Protein 1EFP (pdb70)

Radius of gyration: 38.6 Å; Cα contacts (8 Å, |Δi|>4): 2853; chains: 4; bounding box: 81×52×124 Å

Nearest PDB structures (foldseek):
  1efp-assembly2_C  TM=1.003E+00  e=4.799E-64  Paracoccus denitrificans
  1efv-assembly1_A  TM=9.709E-01  e=2.328E-38  Homo sapiens
  2a1t-assembly1_R  TM=6.314E-01  e=3.737E-34  Homo sapiens
  4l2i-assembly1_A  TM=8.549E-01  e=6.964E-28  Acidaminococcus fermentans DSM 20731
  5ow0-assembly1_A  TM=8.314E-01  e=3.936E-24  Geobacter metallireducens GS-15

Structure (mmCIF, N/CA/C/O backbone):
data_1EFP
#
_entry.id   1EFP
#
_cell.length_a   70.430
_cell.length_b   80.530
_cell.length_c   183.970
_cell.angle_alpha   90.00
_cell.angle_beta   90.00
_cell.angle_gamma   90.00
#
_symmetry.space_group_name_H-M   'P 21 21 21'
#
loop_
_entity.id
_entity.type
_entity.pdbx_description
1 polymer 'PROTEIN (ELECTRON TRANSFER FLAVOPROTEIN)'
2 polymer 'PROTEIN (ELECTRON TRANSFER FLAVOPROTEIN)'
3 non-polymer 'FLAVIN-ADENINE DINUCLEOTIDE'
4 non-polymer 'ADENOSINE MONOPHOSPHATE'
5 water water
#
loop_
_atom_site.group_PDB
_atom_site.id
_atom_site.type_symbol
_atom_site.label_atom_id
_atom_site.label_alt_id
_atom_site.label_comp_id
_atom_site.label_asym_id
_atom_site.label_entity_id
_atom_site.label_seq_id
_atom_site.pdbx_PDB_ins_code
_atom_site.Cartn_x
_atom_site.Cartn_y
_atom_site.Cartn_z
_atom_site.occupancy
_atom_site.B_iso_or_equiv
_atom_site.auth_seq_id
_atom_site.auth_comp_id
_atom_site.auth_asym_id
_atom_site.auth_atom_id
_atom_site.pdbx_PDB_model_num
ATOM 1 N N . ALA A 1 1 ? -1.161 2.824 57.254 1.00 28.77 2 ALA A N 1
ATOM 2 C CA . ALA A 1 1 ? -0.263 1.695 57.618 1.00 24.58 2 ALA A CA 1
ATOM 3 C C . ALA A 1 1 ? 0.819 1.651 56.567 1.00 24.21 2 ALA A C 1
ATOM 4 O O . ALA A 1 1 ? 0.812 2.465 55.648 1.00 33.33 2 ALA A O 1
ATOM 6 N N . VAL A 1 2 ? 1.738 0.707 56.686 1.00 22.15 3 VAL A N 1
ATOM 7 C CA . VAL A 1 2 ? 2.815 0.592 55.719 1.00 21.71 3 VAL A CA 1
ATOM 8 C C . VAL A 1 2 ? 3.275 -0.845 55.554 1.00 24.32 3 VAL A C 1
ATOM 9 O O . VAL A 1 2 ? 3.671 -1.499 56.524 1.00 26.18 3 VAL A O 1
ATOM 13 N N . LEU A 1 3 ? 3.124 -1.358 54.336 1.00 24.12 4 LEU A N 1
ATOM 14 C CA . LEU A 1 3 ? 3.550 -2.709 54.021 1.00 22.06 4 LEU A CA 1
ATOM 15 C C . LEU A 1 3 ? 4.987 -2.572 53.578 1.00 20.43 4 LEU A C 1
ATOM 16 O O . LEU A 1 3 ? 5.310 -1.703 52.766 1.00 27.51 4 LEU A O 1
ATOM 21 N N . LEU A 1 4 ? 5.859 -3.399 54.126 1.00 18.89 5 LEU A N 1
ATOM 22 C CA . LEU A 1 4 ? 7.260 -3.328 53.764 1.00 16.39 5 LEU A CA 1
ATOM 23 C C . LEU A 1 4 ? 7.731 -4.702 53.336 1.00 19.18 5 LEU A C 1
ATOM 24 O O . LEU A 1 4 ? 7.462 -5.697 54.002 1.00 23.19 5 LEU A O 1
ATOM 29 N N . LEU A 1 5 ? 8.412 -4.752 52.200 1.00 21.16 6 LEU A N 1
ATOM 30 C CA . LEU A 1 5 ? 8.904 -6.000 51.648 1.00 23.68 6 LEU A CA 1
ATOM 31 C C . LEU A 1 5 ? 10.231 -6.376 52.314 1.00 25.12 6 LEU A C 1
ATOM 32 O O . LEU A 1 5 ? 11.245 -5.687 52.159 1.00 26.36 6 LEU A O 1
ATOM 37 N N . GLY A 1 6 ? 10.203 -7.454 53.091 1.00 26.00 7 GLY A N 1
ATOM 38 C CA . GLY A 1 6 ? 11.393 -7.901 53.784 1.00 26.19 7 GLY A CA 1
ATOM 39 C C . GLY A 1 6 ? 12.426 -8.414 52.812 1.00 28.47 7 GLY A C 1
ATOM 40 O O . GLY A 1 6 ? 12.100 -9.174 51.896 1.00 29.73 7 GLY A O 1
ATOM 41 N N . GLU A 1 7 ? 13.671 -7.985 52.982 1.00 27.77 8 GLU A N 1
ATOM 42 C CA . GLU A 1 7 ? 14.732 -8.425 52.094 1.00 25.42 8 GLU A CA 1
ATOM 43 C C . GLU A 1 7 ? 15.295 -9.766 52.498 1.00 22.77 8 GLU A C 1
ATOM 44 O O . GLU A 1 7 ? 16.292 -9.832 53.202 1.00 26.75 8 GLU A O 1
ATOM 50 N N . VAL A 1 8 ? 14.683 -10.832 52.005 1.00 22.53 9 VAL A N 1
ATOM 51 C CA . VAL A 1 8 ? 15.133 -12.185 52.301 1.00 24.10 9 VAL A CA 1
ATOM 52 C C . VAL A 1 8 ? 15.840 -12.783 51.092 1.00 28.27 9 VAL A C 1
ATOM 53 O O . VAL A 1 8 ? 15.517 -12.455 49.952 1.00 32.44 9 VAL A O 1
ATOM 57 N N . THR A 1 9 ? 16.858 -13.598 51.347 1.00 34.99 10 THR A N 1
ATOM 58 C CA . THR A 1 9 ? 17.603 -14.242 50.280 1.00 37.87 10 THR A CA 1
ATOM 59 C C . THR A 1 9 ? 17.393 -15.761 50.340 1.00 40.61 10 THR A C 1
ATOM 60 O O . THR A 1 9 ? 16.265 -16.222 50.163 1.00 48.19 10 THR A O 1
ATOM 64 N N . ASN A 1 10 ? 18.435 -16.545 50.600 1.00 39.53 11 ASN A N 1
ATOM 65 C CA . ASN A 1 10 ? 18.272 -18.002 50.651 1.00 43.06 11 ASN A CA 1
ATOM 66 C C . ASN A 1 10 ? 17.605 -18.407 51.956 1.00 43.02 11 ASN A C 1
ATOM 67 O O . ASN A 1 10 ? 18.216 -19.055 52.806 1.00 44.54 11 ASN A O 1
ATOM 72 N N . GLY A 1 11 ? 16.342 -18.019 52.107 1.00 42.91 12 GLY A N 1
ATOM 73 C CA . GLY A 1 11 ? 15.604 -18.315 53.322 1.00 40.32 12 GLY A CA 1
ATOM 74 C C . GLY A 1 11 ? 16.143 -17.547 54.521 1.00 40.92 12 GLY A C 1
ATOM 75 O O . GLY A 1 11 ? 15.635 -17.675 55.638 1.00 44.06 12 GLY A O 1
ATOM 76 N N . ALA A 1 12 ? 17.156 -16.719 54.273 1.00 38.74 13 ALA A N 1
ATOM 77 C CA . ALA A 1 12 ? 17.806 -15.923 55.303 1.00 31.25 13 ALA A CA 1
ATOM 78 C C . ALA A 1 12 ? 17.489 -14.465 55.073 1.00 27.16 13 ALA A C 1
ATOM 79 O O . ALA A 1 12 ? 17.750 -13.928 54.003 1.00 28.69 13 ALA A O 1
ATOM 81 N N . LEU A 1 13 ? 16.932 -13.826 56.084 1.00 26.07 14 LEU A N 1
ATOM 82 C CA . LEU A 1 13 ? 16.573 -12.430 55.982 1.00 22.15 14 LEU A CA 1
ATOM 83 C C . LEU A 1 13 ? 17.801 -11.558 56.121 1.00 23.56 14 LEU A C 1
ATOM 84 O O . LEU A 1 13 ? 18.647 -11.802 56.978 1.00 27.26 14 LEU A O 1
ATOM 89 N N . ASN A 1 14 ? 17.928 -10.582 55.233 1.00 22.22 15 ASN A N 1
ATOM 90 C CA . ASN A 1 14 ? 19.033 -9.648 55.300 1.00 26.02 15 ASN A CA 1
ATOM 91 C C . ASN A 1 14 ? 18.558 -8.610 56.308 1.00 29.39 15 ASN A C 1
ATOM 92 O O . ASN A 1 14 ? 17.889 -7.633 55.954 1.00 27.95 15 ASN A O 1
ATOM 97 N N . ARG A 1 15 ? 18.882 -8.847 57.573 1.00 33.20 16 ARG A N 1
ATOM 98 C CA . ARG A 1 15 ? 18.466 -7.956 58.647 1.00 32.92 16 ARG A CA 1
ATOM 99 C C . ARG A 1 15 ? 18.901 -6.499 58.519 1.00 31.05 16 ARG A C 1
ATOM 100 O O . ARG A 1 15 ? 18.144 -5.591 58.878 1.00 29.27 16 ARG A O 1
ATOM 108 N N . ASP A 1 16 ? 20.108 -6.257 58.021 1.00 27.58 17 ASP A N 1
ATOM 109 C CA . ASP A 1 16 ? 20.571 -4.882 57.903 1.00 28.17 17 ASP A CA 1
ATOM 110 C C . ASP A 1 16 ? 19.682 -4.022 57.021 1.00 24.95 17 ASP A C 1
ATOM 111 O O . ASP A 1 16 ? 19.285 -2.919 57.412 1.00 23.17 17 ASP A O 1
ATOM 116 N N . ALA A 1 17 ? 19.378 -4.530 55.830 1.00 22.76 18 ALA A N 1
ATOM 117 C CA . ALA A 1 17 ? 18.549 -3.805 54.878 1.00 21.35 18 ALA A CA 1
ATOM 118 C C . ALA A 1 17 ? 17.147 -3.600 55.421 1.00 20.44 18 ALA A C 1
ATOM 119 O O . ALA A 1 17 ? 16.656 -2.465 55.483 1.00 20.23 18 ALA A O 1
ATOM 121 N N . THR A 1 18 ? 16.522 -4.695 55.845 1.00 16.78 19 THR A N 1
ATOM 122 C CA . THR A 1 18 ? 15.168 -4.649 56.383 1.00 16.05 19 THR A CA 1
ATOM 123 C C . THR A 1 18 ? 15.092 -3.686 57.577 1.00 21.92 19 THR A C 1
ATOM 124 O O . THR A 1 18 ? 14.137 -2.912 57.694 1.00 21.10 19 THR A O 1
ATOM 128 N N . ALA A 1 19 ? 16.121 -3.705 58.427 1.00 22.97 20 ALA A N 1
ATOM 129 C CA . ALA A 1 19 ? 16.187 -2.830 59.599 1.00 22.52 20 ALA A CA 1
ATOM 130 C C . ALA A 1 19 ? 16.208 -1.358 59.178 1.00 23.02 20 ALA A C 1
ATOM 131 O O . ALA A 1 19 ? 15.402 -0.552 59.654 1.00 23.81 20 ALA A O 1
ATOM 133 N N . LYS A 1 20 ? 17.130 -1.023 58.275 1.00 19.48 21 LYS A N 1
ATOM 134 C CA . LYS A 1 20 ? 17.274 0.338 57.766 1.00 16.29 21 LYS A CA 1
ATOM 135 C C . LYS A 1 20 ? 15.968 0.821 57.123 1.00 15.50 21 LYS A C 1
ATOM 136 O O . LYS A 1 20 ? 15.601 1.991 57.236 1.00 13.61 21 LYS A O 1
ATOM 142 N N . ALA A 1 21 ? 15.275 -0.086 56.442 1.00 14.00 22 ALA A N 1
ATOM 143 C CA . ALA A 1 21 ? 14.012 0.250 55.802 1.00 14.51 22 ALA A CA 1
ATOM 144 C C . ALA A 1 21 ? 12.951 0.561 56.850 1.00 14.97 22 ALA A C 1
ATOM 145 O O . ALA A 1 21 ? 12.288 1.589 56.777 1.00 17.48 22 ALA A O 1
ATOM 147 N N . VAL A 1 22 ? 12.782 -0.338 57.815 1.00 19.64 23 VAL A N 1
ATOM 148 C CA . VAL A 1 22 ? 11.805 -0.146 58.894 1.00 20.11 23 VAL A CA 1
ATOM 149 C C . VAL A 1 22 ? 12.124 1.166 59.605 1.00 16.77 23 VAL A C 1
ATOM 150 O O . VAL A 1 22 ? 11.232 1.965 59.875 1.00 15.63 23 VAL A O 1
ATOM 154 N N . ALA A 1 23 ? 13.405 1.385 59.871 1.00 14.35 24 ALA A N 1
ATOM 155 C CA . ALA A 1 23 ? 13.878 2.593 60.530 1.00 18.50 24 ALA A CA 1
ATOM 156 C C . ALA A 1 23 ? 13.485 3.848 59.748 1.00 21.40 24 ALA A C 1
ATOM 157 O O . ALA A 1 23 ? 13.085 4.859 60.327 1.00 25.90 24 ALA A O 1
ATOM 159 N N . ALA A 1 24 ? 13.586 3.766 58.428 1.00 23.04 25 ALA A N 1
ATOM 160 C CA . ALA A 1 24 ? 13.263 4.884 57.556 1.00 23.14 25 ALA A CA 1
ATOM 161 C C . ALA A 1 24 ? 11.778 5.197 57.470 1.00 25.85 25 ALA A C 1
ATOM 162 O O . ALA A 1 24 ? 11.375 6.360 57.427 1.00 24.64 25 ALA A O 1
ATOM 164 N N . VAL A 1 25 ? 10.972 4.146 57.471 1.00 30.98 26 VAL A N 1
ATOM 165 C CA . VAL A 1 25 ? 9.530 4.271 57.323 1.00 35.27 26 VAL A CA 1
ATOM 166 C C . VAL A 1 25 ? 8.645 4.278 58.584 1.00 39.96 26 VAL A C 1
ATOM 167 O O . VAL A 1 25 ? 7.492 4.717 58.520 1.00 40.04 26 VAL A O 1
ATOM 171 N N . LYS A 1 26 ? 9.171 3.826 59.723 1.00 44.15 27 LYS A N 1
ATOM 172 C CA . LYS A 1 26 ? 8.387 3.775 60.970 1.00 44.14 27 LYS A CA 1
ATOM 173 C C . LYS A 1 26 ? 7.600 5.051 61.273 1.00 43.17 27 LYS A C 1
ATOM 174 O O . LYS A 1 26 ? 6.482 4.993 61.792 1.00 42.25 27 LYS A O 1
ATOM 180 N N . ALA A 1 27 ? 8.151 6.192 60.870 1.00 41.89 28 ALA A N 1
ATOM 181 C CA . ALA A 1 27 ? 7.517 7.486 61.096 1.00 39.21 28 ALA A CA 1
ATOM 182 C C . ALA A 1 27 ? 6.283 7.734 60.223 1.00 40.01 28 ALA A C 1
ATOM 183 O O . ALA A 1 27 ? 5.803 8.867 60.136 1.00 42.26 28 ALA A O 1
ATOM 185 N N . LEU A 1 28 ? 5.770 6.689 59.578 1.00 36.59 29 LEU A N 1
ATOM 186 C CA . LEU A 1 28 ? 4.601 6.830 58.714 1.00 34.71 29 LEU A CA 1
ATOM 187 C C . LEU A 1 28 ? 3.408 6.010 59.195 1.00 34.35 29 LEU A C 1
ATOM 188 O O . LEU A 1 28 ? 2.313 6.111 58.630 1.00 34.52 29 LEU A O 1
ATOM 193 N N . GLY A 1 29 ? 3.622 5.195 60.225 1.00 33.30 30 GLY A N 1
ATOM 194 C CA . GLY A 1 29 ? 2.547 4.373 60.752 1.00 34.19 30 GLY A CA 1
ATOM 195 C C . GLY A 1 29 ? 3.041 3.020 61.216 1.00 35.36 30 GLY A C 1
ATOM 196 O O . GLY A 1 29 ? 4.235 2.837 61.454 1.00 36.52 30 GLY A O 1
ATOM 197 N N . ASP A 1 30 ? 2.129 2.060 61.315 1.00 36.31 31 ASP A N 1
ATOM 198 C CA . ASP A 1 30 ? 2.479 0.717 61.760 1.00 40.15 31 ASP A CA 1
ATOM 199 C C . ASP A 1 30 ? 3.165 -0.105 60.667 1.00 35.80 31 ASP A C 1
ATOM 200 O O . ASP A 1 30 ? 2.529 -0.508 59.692 1.00 37.71 31 ASP A O 1
ATOM 205 N N . VAL A 1 31 ? 4.464 -0.333 60.829 1.00 31.00 32 VAL A N 1
ATOM 206 C CA . VAL A 1 31 ? 5.241 -1.104 59.866 1.00 27.82 32 VAL A CA 1
ATOM 207 C C . VAL A 1 31 ? 4.903 -2.584 59.958 1.00 28.67 32 VAL A C 1
ATOM 208 O O . VAL A 1 31 ? 4.975 -3.174 61.031 1.00 30.51 32 VAL A O 1
ATOM 212 N N . THR A 1 32 ? 4.532 -3.181 58.834 1.00 28.99 33 THR A N 1
ATOM 213 C CA . THR A 1 32 ? 4.209 -4.601 58.785 1.00 27.07 33 THR A CA 1
ATOM 214 C C . THR A 1 32 ? 5.076 -5.197 57.678 1.00 28.39 33 THR A C 1
ATOM 215 O O . THR A 1 32 ? 4.940 -4.838 56.502 1.00 31.78 33 THR A O 1
ATOM 219 N N . VAL A 1 33 ? 6.021 -6.044 58.079 1.00 25.49 34 VAL A N 1
ATOM 220 C CA . VAL A 1 33 ? 6.960 -6.672 57.156 1.00 20.29 34 VAL A CA 1
ATOM 221 C C . VAL A 1 33 ? 6.420 -7.942 56.519 1.00 22.34 34 VAL A C 1
ATOM 222 O O . VAL A 1 33 ? 5.821 -8.779 57.188 1.00 24.90 34 VAL A O 1
ATOM 226 N N . LEU A 1 34 ? 6.617 -8.071 55.212 1.00 25.72 35 LEU A N 1
ATOM 227 C CA . LEU A 1 34 ? 6.173 -9.247 54.476 1.00 20.77 35 LEU A CA 1
ATOM 228 C C . LEU A 1 34 ? 7.370 -10.071 54.058 1.00 20.29 35 LEU A C 1
ATOM 229 O O . LEU A 1 34 ? 8.278 -9.574 53.395 1.00 18.48 35 LEU A O 1
ATOM 234 N N . CYS A 1 35 ? 7.373 -11.327 54.476 1.00 19.25 36 CYS A N 1
ATOM 235 C CA . CYS A 1 35 ? 8.446 -12.241 54.145 1.00 19.30 36 CYS A CA 1
ATOM 236 C C . CYS A 1 35 ? 7.884 -13.310 53.226 1.00 20.01 36 CYS A C 1
ATOM 237 O O . CYS A 1 35 ? 7.098 -14.151 53.657 1.00 22.14 36 CYS A O 1
ATOM 240 N N . ALA A 1 36 ? 8.251 -13.238 51.950 1.00 22.16 37 ALA A N 1
ATOM 241 C CA . ALA A 1 36 ? 7.797 -14.187 50.943 1.00 18.54 37 ALA A CA 1
ATOM 242 C C . ALA A 1 36 ? 8.999 -14.914 50.373 1.00 20.26 37 ALA A C 1
ATOM 243 O O . ALA A 1 36 ? 10.030 -14.298 50.107 1.00 20.67 37 ALA A O 1
ATOM 245 N N . GLY A 1 37 ? 8.868 -16.221 50.193 1.00 20.85 38 GLY A N 1
ATOM 246 C CA . GLY A 1 37 ? 9.962 -17.006 49.660 1.00 19.67 38 GLY A CA 1
ATOM 247 C C . GLY A 1 37 ? 9.652 -18.479 49.830 1.00 23.96 38 GLY A C 1
ATOM 248 O O . GLY A 1 37 ? 8.569 -18.846 50.293 1.00 21.38 38 GLY A O 1
ATOM 249 N N . ALA A 1 38 ? 10.588 -19.328 49.426 1.00 26.87 39 ALA A N 1
ATOM 250 C CA . ALA A 1 38 ? 10.407 -20.764 49.560 1.00 29.06 39 ALA A CA 1
ATOM 251 C C . ALA A 1 38 ? 10.685 -21.181 51.002 1.00 33.14 39 ALA A C 1
ATOM 252 O O . ALA A 1 38 ? 10.205 -22.218 51.454 1.00 37.29 39 ALA A O 1
ATOM 254 N N . SER A 1 39 ? 11.464 -20.365 51.712 1.00 35.84 40 SER A N 1
ATOM 255 C CA . SER A 1 39 ? 11.820 -20.601 53.115 1.00 37.87 40 SER A CA 1
ATOM 256 C C . SER A 1 39 ? 11.795 -19.243 53.833 1.00 40.33 40 SER A C 1
ATOM 257 O O . SER A 1 39 ? 12.836 -18.710 54.218 1.00 41.26 40 SER A O 1
ATOM 260 N N . ALA A 1 40 ? 10.601 -18.674 53.978 1.00 40.30 41 ALA A N 1
ATOM 261 C CA . ALA A 1 40 ? 10.435 -17.368 54.612 1.00 39.74 41 ALA A CA 1
ATOM 262 C C . ALA A 1 40 ? 10.188 -17.397 56.119 1.00 42.89 41 ALA A C 1
ATOM 263 O O . ALA A 1 40 ? 10.142 -16.343 56.759 1.00 46.42 41 ALA A O 1
ATOM 265 N N . LYS A 1 41 ? 10.044 -18.593 56.685 1.00 43.73 42 LYS A N 1
ATOM 266 C CA . LYS A 1 41 ? 9.776 -18.747 58.118 1.00 41.71 42 LYS A CA 1
ATOM 267 C C . LYS A 1 41 ? 10.811 -18.142 59.066 1.00 37.31 42 LYS A C 1
ATOM 268 O O . LYS A 1 41 ? 10.489 -17.222 59.818 1.00 34.28 42 LYS A O 1
ATOM 274 N N . ALA A 1 42 ? 12.051 -18.624 59.001 1.00 34.92 43 ALA A N 1
ATOM 275 C CA . ALA A 1 42 ? 13.118 -18.133 59.872 1.00 37.55 43 ALA A CA 1
ATOM 276 C C . ALA A 1 42 ? 13.287 -16.627 59.726 1.00 39.45 43 ALA A C 1
ATOM 277 O O . ALA A 1 42 ? 13.496 -15.909 60.711 1.00 38.16 43 ALA A O 1
ATOM 279 N N . ALA A 1 43 ? 13.201 -16.162 58.484 1.00 41.07 44 ALA A N 1
ATOM 280 C CA . ALA A 1 43 ? 13.317 -14.748 58.178 1.00 40.51 44 ALA A CA 1
ATOM 281 C C . ALA A 1 43 ? 12.227 -14.007 58.935 1.00 40.51 44 ALA A C 1
ATOM 282 O O . ALA A 1 43 ? 12.499 -13.018 59.609 1.00 42.01 44 ALA A O 1
ATOM 284 N N . ALA A 1 44 ? 11.001 -14.515 58.841 1.00 39.33 45 ALA A N 1
ATOM 285 C CA . ALA A 1 44 ? 9.850 -13.918 59.517 1.00 41.24 45 ALA A CA 1
ATOM 286 C C . ALA A 1 44 ? 10.140 -13.698 60.993 1.00 43.69 45 ALA A C 1
ATOM 287 O O . ALA A 1 44 ? 9.751 -12.675 61.565 1.00 43.71 45 ALA A O 1
ATOM 289 N N . GLU A 1 45 ? 10.797 -14.683 61.604 1.00 44.96 46 GLU A N 1
ATOM 290 C CA . GLU A 1 45 ? 11.176 -14.618 63.008 1.00 45.15 46 GLU A CA 1
ATOM 291 C C . GLU A 1 45 ? 12.075 -13.410 63.220 1.00 44.46 46 GLU A C 1
ATOM 292 O O . GLU A 1 45 ? 11.706 -12.475 63.925 1.00 48.05 46 GLU A O 1
ATOM 298 N N . GLU A 1 46 ? 13.237 -13.417 62.576 1.00 42.33 47 GLU A N 1
ATOM 299 C CA . GLU A 1 46 ? 14.181 -12.312 62.692 1.00 43.04 47 GLU A CA 1
ATOM 300 C C . GLU A 1 46 ? 13.528 -10.960 62.386 1.00 42.41 47 GLU A C 1
ATOM 301 O O . GLU A 1 46 ? 13.874 -9.948 62.996 1.00 43.99 47 GLU A O 1
ATOM 307 N N . ALA A 1 47 ? 12.568 -10.960 61.464 1.00 40.19 48 ALA A N 1
ATOM 308 C CA . ALA A 1 47 ? 11.854 -9.750 61.065 1.00 36.28 48 ALA A CA 1
ATOM 309 C C . ALA A 1 47 ? 11.087 -9.176 62.242 1.00 32.71 48 ALA A C 1
ATOM 310 O O . ALA A 1 47 ? 11.148 -7.973 62.513 1.00 28.86 48 ALA A O 1
ATOM 312 N N . ALA A 1 48 ? 10.385 -10.057 62.947 1.00 33.16 49 ALA A N 1
ATOM 313 C CA . ALA A 1 48 ? 9.579 -9.683 64.107 1.00 32.87 49 ALA A CA 1
ATOM 314 C C . ALA A 1 48 ? 10.389 -9.051 65.239 1.00 30.16 49 ALA A C 1
ATOM 315 O O . ALA A 1 48 ? 9.903 -8.162 65.937 1.00 32.21 49 ALA A O 1
ATOM 317 N N . LYS A 1 49 ? 11.633 -9.486 65.400 1.00 28.94 50 LYS A N 1
ATOM 318 C CA . LYS A 1 49 ? 12.504 -8.972 66.455 1.00 28.80 50 LYS A CA 1
ATOM 319 C C . LYS A 1 49 ? 13.055 -7.561 66.233 1.00 25.86 50 LYS A C 1
ATOM 320 O O . LYS A 1 49 ? 13.783 -7.043 67.076 1.00 29.05 50 LYS A O 1
ATOM 326 N N . ILE A 1 50 ? 12.698 -6.925 65.127 1.00 25.24 51 ILE A N 1
ATOM 327 C CA . ILE A 1 50 ? 13.203 -5.588 64.847 1.00 24.14 51 ILE A CA 1
ATOM 328 C C . ILE A 1 50 ? 12.337 -4.524 65.526 1.00 25.21 51 ILE A C 1
ATOM 329 O O . ILE A 1 50 ? 11.107 -4.599 65.532 1.00 25.36 51 ILE A O 1
ATOM 334 N N . ALA A 1 51 ? 12.993 -3.555 66.149 1.00 26.30 52 ALA A N 1
ATOM 335 C CA . ALA A 1 51 ? 12.296 -2.493 66.855 1.00 27.46 52 ALA A CA 1
ATOM 336 C C . ALA A 1 51 ? 11.527 -1.564 65.925 1.00 30.44 52 ALA A C 1
ATOM 337 O O . ALA A 1 51 ? 12.115 -0.710 65.261 1.00 32.26 52 ALA A O 1
ATOM 339 N N . GLY A 1 52 ? 10.207 -1.719 65.899 1.00 31.12 53 GLY A N 1
ATOM 340 C CA . GLY A 1 52 ? 9.388 -0.866 65.055 1.00 28.91 53 GLY A CA 1
ATOM 341 C C . GLY A 1 52 ? 8.412 -1.624 64.180 1.00 28.21 53 GLY A C 1
ATOM 342 O O . GLY A 1 52 ? 7.443 -1.051 63.678 1.00 30.23 53 GLY A O 1
ATOM 343 N N . VAL A 1 53 ? 8.660 -2.914 63.992 1.00 26.25 54 VAL A N 1
ATOM 344 C CA . VAL A 1 53 ? 7.785 -3.728 63.165 1.00 25.76 54 VAL A CA 1
ATOM 345 C C . VAL A 1 53 ? 6.521 -4.163 63.918 1.00 26.12 54 VAL A C 1
ATOM 346 O O . VAL A 1 53 ? 6.563 -5.051 64.768 1.00 31.21 54 VAL A O 1
ATOM 350 N N . ALA A 1 54 ? 5.405 -3.514 63.603 1.00 21.55 55 ALA A N 1
ATOM 351 C CA . ALA A 1 54 ? 4.117 -3.805 64.223 1.00 19.25 55 ALA A CA 1
ATOM 352 C C . ALA A 1 54 ? 3.672 -5.262 64.088 1.00 21.78 55 ALA A C 1
ATOM 353 O O . ALA A 1 54 ? 3.063 -5.814 65.004 1.00 25.69 55 ALA A O 1
ATOM 355 N N . LYS A 1 55 ? 3.927 -5.866 62.931 1.00 26.22 56 LYS A N 1
ATOM 356 C CA . LYS A 1 55 ? 3.552 -7.255 62.677 1.00 24.68 56 LYS A CA 1
ATOM 357 C C . LYS A 1 55 ? 4.301 -7.829 61.483 1.00 24.12 56 LYS A C 1
ATOM 358 O O . LYS A 1 55 ? 4.902 -7.077 60.715 1.00 24.38 56 LYS A O 1
ATOM 364 N N . VAL A 1 56 ? 4.279 -9.156 61.349 1.00 25.96 57 VAL A N 1
ATOM 365 C CA . VAL A 1 56 ? 4.967 -9.868 60.261 1.00 22.84 57 VAL A CA 1
ATOM 366 C C . VAL A 1 56 ? 4.042 -10.835 59.508 1.00 26.42 57 VAL A C 1
ATOM 367 O O . VAL A 1 56 ? 3.271 -11.572 60.128 1.00 28.87 57 VAL A O 1
ATOM 371 N N . LEU A 1 57 ? 4.118 -10.810 58.175 1.00 27.94 58 LEU A N 1
ATOM 372 C CA . LEU A 1 57 ? 3.333 -11.685 57.302 1.00 25.19 58 LEU A CA 1
ATOM 373 C C . LEU A 1 57 ? 4.325 -12.613 56.616 1.00 25.43 58 LEU A C 1
ATOM 374 O O . LEU A 1 57 ? 5.432 -12.196 56.270 1.00 29.01 58 LEU A O 1
ATOM 379 N N . VAL A 1 58 ? 3.944 -13.874 56.448 1.00 24.19 59 VAL A N 1
ATOM 380 C CA . VAL A 1 58 ? 4.817 -14.859 55.823 1.00 26.06 59 VAL A CA 1
ATOM 381 C C . VAL A 1 58 ? 4.132 -15.525 54.640 1.00 30.17 59 VAL A C 1
ATOM 382 O O . VAL A 1 58 ? 2.960 -15.906 54.724 1.00 35.54 59 VAL A O 1
ATOM 386 N N . ALA A 1 59 ? 4.881 -15.706 53.559 1.00 32.18 60 ALA A N 1
ATOM 387 C CA . ALA A 1 59 ? 4.378 -16.349 52.354 1.00 34.28 60 ALA A CA 1
ATOM 388 C C . ALA A 1 59 ? 5.453 -17.329 51.919 1.00 36.20 60 ALA A C 1
ATOM 389 O O . ALA A 1 59 ? 6.293 -17.037 51.061 1.00 34.54 60 ALA A O 1
ATOM 391 N N . GLU A 1 60 ? 5.481 -18.459 52.606 1.00 38.82 61 GLU A N 1
ATOM 392 C CA . GLU A 1 60 ? 6.440 -19.499 52.315 1.00 41.29 61 GLU A CA 1
ATOM 393 C C . GLU A 1 60 ? 5.757 -20.414 51.336 1.00 42.85 61 GLU A C 1
ATOM 394 O O . GLU A 1 60 ? 4.779 -21.077 51.676 1.00 47.73 61 GLU A O 1
ATOM 400 N N . ASP A 1 61 ? 6.216 -20.382 50.096 1.00 44.18 62 ASP A N 1
ATOM 401 C CA . ASP A 1 61 ? 5.646 -21.217 49.059 1.00 42.88 62 ASP A CA 1
ATOM 402 C C . ASP A 1 61 ? 6.655 -21.284 47.929 1.00 41.16 62 ASP A C 1
ATOM 403 O O . ASP A 1 61 ? 7.308 -20.290 47.613 1.00 43.04 62 ASP A O 1
ATOM 408 N N . ALA A 1 62 ? 6.796 -22.464 47.336 1.00 38.68 63 ALA A N 1
ATOM 409 C CA . ALA A 1 62 ? 7.731 -22.669 46.230 1.00 38.21 63 ALA A CA 1
ATOM 410 C C . ALA A 1 62 ? 7.552 -21.639 45.113 1.00 37.31 63 ALA A C 1
ATOM 411 O O . ALA A 1 62 ? 8.487 -21.358 44.371 1.00 41.81 63 ALA A O 1
ATOM 413 N N . LEU A 1 63 ? 6.348 -21.084 45.004 1.00 33.31 64 LEU A N 1
ATOM 414 C CA . LEU A 1 63 ? 6.022 -20.076 43.997 1.00 30.21 64 LEU A CA 1
ATOM 415 C C . LEU A 1 63 ? 6.828 -18.785 44.177 1.00 29.84 64 LEU A C 1
ATOM 416 O O . LEU A 1 63 ? 7.000 -18.009 43.236 1.00 30.65 64 LEU A O 1
ATOM 421 N N . TYR A 1 64 ? 7.323 -18.559 45.386 1.00 27.24 65 TYR A N 1
ATOM 422 C CA . TYR A 1 64 ? 8.096 -17.361 45.673 1.00 22.50 65 TYR A CA 1
ATOM 423 C C . TYR A 1 64 ? 9.586 -17.621 45.782 1.00 21.63 65 TYR A C 1
ATOM 424 O O . TYR A 1 64 ? 10.326 -16.777 46.281 1.00 19.55 65 TYR A O 1
ATOM 433 N N . GLY A 1 65 ? 10.025 -18.787 45.315 1.00 24.10 66 GLY A N 1
ATOM 434 C CA . GLY A 1 65 ? 11.439 -19.130 45.357 1.00 25.26 66 GLY A CA 1
ATOM 435 C C . GLY A 1 65 ? 12.248 -18.255 44.416 1.00 25.04 66 GLY A C 1
ATOM 436 O O . GLY A 1 65 ? 12.201 -18.435 43.200 1.00 29.10 66 GLY A O 1
ATOM 437 N N . HIS A 1 66 ? 13.016 -17.332 44.990 1.00 23.73 67 HIS A N 1
ATOM 438 C CA . HIS A 1 66 ? 13.851 -16.373 44.256 1.00 19.78 67 HIS A CA 1
ATOM 439 C C . HIS A 1 66 ? 13.094 -15.101 43.921 1.00 20.04 67 HIS A C 1
ATOM 440 O O . HIS A 1 66 ? 13.619 -14.200 43.272 1.00 18.24 67 HIS A O 1
ATOM 447 N N . ARG A 1 67 ? 11.861 -15.038 44.407 1.00 21.93 68 ARG A N 1
ATOM 448 C CA . ARG A 1 67 ? 10.989 -13.896 44.218 1.00 21.04 68 ARG A CA 1
ATOM 449 C C . ARG A 1 67 ? 10.905 -13.393 42.778 1.00 20.73 68 ARG A C 1
ATOM 450 O O . ARG A 1 67 ? 11.306 -12.269 42.476 1.00 22.54 68 ARG A O 1
ATOM 458 N N . LEU A 1 68 ? 10.382 -14.244 41.895 1.00 16.54 69 LEU A N 1
ATOM 459 C CA . LEU A 1 68 ? 10.218 -13.882 40.494 1.00 13.95 69 LEU A CA 1
ATOM 460 C C . LEU A 1 68 ? 9.250 -12.700 40.464 1.00 15.99 69 LEU A C 1
ATOM 461 O O . LEU A 1 68 ? 8.192 -12.737 41.100 1.00 22.29 69 LEU A O 1
ATOM 466 N N . ALA A 1 69 ? 9.613 -11.663 39.723 1.00 16.47 70 ALA A N 1
ATOM 467 C CA . ALA A 1 69 ? 8.806 -10.460 39.612 1.00 15.02 70 ALA A CA 1
ATOM 468 C C . ALA A 1 69 ? 7.317 -10.666 39.357 1.00 17.04 70 ALA A C 1
ATOM 469 O O . ALA A 1 69 ? 6.499 -9.936 39.901 1.00 14.52 70 ALA A O 1
ATOM 471 N N . GLU A 1 70 ? 6.954 -11.639 38.526 1.00 19.98 71 GLU A N 1
ATOM 472 C CA . GLU A 1 70 ? 5.538 -11.871 38.240 1.00 21.31 71 GLU A CA 1
ATOM 473 C C . GLU A 1 70 ? 4.710 -12.386 39.424 1.00 21.55 71 GLU A C 1
ATOM 474 O O . GLU A 1 70 ? 3.682 -11.790 39.752 1.00 24.55 71 GLU A O 1
ATOM 480 N N . PRO A 1 71 ? 5.107 -13.517 40.045 1.00 18.83 72 PRO A N 1
ATOM 481 C CA . PRO A 1 71 ? 4.361 -14.059 41.187 1.00 15.08 72 PRO A CA 1
ATOM 482 C C . PRO A 1 71 ? 4.393 -13.099 42.376 1.00 15.44 72 PRO A C 1
ATOM 483 O O . PRO A 1 71 ? 3.358 -12.697 42.900 1.00 17.93 72 PRO A O 1
ATOM 487 N N . THR A 1 72 ? 5.598 -12.713 42.775 1.00 13.09 73 THR A N 1
ATOM 488 C CA . THR A 1 72 ? 5.788 -11.817 43.902 1.00 14.68 73 THR A CA 1
ATOM 489 C C . THR A 1 72 ? 4.981 -10.518 43.785 1.00 17.85 73 THR A C 1
ATOM 490 O O . THR A 1 72 ? 4.248 -10.160 44.708 1.00 22.11 73 THR A O 1
ATOM 494 N N . ALA A 1 73 ? 5.080 -9.828 42.652 1.00 18.67 74 ALA A N 1
ATOM 495 C CA . ALA A 1 73 ? 4.345 -8.576 42.470 1.00 15.98 74 ALA A CA 1
ATOM 496 C C . ALA A 1 73 ? 2.850 -8.796 42.601 1.00 15.38 74 ALA A C 1
ATOM 497 O O . ALA A 1 73 ? 2.117 -7.895 43.000 1.00 16.80 74 ALA A O 1
ATOM 499 N N . ALA A 1 74 ? 2.401 -9.996 42.263 1.00 15.37 75 ALA A N 1
ATOM 500 C CA . ALA A 1 74 ? 0.985 -10.337 42.375 1.00 22.99 75 ALA A CA 1
ATOM 501 C C . ALA A 1 74 ? 0.603 -10.436 43.857 1.00 24.91 75 ALA A C 1
ATOM 502 O O . ALA A 1 74 ? -0.495 -10.036 44.255 1.00 23.03 75 ALA A O 1
ATOM 504 N N . LEU A 1 75 ? 1.515 -10.990 44.656 1.00 25.13 76 LEU A N 1
ATOM 505 C CA . LEU A 1 75 ? 1.315 -11.144 46.092 1.00 24.23 76 LEU A CA 1
ATOM 506 C C . LEU A 1 75 ? 1.085 -9.767 46.717 1.00 23.49 76 LEU A C 1
ATOM 507 O O . LEU A 1 75 ? 0.007 -9.485 47.246 1.00 26.68 76 LEU A O 1
ATOM 512 N N . ILE A 1 76 ? 2.087 -8.902 46.599 1.00 21.19 77 ILE A N 1
ATOM 513 C CA . ILE A 1 76 ? 2.035 -7.555 47.164 1.00 18.42 77 ILE A CA 1
ATOM 514 C C . ILE A 1 76 ? 0.769 -6.783 46.800 1.00 21.55 77 ILE A C 1
ATOM 515 O O . ILE A 1 76 ? 0.102 -6.222 47.676 1.00 22.34 77 ILE A O 1
ATOM 520 N N . VAL A 1 77 ? 0.427 -6.769 45.516 1.00 25.54 78 VAL A N 1
ATOM 521 C CA . VAL A 1 77 ? -0.763 -6.053 45.060 1.00 28.04 78 VAL A CA 1
ATOM 522 C C . VAL A 1 77 ? -2.025 -6.577 45.733 1.00 28.48 78 VAL A C 1
ATOM 523 O O . VAL A 1 77 ? -2.881 -5.793 46.147 1.00 33.57 78 VAL A O 1
ATOM 527 N N . GLY A 1 78 ? -2.124 -7.897 45.858 1.00 25.94 79 GLY A N 1
ATOM 528 C CA . GLY A 1 78 ? -3.289 -8.506 46.478 1.00 21.14 79 GLY A CA 1
ATOM 529 C C . GLY A 1 78 ? -3.493 -8.087 47.919 1.00 21.06 79 GLY A C 1
ATOM 530 O O . GLY A 1 78 ? -4.588 -8.232 48.463 1.00 19.08 79 GLY A O 1
ATOM 531 N N . LEU A 1 79 ? -2.430 -7.570 48.531 1.00 20.54 80 LEU A N 1
ATOM 532 C CA . LEU A 1 79 ? -2.455 -7.126 49.916 1.00 19.25 80 LEU A CA 1
ATOM 533 C C . LEU A 1 79 ? -2.474 -5.606 50.040 1.00 22.21 80 LEU A C 1
ATOM 534 O O . LEU A 1 79 ? -2.883 -5.069 51.065 1.00 28.55 80 LEU A O 1
ATOM 539 N N . ALA A 1 80 ? -2.045 -4.916 48.990 1.00 23.80 81 ALA A N 1
ATOM 540 C CA . ALA A 1 80 ? -1.972 -3.454 48.985 1.00 26.13 81 ALA A CA 1
ATOM 541 C C . ALA A 1 80 ? -3.213 -2.693 49.446 1.00 28.76 81 ALA A C 1
ATOM 542 O O . ALA A 1 80 ? -3.103 -1.566 49.924 1.00 30.14 81 ALA A O 1
ATOM 544 N N . GLY A 1 81 ? -4.379 -3.321 49.343 1.00 33.62 82 GLY A N 1
ATOM 545 C CA . GLY A 1 81 ? -5.623 -2.673 49.736 1.00 38.82 82 GLY A CA 1
ATOM 546 C C . GLY A 1 81 ? -5.706 -2.008 51.104 1.00 41.73 82 GLY A C 1
ATOM 547 O O . GLY A 1 81 ? -6.428 -1.023 51.275 1.00 41.89 82 GLY A O 1
ATOM 548 N N . ASP A 1 82 ? -4.987 -2.546 52.084 1.00 44.14 83 ASP A N 1
ATOM 549 C CA . ASP A 1 82 ? -5.011 -2.006 53.445 1.00 44.82 83 ASP A CA 1
ATOM 550 C C . ASP A 1 82 ? -3.846 -1.061 53.753 1.00 42.07 83 ASP A C 1
ATOM 551 O O . ASP A 1 82 ? -3.745 -0.547 54.872 1.00 38.95 83 ASP A O 1
ATOM 556 N N . TYR A 1 83 ? -2.987 -0.814 52.769 1.00 38.31 84 TYR A N 1
ATOM 557 C CA . TYR A 1 83 ? -1.828 0.031 52.995 1.00 31.85 84 TYR A CA 1
ATOM 558 C C . TYR A 1 83 ? -1.768 1.205 52.048 1.00 29.90 84 TYR A C 1
ATOM 559 O O . TYR A 1 83 ? -2.146 1.096 50.887 1.00 28.45 84 TYR A O 1
ATOM 568 N N . SER A 1 84 ? -1.324 2.340 52.574 1.00 27.60 85 SER A N 1
ATOM 569 C CA . SER A 1 84 ? -1.193 3.559 51.795 1.00 22.89 85 SER A CA 1
ATOM 570 C C . SER A 1 84 ? 0.278 3.759 51.461 1.00 19.15 85 SER A C 1
ATOM 571 O O . SER A 1 84 ? 0.639 4.657 50.705 1.00 19.20 85 SER A O 1
ATOM 574 N N . HIS A 1 85 ? 1.135 2.961 52.082 1.00 15.07 86 HIS A N 1
ATOM 575 C CA . HIS A 1 85 ? 2.559 3.033 51.819 1.00 11.96 86 HIS A CA 1
ATOM 576 C C . HIS A 1 85 ? 3.090 1.627 51.712 1.00 16.21 86 HIS A C 1
ATOM 577 O O . HIS A 1 85 ? 2.914 0.812 52.626 1.00 13.98 86 HIS A O 1
ATOM 584 N N . ILE A 1 86 ? 3.698 1.339 50.566 1.00 14.52 87 ILE A N 1
ATOM 585 C CA . ILE A 1 86 ? 4.277 0.036 50.292 1.00 10.07 87 ILE A CA 1
ATOM 586 C C . ILE A 1 86 ? 5.715 0.352 49.948 1.00 9.16 87 ILE A C 1
ATOM 587 O O . ILE A 1 86 ? 5.979 1.124 49.028 1.00 13.13 87 ILE A O 1
ATOM 592 N N . ALA A 1 87 ? 6.646 -0.208 50.705 1.00 4.58 88 ALA A N 1
ATOM 593 C CA . ALA A 1 87 ? 8.049 0.087 50.478 1.00 6.48 88 ALA A CA 1
ATOM 594 C C . ALA A 1 87 ? 8.942 -1.121 50.665 1.00 7.89 88 ALA A C 1
ATOM 595 O O . ALA A 1 87 ? 8.463 -2.207 50.993 1.00 11.55 88 ALA A O 1
ATOM 597 N N . ALA A 1 88 ? 10.240 -0.922 50.445 1.00 2.49 89 ALA A N 1
ATOM 598 C CA . ALA A 1 88 ? 11.237 -1.979 50.573 1.00 6.49 89 ALA A CA 1
ATOM 599 C C . ALA A 1 88 ? 12.616 -1.367 50.415 1.00 8.15 89 ALA A C 1
ATOM 600 O O . ALA A 1 88 ? 12.736 -0.206 50.024 1.00 15.35 89 ALA A O 1
ATOM 602 N N . PRO A 1 89 ? 13.669 -2.100 50.794 1.00 8.80 90 PRO A N 1
ATOM 603 C CA . PRO A 1 89 ? 15.017 -1.543 50.643 1.00 11.12 90 PRO A CA 1
ATOM 604 C C . PRO A 1 89 ? 15.377 -1.544 49.153 1.00 15.23 90 PRO A C 1
ATOM 605 O O . PRO A 1 89 ? 14.985 -2.449 48.425 1.00 13.14 90 PRO A O 1
ATOM 609 N N . ALA A 1 90 ? 16.095 -0.524 48.689 1.00 16.41 91 ALA A N 1
ATOM 610 C CA . ALA A 1 90 ? 16.480 -0.439 47.279 1.00 16.08 91 ALA A CA 1
ATOM 611 C C . ALA A 1 90 ? 17.505 -1.504 46.888 1.00 17.76 91 ALA A C 1
ATOM 612 O O . ALA A 1 90 ? 18.674 -1.202 46.657 1.00 24.38 91 ALA A O 1
ATOM 614 N N . THR A 1 91 ? 17.058 -2.750 46.823 1.00 13.54 92 THR A N 1
ATOM 615 C CA . THR A 1 91 ? 17.909 -3.870 46.454 1.00 14.53 92 THR A CA 1
ATOM 616 C C . THR A 1 91 ? 17.437 -4.356 45.086 1.00 18.12 92 THR A C 1
ATOM 617 O O . THR A 1 91 ? 16.340 -4.001 44.657 1.00 22.26 92 THR A O 1
ATOM 621 N N . THR A 1 92 ? 18.228 -5.186 44.411 1.00 16.67 93 THR A N 1
ATOM 622 C CA . THR A 1 92 ? 17.830 -5.691 43.100 1.00 11.54 93 THR A CA 1
ATOM 623 C C . THR A 1 92 ? 16.491 -6.406 43.169 1.00 10.85 93 THR A C 1
ATOM 624 O O . THR A 1 92 ? 15.655 -6.261 42.276 1.00 13.60 93 THR A O 1
ATOM 628 N N . ASP A 1 93 ? 16.287 -7.183 44.224 1.00 10.35 94 ASP A N 1
ATOM 629 C CA . ASP A 1 93 ? 15.024 -7.890 44.399 1.00 16.63 94 ASP A CA 1
ATOM 630 C C . ASP A 1 93 ? 13.875 -6.894 44.472 1.00 16.73 94 ASP A C 1
ATOM 631 O O . ASP A 1 93 ? 12.820 -7.109 43.888 1.00 19.76 94 ASP A O 1
ATOM 636 N N . ALA A 1 94 ? 14.110 -5.777 45.148 1.00 18.72 95 ALA A N 1
ATOM 637 C CA . ALA A 1 94 ? 13.089 -4.747 45.297 1.00 16.86 95 ALA A CA 1
ATOM 638 C C . ALA A 1 94 ? 12.910 -3.938 44.018 1.00 15.61 95 ALA A C 1
ATOM 639 O O . ALA A 1 94 ? 11.789 -3.601 43.644 1.00 15.41 95 ALA A O 1
ATOM 641 N N . LYS A 1 95 ? 14.019 -3.632 43.352 1.00 17.01 96 LYS A N 1
ATOM 642 C CA . LYS A 1 95 ? 13.998 -2.872 42.100 1.00 18.68 96 LYS A CA 1
ATOM 643 C C . LYS A 1 95 ? 13.320 -3.647 40.975 1.00 16.15 96 LYS A C 1
ATOM 644 O O . LYS A 1 95 ? 12.738 -3.068 40.054 1.00 17.29 96 LYS A O 1
ATOM 650 N N . ASN A 1 96 ? 13.400 -4.966 41.054 1.00 16.87 97 ASN A N 1
ATOM 651 C CA . ASN A 1 96 ? 12.784 -5.824 40.056 1.00 11.84 97 ASN A CA 1
ATOM 652 C C . ASN A 1 96 ? 11.265 -5.877 40.227 1.00 12.69 97 ASN A C 1
ATOM 653 O O . ASN A 1 96 ? 10.530 -5.695 39.258 1.00 14.72 97 ASN A O 1
ATOM 658 N N . VAL A 1 97 ? 10.801 -6.057 41.465 1.00 12.07 98 VAL A N 1
ATOM 659 C CA . VAL A 1 97 ? 9.367 -6.169 41.751 1.00 10.20 98 VAL A CA 1
ATOM 660 C C . VAL A 1 97 ? 8.568 -4.896 42.031 1.00 8.69 98 VAL A C 1
ATOM 661 O O . VAL A 1 97 ? 7.429 -4.766 41.575 1.00 9.18 98 VAL A O 1
ATOM 665 N N . MET A 1 98 ? 9.149 -3.950 42.756 1.00 7.09 99 MET A N 1
ATOM 666 C CA . MET A 1 98 ? 8.416 -2.727 43.092 1.00 11.46 99 MET A CA 1
ATOM 667 C C . MET A 1 98 ? 7.786 -1.937 41.938 1.00 9.33 99 MET A C 1
ATOM 668 O O . MET A 1 98 ? 6.597 -1.610 41.994 1.00 12.15 99 MET A O 1
ATOM 673 N N . PRO A 1 99 ? 8.553 -1.639 40.869 1.00 5.03 100 PRO A N 1
ATOM 674 C CA . PRO A 1 99 ? 7.957 -0.881 39.763 1.00 2.08 100 PRO A CA 1
ATOM 675 C C . PRO A 1 99 ? 6.796 -1.624 39.125 1.00 2.23 100 PRO A C 1
ATOM 676 O O . PRO A 1 99 ? 5.796 -1.020 38.756 1.00 9.91 100 PRO A O 1
ATOM 680 N N . ARG A 1 100 ? 6.907 -2.942 39.036 1.00 2.00 101 ARG A N 1
ATOM 681 C CA . ARG A 1 100 ? 5.843 -3.737 38.450 1.00 4.70 101 ARG A CA 1
ATOM 682 C C . ARG A 1 100 ? 4.578 -3.559 39.289 1.00 11.89 101 ARG A C 1
ATOM 683 O O . ARG A 1 100 ? 3.487 -3.326 38.750 1.00 15.94 101 ARG A O 1
ATOM 691 N N . VAL A 1 101 ? 4.741 -3.661 40.609 1.00 15.37 102 VAL A N 1
ATOM 692 C CA . VAL A 1 101 ? 3.649 -3.503 41.568 1.00 8.17 102 VAL A CA 1
ATOM 693 C C . VAL A 1 101 ? 2.972 -2.143 41.365 1.00 12.84 102 VAL A C 1
ATOM 694 O O . VAL A 1 101 ? 1.765 -2.067 41.131 1.00 16.18 102 VAL A O 1
ATOM 698 N N . ALA A 1 102 ? 3.770 -1.081 41.388 1.00 13.32 103 ALA A N 1
ATOM 699 C CA . ALA A 1 102 ? 3.269 0.280 41.216 1.00 12.04 103 ALA A CA 1
ATOM 700 C C . ALA A 1 102 ? 2.402 0.411 39.980 1.00 12.27 103 ALA A C 1
ATOM 701 O O . ALA A 1 102 ? 1.306 0.959 40.042 1.00 14.39 103 ALA A O 1
ATOM 703 N N . ALA A 1 103 ? 2.883 -0.123 38.864 1.00 14.10 104 ALA A N 1
ATOM 704 C CA . ALA A 1 103 ? 2.145 -0.052 37.611 1.00 12.58 104 ALA A CA 1
ATOM 705 C C . ALA A 1 103 ? 0.808 -0.772 37.713 1.00 14.48 104 ALA A C 1
ATOM 706 O O . ALA A 1 103 ? -0.204 -0.281 37.216 1.00 16.40 104 ALA A O 1
ATOM 708 N N . LEU A 1 104 ? 0.801 -1.925 38.373 1.00 17.49 105 LEU A N 1
ATOM 709 C CA . LEU A 1 104 ? -0.423 -2.704 38.543 1.00 18.99 105 LEU A CA 1
ATOM 710 C C . LEU A 1 104 ? -1.495 -1.915 39.299 1.00 19.64 105 LEU A C 1
ATOM 711 O O . LEU A 1 104 ? -2.697 -2.056 39.047 1.00 19.96 105 LEU A O 1
ATOM 716 N N . LEU A 1 105 ? -1.048 -1.069 40.217 1.00 22.08 106 LEU A N 1
ATOM 717 C CA . LEU A 1 105 ? -1.956 -0.237 40.996 1.00 21.84 106 LEU A CA 1
ATOM 718 C C . LEU A 1 105 ? -2.127 1.094 40.274 1.00 22.03 106 LEU A C 1
ATOM 719 O O . LEU A 1 105 ? -2.790 1.997 40.779 1.00 26.82 106 LEU A O 1
ATOM 724 N N . ASP A 1 106 ? -1.504 1.216 39.108 1.00 20.84 107 ASP A N 1
ATOM 725 C CA . ASP A 1 106 ? -1.559 2.437 38.316 1.00 23.14 107 ASP A CA 1
ATOM 726 C C . ASP A 1 106 ? -1.085 3.634 39.153 1.00 22.76 107 ASP A C 1
ATOM 727 O O . ASP A 1 106 ? -1.746 4.668 39.239 1.00 25.39 107 ASP A O 1
ATOM 732 N N . VAL A 1 107 ? 0.089 3.481 39.747 1.00 20.19 108 VAL A N 1
ATOM 733 C CA . VAL A 1 107 ? 0.683 4.511 40.581 1.00 15.91 108 VAL A CA 1
ATOM 734 C C . VAL A 1 107 ? 2.169 4.590 40.266 1.00 13.20 108 VAL A C 1
ATOM 735 O O . VAL A 1 107 ? 2.791 3.585 39.927 1.00 13.64 108 VAL A O 1
ATOM 739 N N . MET A 1 108 ? 2.731 5.788 40.354 1.00 10.90 109 MET A N 1
ATOM 740 C CA . MET A 1 108 ? 4.154 5.991 40.090 1.00 12.20 109 MET A CA 1
ATOM 741 C C . MET A 1 108 ? 4.996 5.279 41.149 1.00 10.07 109 MET A C 1
ATOM 742 O O . MET A 1 108 ? 4.458 4.686 42.074 1.00 15.10 109 MET A O 1
ATOM 747 N N . VAL A 1 109 ? 6.315 5.364 41.026 1.00 9.93 110 VAL A N 1
ATOM 748 C CA . VAL A 1 109 ? 7.212 4.740 41.988 1.00 8.05 110 VAL A CA 1
ATOM 749 C C . VAL A 1 109 ? 8.311 5.732 42.335 1.00 11.95 110 VAL A C 1
ATOM 750 O O . VAL A 1 109 ? 8.773 6.479 41.473 1.00 13.65 110 VAL A O 1
ATOM 754 N N . LEU A 1 110 ? 8.690 5.768 43.607 1.00 15.47 111 LEU A N 1
ATOM 755 C CA . LEU A 1 110 ? 9.744 6.654 44.076 1.00 15.86 111 LEU A CA 1
ATOM 756 C C . LEU A 1 110 ? 10.959 5.758 44.301 1.00 15.89 111 LEU A C 1
ATOM 757 O O . LEU A 1 110 ? 10.976 4.954 45.238 1.00 17.01 111 LEU A O 1
ATOM 762 N N . SER A 1 111 ? 11.947 5.851 43.414 1.00 16.23 112 SER A N 1
ATOM 763 C CA . SER A 1 111 ? 13.147 5.029 43.529 1.00 16.77 112 SER A CA 1
ATOM 764 C C . SER A 1 111 ? 14.236 5.697 44.350 1.00 19.41 112 SER A C 1
ATOM 765 O O . SER A 1 111 ? 14.433 6.909 44.263 1.00 22.29 112 SER A O 1
ATOM 768 N N . ASP A 1 112 ? 14.930 4.891 45.150 1.00 22.72 113 ASP A N 1
ATOM 769 C CA . ASP A 1 112 ? 16.010 5.348 46.025 1.00 24.62 113 ASP A CA 1
ATOM 770 C C . ASP A 1 112 ? 15.721 6.583 46.873 1.00 24.61 113 ASP A C 1
ATOM 771 O O . ASP A 1 112 ? 16.463 7.566 46.823 1.00 29.12 113 ASP A O 1
ATOM 776 N N . VAL A 1 113 ? 14.655 6.524 47.663 1.00 21.93 114 VAL A N 1
ATOM 777 C CA . VAL A 1 113 ? 14.291 7.627 48.540 1.00 15.30 114 VAL A CA 1
ATOM 778 C C . VAL A 1 113 ? 15.373 7.769 49.615 1.00 16.05 114 VAL A C 1
ATOM 779 O O . VAL A 1 113 ? 15.734 6.790 50.268 1.00 13.82 114 VAL A O 1
ATOM 783 N N . SER A 1 114 ? 15.954 8.962 49.717 1.00 17.86 115 SER A N 1
ATOM 784 C CA . SER A 1 114 ? 17.000 9.239 50.701 1.00 17.69 115 SER A CA 1
ATOM 785 C C . SER A 1 114 ? 16.443 9.954 51.931 1.00 19.47 115 SER A C 1
ATOM 786 O O . SER A 1 114 ? 17.132 10.104 52.946 1.00 19.70 115 SER A O 1
ATOM 789 N N . ALA A 1 115 ? 15.204 10.420 51.828 1.00 19.61 116 ALA A N 1
ATOM 790 C CA . ALA A 1 115 ? 14.558 11.117 52.925 1.00 21.42 116 ALA A CA 1
ATOM 791 C C . ALA A 1 115 ? 13.051 11.146 52.737 1.00 25.08 116 ALA A C 1
ATOM 792 O O . ALA A 1 115 ? 12.547 11.427 51.645 1.00 27.93 116 ALA A O 1
ATOM 794 N N . ILE A 1 116 ? 12.332 10.816 53.797 1.00 27.05 117 ILE A N 1
ATOM 795 C CA . ILE A 1 116 ? 10.879 10.829 53.762 1.00 28.93 117 ILE A CA 1
ATOM 796 C C . ILE A 1 116 ? 10.505 12.054 54.577 1.00 28.31 117 ILE A C 1
ATOM 797 O O . ILE A 1 116 ? 10.668 12.057 55.791 1.00 31.81 117 ILE A O 1
ATOM 802 N N . LEU A 1 117 ? 10.076 13.117 53.910 1.00 28.86 118 LEU A N 1
ATOM 803 C CA . LEU A 1 117 ? 9.723 14.344 54.616 1.00 30.39 118 LEU A CA 1
ATOM 804 C C . LEU A 1 117 ? 8.375 14.232 55.317 1.00 32.29 118 LEU A C 1
ATOM 805 O O . LEU A 1 117 ? 8.101 14.966 56.260 1.00 39.00 118 LEU A O 1
ATOM 810 N N . ASP A 1 118 ? 7.540 13.312 54.845 1.00 33.49 119 ASP A N 1
ATOM 811 C CA . ASP A 1 118 ? 6.230 13.053 55.432 1.00 32.46 119 ASP A CA 1
ATOM 812 C C . ASP A 1 118 ? 5.498 11.953 54.673 1.00 31.96 119 ASP A C 1
ATOM 813 O O . ASP A 1 118 ? 6.128 11.148 53.998 1.00 32.14 119 ASP A O 1
ATOM 818 N N . ALA A 1 119 ? 4.175 11.919 54.783 1.00 31.78 120 ALA A N 1
ATOM 819 C CA . ALA A 1 119 ? 3.366 10.896 54.123 1.00 30.97 120 ALA A CA 1
ATOM 820 C C . ALA A 1 119 ? 3.317 10.929 52.589 1.00 29.04 120 ALA A C 1
ATOM 821 O O . ALA A 1 119 ? 2.869 9.967 51.970 1.00 29.23 120 ALA A O 1
ATOM 823 N N . ASP A 1 120 ? 3.766 12.023 51.981 1.00 25.15 121 ASP A N 1
ATOM 824 C CA . ASP A 1 120 ? 3.757 12.144 50.525 1.00 24.25 121 ASP A CA 1
ATOM 825 C C . ASP A 1 120 ? 4.876 12.994 49.914 1.00 24.98 121 ASP A C 1
ATOM 826 O O . ASP A 1 120 ? 4.993 13.083 48.692 1.00 27.88 121 ASP A O 1
ATOM 831 N N . THR A 1 121 ? 5.686 13.627 50.753 1.00 23.23 122 THR A N 1
ATOM 832 C CA . THR A 1 121 ? 6.793 14.443 50.278 1.00 16.93 122 THR A CA 1
ATOM 833 C C . THR A 1 121 ? 8.026 13.595 50.518 1.00 14.94 122 THR A C 1
ATOM 834 O O . THR A 1 121 ? 8.221 13.094 51.624 1.00 15.75 122 THR A O 1
ATOM 838 N N . PHE A 1 122 ? 8.829 13.389 49.481 1.00 17.14 123 PHE A N 1
ATOM 839 C CA . PHE A 1 122 ? 10.029 12.565 49.588 1.00 14.92 123 PHE A CA 1
ATOM 840 C C . PHE A 1 122 ? 11.211 13.243 48.902 1.00 16.09 123 PHE A C 1
ATOM 841 O O . PHE A 1 122 ? 11.036 14.157 48.098 1.00 17.70 123 PHE A O 1
ATOM 849 N N . GLU A 1 123 ? 12.411 12.764 49.201 1.00 15.23 124 GLU A N 1
ATOM 850 C CA . GLU A 1 123 ? 13.629 13.288 48.599 1.00 16.82 124 GLU A CA 1
ATOM 851 C C . GLU A 1 123 ? 14.369 12.139 47.935 1.00 19.92 124 GLU A C 1
ATOM 852 O O . GLU A 1 123 ? 14.476 11.043 48.503 1.00 16.53 124 GLU A O 1
ATOM 858 N N . ARG A 1 124 ? 14.889 12.388 46.738 1.00 19.66 125 ARG A N 1
ATOM 859 C CA . ARG A 1 124 ? 15.624 11.368 46.006 1.00 15.39 125 ARG A CA 1
ATOM 860 C C . ARG A 1 124 ? 16.710 12.006 45.158 1.00 14.76 125 ARG A C 1
ATOM 861 O O . ARG A 1 124 ? 16.534 13.113 44.630 1.00 13.03 125 ARG A O 1
ATOM 869 N N . PRO A 1 125 ? 17.877 11.344 45.071 1.00 12.09 126 PRO A N 1
ATOM 870 C CA . PRO A 1 125 ? 19.031 11.809 44.299 1.00 12.84 126 PRO A CA 1
ATOM 871 C C . PRO A 1 125 ? 18.856 11.547 42.805 1.00 16.44 126 PRO A C 1
ATOM 872 O O . PRO A 1 125 ? 18.549 10.431 42.387 1.00 22.21 126 PRO A O 1
ATOM 876 N N . ILE A 1 126 ? 19.078 12.568 41.997 1.00 17.11 127 ILE A N 1
ATOM 877 C CA . ILE A 1 126 ? 18.958 12.418 40.554 1.00 16.64 127 ILE A CA 1
ATOM 878 C C . ILE A 1 126 ? 20.322 12.703 39.946 1.00 16.82 127 ILE A C 1
ATOM 879 O O . ILE A 1 126 ? 21.267 13.053 40.661 1.00 24.09 127 ILE A O 1
ATOM 884 N N . TYR A 1 127 ? 20.426 12.534 38.633 1.00 13.99 128 TYR A N 1
ATOM 885 C CA . TYR A 1 127 ? 21.661 12.777 37.892 1.00 9.13 128 TYR A CA 1
ATOM 886 C C . TYR A 1 127 ? 22.888 12.194 38.571 1.00 9.29 128 TYR A C 1
ATOM 887 O O . TYR A 1 127 ? 23.819 12.923 38.904 1.00 15.04 128 TYR A O 1
ATOM 896 N N . ALA A 1 128 ? 22.882 10.878 38.772 1.00 8.36 129 ALA A N 1
ATOM 897 C CA . ALA A 1 128 ? 23.989 10.175 39.416 1.00 6.89 129 ALA A CA 1
ATOM 898 C C . ALA A 1 128 ? 24.407 10.852 40.725 1.00 9.90 129 ALA A C 1
ATOM 899 O O . ALA A 1 128 ? 25.599 10.974 41.027 1.00 7.44 129 ALA A O 1
ATOM 901 N N . GLY A 1 129 ? 23.408 11.361 41.446 1.00 12.35 130 GLY A N 1
ATOM 902 C CA . GLY A 1 129 ? 23.631 12.003 42.729 1.00 15.66 130 GLY A CA 1
ATOM 903 C C . GLY A 1 129 ? 24.111 13.439 42.733 1.00 21.12 130 GLY A C 1
ATOM 904 O O . GLY A 1 129 ? 24.440 13.969 43.795 1.00 27.46 130 GLY A O 1
ATOM 905 N N . ASN A 1 130 ? 24.116 14.090 41.575 1.00 20.58 131 ASN A N 1
ATOM 906 C CA . ASN A 1 130 ? 24.577 15.472 41.487 1.00 18.50 131 ASN A CA 1
ATOM 907 C C . ASN A 1 130 ? 23.504 16.493 41.827 1.00 22.55 131 ASN A C 1
ATOM 908 O O . ASN A 1 130 ? 23.748 17.702 41.778 1.00 26.49 131 ASN A O 1
ATOM 913 N N . ALA A 1 131 ? 22.308 16.010 42.136 1.00 17.64 132 ALA A N 1
ATOM 914 C CA . ALA A 1 131 ? 21.205 16.884 42.493 1.00 14.43 132 ALA A CA 1
ATOM 915 C C . ALA A 1 131 ? 20.240 16.087 43.349 1.00 15.32 132 ALA A C 1
ATOM 916 O O . ALA A 1 131 ? 20.096 14.871 43.170 1.00 16.92 132 ALA A O 1
ATOM 918 N N . ILE A 1 132 ? 19.605 16.758 44.300 1.00 10.17 133 ILE A N 1
ATOM 919 C CA . ILE A 1 132 ? 18.644 16.108 45.179 1.00 15.84 133 ILE A CA 1
ATOM 920 C C . ILE A 1 132 ? 17.288 16.709 44.854 1.00 16.74 133 ILE A C 1
ATOM 921 O O . ILE A 1 132 ? 17.121 17.925 44.959 1.00 17.23 133 ILE A O 1
ATOM 926 N N . GLN A 1 133 ? 16.335 15.888 44.420 1.00 16.91 134 GLN A N 1
ATOM 927 C CA . GLN A 1 133 ? 15.020 16.420 44.100 1.00 18.97 134 GLN A CA 1
ATOM 928 C C . GLN A 1 133 ? 14.001 16.067 45.168 1.00 20.38 134 GLN A C 1
ATOM 929 O O . GLN A 1 133 ? 13.976 14.941 45.667 1.00 24.31 134 GLN A O 1
ATOM 935 N N . VAL A 1 134 ? 13.180 17.051 45.522 1.00 23.50 135 VAL A N 1
ATOM 936 C CA . VAL A 1 134 ? 12.131 16.899 46.524 1.00 20.01 135 VAL A CA 1
ATOM 937 C C . VAL A 1 134 ? 10.814 16.797 45.764 1.00 20.68 135 VAL A C 1
ATOM 938 O O . VAL A 1 134 ? 10.367 17.774 45.150 1.00 22.86 135 VAL A O 1
ATOM 942 N N . VAL A 1 135 ? 10.203 15.619 45.793 1.00 19.91 136 VAL A N 1
ATOM 943 C CA . VAL A 1 135 ? 8.953 15.400 45.085 1.00 20.19 136 VAL A CA 1
ATOM 944 C C . VAL A 1 135 ? 7.762 15.193 46.004 1.00 23.53 136 VAL A C 1
ATOM 945 O O . VAL A 1 135 ? 7.920 14.894 47.188 1.00 27.44 136 VAL A O 1
ATOM 949 N N . LYS A 1 136 ? 6.571 15.392 45.456 1.00 23.83 137 LYS A N 1
ATOM 950 C CA . LYS A 1 136 ? 5.333 15.217 46.198 1.00 25.18 137 LYS A CA 1
ATOM 951 C C . LYS A 1 136 ? 4.416 14.340 45.357 1.00 25.54 137 LYS A C 1
ATOM 952 O O . LYS A 1 136 ? 3.910 14.776 44.324 1.00 28.79 137 LYS A O 1
ATOM 958 N N . SER A 1 137 ? 4.188 13.114 45.802 1.00 25.72 138 SER A N 1
ATOM 959 C CA . SER A 1 137 ? 3.347 12.191 45.060 1.00 24.56 138 SER A CA 1
ATOM 960 C C . SER A 1 137 ? 1.877 12.535 45.263 1.00 26.51 138 SER A C 1
ATOM 961 O O . SER A 1 137 ? 1.403 12.621 46.393 1.00 30.38 138 SER A O 1
ATOM 964 N N . LYS A 1 138 ? 1.168 12.767 44.164 1.00 26.14 139 LYS A N 1
ATOM 965 C CA . LYS A 1 138 ? -0.257 13.076 44.222 1.00 27.08 139 LYS A CA 1
ATOM 966 C C . LYS A 1 138 ? -1.034 11.760 44.186 1.00 26.67 139 LYS A C 1
ATOM 967 O O . LYS A 1 138 ? -2.264 11.750 44.118 1.00 27.99 139 LYS A O 1
ATOM 973 N N . ASP A 1 139 ? -0.295 10.652 44.229 1.00 26.96 140 ASP A N 1
ATOM 974 C CA . ASP A 1 139 ? -0.859 9.309 44.191 1.00 27.31 140 ASP A CA 1
ATOM 975 C C . ASP A 1 139 ? -1.625 8.934 45.462 1.00 29.30 140 ASP A C 1
ATOM 976 O O . ASP A 1 139 ? -1.415 9.520 46.521 1.00 31.68 140 ASP A O 1
ATOM 981 N N . ALA A 1 140 ? -2.502 7.941 45.342 1.00 29.62 141 ALA A N 1
ATOM 982 C CA . ALA A 1 140 ? -3.297 7.460 46.467 1.00 29.24 141 ALA A CA 1
ATOM 983 C C . ALA A 1 140 ? -2.495 6.473 47.318 1.00 27.11 141 ALA A C 1
ATOM 984 O O . ALA A 1 140 ? -2.765 6.300 48.509 1.00 30.84 141 ALA A O 1
ATOM 986 N N . LYS A 1 141 ? -1.543 5.795 46.687 1.00 21.34 142 LYS A N 1
ATOM 987 C CA . LYS A 1 141 ? -0.685 4.836 47.370 1.00 15.86 142 LYS A CA 1
ATOM 988 C C . LYS A 1 141 ? 0.754 5.148 46.993 1.00 16.09 142 LYS A C 1
ATOM 989 O O . LYS A 1 141 ? 1.078 5.255 45.810 1.00 14.42 142 LYS A O 1
ATOM 995 N N . LYS A 1 142 ? 1.614 5.294 47.995 1.00 16.01 143 LYS A N 1
ATOM 996 C CA . LYS A 1 142 ? 3.024 5.590 47.753 1.00 15.46 143 LYS A CA 1
ATOM 997 C C . LYS A 1 142 ? 3.837 4.308 47.700 1.00 14.96 143 LYS A C 1
ATOM 998 O O . LYS A 1 142 ? 4.025 3.630 48.715 1.00 18.03 143 LYS A O 1
ATOM 1004 N N . VAL A 1 143 ? 4.252 3.937 46.497 1.00 14.59 144 VAL A N 1
ATOM 1005 C CA . VAL A 1 143 ? 5.068 2.749 46.307 1.00 9.92 144 VAL A CA 1
ATOM 1006 C C . VAL A 1 143 ? 6.465 3.316 46.124 1.00 13.26 144 VAL A C 1
ATOM 1007 O O . VAL A 1 143 ? 6.641 4.279 45.371 1.00 17.96 144 VAL A O 1
ATOM 1011 N N . PHE A 1 144 ? 7.446 2.781 46.847 1.00 15.79 145 PHE A N 1
ATOM 1012 C CA . PHE A 1 144 ? 8.810 3.289 46.736 1.00 15.29 145 PHE A CA 1
ATOM 1013 C C . PHE A 1 144 ? 9.869 2.374 47.321 1.00 15.43 145 PHE A C 1
ATOM 1014 O O . PHE A 1 144 ? 9.564 1.465 48.093 1.00 19.24 145 PHE A O 1
ATOM 1022 N N . THR A 1 145 ? 11.119 2.614 46.942 1.00 16.75 146 THR A N 1
ATOM 1023 C CA . THR A 1 145 ? 12.239 1.831 47.451 1.00 11.96 146 THR A CA 1
ATOM 1024 C C . THR A 1 145 ? 13.047 2.789 48.313 1.00 11.88 146 THR A C 1
ATOM 1025 O O . THR A 1 145 ? 13.179 3.969 47.972 1.00 9.56 146 THR A O 1
ATOM 1029 N N . ILE A 1 146 ? 13.598 2.273 49.405 1.00 11.05 147 ILE A N 1
ATOM 1030 C CA . ILE A 1 146 ? 14.377 3.063 50.347 1.00 11.82 147 ILE A CA 1
ATOM 1031 C C . ILE A 1 146 ? 15.861 2.961 50.051 1.00 9.82 147 ILE A C 1
ATOM 1032 O O . ILE A 1 146 ? 16.378 1.873 49.838 1.00 12.94 147 ILE A O 1
ATOM 1037 N N . ARG A 1 147 ? 16.549 4.091 50.051 1.00 10.85 148 ARG A N 1
ATOM 1038 C CA . ARG A 1 147 ? 17.979 4.098 49.819 1.00 13.80 148 ARG A CA 1
ATOM 1039 C C . ARG A 1 147 ? 18.574 3.832 51.189 1.00 16.24 148 ARG A C 1
ATOM 1040 O O . ARG A 1 147 ? 18.941 4.767 51.901 1.00 18.64 148 ARG A O 1
ATOM 1048 N N . THR A 1 148 ? 18.650 2.553 51.555 1.00 19.62 149 THR A N 1
ATOM 1049 C CA . THR A 1 148 ? 19.167 2.132 52.857 1.00 20.27 149 THR A CA 1
ATOM 1050 C C . THR A 1 148 ? 20.447 2.834 53.295 1.00 24.06 149 THR A C 1
ATOM 1051 O O . THR A 1 148 ? 20.598 3.168 54.463 1.00 29.01 149 THR A O 1
ATOM 1055 N N . ALA A 1 149 ? 21.345 3.108 52.357 1.00 28.13 150 ALA A N 1
ATOM 1056 C CA . ALA A 1 149 ? 22.607 3.773 52.675 1.00 27.30 150 ALA A CA 1
ATOM 1057 C C . ALA A 1 149 ? 22.482 5.191 53.240 1.00 27.94 150 ALA A C 1
ATOM 1058 O O . ALA A 1 149 ? 23.485 5.875 53.386 1.00 33.24 150 ALA A O 1
ATOM 1060 N N . SER A 1 150 ? 21.270 5.646 53.538 1.00 28.48 151 SER A N 1
ATOM 1061 C CA . SER A 1 150 ? 21.080 6.993 54.087 1.00 30.48 151 SER A CA 1
ATOM 1062 C C . SER A 1 150 ? 20.395 6.961 55.459 1.00 31.08 151 SER A C 1
ATOM 1063 O O . SER A 1 150 ? 20.072 8.006 56.031 1.00 30.00 151 SER A O 1
ATOM 1066 N N . PHE A 1 151 ? 20.191 5.757 55.985 1.00 31.93 152 PHE A N 1
ATOM 1067 C CA . PHE A 1 151 ? 19.530 5.574 57.267 1.00 32.12 152 PHE A CA 1
ATOM 1068 C C . PHE A 1 151 ? 20.362 4.694 58.197 1.00 35.88 152 PHE A C 1
ATOM 1069 O O . PHE A 1 151 ? 21.447 4.243 57.831 1.00 39.21 152 PHE A O 1
ATOM 1077 N N . ASP A 1 152 ? 19.868 4.488 59.413 1.00 40.43 153 ASP A N 1
ATOM 1078 C CA . ASP A 1 152 ? 20.558 3.663 60.400 1.00 41.23 153 ASP A CA 1
ATOM 1079 C C . ASP A 1 152 ? 19.695 2.439 60.675 1.00 41.12 153 ASP A C 1
ATOM 1080 O O . ASP A 1 152 ? 18.491 2.566 60.884 1.00 41.89 153 ASP A O 1
ATOM 1085 N N . ALA A 1 153 ? 20.303 1.257 60.656 1.00 42.28 154 ALA A N 1
ATOM 1086 C CA . ALA A 1 153 ? 19.572 0.013 60.896 1.00 45.82 154 ALA A CA 1
ATOM 1087 C C . ALA A 1 153 ? 19.144 -0.157 62.352 1.00 47.92 154 ALA A C 1
ATOM 1088 O O . ALA A 1 153 ? 19.747 -0.926 63.102 1.00 52.21 154 ALA A O 1
ATOM 1090 N N . ALA A 1 154 ? 18.097 0.555 62.748 1.00 50.52 155 ALA A N 1
ATOM 1091 C CA . ALA A 1 154 ? 17.599 0.475 64.115 1.00 54.53 155 ALA A CA 1
ATOM 1092 C C . ALA A 1 154 ? 16.877 -0.847 64.364 1.00 55.35 155 ALA A C 1
ATOM 1093 O O . ALA A 1 154 ? 16.136 -1.333 63.502 1.00 52.03 155 ALA A O 1
ATOM 1095 N N . GLY A 1 155 ? 17.105 -1.433 65.538 1.00 57.94 156 GLY A N 1
ATOM 1096 C CA . GLY A 1 155 ? 16.451 -2.686 65.867 1.00 62.39 156 GLY A CA 1
ATOM 1097 C C . GLY A 1 155 ? 17.120 -3.513 66.946 1.00 64.31 156 GLY A C 1
ATOM 1098 O O . GLY A 1 155 ? 17.612 -2.976 67.941 1.00 65.43 156 GLY A O 1
ATOM 1099 N N . GLU A 1 156 ? 17.111 -4.831 66.735 1.00 66.26 157 GLU A N 1
ATOM 1100 C CA . GLU A 1 156 ? 17.691 -5.833 67.640 1.00 65.77 157 GLU A CA 1
ATOM 1101 C C . GLU A 1 156 ? 16.826 -6.161 68.858 1.00 63.26 157 GLU A C 1
ATOM 1102 O O . GLU A 1 156 ? 16.725 -7.325 69.249 1.00 65.06 157 GLU A O 1
ATOM 1108 N N . GLY A 1 157 ? 16.196 -5.147 69.444 1.00 58.01 158 GLY A N 1
ATOM 1109 C CA . GLY A 1 157 ? 15.332 -5.374 70.587 1.00 54.69 158 GLY A CA 1
ATOM 1110 C C . GLY A 1 157 ? 13.922 -4.983 70.209 1.00 54.79 158 GLY A C 1
ATOM 1111 O O . GLY A 1 157 ? 13.555 -3.819 70.351 1.00 53.66 158 GLY A O 1
ATOM 1112 N N . GLY A 1 158 ? 13.149 -5.936 69.688 1.00 56.05 159 GLY A N 1
ATOM 1113 C CA . GLY A 1 158 ? 11.782 -5.653 69.272 1.00 59.25 159 GLY A CA 1
ATOM 1114 C C . GLY A 1 158 ? 10.710 -6.304 70.128 1.00 61.25 159 GLY A C 1
ATOM 1115 O O . GLY A 1 158 ? 11.026 -7.131 70.985 1.00 63.06 159 GLY A O 1
ATOM 1116 N N . THR A 1 159 ? 9.443 -5.968 69.870 1.00 63.63 160 THR A N 1
ATOM 1117 C CA . THR A 1 159 ? 8.315 -6.514 70.641 1.00 63.68 160 THR A CA 1
ATOM 1118 C C . THR A 1 159 ? 7.799 -7.862 70.143 1.00 59.83 160 THR A C 1
ATOM 1119 O O . THR A 1 159 ? 6.733 -8.309 70.565 1.00 54.34 160 THR A O 1
ATOM 1123 N N . ALA A 1 160 ? 8.544 -8.484 69.231 1.00 58.24 161 ALA A N 1
ATOM 1124 C CA . ALA A 1 160 ? 8.180 -9.781 68.669 1.00 58.40 161 ALA A CA 1
ATOM 1125 C C . ALA A 1 160 ? 6.687 -9.848 68.346 1.00 58.51 161 ALA A C 1
ATOM 1126 O O . ALA A 1 160 ? 5.920 -10.542 69.023 1.00 62.50 161 ALA A O 1
ATOM 1128 N N . PRO A 1 161 ? 6.248 -9.078 67.335 1.00 55.58 162 PRO A N 1
ATOM 1129 C CA . PRO A 1 161 ? 4.848 -9.042 66.918 1.00 50.55 162 PRO A CA 1
ATOM 1130 C C . PRO A 1 161 ? 4.401 -10.318 66.217 1.00 47.74 162 PRO A C 1
ATOM 1131 O O . PRO A 1 161 ? 5.209 -11.209 65.931 1.00 41.13 162 PRO A O 1
ATOM 1135 N N . VAL A 1 162 ? 3.115 -10.360 65.891 1.00 46.57 163 VAL A N 1
ATOM 1136 C CA . VAL A 1 162 ? 2.500 -11.512 65.236 1.00 52.68 163 VAL A CA 1
ATOM 1137 C C . VAL A 1 162 ? 3.234 -12.000 63.973 1.00 50.65 163 VAL A C 1
ATOM 1138 O O . VAL A 1 162 ? 4.030 -11.267 63.384 1.00 48.64 163 VAL A O 1
ATOM 1142 N N . THR A 1 163 ? 2.967 -13.250 63.592 1.00 48.56 164 THR A N 1
ATOM 1143 C CA . THR A 1 163 ? 3.556 -13.890 62.415 1.00 43.61 164 THR A CA 1
ATOM 1144 C C . THR A 1 163 ? 2.447 -14.707 61.754 1.00 43.40 164 THR A C 1
ATOM 1145 O O . THR A 1 163 ? 2.212 -15.855 62.126 1.00 43.91 164 THR A O 1
ATOM 1149 N N . GLU A 1 164 ? 1.733 -14.106 60.811 1.00 45.68 165 GLU A N 1
ATOM 1150 C CA . GLU A 1 164 ? 0.649 -14.807 60.134 1.00 46.91 165 GLU A CA 1
ATOM 1151 C C . GLU A 1 164 ? 1.120 -15.506 58.859 1.00 46.67 165 GLU A C 1
ATOM 1152 O O . GLU A 1 164 ? 2.316 -15.717 58.667 1.00 46.42 165 GLU A O 1
ATOM 1158 N N . THR A 1 165 ? 0.181 -15.857 57.989 1.00 48.87 166 THR A N 1
ATOM 1159 C CA . THR A 1 165 ? 0.496 -16.551 56.743 1.00 52.91 166 THR A CA 1
ATOM 1160 C C . THR A 1 165 ? -0.427 -16.014 55.645 1.00 54.10 166 THR A C 1
ATOM 1161 O O . THR A 1 165 ? -1.584 -15.686 55.920 1.00 58.49 166 THR A O 1
ATOM 1165 N N . ALA A 1 166 ? 0.079 -15.907 54.417 1.00 51.67 167 ALA A N 1
ATOM 1166 C CA . ALA A 1 166 ? -0.710 -15.390 53.298 1.00 49.16 167 ALA A CA 1
ATOM 1167 C C . ALA A 1 166 ? -1.009 -16.446 52.227 1.00 49.58 167 ALA A C 1
ATOM 1168 O O . ALA A 1 166 ? -0.571 -17.591 52.340 1.00 49.78 167 ALA A O 1
ATOM 1170 N N . ALA A 1 167 ? -1.736 -16.047 51.185 1.00 50.94 168 ALA A N 1
ATOM 1171 C CA . ALA A 1 167 ? -2.114 -16.952 50.098 1.00 52.84 168 ALA A CA 1
ATOM 1172 C C . ALA A 1 167 ? -1.163 -16.988 48.880 1.00 53.64 168 ALA A C 1
ATOM 1173 O O . ALA A 1 167 ? 0.034 -17.222 49.047 1.00 55.40 168 ALA A O 1
ATOM 1175 N N . ALA A 1 168 ? -1.691 -16.770 47.669 1.00 52.71 169 ALA A N 1
ATOM 1176 C CA . ALA A 1 168 ? -0.876 -16.809 46.449 1.00 51.57 169 ALA A CA 1
ATOM 1177 C C . ALA A 1 168 ? -1.598 -16.331 45.165 1.00 50.94 169 ALA A C 1
ATOM 1178 O O . ALA A 1 168 ? -2.606 -15.628 45.244 1.00 50.56 169 ALA A O 1
ATOM 1180 N N . ALA A 1 169 ? -1.039 -16.702 44.005 1.00 50.15 170 ALA A N 1
ATOM 1181 C CA . ALA A 1 169 ? -1.535 -16.388 42.645 1.00 48.14 170 ALA A CA 1
ATOM 1182 C C . ALA A 1 169 ? -0.334 -16.559 41.704 1.00 47.31 170 ALA A C 1
ATOM 1183 O O . ALA A 1 169 ? 0.718 -15.968 41.952 1.00 46.29 170 ALA A O 1
ATOM 1185 N N . ASP A 1 170 ? -0.482 -17.322 40.617 1.00 44.39 171 ASP A N 1
ATOM 1186 C CA . ASP A 1 170 ? 0.657 -17.572 39.716 1.00 41.97 171 ASP A CA 1
ATOM 1187 C C . ASP A 1 170 ? 0.520 -17.407 38.207 1.00 40.11 171 ASP A C 1
ATOM 1188 O O . ASP A 1 170 ? -0.007 -18.282 37.518 1.00 43.51 171 ASP A O 1
ATOM 1193 N N . PRO A 1 171 ? 0.994 -16.277 37.672 1.00 37.38 172 PRO A N 1
ATOM 1194 C CA . PRO A 1 171 ? 0.906 -16.091 36.224 1.00 35.54 172 PRO A CA 1
ATOM 1195 C C . PRO A 1 171 ? 2.152 -16.815 35.709 1.00 35.30 172 PRO A C 1
ATOM 1196 O O . PRO A 1 171 ? 3.277 -16.354 35.923 1.00 37.88 172 PRO A O 1
ATOM 1200 N N . GLY A 1 172 ? 1.965 -18.001 35.145 1.00 29.41 173 GLY A N 1
ATOM 1201 C CA . GLY A 1 172 ? 3.097 -18.773 34.660 1.00 30.06 173 GLY A CA 1
ATOM 1202 C C . GLY A 1 172 ? 3.866 -18.145 33.512 1.00 29.43 173 GLY A C 1
ATOM 1203 O O . GLY A 1 172 ? 3.843 -18.661 32.398 1.00 33.76 173 GLY A O 1
ATOM 1204 N N . LEU A 1 173 ? 4.591 -17.066 33.787 1.00 28.15 174 LEU A N 1
ATOM 1205 C CA . LEU A 1 173 ? 5.349 -16.368 32.756 1.00 22.85 174 LEU A CA 1
ATOM 1206 C C . LEU A 1 173 ? 6.856 -16.518 32.918 1.00 19.45 174 LEU A C 1
ATOM 1207 O O . LEU A 1 173 ? 7.621 -16.102 32.048 1.00 22.56 174 LEU A O 1
ATOM 1212 N N . SER A 1 174 ? 7.285 -17.114 34.021 1.00 18.40 175 SER A N 1
ATOM 1213 C CA . S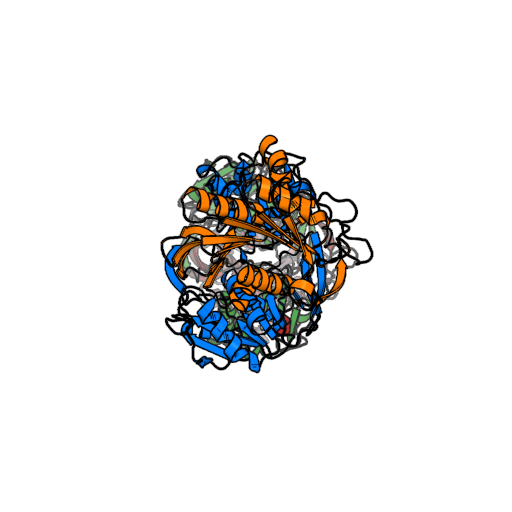ER A 1 174 ? 8.707 -17.274 34.275 1.00 15.29 175 SER A CA 1
ATOM 1214 C C . SER A 1 174 ? 9.041 -18.435 35.193 1.00 12.90 175 SER A C 1
ATOM 1215 O O . SER A 1 174 ? 8.168 -18.989 35.870 1.00 9.88 175 SER A O 1
ATOM 1218 N N . SER A 1 175 ? 10.318 -18.793 35.195 1.00 12.61 176 SER A N 1
ATOM 1219 C CA . SER A 1 175 ? 10.837 -19.871 36.020 1.00 18.66 176 SER A CA 1
ATOM 1220 C C . SER A 1 175 ? 12.311 -19.590 36.271 1.00 17.65 176 SER A C 1
ATOM 1221 O O . SER A 1 175 ? 12.963 -18.913 35.471 1.00 21.94 176 SER A O 1
ATOM 1224 N N . TRP A 1 176 ? 12.816 -20.059 37.406 1.00 16.63 177 TRP A N 1
ATOM 1225 C CA . TRP A 1 176 ? 14.220 -19.882 37.753 1.00 14.36 177 TRP A CA 1
ATOM 1226 C C . TRP A 1 176 ? 14.956 -21.085 37.182 1.00 13.55 177 TRP A C 1
ATOM 1227 O O . TRP A 1 176 ? 14.492 -22.215 37.323 1.00 14.97 177 TRP A O 1
ATOM 1238 N N . VAL A 1 177 ? 16.088 -20.837 36.534 1.00 13.27 178 VAL A N 1
ATOM 1239 C CA . VAL A 1 177 ? 16.882 -21.901 35.926 1.00 13.58 178 VAL A CA 1
ATOM 1240 C C . VAL A 1 177 ? 18.131 -22.274 36.718 1.00 14.50 178 VAL A C 1
ATOM 1241 O O . VAL A 1 177 ? 18.345 -23.446 37.039 1.00 16.60 178 VAL A O 1
ATOM 1245 N N . ALA A 1 178 ? 18.941 -21.273 37.044 1.00 15.07 179 ALA A N 1
ATOM 1246 C CA . ALA A 1 178 ? 20.179 -21.506 37.770 1.00 15.68 179 ALA A CA 1
ATOM 1247 C C . ALA A 1 178 ? 20.667 -20.274 38.511 1.00 18.52 179 ALA A C 1
ATOM 1248 O O . ALA A 1 178 ? 20.162 -19.165 38.303 1.00 21.79 179 ALA A O 1
ATOM 1250 N N . ASP A 1 179 ? 21.628 -20.486 39.403 1.00 20.88 180 ASP A N 1
ATOM 1251 C CA . ASP A 1 179 ? 22.214 -19.411 40.191 1.00 21.43 180 ASP A CA 1
ATOM 1252 C C . ASP A 1 179 ? 23.729 -19.529 40.239 1.00 23.34 180 ASP A C 1
ATOM 1253 O O . ASP A 1 179 ? 24.271 -20.626 40.392 1.00 21.94 180 ASP A O 1
ATOM 1258 N N . GLU A 1 180 ? 24.398 -18.390 40.099 1.00 28.90 181 GLU A N 1
ATOM 1259 C CA . GLU A 1 180 ? 25.849 -18.320 40.145 1.00 32.43 181 GLU A CA 1
ATOM 1260 C C . GLU A 1 180 ? 26.104 -17.326 41.258 1.00 36.81 181 GLU A C 1
ATOM 1261 O O . GLU A 1 180 ? 25.971 -16.117 41.070 1.00 38.50 181 GLU A O 1
ATOM 1267 N N . VAL A 1 181 ? 26.353 -17.864 42.445 1.00 44.95 182 VAL A N 1
ATOM 1268 C CA . VAL A 1 181 ? 26.597 -17.067 43.640 1.00 51.73 182 VAL A CA 1
ATOM 1269 C C . VAL A 1 181 ? 28.084 -16.777 43.861 1.00 53.02 182 VAL A C 1
ATOM 1270 O O . VAL A 1 181 ? 28.934 -17.663 43.717 1.00 50.21 182 VAL A O 1
ATOM 1274 N N . ALA A 1 182 ? 28.385 -15.528 44.205 1.00 56.73 183 ALA A N 1
ATOM 1275 C CA . ALA A 1 182 ? 29.755 -15.092 44.451 1.00 60.57 183 ALA A CA 1
ATOM 1276 C C . ALA A 1 182 ? 30.169 -15.321 45.903 1.00 64.68 183 ALA A C 1
ATOM 1277 O O . ALA A 1 182 ? 29.450 -14.952 46.838 1.00 64.95 183 ALA A O 1
ATOM 1279 N N . GLU A 1 183 ? 31.338 -15.928 46.081 1.00 68.04 184 GLU A N 1
ATOM 1280 C CA . GLU A 1 183 ? 31.873 -16.206 47.407 1.00 70.06 184 GLU A CA 1
ATOM 1281 C C . GLU A 1 183 ? 32.279 -14.903 48.091 1.00 70.37 184 GLU A C 1
ATOM 1282 O O . GLU A 1 183 ? 33.222 -14.229 47.663 1.00 69.23 184 GLU A O 1
ATOM 1288 N N . SER A 1 184 ? 31.532 -14.536 49.128 1.00 70.15 185 SER A N 1
ATOM 1289 C CA . SER A 1 184 ? 31.802 -13.324 49.891 1.00 68.74 185 SER A CA 1
ATOM 1290 C C . SER A 1 184 ? 31.934 -13.739 51.357 1.00 67.87 185 SER A C 1
ATOM 1291 O O . SER A 1 184 ? 30.937 -13.990 52.036 1.00 70.01 185 SER A O 1
ATOM 1294 N N . ASP A 1 185 ? 33.175 -13.866 51.820 1.00 64.29 186 ASP A N 1
ATOM 1295 C CA . ASP A 1 185 ? 33.454 -14.268 53.196 1.00 59.52 186 ASP A CA 1
ATOM 1296 C C . ASP A 1 185 ? 33.810 -13.093 54.103 1.00 54.40 186 ASP A C 1
ATOM 1297 O O . ASP A 1 185 ? 34.279 -13.288 55.222 1.00 56.78 186 ASP A O 1
ATOM 1302 N N . ARG A 1 186 ? 33.610 -11.875 53.619 1.00 47.31 187 ARG A N 1
ATOM 1303 C CA . ARG A 1 186 ? 33.922 -10.694 54.413 1.00 40.44 187 ARG A CA 1
ATOM 1304 C C . ARG A 1 186 ? 32.692 -9.795 54.539 1.00 35.71 187 ARG A C 1
ATOM 1305 O O . ARG A 1 186 ? 31.632 -10.121 53.996 1.00 33.67 187 ARG A O 1
ATOM 1313 N N . PRO A 1 187 ? 32.790 -8.689 55.304 1.00 31.39 188 PRO A N 1
ATOM 1314 C CA . PRO A 1 187 ? 31.642 -7.794 55.461 1.00 30.60 188 PRO A CA 1
ATOM 1315 C C . PRO A 1 187 ? 30.950 -7.495 54.139 1.00 31.05 188 PRO A C 1
ATOM 1316 O O . PRO A 1 187 ? 31.599 -7.101 53.172 1.00 32.41 188 PRO A O 1
ATOM 1320 N N . GLU A 1 188 ? 29.646 -7.737 54.083 1.00 30.50 189 GLU A N 1
ATOM 1321 C CA . GLU A 1 188 ? 28.892 -7.463 52.871 1.00 30.09 189 GLU A CA 1
ATOM 1322 C C . GLU A 1 188 ? 29.035 -5.963 52.638 1.00 28.30 189 GLU A C 1
ATOM 1323 O O . GLU A 1 188 ? 28.863 -5.151 53.549 1.00 25.61 189 GLU A O 1
ATOM 1329 N N . LEU A 1 189 ? 29.386 -5.613 51.411 1.00 26.71 190 LEU A N 1
ATOM 1330 C CA . LEU A 1 189 ? 29.606 -4.232 51.007 1.00 22.73 190 LEU A CA 1
ATOM 1331 C C . LEU A 1 189 ? 28.604 -3.183 51.500 1.00 22.69 190 LEU A C 1
ATOM 1332 O O . LEU A 1 189 ? 28.996 -2.177 52.094 1.00 21.39 190 LEU A O 1
ATOM 1337 N N . THR A 1 190 ? 27.319 -3.408 51.255 1.00 27.27 191 THR A N 1
ATOM 1338 C CA . THR A 1 190 ? 26.296 -2.448 51.657 1.00 32.36 191 THR A CA 1
ATOM 1339 C C . THR A 1 190 ? 26.199 -2.157 53.157 1.00 35.72 191 THR A C 1
ATOM 1340 O O . THR A 1 190 ? 25.770 -1.067 53.554 1.00 37.23 191 THR A O 1
ATOM 1344 N N . SER A 1 191 ? 26.624 -3.112 53.983 1.00 39.45 192 SER A N 1
ATOM 1345 C CA . SER A 1 191 ? 26.569 -2.956 55.437 1.00 40.48 192 SER A CA 1
ATOM 1346 C C . SER A 1 191 ? 27.877 -2.545 56.120 1.00 40.87 192 SER A C 1
ATOM 1347 O O . SER A 1 191 ? 27.852 -1.924 57.182 1.00 43.87 192 SER A O 1
ATOM 1350 N N . ALA A 1 192 ? 29.009 -2.886 55.511 1.00 39.76 193 ALA A N 1
ATOM 1351 C CA . ALA A 1 192 ? 30.323 -2.561 56.065 1.00 36.78 193 ALA A CA 1
ATOM 1352 C C . ALA A 1 192 ? 30.480 -1.121 56.544 1.00 36.72 193 ALA A C 1
ATOM 1353 O O . ALA A 1 192 ? 29.893 -0.190 55.996 1.00 38.03 193 ALA A O 1
ATOM 1355 N N . ARG A 1 193 ? 31.272 -0.963 57.594 1.00 38.76 194 ARG A N 1
ATOM 1356 C CA . ARG A 1 193 ? 31.544 0.334 58.191 1.00 37.33 194 ARG A CA 1
ATOM 1357 C C . ARG A 1 193 ? 32.804 0.897 57.553 1.00 32.86 194 ARG A C 1
ATOM 1358 O O . ARG A 1 193 ? 33.076 2.101 57.626 1.00 28.22 194 ARG A O 1
ATOM 1366 N N . ARG A 1 194 ? 33.561 0.005 56.923 1.00 28.77 195 ARG A N 1
ATOM 1367 C CA . ARG A 1 194 ? 34.800 0.354 56.251 1.00 30.61 195 ARG A CA 1
ATOM 1368 C C . ARG A 1 194 ? 34.835 -0.375 54.928 1.00 26.03 195 ARG A C 1
ATOM 1369 O O . ARG A 1 194 ? 34.526 -1.566 54.874 1.00 26.30 195 ARG A O 1
ATOM 1377 N N . VAL A 1 195 ? 35.223 0.324 53.868 1.00 22.93 196 VAL A N 1
ATOM 1378 C CA . VAL A 1 195 ? 35.292 -0.283 52.543 1.00 15.69 196 VAL A CA 1
ATOM 1379 C C . VAL A 1 195 ? 36.582 0.116 51.855 1.00 13.17 196 VAL A C 1
ATOM 1380 O O . VAL A 1 195 ? 36.976 1.282 51.900 1.00 10.20 196 VAL A O 1
ATOM 1384 N N . VAL A 1 196 ? 37.254 -0.861 51.256 1.00 13.43 197 VAL A N 1
ATOM 1385 C CA . VAL A 1 196 ? 38.488 -0.616 50.509 1.00 17.30 197 VAL A CA 1
ATOM 1386 C C . VAL A 1 196 ? 38.220 -1.056 49.064 1.00 20.44 197 VAL A C 1
ATOM 1387 O O . VAL A 1 196 ? 38.043 -2.254 48.805 1.00 18.83 197 VAL A O 1
ATOM 1391 N N . SER A 1 197 ? 38.172 -0.091 48.140 1.00 19.72 198 SER A N 1
ATOM 1392 C CA . SER A 1 197 ? 37.893 -0.370 46.725 1.00 16.23 198 SER A CA 1
ATOM 1393 C C . SER A 1 197 ? 39.097 -0.285 45.803 1.00 18.32 198 SER A C 1
ATOM 1394 O O . SER A 1 197 ? 39.968 0.570 45.968 1.00 23.87 198 SER A O 1
ATOM 1397 N N . GLY A 1 198 ? 39.123 -1.179 44.822 1.00 19.80 199 GLY A N 1
ATOM 1398 C CA . GLY A 1 198 ? 40.209 -1.210 43.865 1.00 18.69 199 GLY A CA 1
ATOM 1399 C C . GLY A 1 198 ? 39.734 -0.843 42.468 1.00 19.20 199 GLY A C 1
ATOM 1400 O O . GLY A 1 198 ? 38.627 -1.207 42.047 1.00 16.55 199 GLY A O 1
ATOM 1401 N N . GLY A 1 199 ? 40.563 -0.086 41.758 1.00 22.23 200 GLY A N 1
ATOM 1402 C CA . GLY A 1 199 ? 40.229 0.323 40.408 1.00 19.98 200 GLY A CA 1
ATOM 1403 C C . GLY A 1 199 ? 41.126 -0.344 39.396 1.00 18.29 200 GLY A C 1
ATOM 1404 O O . GLY A 1 199 ? 41.532 -1.488 39.586 1.00 19.94 200 GLY A O 1
ATOM 1405 N N . ARG A 1 200 ? 41.439 0.373 38.322 1.00 20.25 201 ARG A N 1
ATOM 1406 C CA . ARG A 1 200 ? 42.296 -0.149 37.254 1.00 20.82 201 ARG A CA 1
ATOM 1407 C C . ARG A 1 200 ? 43.798 -0.088 37.550 1.00 17.73 201 ARG A C 1
ATOM 1408 O O . ARG A 1 200 ? 44.562 -0.912 37.052 1.00 15.36 201 ARG A O 1
ATOM 1416 N N . GLY A 1 201 ? 44.205 0.871 38.378 1.00 16.07 202 GLY A N 1
ATOM 1417 C CA . GLY A 1 201 ? 45.605 1.025 38.727 1.00 10.28 202 GLY A CA 1
ATOM 1418 C C . GLY A 1 201 ? 46.268 -0.236 39.234 1.00 11.25 202 GLY A C 1
ATOM 1419 O O . GLY A 1 201 ? 47.490 -0.339 39.225 1.00 13.01 202 GLY A O 1
ATOM 1420 N N . LEU A 1 202 ? 45.462 -1.209 39.647 1.00 16.30 203 LEU A N 1
ATOM 1421 C CA . LEU A 1 202 ? 45.976 -2.475 40.169 1.00 24.94 203 LEU A CA 1
ATOM 1422 C C . LEU A 1 202 ? 46.620 -3.373 39.114 1.00 28.07 203 LEU A C 1
ATOM 1423 O O . LEU A 1 202 ? 47.402 -4.272 39.441 1.00 28.46 203 LEU A O 1
ATOM 1428 N N . GLY A 1 203 ? 46.257 -3.150 37.857 1.00 32.31 204 GLY A N 1
ATOM 1429 C CA . GLY A 1 203 ? 46.830 -3.906 36.758 1.00 32.89 204 GLY A CA 1
ATOM 1430 C C . GLY A 1 203 ? 46.470 -5.365 36.573 1.00 32.58 204 GLY A C 1
ATOM 1431 O O . GLY A 1 203 ? 46.412 -5.835 35.438 1.00 35.96 204 GLY A O 1
ATOM 1432 N N . SER A 1 204 ? 46.229 -6.093 37.656 1.00 31.45 205 SER A N 1
ATOM 1433 C CA . SER A 1 204 ? 45.908 -7.508 37.524 1.00 32.72 205 SER A CA 1
ATOM 1434 C C . SER A 1 204 ? 44.985 -8.016 38.605 1.00 32.46 205 SER A C 1
ATOM 1435 O O . SER A 1 204 ? 44.656 -7.291 39.539 1.00 34.31 205 SER A O 1
ATOM 1438 N N . LYS A 1 205 ? 44.554 -9.264 38.442 1.00 35.71 206 LYS A N 1
ATOM 1439 C CA . LYS A 1 205 ? 43.700 -9.939 39.416 1.00 39.63 206 LYS A CA 1
ATOM 1440 C C . LYS A 1 205 ? 44.586 -10.344 40.595 1.00 39.07 206 LYS A C 1
ATOM 1441 O O . LYS A 1 205 ? 44.142 -10.372 41.742 1.00 37.16 206 LYS A O 1
ATOM 1447 N N . GLU A 1 206 ? 45.837 -10.680 40.291 1.00 38.76 207 GLU A N 1
ATOM 1448 C CA . GLU A 1 206 ? 46.822 -11.056 41.303 1.00 39.39 207 GLU A CA 1
ATOM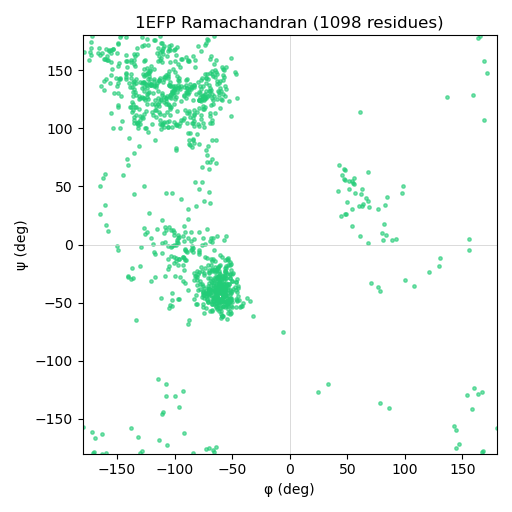 1449 C C . GLU A 1 206 ? 47.052 -9.894 42.279 1.00 36.30 207 GLU A C 1
ATOM 1450 O O . GLU A 1 206 ? 46.893 -10.050 43.490 1.00 37.33 207 GLU A O 1
ATOM 1456 N N . SER A 1 207 ? 47.401 -8.727 41.739 1.00 29.93 208 SER A N 1
ATOM 1457 C CA . SER A 1 207 ? 47.649 -7.533 42.546 1.00 21.84 208 SER A CA 1
ATOM 1458 C C . SER A 1 207 ? 46.458 -7.058 43.363 1.00 18.71 208 SER A C 1
ATOM 1459 O O . SER A 1 207 ? 46.626 -6.276 44.289 1.00 22.86 208 SER A O 1
ATOM 1462 N N . PHE A 1 208 ? 45.255 -7.504 43.027 1.00 15.62 209 PHE A N 1
ATOM 1463 C CA . PHE A 1 208 ? 44.078 -7.082 43.773 1.00 16.77 209 PHE A CA 1
ATOM 1464 C C . PHE A 1 208 ? 44.159 -7.601 45.205 1.00 20.35 209 PHE A C 1
ATOM 1465 O O . PHE A 1 208 ? 43.503 -7.078 46.110 1.00 23.94 209 PHE A O 1
ATOM 1473 N N . ALA A 1 209 ? 44.988 -8.619 45.412 1.00 21.69 210 ALA A N 1
ATOM 1474 C CA . ALA A 1 209 ? 45.168 -9.204 46.733 1.00 18.02 210 ALA A CA 1
ATOM 1475 C C . ALA A 1 209 ? 45.711 -8.204 47.746 1.00 19.80 210 ALA A C 1
ATOM 1476 O O . ALA A 1 209 ? 45.380 -8.287 48.922 1.00 24.63 210 ALA A O 1
ATOM 1478 N N . ILE A 1 210 ? 46.552 -7.270 47.310 1.00 21.11 211 ILE A N 1
ATOM 1479 C CA . ILE A 1 210 ? 47.085 -6.278 48.239 1.00 19.61 211 ILE A CA 1
ATOM 1480 C C . ILE A 1 210 ? 45.975 -5.351 48.724 1.00 19.14 211 ILE A C 1
ATOM 1481 O O . ILE A 1 210 ? 46.098 -4.724 49.767 1.00 23.34 211 ILE A O 1
ATOM 1486 N N . ILE A 1 211 ? 44.902 -5.262 47.947 1.00 19.78 212 ILE A N 1
ATOM 1487 C CA . ILE A 1 211 ? 43.747 -4.460 48.311 1.00 16.83 212 ILE A CA 1
ATOM 1488 C C . ILE A 1 211 ? 43.012 -5.263 49.366 1.00 18.33 212 ILE A C 1
ATOM 1489 O O . ILE A 1 211 ? 42.620 -4.740 50.400 1.00 18.70 212 ILE A O 1
ATOM 1494 N N . GLU A 1 212 ? 42.862 -6.553 49.107 1.00 24.29 213 GLU A N 1
ATOM 1495 C CA . GLU A 1 212 ? 42.189 -7.442 50.039 1.00 30.92 213 GLU A CA 1
ATOM 1496 C C . GLU A 1 212 ? 42.917 -7.525 51.380 1.00 34.60 213 GLU A C 1
ATOM 1497 O O . GLU A 1 212 ? 42.273 -7.535 52.428 1.00 37.21 213 GLU A O 1
ATOM 1503 N N . GLU A 1 213 ? 44.249 -7.584 51.356 1.00 37.33 214 GLU A N 1
ATOM 1504 C CA . GLU A 1 213 ? 45.033 -7.638 52.595 1.00 36.46 214 GLU A CA 1
ATOM 1505 C C . GLU A 1 213 ? 44.720 -6.426 53.471 1.00 33.33 214 GLU A C 1
ATOM 1506 O O . GLU A 1 213 ? 44.403 -6.566 54.656 1.00 36.70 214 GLU A O 1
ATOM 1512 N N . LEU A 1 214 ? 44.830 -5.236 52.887 1.00 26.10 215 LEU A N 1
ATOM 1513 C CA . LEU A 1 214 ? 44.552 -4.005 53.611 1.00 22.13 215 LEU A CA 1
ATOM 1514 C C . LEU A 1 214 ? 43.135 -4.042 54.169 1.00 24.36 215 LEU A C 1
ATOM 1515 O O . LEU A 1 214 ? 42.898 -3.651 55.308 1.00 24.56 215 LEU A O 1
ATOM 1520 N N . ALA A 1 215 ? 42.195 -4.523 53.363 1.00 26.75 216 ALA A N 1
ATOM 1521 C CA . ALA A 1 215 ? 40.801 -4.617 53.787 1.00 25.65 216 ALA A CA 1
ATOM 1522 C C . ALA A 1 215 ? 40.667 -5.491 55.038 1.00 28.01 216 ALA A C 1
ATOM 1523 O O . ALA A 1 215 ? 40.112 -5.056 56.043 1.00 29.83 216 ALA A O 1
ATOM 1525 N N . ASP A 1 216 ? 41.188 -6.712 54.984 1.00 29.47 217 ASP A N 1
ATOM 1526 C CA . ASP A 1 216 ? 41.112 -7.617 56.122 1.00 29.55 217 ASP A CA 1
ATOM 1527 C C . ASP A 1 216 ? 41.738 -6.966 57.344 1.00 32.77 217 ASP A C 1
ATOM 1528 O O . ASP A 1 216 ? 41.148 -6.968 58.423 1.00 37.70 217 ASP A O 1
ATOM 1533 N N . LYS A 1 217 ? 42.897 -6.344 57.150 1.00 34.40 218 LYS A N 1
ATOM 1534 C CA . LYS A 1 217 ? 43.602 -5.666 58.232 1.00 31.17 218 LYS A CA 1
ATOM 1535 C C . LYS A 1 217 ? 42.677 -4.660 58.910 1.00 32.66 218 LYS A C 1
ATOM 1536 O O . LYS A 1 217 ? 42.741 -4.468 60.124 1.00 40.30 218 LYS A O 1
ATOM 1542 N N . LEU A 1 218 ? 41.797 -4.047 58.124 1.00 31.28 219 LEU A N 1
ATOM 1543 C CA . LEU A 1 218 ? 40.844 -3.060 58.633 1.00 27.50 219 LEU A CA 1
ATOM 1544 C C . LEU A 1 218 ? 39.459 -3.647 58.889 1.00 26.77 219 LEU A C 1
ATOM 1545 O O . LEU A 1 218 ? 38.553 -2.926 59.307 1.00 24.66 219 LEU A O 1
ATOM 1550 N N . GLY A 1 219 ? 39.288 -4.940 58.624 1.00 27.11 220 GLY A N 1
ATOM 1551 C CA . GLY A 1 219 ? 37.989 -5.574 58.806 1.00 28.97 220 GLY A CA 1
ATOM 1552 C C . GLY A 1 219 ? 36.957 -4.901 57.914 1.00 30.46 220 GLY A C 1
ATOM 1553 O O . GLY A 1 219 ? 35.776 -4.780 58.262 1.00 31.79 220 GLY A O 1
ATOM 1554 N N . ALA A 1 220 ? 37.420 -4.453 56.753 1.00 31.10 221 ALA A N 1
ATOM 1555 C CA . ALA A 1 220 ? 36.584 -3.759 55.789 1.00 31.12 221 ALA A CA 1
ATOM 1556 C C . ALA A 1 220 ? 36.085 -4.701 54.696 1.00 30.03 221 ALA A C 1
ATOM 1557 O O . ALA A 1 220 ? 36.492 -5.861 54.625 1.00 36.41 221 ALA A O 1
ATOM 1559 N N . ALA A 1 221 ? 35.150 -4.215 53.890 1.00 28.58 222 ALA A N 1
ATOM 1560 C CA . ALA A 1 221 ? 34.615 -4.983 52.775 1.00 25.60 222 ALA A CA 1
ATOM 1561 C C . ALA A 1 221 ? 35.347 -4.459 51.549 1.00 26.27 222 ALA A C 1
ATOM 1562 O O . ALA A 1 221 ? 35.843 -3.322 51.561 1.00 26.11 222 ALA A O 1
ATOM 1564 N N . VAL A 1 222 ? 35.402 -5.263 50.491 1.00 26.22 223 VAL A N 1
ATOM 1565 C CA . VAL A 1 222 ? 36.093 -4.862 49.272 1.00 20.48 223 VAL A CA 1
ATOM 1566 C C . VAL A 1 222 ? 35.139 -4.368 48.192 1.00 17.92 223 VAL A C 1
ATOM 1567 O O . VAL A 1 222 ? 34.102 -4.980 47.935 1.00 17.18 223 VAL A O 1
ATOM 1571 N N . GLY A 1 223 ? 35.482 -3.231 47.600 1.00 17.45 224 GLY A N 1
ATOM 1572 C CA . GLY A 1 223 ? 34.672 -2.657 46.546 1.00 11.82 224 GLY A CA 1
ATOM 1573 C C . GLY A 1 223 ? 35.490 -2.634 45.274 1.00 13.27 224 GLY A C 1
ATOM 1574 O O . GLY A 1 223 ? 36.678 -2.986 45.285 1.00 9.52 224 GLY A O 1
ATOM 1575 N N . ALA A 1 224 ? 34.868 -2.218 44.175 1.00 14.19 225 ALA A N 1
ATOM 1576 C CA . ALA A 1 224 ? 35.551 -2.167 42.890 1.00 14.19 225 ALA A CA 1
ATOM 1577 C C . ALA A 1 224 ? 34.895 -1.207 41.891 1.00 13.78 225 ALA A C 1
ATOM 1578 O O . ALA A 1 224 ? 33.739 -0.800 42.049 1.00 16.00 225 ALA A O 1
ATOM 1580 N N . SER A 1 225 ? 35.652 -0.836 40.869 1.00 11.34 226 SER A N 1
ATOM 1581 C CA . SER A 1 225 ? 35.169 0.059 39.832 1.00 11.56 226 SER A CA 1
ATOM 1582 C C . SER A 1 225 ? 34.868 -0.794 38.613 1.00 15.30 226 SER A C 1
ATOM 1583 O O . SER A 1 225 ? 35.339 -1.929 38.520 1.00 18.35 226 SER A O 1
ATOM 1586 N N . ARG A 1 226 ? 34.182 -0.214 37.635 1.00 17.26 227 ARG A N 1
ATOM 1587 C CA . ARG A 1 226 ? 33.847 -0.946 36.427 1.00 14.40 227 ARG A CA 1
ATOM 1588 C C . ARG A 1 226 ? 35.113 -1.528 35.817 1.00 13.67 227 ARG A C 1
ATOM 1589 O O . ARG A 1 226 ? 35.197 -2.726 35.565 1.00 14.07 227 ARG A O 1
ATOM 1597 N N . ALA A 1 227 ? 36.121 -0.685 35.651 1.00 10.00 228 ALA A N 1
ATOM 1598 C CA . ALA A 1 227 ? 37.382 -1.107 35.070 1.00 5.42 228 ALA A CA 1
ATOM 1599 C C . ALA A 1 227 ? 37.868 -2.408 35.679 1.00 7.90 228 ALA A C 1
ATOM 1600 O O . ALA A 1 227 ? 38.093 -3.381 34.972 1.00 13.70 228 ALA A O 1
ATOM 1602 N N . ALA A 1 228 ? 37.968 -2.438 36.999 1.00 12.66 229 ALA A N 1
ATOM 1603 C CA . ALA A 1 228 ? 38.432 -3.629 37.696 1.00 12.51 229 ALA A CA 1
ATOM 1604 C C . ALA A 1 228 ? 37.594 -4.857 37.394 1.00 13.99 229 ALA A C 1
ATOM 1605 O O . ALA A 1 228 ? 38.144 -5.946 37.226 1.00 13.11 229 ALA A O 1
ATOM 1607 N N . VAL A 1 229 ? 36.274 -4.695 37.321 1.00 16.35 230 VAL A N 1
ATOM 1608 C CA . VAL A 1 229 ? 35.412 -5.845 37.048 1.00 20.64 230 VAL A CA 1
ATOM 1609 C C . VAL A 1 229 ? 35.483 -6.283 35.586 1.00 26.42 230 VAL A C 1
ATOM 1610 O O . VAL A 1 229 ? 35.583 -7.479 35.289 1.00 30.90 230 VAL A O 1
ATOM 1614 N N . ASP A 1 230 ? 35.464 -5.320 34.671 1.00 27.12 231 ASP A N 1
ATOM 1615 C CA . ASP A 1 230 ? 35.525 -5.630 33.250 1.00 26.79 231 ASP A CA 1
ATOM 1616 C C . ASP A 1 230 ? 36.815 -6.378 32.921 1.00 29.85 231 ASP A C 1
ATOM 1617 O O . ASP A 1 230 ? 36.797 -7.366 32.186 1.00 34.10 231 ASP A O 1
ATOM 1622 N N . SER A 1 231 ? 37.921 -5.945 33.511 1.00 28.27 232 SER A N 1
ATOM 1623 C CA . SER A 1 231 ? 39.206 -6.584 33.265 1.00 25.85 232 SER A CA 1
ATOM 1624 C C . SER A 1 231 ? 39.357 -7.920 34.006 1.00 26.20 232 SER A C 1
ATOM 1625 O O . SER A 1 231 ? 40.378 -8.588 33.870 1.00 30.29 232 SER A O 1
ATOM 1628 N N . GLY A 1 232 ? 38.332 -8.312 34.763 1.00 28.31 233 GLY A N 1
ATOM 1629 C CA . GLY A 1 232 ? 38.362 -9.566 35.509 1.00 27.48 233 GLY A CA 1
ATOM 1630 C C . GLY A 1 232 ? 39.046 -9.575 36.874 1.00 27.62 233 GLY A C 1
ATOM 1631 O O . GLY A 1 232 ? 39.203 -10.638 37.482 1.00 23.87 233 GLY A O 1
ATOM 1632 N N . TYR A 1 233 ? 39.428 -8.403 37.376 1.00 28.73 234 TYR A N 1
ATOM 1633 C CA . TYR A 1 233 ? 40.106 -8.304 38.668 1.00 28.99 234 TYR A CA 1
ATOM 1634 C C . TYR A 1 233 ? 39.219 -8.743 39.822 1.00 33.14 234 TYR A C 1
ATOM 1635 O O . TYR A 1 233 ? 39.719 -9.213 40.847 1.00 36.21 234 TYR A O 1
ATOM 1644 N N . ALA A 1 234 ? 37.908 -8.555 39.674 1.00 34.30 235 ALA A N 1
ATOM 1645 C CA . ALA A 1 234 ? 36.960 -8.917 40.727 1.00 33.69 235 ALA A CA 1
ATOM 1646 C C . ALA A 1 234 ? 35.545 -9.102 40.175 1.00 32.77 235 ALA A C 1
ATOM 1647 O O . ALA A 1 234 ? 35.245 -8.627 39.076 1.00 32.43 235 ALA A O 1
ATOM 1649 N N . PRO A 1 235 ? 34.671 -9.841 40.903 1.00 30.92 236 PRO A N 1
ATOM 1650 C CA . PRO A 1 235 ? 33.287 -10.070 40.455 1.00 28.55 236 PRO A CA 1
ATOM 1651 C C . PRO A 1 235 ? 32.458 -8.783 40.409 1.00 26.17 236 PRO A C 1
ATOM 1652 O O . PRO A 1 235 ? 32.601 -7.906 41.260 1.00 27.69 236 PRO A O 1
ATOM 1656 N N . ASN A 1 236 ? 31.568 -8.682 39.430 1.00 24.99 237 ASN A N 1
ATOM 1657 C CA . ASN A 1 236 ? 30.748 -7.485 39.292 1.00 25.88 237 ASN A CA 1
ATOM 1658 C C . ASN A 1 236 ? 29.966 -7.136 40.555 1.00 23.92 237 ASN A C 1
ATOM 1659 O O . ASN A 1 236 ? 29.632 -5.977 40.784 1.00 21.72 237 ASN A O 1
ATOM 1664 N N . ASP A 1 237 ? 29.725 -8.141 41.388 1.00 24.76 238 ASP A N 1
ATOM 1665 C CA . ASP A 1 237 ? 29.000 -7.978 42.643 1.00 25.01 238 ASP A CA 1
ATOM 1666 C C . ASP A 1 237 ? 29.641 -6.928 43.567 1.00 22.74 238 ASP A C 1
ATOM 1667 O O . ASP A 1 237 ? 28.953 -6.309 44.381 1.00 24.43 238 ASP A O 1
ATOM 1672 N N . TRP A 1 238 ? 30.948 -6.723 43.421 1.00 16.21 239 TRP A N 1
ATOM 1673 C CA . TRP A 1 238 ? 31.688 -5.765 44.234 1.00 9.57 239 TRP A CA 1
ATOM 1674 C C . TRP A 1 238 ? 31.749 -4.373 43.617 1.00 8.79 239 TRP A C 1
ATOM 1675 O O . TRP A 1 238 ? 32.531 -3.531 44.054 1.00 8.09 239 TRP A O 1
ATOM 1686 N N . GLN A 1 239 ? 30.967 -4.125 42.577 1.00 8.35 240 GLN A N 1
ATOM 1687 C CA . GLN A 1 239 ? 31.023 -2.820 41.952 1.00 11.21 240 GLN A CA 1
ATOM 1688 C C . GLN A 1 239 ? 30.262 -1.763 42.734 1.00 14.62 240 GLN A C 1
ATOM 1689 O O . GLN A 1 239 ? 29.087 -1.942 43.079 1.00 14.92 240 GLN A O 1
ATOM 1695 N N . VAL A 1 240 ? 30.964 -0.673 43.030 1.00 15.34 241 VAL A N 1
ATOM 1696 C CA . VAL A 1 240 ? 30.410 0.467 43.746 1.00 13.08 241 VAL A CA 1
ATOM 1697 C C . VAL A 1 240 ? 30.128 1.529 42.695 1.00 12.58 241 VAL A C 1
ATOM 1698 O O . VAL A 1 240 ? 30.972 1.786 41.833 1.00 14.20 241 VAL A O 1
ATOM 1702 N N . GLY A 1 241 ? 28.934 2.113 42.744 1.00 16.63 242 GLY A N 1
ATOM 1703 C CA . GLY A 1 241 ? 28.577 3.154 41.790 1.00 16.16 242 GLY A CA 1
ATOM 1704 C C . GLY A 1 241 ? 27.121 3.164 41.357 1.00 13.53 242 GLY A C 1
ATOM 1705 O O . GLY A 1 241 ? 26.303 2.384 41.848 1.00 15.84 242 GLY A O 1
ATOM 1706 N N . GLN A 1 242 ? 26.811 4.047 40.418 1.00 5.59 243 GLN A N 1
ATOM 1707 C CA . GLN A 1 242 ? 25.464 4.202 39.880 1.00 11.13 243 GLN A CA 1
ATOM 1708 C C . GLN A 1 242 ? 24.858 2.914 39.273 1.00 15.10 243 GLN A C 1
ATOM 1709 O O . GLN A 1 242 ? 23.637 2.767 39.236 1.00 19.81 243 GLN A O 1
ATOM 1715 N N . THR A 1 243 ? 25.696 2.004 38.779 1.00 17.56 244 THR A N 1
ATOM 1716 C CA . THR A 1 243 ? 25.225 0.739 38.202 1.00 18.20 244 THR A CA 1
ATOM 1717 C C . THR A 1 243 ? 25.211 -0.362 39.254 1.00 16.17 244 THR A C 1
ATOM 1718 O O . THR A 1 243 ? 24.378 -1.270 39.203 1.00 18.23 244 THR A O 1
ATOM 1722 N N . GLY A 1 244 ? 26.138 -0.273 40.204 1.00 13.10 245 GLY A N 1
ATOM 1723 C CA . GLY A 1 244 ? 26.243 -1.284 41.238 1.00 17.53 245 GLY A CA 1
ATOM 1724 C C . GLY A 1 244 ? 25.615 -0.911 42.564 1.00 20.23 245 GLY A C 1
ATOM 1725 O O . GLY A 1 244 ? 24.462 -0.469 42.630 1.00 20.82 245 GLY A O 1
ATOM 1726 N N . LYS A 1 245 ? 26.385 -1.099 43.629 1.00 19.23 246 LYS A N 1
ATOM 1727 C CA . LYS A 1 245 ? 25.916 -0.808 44.968 1.00 13.36 246 LYS A CA 1
ATOM 1728 C C . LYS A 1 245 ? 26.366 0.557 45.414 1.00 11.95 246 LYS A C 1
ATOM 1729 O O . LYS A 1 245 ? 27.468 0.996 45.089 1.00 8.99 246 LYS A O 1
ATOM 1735 N N . VAL A 1 246 ? 25.482 1.244 46.120 1.00 15.76 247 VAL A N 1
ATOM 1736 C CA . VAL A 1 246 ? 25.783 2.563 46.642 1.00 18.34 247 VAL A CA 1
ATOM 1737 C C . VAL A 1 246 ? 25.928 2.424 48.153 1.00 18.47 247 VAL A C 1
ATOM 1738 O O . VAL A 1 246 ? 24.974 2.071 48.845 1.00 21.05 247 VAL A O 1
ATOM 1742 N N . VAL A 1 247 ? 27.159 2.602 48.625 1.00 20.42 248 VAL A N 1
ATOM 1743 C CA . VAL A 1 247 ? 27.504 2.488 50.038 1.00 18.51 248 VAL A CA 1
ATOM 1744 C C . VAL A 1 247 ? 27.840 3.837 50.673 1.00 19.96 248 VAL A C 1
ATOM 1745 O O . VAL A 1 247 ? 28.016 4.850 49.991 1.00 18.25 248 VAL A O 1
ATOM 1749 N N . ALA A 1 248 ? 27.978 3.829 51.989 1.00 22.93 249 ALA A N 1
ATOM 1750 C CA . ALA A 1 248 ? 28.310 5.040 52.719 1.00 26.59 249 ALA A CA 1
ATOM 1751 C C . ALA A 1 248 ? 28.866 4.685 54.095 1.00 28.42 249 ALA A C 1
ATOM 1752 O O . ALA A 1 248 ? 28.296 5.048 55.126 1.00 33.29 249 ALA A O 1
ATOM 1754 N N . PRO A 1 249 ? 29.991 3.952 54.127 1.00 28.59 250 PRO A N 1
ATOM 1755 C CA . PRO A 1 249 ? 30.607 3.557 55.395 1.00 27.77 250 PRO A CA 1
ATOM 1756 C C . PRO A 1 249 ? 31.282 4.743 56.081 1.00 26.60 250 PRO A C 1
ATOM 1757 O O . PRO A 1 249 ? 31.184 5.879 55.620 1.00 25.70 250 PRO A O 1
ATOM 1761 N N . GLU A 1 250 ? 31.948 4.484 57.198 1.00 25.68 251 GLU A N 1
ATOM 1762 C CA . GLU A 1 250 ? 32.657 5.539 57.906 1.00 26.68 251 GLU A CA 1
ATOM 1763 C C . GLU A 1 250 ? 33.928 5.846 57.131 1.00 22.15 251 GLU A C 1
ATOM 1764 O O . GLU A 1 250 ? 34.304 7.004 56.972 1.00 23.30 251 GLU A O 1
ATOM 1770 N N . LEU A 1 251 ? 34.604 4.790 56.687 1.00 18.27 252 LEU A N 1
ATOM 1771 C CA . LEU A 1 251 ? 35.851 4.929 55.945 1.00 16.18 252 LEU A CA 1
ATOM 1772 C C . LEU A 1 251 ? 35.730 4.269 54.582 1.00 17.92 252 LEU A C 1
ATOM 1773 O O . LEU A 1 251 ? 35.305 3.112 54.485 1.00 20.77 252 LEU A O 1
ATOM 1778 N N . TYR A 1 252 ? 36.128 5.001 53.543 1.00 19.90 253 TYR A N 1
ATOM 1779 C CA . TYR A 1 252 ? 36.106 4.515 52.164 1.00 14.19 253 TYR A CA 1
ATOM 1780 C C . TYR A 1 252 ? 37.465 4.836 51.562 1.00 11.71 253 TYR A C 1
ATOM 1781 O O . TYR A 1 252 ? 37.755 5.992 51.275 1.00 16.98 253 TYR A O 1
ATOM 1790 N N . VAL A 1 253 ? 38.308 3.828 51.398 1.00 13.54 254 VAL A N 1
ATOM 1791 C CA . VAL A 1 253 ? 39.638 4.035 50.828 1.00 14.19 254 VAL A CA 1
ATOM 1792 C C . VAL A 1 253 ? 39.607 3.680 49.345 1.00 17.11 254 VAL A C 1
ATOM 1793 O O . VAL A 1 253 ? 39.397 2.518 48.993 1.00 21.95 254 VAL A O 1
ATOM 1797 N N . ALA A 1 254 ? 39.822 4.668 48.481 1.00 17.31 255 ALA A N 1
ATOM 1798 C CA . ALA A 1 254 ? 39.818 4.456 47.036 1.00 14.54 255 ALA A CA 1
ATOM 1799 C C . ALA A 1 254 ? 41.244 4.490 46.493 1.00 16.70 255 ALA A C 1
ATOM 1800 O O . ALA A 1 254 ? 41.844 5.559 46.318 1.00 15.78 255 ALA A O 1
ATOM 1802 N N . VAL A 1 255 ? 41.785 3.306 46.241 1.00 16.04 256 VAL A N 1
ATOM 1803 C CA . VAL A 1 255 ? 43.139 3.175 45.727 1.00 15.26 256 VAL A CA 1
ATOM 1804 C C . VAL A 1 255 ? 43.112 2.762 44.264 1.00 15.63 256 VAL A C 1
ATOM 1805 O O . VAL A 1 255 ? 42.534 1.735 43.911 1.00 22.61 256 VAL A O 1
ATOM 1809 N N . GLY A 1 256 ? 43.705 3.589 43.408 1.00 15.86 257 GLY A N 1
ATOM 1810 C CA . GLY A 1 256 ? 43.741 3.291 41.986 1.00 14.15 257 GLY A CA 1
ATOM 1811 C C . GLY A 1 256 ? 42.432 3.554 41.266 1.00 13.01 257 GLY A C 1
ATOM 1812 O O . GLY A 1 256 ? 42.106 2.874 40.291 1.00 16.24 257 GLY A O 1
ATOM 1813 N N . ILE A 1 257 ? 41.676 4.537 41.742 1.00 10.91 258 ILE A N 1
ATOM 1814 C CA . ILE A 1 257 ? 40.404 4.904 41.134 1.00 6.47 258 ILE A CA 1
ATOM 1815 C C . ILE A 1 257 ? 40.479 6.392 40.837 1.00 12.18 258 ILE A C 1
ATOM 1816 O O . ILE A 1 257 ? 40.761 7.190 41.734 1.00 18.80 258 ILE A O 1
ATOM 1821 N N . SER A 1 258 ? 40.251 6.756 39.580 1.00 12.75 259 SER A N 1
ATOM 1822 C CA . SER A 1 258 ? 40.317 8.149 39.144 1.00 13.17 259 SER A CA 1
ATOM 1823 C C . SER A 1 258 ? 39.219 9.016 39.735 1.00 12.92 259 SER A C 1
ATOM 1824 O O . SER A 1 258 ? 39.411 10.215 39.903 1.00 17.50 259 SER A O 1
ATOM 1827 N N . GLY A 1 259 ? 38.053 8.423 39.973 1.00 10.45 260 GLY A N 1
ATOM 1828 C CA . GLY A 1 259 ? 36.948 9.161 40.557 1.00 9.17 260 GLY A CA 1
ATOM 1829 C C . GLY A 1 259 ? 35.964 9.638 39.523 1.00 10.25 260 GLY A C 1
ATOM 1830 O O . GLY A 1 259 ? 35.627 10.818 39.473 1.00 13.91 260 GLY A O 1
ATOM 1831 N N . ALA A 1 260 ? 35.528 8.719 38.672 1.00 13.90 261 ALA A N 1
ATOM 1832 C CA . ALA A 1 260 ? 34.573 9.031 37.621 1.00 13.75 261 ALA A CA 1
ATOM 1833 C C . ALA A 1 260 ? 33.225 9.264 38.271 1.00 16.07 261 ALA A C 1
ATOM 1834 O O . ALA A 1 260 ? 32.900 8.619 39.272 1.00 17.49 261 ALA A O 1
ATOM 1836 N N . ILE A 1 261 ? 32.441 10.164 37.687 1.00 17.58 262 ILE A N 1
ATOM 1837 C CA . ILE A 1 261 ? 31.117 10.499 38.202 1.00 17.60 262 ILE A CA 1
ATOM 1838 C C . ILE A 1 261 ? 30.317 9.270 38.565 1.00 18.26 262 ILE A C 1
ATOM 1839 O O . ILE A 1 261 ? 29.787 9.179 39.667 1.00 23.81 262 ILE A O 1
ATOM 1844 N N . GLN A 1 262 ? 30.269 8.308 37.654 1.00 17.49 263 GLN A N 1
ATOM 1845 C CA . GLN A 1 262 ? 29.517 7.091 37.884 1.00 15.10 263 GLN A CA 1
ATOM 1846 C C . GLN A 1 262 ? 29.974 6.304 39.112 1.00 15.35 263 GLN A C 1
ATOM 1847 O O . GLN A 1 262 ? 29.167 5.623 39.746 1.00 20.28 263 GLN A O 1
ATOM 1853 N N . HIS A 1 263 ? 31.249 6.402 39.470 1.00 9.23 264 HIS A N 1
ATOM 1854 C CA . HIS A 1 263 ? 31.724 5.693 40.651 1.00 10.36 264 HIS A CA 1
ATOM 1855 C C . HIS A 1 263 ? 31.386 6.483 41.906 1.00 11.56 264 HIS A C 1
ATOM 1856 O O . HIS A 1 263 ? 30.960 5.912 42.906 1.00 14.02 264 HIS A O 1
ATOM 1863 N N . LEU A 1 264 ? 31.592 7.795 41.856 1.00 13.78 265 LEU A N 1
ATOM 1864 C CA . LEU A 1 264 ? 31.307 8.658 42.996 1.00 13.12 265 LEU A CA 1
ATOM 1865 C C . LEU A 1 264 ? 29.864 8.512 43.440 1.00 18.56 265 LEU A C 1
ATOM 1866 O O . LEU A 1 264 ? 29.578 8.529 44.639 1.00 28.08 265 LEU A O 1
ATOM 1871 N N . ALA A 1 265 ? 28.962 8.372 42.473 1.00 18.10 266 ALA A N 1
ATOM 1872 C CA . ALA A 1 265 ? 27.532 8.224 42.744 1.00 16.79 266 ALA A CA 1
ATOM 1873 C C . ALA A 1 265 ? 27.213 7.226 43.856 1.00 17.00 266 ALA A C 1
ATOM 1874 O O . ALA A 1 265 ? 26.224 7.381 44.574 1.00 20.60 266 ALA A O 1
ATOM 1876 N N . GLY A 1 266 ? 28.063 6.219 44.012 1.00 18.02 267 GLY A N 1
ATOM 1877 C CA . GLY A 1 266 ? 27.831 5.214 45.027 1.00 13.70 267 GLY A CA 1
ATOM 1878 C C . GLY A 1 266 ? 28.678 5.316 46.276 1.00 14.45 267 GLY A C 1
ATOM 1879 O O . GLY A 1 266 ? 28.679 4.386 47.070 1.00 13.67 267 GLY A O 1
ATOM 1880 N N . MET A 1 267 ? 29.377 6.429 46.475 1.00 17.65 268 MET A N 1
ATOM 1881 C CA . MET A 1 267 ? 30.217 6.580 47.658 1.00 22.38 268 MET A CA 1
ATOM 1882 C C . MET A 1 267 ? 30.561 8.012 48.074 1.00 25.94 268 MET A C 1
ATOM 1883 O O . MET A 1 267 ? 31.420 8.219 48.932 1.00 26.09 268 MET A O 1
ATOM 1888 N N . LYS A 1 268 ? 29.892 9.000 47.490 1.00 28.98 269 LYS A N 1
ATOM 1889 C CA . LYS A 1 268 ? 30.165 10.397 47.838 1.00 33.46 269 LYS A CA 1
ATOM 1890 C C . LYS A 1 268 ? 29.600 10.760 49.208 1.00 36.15 269 LYS A C 1
ATOM 1891 O O . LYS A 1 268 ? 29.901 11.825 49.747 1.00 36.11 269 LYS A O 1
ATOM 1897 N N . ASP A 1 269 ? 28.778 9.868 49.758 1.00 39.86 270 ASP A N 1
ATOM 1898 C CA . ASP A 1 269 ? 28.153 10.084 51.060 1.00 40.07 270 ASP A CA 1
ATOM 1899 C C . ASP A 1 269 ? 28.894 9.410 52.225 1.00 37.63 270 ASP A C 1
ATOM 1900 O O . ASP A 1 269 ? 28.394 9.377 53.348 1.00 39.68 270 ASP A O 1
ATOM 1905 N N . SER A 1 270 ? 30.073 8.861 51.956 1.00 33.07 271 SER A N 1
ATOM 1906 C CA . SER A 1 270 ? 30.863 8.220 52.996 1.00 28.43 271 SER A CA 1
ATOM 1907 C C . SER A 1 270 ? 31.387 9.291 53.961 1.00 29.89 271 SER A C 1
ATOM 1908 O O . SER A 1 270 ? 31.652 10.425 53.551 1.00 28.85 271 SER A O 1
ATOM 1911 N N . LYS A 1 271 ? 31.521 8.934 55.238 1.00 28.53 272 LYS A N 1
ATOM 1912 C CA . LYS A 1 271 ? 32.005 9.875 56.251 1.00 29.05 272 LYS A CA 1
ATOM 1913 C C . LYS A 1 271 ? 33.400 10.391 55.919 1.00 24.58 272 LYS A C 1
ATOM 1914 O O . LYS A 1 271 ? 33.599 11.595 55.760 1.00 24.00 272 LYS A O 1
ATOM 1920 N N . VAL A 1 272 ? 34.363 9.479 55.819 1.00 22.56 273 VAL A N 1
ATOM 1921 C CA . VAL A 1 272 ? 35.742 9.837 55.498 1.00 19.18 273 VAL A CA 1
ATOM 1922 C C . VAL A 1 272 ? 36.195 9.075 54.261 1.00 20.81 273 VAL A C 1
ATOM 1923 O O . VAL A 1 272 ? 36.153 7.842 54.225 1.00 19.54 273 VAL A O 1
ATOM 1927 N N . ILE A 1 273 ? 36.656 9.816 53.261 1.00 18.43 274 ILE A N 1
ATOM 1928 C CA . ILE A 1 273 ? 37.119 9.226 52.020 1.00 14.75 274 ILE A CA 1
ATOM 1929 C C . ILE A 1 273 ? 38.617 9.435 51.911 1.00 14.79 274 ILE A C 1
ATOM 1930 O O . ILE A 1 273 ? 39.109 10.555 52.070 1.00 19.33 274 ILE A O 1
ATOM 1935 N N . VAL A 1 274 ? 39.351 8.351 51.715 1.00 12.37 275 VAL A N 1
ATOM 1936 C CA . VAL A 1 274 ? 40.795 8.438 51.555 1.00 13.79 275 VAL A CA 1
ATOM 1937 C C . VAL A 1 274 ? 41.110 7.958 50.148 1.00 15.29 275 VAL A C 1
ATOM 1938 O O . VAL A 1 274 ? 40.585 6.941 49.702 1.00 18.26 275 VAL A O 1
ATOM 1942 N N . ALA A 1 275 ? 41.984 8.677 49.458 1.00 14.17 276 ALA A N 1
ATOM 1943 C CA . ALA A 1 275 ? 42.349 8.324 48.100 1.00 7.66 276 ALA A CA 1
ATOM 1944 C C . ALA A 1 275 ? 43.844 8.244 47.963 1.00 9.48 276 ALA A C 1
ATOM 1945 O O . ALA A 1 275 ? 44.578 9.043 48.542 1.00 8.44 276 ALA A O 1
ATOM 1947 N N . ILE A 1 276 ? 44.292 7.241 47.228 1.00 11.10 277 ILE A N 1
ATOM 1948 C CA . ILE A 1 276 ? 45.703 7.066 46.967 1.00 11.88 277 ILE A CA 1
ATOM 1949 C C . ILE A 1 276 ? 45.772 6.748 45.494 1.00 9.22 277 ILE A C 1
ATOM 1950 O O . ILE A 1 276 ? 45.338 5.693 45.034 1.00 3.77 277 ILE A O 1
ATOM 1955 N N . ASN A 1 277 ? 46.253 7.729 44.754 1.00 12.80 278 ASN A N 1
ATOM 1956 C CA . ASN A 1 277 ? 46.357 7.640 43.315 1.00 19.30 278 ASN A CA 1
ATOM 1957 C C . ASN A 1 277 ? 47.705 8.235 42.952 1.00 22.69 278 ASN A C 1
ATOM 1958 O O . ASN A 1 277 ? 48.281 8.981 43.746 1.00 29.06 278 ASN A O 1
ATOM 1963 N N . LYS A 1 278 ? 48.229 7.897 41.780 1.00 23.01 279 LYS A N 1
ATOM 1964 C CA . LYS A 1 278 ? 49.518 8.443 41.372 1.00 27.76 279 LYS A CA 1
ATOM 1965 C C . LYS A 1 278 ? 49.344 9.710 40.543 1.00 28.32 279 LYS A C 1
ATOM 1966 O O . LYS A 1 278 ? 50.309 10.421 40.263 1.00 28.63 279 LYS A O 1
ATOM 1972 N N . ASP A 1 279 ? 48.103 9.977 40.152 1.00 29.56 280 ASP A N 1
ATOM 1973 C CA . ASP A 1 279 ? 47.765 11.144 39.356 1.00 32.65 280 ASP A CA 1
ATOM 1974 C C . ASP A 1 279 ? 47.220 12.223 40.279 1.00 33.21 280 ASP A C 1
ATOM 1975 O O . ASP A 1 279 ? 46.064 12.157 40.695 1.00 34.17 280 ASP A O 1
ATOM 1980 N N . GLU A 1 280 ? 48.044 13.228 40.563 1.00 33.58 281 GLU A N 1
ATOM 1981 C CA . GLU A 1 280 ? 47.658 14.334 41.436 1.00 34.67 281 GLU A CA 1
ATOM 1982 C C . GLU A 1 280 ? 46.461 15.132 40.935 1.00 34.27 281 GLU A C 1
ATOM 1983 O O . GLU A 1 280 ? 45.923 15.970 41.659 1.00 34.83 281 GLU A O 1
ATOM 1989 N N . GLU A 1 281 ? 46.041 14.857 39.704 1.00 34.76 282 GLU A N 1
ATOM 1990 C CA . GLU A 1 281 ? 44.903 15.545 39.111 1.00 38.26 282 GLU A CA 1
ATOM 1991 C C . GLU A 1 281 ? 43.643 14.699 38.960 1.00 37.44 282 GLU A C 1
ATOM 1992 O O . GLU A 1 281 ? 42.648 15.178 38.413 1.00 43.45 282 GLU A O 1
ATOM 1998 N N . ALA A 1 282 ? 43.676 13.448 39.409 1.00 32.87 283 ALA A N 1
ATOM 1999 C CA . ALA A 1 282 ? 42.497 12.584 39.303 1.00 27.90 283 ALA A CA 1
ATOM 2000 C C . ALA A 1 282 ? 41.344 13.221 40.086 1.00 23.01 283 ALA A C 1
ATOM 2001 O O . ALA A 1 282 ? 41.529 13.692 41.203 1.00 25.29 283 ALA A O 1
ATOM 2003 N N . PRO A 1 283 ? 40.140 13.257 39.500 1.00 19.16 284 PRO A N 1
ATOM 2004 C CA . PRO A 1 283 ? 38.946 13.841 40.123 1.00 16.36 284 PRO A CA 1
ATOM 2005 C C . PRO A 1 283 ? 38.698 13.431 41.575 1.00 15.20 284 PRO A C 1
ATOM 2006 O O . PRO A 1 283 ? 38.169 14.206 42.372 1.00 17.46 284 PRO A O 1
ATOM 2010 N N . ILE A 1 284 ? 39.083 12.210 41.919 1.00 14.41 285 ILE A N 1
ATOM 2011 C CA . ILE A 1 284 ? 38.891 11.696 43.266 1.00 14.46 285 ILE A CA 1
ATOM 2012 C C . ILE A 1 284 ? 39.469 12.622 44.340 1.00 16.01 285 ILE A C 1
ATOM 2013 O O . ILE A 1 284 ? 38.847 12.830 45.379 1.00 18.01 285 ILE A O 1
ATOM 2018 N N . PHE A 1 285 ? 40.600 13.258 44.040 1.00 19.02 286 PHE A N 1
ATOM 2019 C CA . PHE A 1 285 ? 41.275 14.159 44.976 1.00 20.98 286 PHE A CA 1
ATOM 2020 C C . PHE A 1 285 ? 40.534 15.459 45.272 1.00 26.31 286 PHE A C 1
ATOM 2021 O O . PHE A 1 285 ? 41.070 16.337 45.948 1.00 29.98 286 PHE A O 1
ATOM 2029 N N . GLN A 1 286 ? 39.317 15.591 44.758 1.00 30.00 287 GLN A N 1
ATOM 2030 C CA . GLN A 1 286 ? 38.517 16.793 44.975 1.00 35.70 287 GLN A CA 1
ATOM 2031 C C . GLN A 1 286 ? 37.318 16.503 45.877 1.00 35.00 287 GLN A C 1
ATOM 2032 O O . GLN A 1 286 ? 36.504 17.381 46.170 1.00 38.65 287 GLN A O 1
ATOM 2038 N N . ILE A 1 287 ? 37.224 15.259 46.321 1.00 32.64 288 ILE A N 1
ATOM 2039 C CA . ILE A 1 287 ? 36.149 14.846 47.201 1.00 32.73 288 ILE A CA 1
ATOM 2040 C C . ILE A 1 287 ? 36.749 14.102 48.399 1.00 33.46 288 ILE A C 1
ATOM 2041 O O . ILE A 1 287 ? 36.114 13.970 49.444 1.00 37.36 288 ILE A O 1
ATOM 2046 N N . ALA A 1 288 ? 37.990 13.649 48.243 1.00 29.81 289 ALA A N 1
ATOM 2047 C CA . ALA A 1 288 ? 38.690 12.918 49.288 1.00 29.88 289 ALA A CA 1
ATOM 2048 C C . ALA A 1 288 ? 39.126 13.840 50.420 1.00 31.78 289 ALA A C 1
ATOM 2049 O O . ALA A 1 288 ? 39.772 14.859 50.183 1.00 34.08 289 ALA A O 1
ATOM 2051 N N . ASP A 1 289 ? 38.759 13.475 51.646 1.00 30.38 290 ASP A N 1
ATOM 2052 C CA . ASP A 1 289 ? 39.109 14.247 52.828 1.00 24.80 290 ASP A CA 1
ATOM 2053 C C . ASP A 1 289 ? 40.610 14.179 53.041 1.00 25.39 290 ASP A C 1
ATOM 2054 O O . ASP A 1 289 ? 41.237 15.170 53.390 1.00 30.49 290 ASP A O 1
ATOM 2059 N N . TYR A 1 290 ? 41.182 13.003 52.829 1.00 23.16 291 TYR A N 1
ATOM 2060 C CA . TYR A 1 290 ? 42.611 12.813 53.003 1.00 25.43 291 TYR A CA 1
ATOM 2061 C C . TYR A 1 290 ? 43.112 12.048 51.793 1.00 24.32 291 TYR A C 1
ATOM 2062 O O . TYR A 1 290 ? 42.678 10.921 51.544 1.00 23.01 291 TYR A O 1
ATOM 2071 N N . GLY A 1 291 ? 44.006 12.673 51.035 1.00 20.40 292 GLY A N 1
ATOM 2072 C CA . GLY A 1 291 ? 44.543 12.038 49.852 1.00 17.61 292 GLY A CA 1
ATOM 2073 C C . GLY A 1 291 ? 46.053 11.981 49.850 1.00 16.22 292 GLY A C 1
ATOM 2074 O O . GLY A 1 291 ? 46.715 12.899 50.331 1.00 15.59 292 GLY A O 1
ATOM 2075 N N . LEU A 1 292 ? 46.586 10.915 49.257 1.00 19.91 293 LEU A N 1
ATOM 2076 C CA . LEU A 1 292 ? 48.020 10.684 49.166 1.00 15.55 293 LEU A CA 1
ATOM 2077 C C . LEU A 1 292 ? 48.362 10.348 47.722 1.00 16.52 293 LEU A C 1
ATOM 2078 O O . LEU A 1 292 ? 47.750 9.465 47.122 1.00 22.31 293 LEU A O 1
ATOM 2083 N N . VAL A 1 293 ? 49.300 11.102 47.158 1.00 16.54 294 VAL A N 1
ATOM 2084 C CA . VAL A 1 293 ? 49.737 10.919 45.781 1.00 13.53 294 VAL A CA 1
ATOM 2085 C C . VAL A 1 293 ? 50.983 10.048 45.706 1.00 15.92 294 VAL A C 1
ATOM 2086 O O . VAL A 1 293 ? 52.088 10.518 45.978 1.00 20.30 294 VAL A O 1
ATOM 2090 N N . GLY A 1 294 ? 50.811 8.796 45.295 1.00 12.33 295 GLY A N 1
ATOM 2091 C CA . GLY A 1 294 ? 51.949 7.902 45.197 1.00 10.39 295 GLY A CA 1
ATOM 2092 C C . GLY A 1 294 ? 51.596 6.601 44.518 1.00 13.05 295 GLY A C 1
ATOM 2093 O O . GLY A 1 294 ? 50.457 6.389 44.102 1.00 14.77 295 GLY A O 1
ATOM 2094 N N . ASP A 1 295 ? 52.579 5.719 44.401 1.00 15.17 296 ASP A N 1
ATOM 2095 C CA . ASP A 1 295 ? 52.358 4.433 43.758 1.00 16.08 296 ASP A CA 1
ATOM 2096 C C . ASP A 1 295 ? 51.671 3.492 44.732 1.00 14.37 296 ASP A C 1
ATOM 2097 O O . ASP A 1 295 ? 52.233 3.139 45.764 1.00 21.42 296 ASP A O 1
ATOM 2102 N N . LEU A 1 296 ? 50.462 3.073 44.391 1.00 14.97 297 LEU A N 1
ATOM 2103 C CA . LEU A 1 296 ? 49.701 2.162 45.233 1.00 12.45 297 LEU A CA 1
ATOM 2104 C C . LEU A 1 296 ? 50.454 0.882 45.570 1.00 13.63 297 LEU A C 1
ATOM 2105 O O . LEU A 1 296 ? 50.147 0.241 46.559 1.00 16.25 297 LEU A O 1
ATOM 2110 N N . PHE A 1 297 ? 51.399 0.484 44.723 1.00 18.95 298 PHE A N 1
ATOM 2111 C CA . PHE A 1 297 ? 52.181 -0.734 44.944 1.00 22.87 298 PHE A CA 1
ATOM 2112 C C . PHE A 1 297 ? 53.292 -0.568 45.966 1.00 23.29 298 PHE A C 1
ATOM 2113 O O . PHE A 1 297 ? 53.981 -1.530 46.305 1.00 23.97 298 PHE A O 1
ATOM 2121 N N . SER A 1 298 ? 53.472 0.659 46.438 1.00 26.08 299 SER A N 1
ATOM 2122 C CA . SER A 1 298 ? 54.479 0.956 47.446 1.00 26.15 299 SER A CA 1
ATOM 2123 C C . SER A 1 298 ? 53.822 1.544 48.695 1.00 26.08 299 SER A C 1
ATOM 2124 O O . SER A 1 298 ? 54.306 1.335 49.809 1.00 31.58 299 SER A O 1
ATOM 2127 N N . VAL A 1 299 ? 52.721 2.273 48.507 1.00 21.72 300 VAL A N 1
ATOM 2128 C CA . VAL A 1 299 ? 51.994 2.889 49.615 1.00 17.10 300 VAL A CA 1
ATOM 2129 C C . VAL A 1 299 ? 51.072 1.939 50.355 1.00 14.65 300 VAL A C 1
ATOM 2130 O O . VAL A 1 299 ? 51.117 1.874 51.572 1.00 22.26 300 VAL A O 1
ATOM 2134 N N . VAL A 1 300 ? 50.217 1.228 49.631 1.00 18.19 301 VAL A N 1
ATOM 2135 C CA . VAL A 1 300 ? 49.286 0.295 50.254 1.00 22.96 301 VAL A CA 1
ATOM 2136 C C . VAL A 1 300 ? 49.991 -0.719 51.165 1.00 30.54 301 VAL A C 1
ATOM 2137 O O . VAL A 1 300 ? 49.632 -0.835 52.336 1.00 35.71 301 VAL A O 1
ATOM 2141 N N . PRO A 1 301 ? 51.022 -1.433 50.667 1.00 36.11 302 PRO A N 1
ATOM 2142 C CA . PRO A 1 301 ? 51.686 -2.393 51.560 1.00 35.87 302 PRO A CA 1
ATOM 2143 C C . PRO A 1 301 ? 52.380 -1.736 52.763 1.00 32.22 302 PRO A C 1
ATOM 2144 O O . PRO A 1 301 ? 52.605 -2.389 53.776 1.00 35.45 302 PRO A O 1
ATOM 2148 N N . GLU A 1 302 ? 52.722 -0.456 52.652 1.00 28.15 303 GLU A N 1
ATOM 2149 C CA . GLU A 1 302 ? 53.337 0.259 53.763 1.00 27.79 303 GLU A CA 1
ATOM 2150 C C . GLU A 1 302 ? 52.217 0.649 54.721 1.00 29.58 303 GLU A C 1
ATOM 2151 O O . GLU A 1 302 ? 52.376 0.584 55.933 1.00 33.69 303 GLU A O 1
ATOM 2157 N N . LEU A 1 303 ? 51.078 1.047 54.169 1.00 30.63 304 LEU A N 1
ATOM 2158 C CA . LEU A 1 303 ? 49.920 1.431 54.969 1.00 28.83 304 LEU A CA 1
ATOM 2159 C C . LEU A 1 303 ? 49.439 0.213 55.760 1.00 29.35 304 LEU A C 1
ATOM 2160 O O . LEU A 1 303 ? 49.174 0.305 56.953 1.00 30.36 304 LEU A O 1
ATOM 2165 N N . THR A 1 304 ? 49.364 -0.929 55.087 1.00 29.54 305 THR A N 1
ATOM 2166 C CA . THR A 1 304 ? 48.938 -2.179 55.702 1.00 34.58 305 THR A CA 1
ATOM 2167 C C . THR A 1 304 ? 49.905 -2.571 56.828 1.00 39.35 305 THR A C 1
ATOM 2168 O O . THR A 1 304 ? 49.490 -3.091 57.861 1.00 42.34 305 THR A O 1
ATOM 2172 N N . GLY A 1 305 ? 51.187 -2.268 56.643 1.00 42.42 306 GLY A N 1
ATOM 2173 C CA . GLY A 1 305 ? 52.189 -2.592 57.647 1.00 45.37 306 GLY A CA 1
ATOM 2174 C C . GLY A 1 305 ? 52.186 -1.708 58.889 1.00 47.77 306 GLY A C 1
ATOM 2175 O O . GLY A 1 305 ? 52.682 -2.117 59.941 1.00 53.16 306 GLY A O 1
ATOM 2176 N N . LYS A 1 306 ? 51.680 -0.484 58.760 1.00 45.31 307 LYS A N 1
ATOM 2177 C CA . LYS A 1 306 ? 51.615 0.459 59.878 1.00 40.11 307 LYS A CA 1
ATOM 2178 C C . LYS A 1 306 ? 50.172 0.592 60.338 1.00 42.01 307 LYS A C 1
ATOM 2179 O O . LYS A 1 306 ? 49.682 1.696 60.593 1.00 43.72 307 LYS A O 1
ATOM 2185 N N . LEU A 1 307 ? 49.500 -0.544 60.441 1.00 41.75 308 LEU A N 1
ATOM 2186 C CA . LEU A 1 307 ? 48.105 -0.587 60.843 1.00 42.48 308 LEU A CA 1
ATOM 2187 C C . LEU A 1 307 ? 47.949 -1.601 61.974 1.00 45.45 308 LEU A C 1
ATOM 2188 O O . LEU A 1 307 ? 48.784 -2.532 62.041 1.00 43.38 308 LEU A O 1
ATOM 2194 N N . MET B 2 1 ? 10.485 -11.979 14.434 1.00 37.08 1 MET B N 1
ATOM 2195 C CA . MET B 2 1 ? 9.697 -11.098 15.343 1.00 32.22 1 MET B CA 1
ATOM 2196 C C . MET B 2 1 ? 10.198 -9.674 15.196 1.00 27.45 1 MET B C 1
ATOM 2197 O O . MET B 2 1 ? 11.288 -9.453 14.670 1.00 28.58 1 MET B O 1
ATOM 2202 N N . LYS B 2 2 ? 9.389 -8.716 15.630 1.00 23.76 2 LYS B N 1
ATOM 2203 C CA . LYS B 2 2 ? 9.769 -7.308 15.574 1.00 23.99 2 LYS B CA 1
ATOM 2204 C C . LYS B 2 2 ? 10.205 -6.909 16.976 1.00 20.20 2 LYS B C 1
ATOM 2205 O O . LYS B 2 2 ? 9.494 -7.170 17.951 1.00 20.84 2 LYS B O 1
ATOM 2211 N N . VAL B 2 3 ? 11.363 -6.276 17.079 1.00 14.57 3 VAL B N 1
ATOM 2212 C CA . VAL B 2 3 ? 11.885 -5.864 18.369 1.00 10.36 3 VAL B CA 1
ATOM 2213 C C . VAL B 2 3 ? 11.673 -4.374 18.530 1.00 12.36 3 VAL B C 1
ATOM 2214 O O . VAL B 2 3 ? 11.867 -3.619 17.572 1.00 18.45 3 VAL B O 1
ATOM 2218 N N . LEU B 2 4 ? 11.231 -3.955 19.712 1.00 9.79 4 LEU B N 1
ATOM 2219 C CA . LEU B 2 4 ? 11.026 -2.537 19.996 1.00 6.14 4 LEU B CA 1
ATOM 2220 C C . LEU B 2 4 ? 12.171 -2.093 20.894 1.00 7.45 4 LEU B C 1
ATOM 2221 O O . LEU B 2 4 ? 12.543 -2.819 21.810 1.00 13.05 4 LEU B O 1
ATOM 2226 N N . VAL B 2 5 ? 12.737 -0.917 20.639 1.00 6.71 5 VAL B N 1
ATOM 2227 C CA . VAL B 2 5 ? 13.846 -0.417 21.448 1.00 2.00 5 VAL B CA 1
ATOM 2228 C C . VAL B 2 5 ? 13.655 1.029 21.865 1.00 4.65 5 VAL B C 1
ATOM 2229 O O . VAL B 2 5 ? 13.791 1.949 21.049 1.00 6.84 5 VAL B O 1
ATOM 2233 N N . PRO B 2 6 ? 13.303 1.247 23.138 1.00 4.02 6 PRO B N 1
ATOM 2234 C CA . PRO B 2 6 ? 13.086 2.582 23.688 1.00 4.74 6 PRO B CA 1
ATOM 2235 C C . PRO B 2 6 ? 14.438 3.215 23.960 1.00 11.89 6 PRO B C 1
ATOM 2236 O O . PRO B 2 6 ? 15.277 2.615 24.645 1.00 18.55 6 PRO B O 1
ATOM 2240 N N . VAL B 2 7 ? 14.678 4.395 23.395 1.00 11.19 7 VAL B N 1
ATOM 2241 C CA . VAL B 2 7 ? 15.931 5.095 23.640 1.00 10.06 7 VAL B CA 1
ATOM 2242 C C . VAL B 2 7 ? 15.599 6.504 24.093 1.00 11.50 7 VAL B C 1
ATOM 2243 O O . VAL B 2 7 ? 14.601 7.097 23.665 1.00 10.35 7 VAL B O 1
ATOM 2247 N N . LYS B 2 8 ? 16.446 7.036 24.964 1.00 13.35 8 LYS B N 1
ATOM 2248 C CA . LYS B 2 8 ? 16.222 8.352 25.524 1.00 11.98 8 LYS B CA 1
ATOM 2249 C C . LYS B 2 8 ? 17.344 9.339 25.248 1.00 11.83 8 LYS B C 1
ATOM 2250 O O . LYS B 2 8 ? 18.516 8.960 25.109 1.00 10.69 8 LYS B O 1
ATOM 2256 N N . ARG B 2 9 ? 16.965 10.607 25.166 1.00 12.83 9 ARG B N 1
ATOM 2257 C CA . ARG B 2 9 ? 17.909 11.688 24.941 1.00 19.59 9 ARG B CA 1
ATOM 2258 C C . ARG B 2 9 ? 18.078 12.373 26.281 1.00 19.95 9 ARG B C 1
ATOM 2259 O O . ARG B 2 9 ? 17.116 12.909 26.837 1.00 23.41 9 ARG B O 1
ATOM 2267 N N . LEU B 2 10 ? 19.295 12.361 26.800 1.00 19.54 10 LEU B N 1
ATOM 2268 C CA . LEU B 2 10 ? 19.559 12.985 28.081 1.00 21.67 10 LEU B CA 1
ATOM 2269 C C . LEU B 2 10 ? 20.957 13.554 28.075 1.00 21.42 10 LEU B C 1
ATOM 2270 O O . LEU B 2 10 ? 21.667 13.427 27.089 1.00 26.49 10 LEU B O 1
ATOM 2275 N N . ILE B 2 11 ? 21.353 14.164 29.180 1.00 20.10 11 ILE B N 1
ATOM 2276 C CA . ILE B 2 11 ? 22.668 14.774 29.290 1.00 22.78 11 ILE B CA 1
ATOM 2277 C C . ILE B 2 11 ? 23.793 13.789 28.974 1.00 20.95 11 ILE B C 1
ATOM 2278 O O . ILE B 2 11 ? 23.617 12.575 29.074 1.00 23.29 11 ILE B O 1
ATOM 2283 N N . ASP B 2 12 ? 24.920 14.308 28.510 1.00 21.87 12 ASP B N 1
ATOM 2284 C CA . ASP B 2 12 ? 26.058 13.459 28.216 1.00 25.41 12 ASP B CA 1
ATOM 2285 C C . ASP B 2 12 ? 26.512 12.947 29.577 1.00 27.55 12 ASP B C 1
ATOM 2286 O O . ASP B 2 12 ? 26.751 13.739 30.485 1.00 32.96 12 ASP B O 1
ATOM 2291 N N . TYR B 2 13 ? 26.626 11.633 29.727 1.00 27.31 13 TYR B N 1
ATOM 2292 C CA . TYR B 2 13 ? 27.010 11.052 31.011 1.00 30.93 13 TYR B CA 1
ATOM 2293 C C . TYR B 2 13 ? 28.303 11.556 31.650 1.00 32.55 13 TYR B C 1
ATOM 2294 O O . TYR B 2 13 ? 28.567 11.266 32.819 1.00 35.95 13 TYR B O 1
ATOM 2303 N N . ASN B 2 14 ? 29.118 12.285 30.895 1.00 31.60 14 ASN B N 1
ATOM 2304 C CA . ASN B 2 14 ? 30.370 12.815 31.435 1.00 32.77 14 ASN B CA 1
ATOM 2305 C C . ASN B 2 14 ? 30.205 14.210 32.017 1.00 32.94 14 ASN B C 1
ATOM 2306 O O . ASN B 2 14 ? 31.112 14.722 32.672 1.00 36.25 14 ASN B O 1
ATOM 2311 N N . VAL B 2 15 ? 29.060 14.830 31.757 1.00 32.04 15 VAL B N 1
ATOM 2312 C CA . VAL B 2 15 ? 28.800 16.182 32.226 1.00 31.78 15 VAL B CA 1
ATOM 2313 C C . VAL B 2 15 ? 28.249 16.187 33.642 1.00 33.73 15 VAL B C 1
ATOM 2314 O O . VAL B 2 15 ? 27.361 15.401 33.972 1.00 38.37 15 VAL B O 1
ATOM 2318 N N . LYS B 2 16 ? 28.807 17.056 34.480 1.00 35.62 16 LYS B N 1
ATOM 2319 C CA . LYS B 2 16 ? 28.366 17.206 35.865 1.00 35.22 16 LYS B CA 1
ATOM 2320 C C . LYS B 2 16 ? 27.148 18.134 35.892 1.00 32.85 16 LYS B C 1
ATOM 2321 O O . LYS B 2 16 ? 27.242 19.313 35.542 1.00 32.97 16 LYS B O 1
ATOM 2327 N N . ALA B 2 17 ? 26.008 17.597 36.306 1.00 31.70 17 ALA B N 1
ATOM 2328 C CA . ALA B 2 17 ? 24.772 18.369 36.363 1.00 29.14 17 ALA B CA 1
ATOM 2329 C C . ALA B 2 17 ? 24.914 19.587 37.253 1.00 27.66 17 ALA B C 1
ATOM 2330 O O . ALA B 2 17 ? 25.411 19.502 38.373 1.00 28.44 17 ALA B O 1
ATOM 2332 N N . ARG B 2 18 ? 24.522 20.734 36.727 1.00 30.01 18 ARG B N 1
ATOM 2333 C CA . ARG B 2 18 ? 24.591 21.963 37.489 1.00 33.11 18 ARG B CA 1
ATOM 2334 C C . ARG B 2 18 ? 23.181 22.231 37.987 1.00 33.11 18 ARG B C 1
ATOM 2335 O O . ARG B 2 18 ? 22.217 22.067 37.238 1.00 34.11 18 ARG B O 1
ATOM 2343 N N . VAL B 2 19 ? 23.052 22.578 39.263 1.00 35.04 19 VAL B N 1
ATOM 2344 C CA . VAL B 2 19 ? 21.743 22.872 39.845 1.00 33.50 19 VAL B CA 1
ATOM 2345 C C . VAL B 2 19 ? 21.557 24.381 39.992 1.00 36.32 19 VAL B C 1
ATOM 2346 O O . VAL B 2 19 ? 22.392 25.056 40.591 1.00 37.48 19 VAL B O 1
ATOM 2350 N N . LYS B 2 20 ? 20.466 24.905 39.437 1.00 40.31 20 LYS B N 1
ATOM 2351 C CA . LYS B 2 20 ? 20.167 26.335 39.514 1.00 42.57 20 LYS B CA 1
ATOM 2352 C C . LYS B 2 20 ? 20.081 26.740 40.976 1.00 43.38 20 LYS B C 1
ATOM 2353 O O . LYS B 2 20 ? 19.518 26.002 41.789 1.00 44.30 20 LYS B O 1
ATOM 2359 N N . SER B 2 21 ? 20.591 27.922 41.307 1.00 47.08 21 SER B N 1
ATOM 2360 C CA . SER B 2 21 ? 20.559 28.387 42.691 1.00 52.13 21 SER B CA 1
ATOM 2361 C C . SER B 2 21 ? 19.200 28.946 43.133 1.00 53.13 21 SER B C 1
ATOM 2362 O O . SER B 2 21 ? 19.118 30.031 43.707 1.00 55.88 21 SER B O 1
ATOM 2365 N N . ASP B 2 22 ? 18.138 28.200 42.844 1.00 54.55 22 ASP B N 1
ATOM 2366 C CA . ASP B 2 22 ? 16.773 28.576 43.221 1.00 52.99 22 ASP B CA 1
ATOM 2367 C C . ASP B 2 22 ? 15.815 27.385 43.103 1.00 52.48 22 ASP B C 1
ATOM 2368 O O . ASP B 2 22 ? 14.614 27.552 42.884 1.00 51.88 22 ASP B O 1
ATOM 2373 N N . GLY B 2 23 ? 16.378 26.184 43.235 1.00 50.83 23 GLY B N 1
ATOM 2374 C CA . GLY B 2 23 ? 15.613 24.951 43.181 1.00 45.67 23 GLY B CA 1
ATOM 2375 C C . GLY B 2 23 ? 14.723 24.677 41.982 1.00 44.47 23 GLY B C 1
ATOM 2376 O O . GLY B 2 23 ? 13.877 23.790 42.057 1.00 45.21 23 GLY B O 1
ATOM 2377 N N . SER B 2 24 ? 14.904 25.398 40.879 1.00 43.40 24 SER B N 1
ATOM 2378 C CA . SER B 2 24 ? 14.073 25.184 39.690 1.00 43.41 24 SER B CA 1
ATOM 2379 C C . SER B 2 24 ? 14.307 23.824 39.033 1.00 41.28 24 SER B C 1
ATOM 2380 O O . SER B 2 24 ? 13.355 23.118 38.679 1.00 39.36 24 SER B O 1
ATOM 2383 N N . GLY B 2 25 ? 15.579 23.498 38.816 1.00 38.69 25 GLY B N 1
ATOM 2384 C CA . GLY B 2 25 ? 15.935 22.234 38.198 1.00 36.48 25 GLY B CA 1
ATOM 2385 C C . GLY B 2 25 ? 17.361 22.230 37.691 1.00 33.42 25 GLY B C 1
ATOM 2386 O O . GLY B 2 25 ? 18.078 23.229 37.827 1.00 31.61 25 GLY B O 1
ATOM 2387 N N . VAL B 2 26 ? 17.791 21.096 37.144 1.00 33.91 26 VAL B N 1
ATOM 2388 C CA . VAL B 2 26 ? 19.138 20.985 36.595 1.00 33.50 26 VAL B CA 1
ATOM 2389 C C . VAL B 2 26 ? 19.169 21.880 35.373 1.00 35.37 26 VAL B C 1
ATOM 2390 O O . VAL B 2 26 ? 18.284 21.805 34.518 1.00 36.32 26 VAL B O 1
ATOM 2394 N N . ASP B 2 27 ? 20.169 22.745 35.305 1.00 36.90 27 ASP B N 1
ATOM 2395 C CA . ASP B 2 27 ? 20.285 23.657 34.183 1.00 40.52 27 ASP B CA 1
ATOM 2396 C C . ASP B 2 27 ? 20.721 22.946 32.898 1.00 41.92 27 ASP B C 1
ATOM 2397 O O . ASP B 2 27 ? 21.892 22.965 32.526 1.00 39.96 27 ASP B O 1
ATOM 2402 N N . LEU B 2 28 ? 19.765 22.322 32.218 1.00 44.09 28 LEU B N 1
ATOM 2403 C CA . LEU B 2 28 ? 20.035 21.617 30.966 1.00 43.98 28 LEU B CA 1
ATOM 2404 C C . LEU B 2 28 ? 20.139 22.591 29.795 1.00 47.43 28 LEU B C 1
ATOM 2405 O O . LEU B 2 28 ? 20.512 22.207 28.688 1.00 50.61 28 LEU B O 1
ATOM 2410 N N . ALA B 2 29 ? 19.815 23.852 30.061 1.00 50.54 29 ALA B N 1
ATOM 2411 C CA . ALA B 2 29 ? 19.817 24.925 29.066 1.00 51.75 29 ALA B CA 1
ATOM 2412 C C . ALA B 2 29 ? 20.863 24.907 27.949 1.00 51.75 29 ALA B C 1
ATOM 2413 O O . ALA B 2 29 ? 20.521 25.097 26.779 1.00 52.61 29 ALA B O 1
ATOM 2415 N N . ASN B 2 30 ? 22.128 24.704 28.301 1.00 49.82 30 ASN B N 1
ATOM 2416 C CA . ASN B 2 30 ? 23.201 24.717 27.314 1.00 48.72 30 ASN B CA 1
ATOM 2417 C C . ASN B 2 30 ? 24.191 23.574 27.490 1.00 45.69 30 ASN B C 1
ATOM 2418 O O . ASN B 2 30 ? 25.403 23.767 27.367 1.00 46.89 30 ASN B O 1
ATOM 2423 N N . VAL B 2 31 ? 23.681 22.376 27.736 1.00 41.18 31 VAL B N 1
ATOM 2424 C CA . VAL B 2 31 ? 24.549 21.223 27.936 1.00 35.39 31 VAL B CA 1
ATOM 2425 C C . VAL B 2 31 ? 24.451 20.240 26.785 1.00 34.19 31 VAL B C 1
ATOM 2426 O O . VAL B 2 31 ? 23.451 20.207 26.069 1.00 38.15 31 VAL B O 1
ATOM 2430 N N . LYS B 2 32 ? 25.488 19.430 26.621 1.00 31.87 32 LYS B N 1
ATOM 2431 C CA . LYS B 2 32 ? 25.506 18.432 25.567 1.00 28.85 32 LYS B CA 1
ATOM 2432 C C . LYS B 2 32 ? 24.611 17.261 25.950 1.00 28.11 32 LYS B C 1
ATOM 2433 O O . LYS B 2 32 ? 24.730 16.708 27.054 1.00 25.77 32 LYS B O 1
ATOM 2439 N N . MET B 2 33 ? 23.698 16.921 25.045 1.00 24.24 33 MET B N 1
ATOM 2440 C CA . MET B 2 33 ? 22.767 15.819 25.234 1.00 22.11 33 MET B CA 1
ATOM 2441 C C . MET B 2 33 ? 23.273 14.664 24.379 1.00 21.85 33 MET B C 1
ATOM 2442 O O . MET B 2 33 ? 23.982 14.891 23.399 1.00 25.35 33 MET B O 1
ATOM 2447 N N . SER B 2 34 ? 22.887 13.440 24.724 1.00 19.03 34 SER B N 1
ATOM 2448 C CA . SER B 2 34 ? 23.301 12.246 23.991 1.00 15.66 34 SER B CA 1
ATOM 2449 C C . SER B 2 34 ? 22.323 11.127 24.292 1.00 11.72 34 SER B C 1
ATOM 2450 O O . SER B 2 34 ? 21.349 11.313 25.025 1.00 10.34 34 SER B O 1
ATOM 2453 N N . MET B 2 35 ? 22.580 9.965 23.710 1.00 10.69 35 MET B N 1
ATOM 2454 C CA . MET B 2 35 ? 21.719 8.818 23.928 1.00 14.41 35 MET B CA 1
ATOM 2455 C C . MET B 2 35 ? 22.085 8.199 25.267 1.00 14.04 35 MET B C 1
ATOM 2456 O O . MET B 2 35 ? 23.259 8.163 25.639 1.00 18.22 35 MET B O 1
ATOM 2461 N N . ASN B 2 36 ? 21.075 7.773 26.012 1.00 10.28 36 ASN B N 1
ATOM 2462 C CA . ASN B 2 36 ? 21.293 7.143 27.303 1.00 8.52 36 ASN B CA 1
ATOM 2463 C C . ASN B 2 36 ? 22.170 5.916 27.066 1.00 8.68 36 ASN B C 1
ATOM 2464 O O . ASN B 2 36 ? 21.834 5.051 26.254 1.00 9.99 36 ASN B O 1
ATOM 2469 N N . PRO B 2 37 ? 23.313 5.834 27.764 1.00 7.05 37 PRO B N 1
ATOM 2470 C CA . PRO B 2 37 ? 24.268 4.736 27.652 1.00 6.93 37 PRO B CA 1
ATOM 2471 C C . PRO B 2 37 ? 23.613 3.368 27.619 1.00 9.97 37 PRO B C 1
ATOM 2472 O O . PRO B 2 37 ? 23.904 2.566 26.742 1.00 15.53 37 PRO B O 1
ATOM 2476 N N . PHE B 2 38 ? 22.683 3.124 28.536 1.00 15.36 38 PHE B N 1
ATOM 2477 C CA . PHE B 2 38 ? 21.999 1.831 28.606 1.00 14.58 38 PHE B CA 1
ATOM 2478 C C . PHE B 2 38 ? 21.172 1.542 27.361 1.00 13.08 38 PHE B C 1
ATOM 2479 O O . PHE B 2 38 ? 20.969 0.384 27.000 1.00 15.71 38 PHE B O 1
ATOM 2487 N N . ASP B 2 39 ? 20.719 2.593 26.691 1.00 12.86 39 ASP B N 1
ATOM 2488 C CA . ASP B 2 39 ? 19.913 2.423 25.493 1.00 11.76 39 ASP B CA 1
ATOM 2489 C C . ASP B 2 39 ? 20.748 2.006 24.304 1.00 7.94 39 ASP B C 1
ATOM 2490 O O . ASP B 2 39 ? 20.323 1.176 23.509 1.00 8.95 39 ASP B O 1
ATOM 2495 N N . GLU B 2 40 ? 21.964 2.523 24.220 1.00 5.97 40 GLU B N 1
ATOM 2496 C CA . GLU B 2 40 ? 22.853 2.130 23.139 1.00 7.62 40 GLU B CA 1
ATOM 2497 C C . GLU B 2 40 ? 23.078 0.626 23.231 1.00 9.81 40 GLU B C 1
ATOM 2498 O O . GLU B 2 40 ? 23.156 -0.052 22.206 1.00 15.26 40 GLU B O 1
ATOM 2504 N N . ILE B 2 41 ? 23.198 0.115 24.459 1.00 8.15 41 ILE B N 1
ATOM 2505 C CA . ILE B 2 41 ? 23.409 -1.314 24.692 1.00 7.26 41 ILE B CA 1
ATOM 2506 C C . ILE B 2 41 ? 22.190 -2.048 24.160 1.00 8.44 41 ILE B C 1
ATOM 2507 O O . ILE B 2 41 ? 22.312 -3.026 23.421 1.00 9.14 41 ILE B O 1
ATOM 2512 N N . ALA B 2 42 ? 21.018 -1.542 24.530 1.00 8.18 42 ALA B N 1
ATOM 2513 C CA . ALA B 2 42 ? 19.746 -2.112 24.118 1.00 8.27 42 ALA B CA 1
ATOM 2514 C C . ALA B 2 42 ? 19.701 -2.287 22.608 1.00 9.12 42 ALA B C 1
ATOM 2515 O O . ALA B 2 42 ? 19.517 -3.399 22.114 1.00 8.42 42 ALA B O 1
ATOM 2517 N N . VAL B 2 43 ? 19.905 -1.184 21.890 1.00 14.61 43 VAL B N 1
ATOM 2518 C CA . VAL B 2 43 ? 19.903 -1.174 20.429 1.00 12.57 43 VAL B CA 1
ATOM 2519 C C . VAL B 2 43 ? 20.837 -2.266 19.924 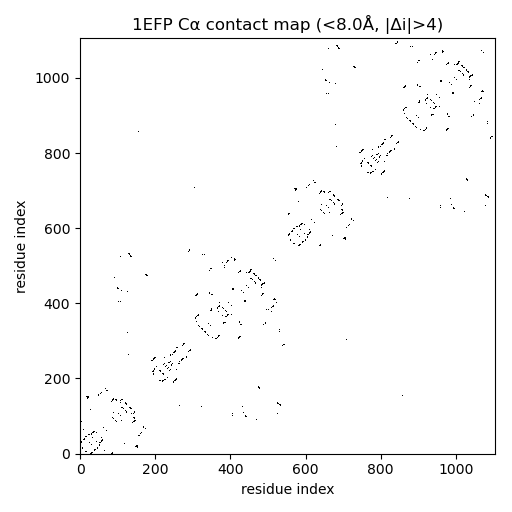1.00 14.68 43 VAL B C 1
ATOM 2520 O O . VAL B 2 43 ? 20.407 -3.193 19.235 1.00 20.35 43 VAL B O 1
ATOM 2524 N N . GLU B 2 44 ? 22.104 -2.174 20.320 1.00 11.97 44 GLU B N 1
ATOM 2525 C CA . GLU B 2 44 ? 23.124 -3.133 19.923 1.00 10.72 44 GLU B CA 1
ATOM 2526 C C . GLU B 2 44 ? 22.694 -4.581 20.096 1.00 12.61 44 GLU B C 1
ATOM 2527 O O . GLU B 2 44 ? 23.070 -5.446 19.306 1.00 16.93 44 GLU B O 1
ATOM 2533 N N . GLU B 2 45 ? 21.944 -4.867 21.146 1.00 11.07 45 GLU B N 1
ATOM 2534 C CA . GLU B 2 45 ? 21.507 -6.236 21.358 1.00 12.90 45 GLU B CA 1
ATOM 2535 C C . GLU B 2 45 ? 20.432 -6.584 20.348 1.00 14.50 45 GLU B C 1
ATOM 2536 O O . GLU B 2 45 ? 20.459 -7.659 19.751 1.00 17.23 45 GLU B O 1
ATOM 2542 N N . ALA B 2 46 ? 19.488 -5.668 20.159 1.00 15.64 46 ALA B N 1
ATOM 2543 C CA . ALA B 2 46 ? 18.398 -5.880 19.214 1.00 17.76 46 ALA B CA 1
ATOM 2544 C C . ALA B 2 46 ? 18.989 -6.189 17.849 1.00 18.59 46 ALA B C 1
ATOM 2545 O O . ALA B 2 46 ? 18.617 -7.172 17.209 1.00 20.83 46 ALA B O 1
ATOM 2547 N N . ILE B 2 47 ? 19.940 -5.361 17.430 1.00 18.49 47 ILE B N 1
ATOM 2548 C CA . ILE B 2 47 ? 20.617 -5.538 16.153 1.00 15.01 47 ILE B CA 1
ATOM 2549 C C . ILE B 2 47 ? 21.281 -6.913 16.084 1.00 17.68 47 ILE B C 1
ATOM 2550 O O . ILE B 2 47 ? 21.174 -7.606 15.070 1.00 23.58 47 ILE B O 1
ATOM 2555 N N . ARG B 2 48 ? 21.958 -7.308 17.158 1.00 14.89 48 ARG B N 1
ATOM 2556 C CA . ARG B 2 48 ? 22.606 -8.612 17.193 1.00 16.89 48 ARG B CA 1
ATOM 2557 C C . ARG B 2 48 ? 21.585 -9.714 16.958 1.00 17.47 48 ARG B C 1
ATOM 2558 O O . ARG B 2 48 ? 21.859 -10.672 16.245 1.00 22.11 48 ARG B O 1
ATOM 2566 N N . LEU B 2 49 ? 20.396 -9.566 17.527 1.00 20.38 49 LEU B N 1
ATOM 2567 C CA . LEU B 2 49 ? 19.355 -10.571 17.341 1.00 22.79 49 LEU B CA 1
ATOM 2568 C C . LEU B 2 49 ? 18.978 -10.655 15.860 1.00 27.75 49 LEU B C 1
ATOM 2569 O O . LEU B 2 49 ? 18.765 -11.748 15.325 1.00 31.73 49 LEU B O 1
ATOM 2574 N N . LYS B 2 50 ? 18.934 -9.510 15.183 1.00 29.68 50 LYS B N 1
ATOM 2575 C CA . LYS B 2 50 ? 18.581 -9.484 13.766 1.00 28.01 50 LYS B CA 1
ATOM 2576 C C . LYS B 2 50 ? 19.608 -10.242 12.948 1.00 26.74 50 LYS B C 1
ATOM 2577 O O . LYS B 2 50 ? 19.256 -11.058 12.095 1.00 28.86 50 LYS B O 1
ATOM 2583 N N . GLU B 2 51 ? 20.878 -10.027 13.270 1.00 25.88 51 GLU B N 1
ATOM 2584 C CA . GLU B 2 51 ? 21.977 -10.683 12.570 1.00 28.23 51 GLU B CA 1
ATOM 2585 C C . GLU B 2 51 ? 22.052 -12.195 12.759 1.00 28.66 51 GLU B C 1
ATOM 2586 O O . GLU B 2 51 ? 23.015 -12.824 12.321 1.00 30.25 51 GLU B O 1
ATOM 2592 N N . LYS B 2 52 ? 21.064 -12.767 13.441 1.00 30.94 52 LYS B N 1
ATOM 2593 C CA . LYS B 2 52 ? 21.013 -14.208 13.668 1.00 30.33 52 LYS B CA 1
ATOM 2594 C C . LYS B 2 52 ? 19.668 -14.749 13.213 1.00 27.09 52 LYS B C 1
ATOM 2595 O O . LYS B 2 52 ? 19.286 -15.866 13.553 1.00 29.61 52 LYS B O 1
ATOM 2601 N N . GLY B 2 53 ? 18.938 -13.943 12.456 1.00 23.62 53 GLY B N 1
ATOM 2602 C CA . GLY B 2 53 ? 17.643 -14.372 11.969 1.00 29.76 53 GLY B CA 1
ATOM 2603 C C . GLY B 2 53 ? 16.611 -14.625 13.054 1.00 33.56 53 GLY B C 1
ATOM 2604 O O . GLY B 2 53 ? 15.785 -15.542 12.940 1.00 36.72 53 GLY B O 1
ATOM 2605 N N . GLN B 2 54 ? 16.664 -13.823 14.113 1.00 34.10 54 GLN B N 1
ATOM 2606 C CA . GLN B 2 54 ? 15.714 -13.942 15.214 1.00 31.86 54 GLN B CA 1
ATOM 2607 C C . GLN B 2 54 ? 14.682 -12.827 15.061 1.00 32.60 54 GLN B C 1
ATOM 2608 O O . GLN B 2 54 ? 13.481 -13.047 15.249 1.00 34.42 54 GLN B O 1
ATOM 2614 N N . ALA B 2 55 ? 15.160 -11.633 14.716 1.00 30.59 55 ALA B N 1
ATOM 2615 C CA . ALA B 2 55 ? 14.301 -10.468 14.523 1.00 29.82 55 ALA B CA 1
ATOM 2616 C C . ALA B 2 55 ? 14.315 -10.057 13.055 1.00 30.54 55 ALA B C 1
ATOM 2617 O O . ALA B 2 55 ? 15.353 -10.107 12.400 1.00 32.96 55 ALA B O 1
ATOM 2619 N N . GLU B 2 56 ? 13.158 -9.647 12.548 1.00 30.89 56 GLU B N 1
ATOM 2620 C CA . GLU B 2 56 ? 13.019 -9.225 11.160 1.00 31.99 56 GLU B CA 1
ATOM 2621 C C . GLU B 2 56 ? 13.124 -7.704 11.064 1.00 29.15 56 GLU B C 1
ATOM 2622 O O . GLU B 2 56 ? 13.840 -7.168 10.215 1.00 33.62 56 GLU B O 1
ATOM 2628 N N . GLU B 2 57 ? 12.414 -7.012 11.944 1.00 22.83 57 GLU B N 1
ATOM 2629 C CA . GLU B 2 57 ? 12.428 -5.563 11.942 1.00 18.48 57 GLU B CA 1
ATOM 2630 C C . GLU B 2 57 ? 12.795 -5.070 13.329 1.00 17.40 57 GLU B C 1
ATOM 2631 O O . GLU B 2 57 ? 12.630 -5.782 14.321 1.00 19.12 57 GLU B O 1
ATOM 2637 N N . ILE B 2 58 ? 13.281 -3.839 13.383 1.00 14.32 58 ILE B N 1
ATOM 2638 C CA . ILE B 2 58 ? 13.701 -3.208 14.617 1.00 8.17 58 ILE B CA 1
ATOM 2639 C C . ILE B 2 58 ? 13.175 -1.780 14.657 1.00 9.93 58 ILE B C 1
ATOM 2640 O O . ILE B 2 58 ? 13.626 -0.922 13.892 1.00 4.66 58 ILE B O 1
ATOM 2645 N N . ILE B 2 59 ? 12.211 -1.531 15.535 1.00 10.21 59 ILE B N 1
ATOM 2646 C CA . ILE B 2 59 ? 11.638 -0.199 15.673 1.00 9.37 59 ILE B CA 1
ATOM 2647 C C . ILE B 2 59 ? 12.258 0.501 16.886 1.00 9.82 59 ILE B C 1
ATOM 2648 O O . ILE B 2 59 ? 12.273 -0.051 17.984 1.00 10.67 59 ILE B O 1
ATOM 2653 N N . ALA B 2 60 ? 12.761 1.713 16.686 1.00 9.62 60 ALA B N 1
ATOM 2654 C CA . ALA B 2 60 ? 13.372 2.488 17.757 1.00 9.16 60 ALA B CA 1
ATOM 2655 C C . ALA B 2 60 ? 12.428 3.636 18.072 1.00 13.60 60 ALA B C 1
ATOM 2656 O O . ALA B 2 60 ? 12.031 4.377 17.178 1.00 18.43 60 ALA B O 1
ATOM 2658 N N . VAL B 2 61 ? 12.051 3.784 19.335 1.00 15.43 61 VAL B N 1
ATOM 2659 C CA . VAL B 2 61 ? 11.134 4.847 19.714 1.00 10.84 61 VAL B CA 1
ATOM 2660 C C . VAL B 2 61 ? 11.699 5.689 20.846 1.00 9.78 61 VAL B C 1
ATOM 2661 O O . VAL B 2 61 ? 12.411 5.182 21.704 1.00 15.53 61 VAL B O 1
ATOM 2665 N N . SER B 2 62 ? 11.411 6.984 20.813 1.00 11.54 62 SER B N 1
ATOM 2666 C CA . SER B 2 62 ? 11.887 7.919 21.819 1.00 10.38 62 SER B CA 1
ATOM 2667 C C . SER B 2 62 ? 10.773 8.899 22.063 1.00 10.24 62 SER B C 1
ATOM 2668 O O . SER B 2 62 ? 10.119 9.331 21.120 1.00 12.66 62 SER B O 1
ATOM 2671 N N . ILE B 2 63 ? 10.613 9.303 23.317 1.00 12.70 63 ILE B N 1
ATOM 2672 C CA . ILE B 2 63 ? 9.549 10.211 23.715 1.00 9.31 63 ILE B CA 1
ATOM 2673 C C . ILE B 2 63 ? 10.145 11.418 24.408 1.00 11.38 63 ILE B C 1
ATOM 2674 O O . ILE B 2 63 ? 11.017 11.277 25.264 1.00 15.69 63 ILE B O 1
ATOM 2679 N N . GLY B 2 64 ? 9.677 12.604 24.044 1.00 13.35 64 GLY B N 1
ATOM 2680 C CA . GLY B 2 64 ? 10.204 13.801 24.669 1.00 16.05 64 GLY B CA 1
ATOM 2681 C C . GLY B 2 64 ? 9.930 15.030 23.835 1.00 21.70 64 GLY B C 1
ATOM 2682 O O . GLY B 2 64 ? 8.779 15.327 23.522 1.00 24.11 64 GLY B O 1
ATOM 2683 N N . VAL B 2 65 ? 10.992 15.742 23.477 1.00 22.17 65 VAL B N 1
ATOM 2684 C CA . VAL B 2 65 ? 10.888 16.952 22.676 1.00 19.96 65 VAL B CA 1
ATOM 2685 C C . VAL B 2 65 ? 11.331 16.676 21.240 1.00 23.46 65 VAL B C 1
ATOM 2686 O O . VAL B 2 65 ? 11.911 15.628 20.949 1.00 26.16 65 VAL B O 1
ATOM 2690 N N . LYS B 2 66 ? 11.054 17.624 20.351 1.00 25.51 66 LYS B N 1
ATOM 2691 C CA . LYS B 2 66 ? 11.399 17.512 18.938 1.00 21.81 66 LYS B CA 1
ATOM 2692 C C . LYS B 2 66 ? 12.829 17.046 18.684 1.00 18.70 66 LYS B C 1
ATOM 2693 O O . LYS B 2 66 ? 13.056 16.118 17.916 1.00 22.06 66 LYS B O 1
ATOM 2699 N N . GLN B 2 67 ? 13.784 17.644 19.385 1.00 17.03 67 GLN B N 1
ATOM 2700 C CA . GLN B 2 67 ? 15.196 17.322 19.211 1.00 11.84 67 GLN B CA 1
ATOM 2701 C C . GLN B 2 67 ? 15.571 15.861 19.469 1.00 12.48 67 GLN B C 1
ATOM 2702 O O . GLN B 2 67 ? 16.687 15.442 19.145 1.00 13.65 67 GLN B O 1
ATOM 2708 N N . ALA B 2 68 ? 14.645 15.081 20.023 1.00 12.23 68 ALA B N 1
ATOM 2709 C CA . ALA B 2 68 ? 14.894 13.665 20.298 1.00 11.74 68 ALA B CA 1
ATOM 2710 C C . ALA B 2 68 ? 15.183 12.915 19.002 1.00 14.76 68 ALA B C 1
ATOM 2711 O O . ALA B 2 68 ? 15.802 11.845 19.016 1.00 19.28 68 ALA B O 1
ATOM 2713 N N . ALA B 2 69 ? 14.721 13.478 17.888 1.00 16.64 69 ALA B N 1
ATOM 2714 C CA . ALA B 2 69 ? 14.924 12.898 16.559 1.00 17.35 69 ALA B CA 1
ATOM 2715 C C . ALA B 2 69 ? 16.385 12.575 16.298 1.00 19.23 69 ALA B C 1
ATOM 2716 O O . ALA B 2 69 ? 16.699 11.533 15.724 1.00 22.84 69 ALA B O 1
ATOM 2718 N N . GLU B 2 70 ? 17.273 13.471 16.715 1.00 18.99 70 GLU B N 1
ATOM 2719 C CA . GLU B 2 70 ? 18.707 13.271 16.536 1.00 21.92 70 GLU B CA 1
ATOM 2720 C C . GLU B 2 70 ? 19.150 11.950 17.172 1.00 20.57 70 GLU B C 1
ATOM 2721 O O . GLU B 2 70 ? 20.018 11.247 16.649 1.00 18.84 70 GLU B O 1
ATOM 2727 N N . THR B 2 71 ? 18.535 11.618 18.299 1.00 21.81 71 THR B N 1
ATOM 2728 C CA . THR B 2 71 ? 18.844 10.387 19.015 1.00 22.39 71 THR B CA 1
ATOM 2729 C C . THR B 2 71 ? 18.321 9.186 18.219 1.00 21.87 71 THR B C 1
ATOM 2730 O O . THR B 2 71 ? 18.998 8.157 18.100 1.00 20.35 71 THR B O 1
ATOM 2734 N N . LEU B 2 72 ? 17.123 9.335 17.655 1.00 19.55 72 LEU B N 1
ATOM 2735 C CA . LEU B 2 72 ? 16.525 8.279 16.844 1.00 16.59 72 LEU B CA 1
ATOM 2736 C C . LEU B 2 72 ? 17.386 8.000 15.611 1.00 18.45 72 LEU B C 1
ATOM 2737 O O . LEU B 2 72 ? 17.715 6.844 15.329 1.00 18.58 72 LEU B O 1
ATOM 2742 N N . ARG B 2 73 ? 17.786 9.057 14.906 1.00 16.27 73 ARG B N 1
ATOM 2743 C CA . ARG B 2 73 ? 18.629 8.903 13.719 1.00 17.99 73 ARG B CA 1
ATOM 2744 C C . ARG B 2 73 ? 19.909 8.150 14.093 1.00 20.10 73 ARG B C 1
ATOM 2745 O O . ARG B 2 73 ? 20.388 7.319 13.320 1.00 22.57 73 ARG B O 1
ATOM 2753 N N . THR B 2 74 ? 20.457 8.431 15.277 1.00 20.93 74 THR B N 1
ATOM 2754 C CA . THR B 2 74 ? 21.663 7.740 15.748 1.00 16.88 74 THR B CA 1
ATOM 2755 C C . THR B 2 74 ? 21.353 6.246 15.859 1.00 18.11 74 THR B C 1
ATOM 2756 O O . THR B 2 74 ? 22.174 5.403 15.492 1.00 21.66 74 THR B O 1
ATOM 2760 N N . ALA B 2 75 ? 20.156 5.921 16.339 1.00 14.72 75 ALA B N 1
ATOM 2761 C CA . ALA B 2 75 ? 19.744 4.530 16.462 1.00 11.44 75 ALA B CA 1
ATOM 2762 C C . ALA B 2 75 ? 19.638 3.924 15.054 1.00 11.57 75 ALA B C 1
ATOM 2763 O O . ALA B 2 75 ? 20.188 2.856 14.783 1.00 11.77 75 ALA B O 1
ATOM 2765 N N . LEU B 2 76 ? 18.952 4.624 14.156 1.00 8.09 76 LEU B N 1
ATOM 2766 C CA . LEU B 2 76 ? 18.800 4.150 12.787 1.00 6.60 76 LEU B CA 1
ATOM 2767 C C . LEU B 2 76 ? 20.172 3.935 12.179 1.00 8.19 76 LEU B C 1
ATOM 2768 O O . LEU B 2 76 ? 20.384 2.989 11.432 1.00 11.30 76 LEU B O 1
ATOM 2773 N N . ALA B 2 77 ? 21.108 4.808 12.528 1.00 11.82 77 ALA B N 1
ATOM 2774 C CA . ALA B 2 77 ? 22.464 4.735 12.013 1.00 12.65 77 ALA B CA 1
ATOM 2775 C C . ALA B 2 77 ? 23.152 3.459 12.458 1.00 14.49 77 ALA B C 1
ATOM 2776 O O . ALA B 2 77 ? 23.910 2.862 11.697 1.00 18.88 77 ALA B O 1
ATOM 2778 N N . MET B 2 78 ? 22.896 3.042 13.693 1.00 15.19 78 MET B N 1
ATOM 2779 C CA . MET B 2 78 ? 23.514 1.827 14.215 1.00 13.13 78 MET B CA 1
ATOM 2780 C C . MET B 2 78 ? 22.957 0.584 13.540 1.00 12.04 78 MET B C 1
ATOM 2781 O O . MET B 2 78 ? 23.666 -0.408 13.378 1.00 17.13 78 MET B O 1
ATOM 2786 N N . GLY B 2 79 ? 21.684 0.625 13.164 1.00 11.53 79 GLY B N 1
ATOM 2787 C CA . GLY B 2 79 ? 21.094 -0.531 12.519 1.00 14.06 79 GLY B CA 1
ATOM 2788 C C . GLY B 2 79 ? 19.593 -0.632 12.645 1.00 12.84 79 GLY B C 1
ATOM 2789 O O . GLY B 2 79 ? 18.985 -1.541 12.086 1.00 16.15 79 GLY B O 1
ATOM 2790 N N . ALA B 2 80 ? 18.989 0.273 13.401 1.00 12.80 80 ALA B N 1
ATOM 2791 C CA . ALA B 2 80 ? 17.543 0.254 13.563 1.00 18.63 80 ALA B CA 1
ATOM 2792 C C . ALA B 2 80 ? 16.895 0.430 12.182 1.00 19.63 80 ALA B C 1
ATOM 2793 O O . ALA B 2 80 ? 17.394 1.189 11.355 1.00 22.01 80 ALA B O 1
ATOM 2795 N N . ASP B 2 81 ? 15.803 -0.291 11.935 1.00 18.98 81 ASP B N 1
ATOM 2796 C CA . ASP B 2 81 ? 15.089 -0.231 10.658 1.00 14.72 81 ASP B CA 1
ATOM 2797 C C . ASP B 2 81 ? 14.259 1.040 10.489 1.00 13.87 81 ASP B C 1
ATOM 2798 O O . ASP B 2 81 ? 14.211 1.633 9.410 1.00 14.34 81 ASP B O 1
ATOM 2803 N N . ARG B 2 82 ? 13.579 1.439 11.550 1.00 12.89 82 ARG B N 1
ATOM 2804 C CA . ARG B 2 82 ? 12.745 2.626 11.505 1.00 11.62 82 ARG B CA 1
ATOM 2805 C C . ARG B 2 82 ? 12.622 3.216 12.898 1.00 13.07 82 ARG B C 1
ATOM 2806 O O . ARG B 2 82 ? 13.031 2.593 13.879 1.00 17.44 82 ARG B O 1
ATOM 2814 N N . ALA B 2 83 ? 12.094 4.428 12.986 1.00 9.86 83 ALA B N 1
ATOM 2815 C CA . ALA B 2 83 ? 11.939 5.079 14.271 1.00 3.61 83 ALA B CA 1
ATOM 2816 C C . ALA B 2 83 ? 10.599 5.790 14.412 1.00 5.88 83 ALA B C 1
ATOM 2817 O O . ALA B 2 83 ? 9.934 6.091 13.419 1.00 8.50 83 ALA B O 1
ATOM 2819 N N . ILE B 2 84 ? 10.182 5.998 15.656 1.00 8.42 84 ILE B N 1
ATOM 2820 C CA . ILE B 2 84 ? 8.937 6.695 15.972 1.00 10.53 84 ILE B CA 1
ATOM 2821 C C . ILE B 2 84 ? 9.274 7.688 17.078 1.00 11.99 84 ILE B C 1
ATOM 2822 O O . ILE B 2 84 ? 9.922 7.330 18.059 1.00 16.57 84 ILE B O 1
ATOM 2827 N N . LEU B 2 85 ? 8.860 8.936 16.915 1.00 11.34 85 LEU B N 1
ATOM 2828 C CA . LEU B 2 85 ? 9.134 9.960 17.913 1.00 9.69 85 LEU B CA 1
ATOM 2829 C C . LEU B 2 85 ? 7.834 10.469 18.507 1.00 13.37 85 LEU B C 1
ATOM 2830 O O . LEU B 2 85 ? 7.032 11.080 17.807 1.00 19.81 85 LEU B O 1
ATOM 2835 N N . VAL B 2 86 ? 7.621 10.241 19.796 1.00 15.29 86 VAL B N 1
ATOM 2836 C CA . VAL B 2 86 ? 6.398 10.715 20.426 1.00 12.59 86 VAL B CA 1
ATOM 2837 C C . VAL B 2 86 ? 6.694 12.012 21.159 1.00 13.64 86 VAL B C 1
ATOM 2838 O O . VAL B 2 86 ? 7.363 12.029 22.192 1.00 16.74 86 VAL B O 1
ATOM 2842 N N . VAL B 2 87 ? 6.286 13.115 20.555 1.00 15.61 87 VAL B N 1
ATOM 2843 C CA . VAL B 2 87 ? 6.486 14.416 21.158 1.00 18.00 87 VAL B CA 1
ATOM 2844 C C . VAL B 2 87 ? 5.490 14.518 22.305 1.00 21.47 87 VAL B C 1
ATOM 2845 O O . VAL B 2 87 ? 4.304 14.205 22.139 1.00 25.01 87 VAL B O 1
ATOM 2849 N N . ALA B 2 88 ? 5.987 14.889 23.480 1.00 23.36 88 ALA B N 1
ATOM 2850 C CA . ALA B 2 88 ? 5.149 15.031 24.662 1.00 22.64 88 ALA B CA 1
ATOM 2851 C C . ALA B 2 88 ? 5.513 16.287 25.455 1.00 24.33 88 ALA B C 1
ATOM 2852 O O . ALA B 2 88 ? 4.651 16.901 26.084 1.00 26.71 88 ALA B O 1
ATOM 2854 N N . ALA B 2 89 ? 6.780 16.689 25.388 1.00 28.19 89 ALA B N 1
ATOM 2855 C CA . ALA B 2 89 ? 7.263 17.867 26.104 1.00 29.25 89 ALA B CA 1
ATOM 2856 C C . ALA B 2 89 ? 7.591 19.028 25.167 1.00 31.21 89 ALA B C 1
ATOM 2857 O O . ALA B 2 89 ? 8.107 18.828 24.065 1.00 29.24 89 ALA B O 1
ATOM 2859 N N . ASP B 2 90 ? 7.328 20.245 25.630 1.00 35.13 90 ASP B N 1
ATOM 2860 C CA . ASP B 2 90 ? 7.600 21.434 24.833 1.00 38.19 90 ASP B CA 1
ATOM 2861 C C . ASP B 2 90 ? 8.944 22.068 25.175 1.00 40.05 90 ASP B C 1
ATOM 2862 O O . ASP B 2 90 ? 9.440 22.918 24.440 1.00 41.72 90 ASP B O 1
ATOM 2867 N N . ASP B 2 91 ? 9.539 21.638 26.280 1.00 40.47 91 ASP B N 1
ATOM 2868 C CA . ASP B 2 91 ? 10.832 22.156 26.704 1.00 42.09 91 ASP B CA 1
ATOM 2869 C C . ASP B 2 91 ? 11.641 21.005 27.293 1.00 42.47 91 ASP B C 1
ATOM 2870 O O . ASP B 2 91 ? 11.082 20.087 27.897 1.00 41.74 91 ASP B O 1
ATOM 2875 N N . VAL B 2 92 ? 12.957 21.066 27.129 1.00 42.15 92 VAL B N 1
ATOM 2876 C CA . VAL B 2 92 ? 13.848 20.022 27.622 1.00 41.12 92 VAL B CA 1
ATOM 2877 C C . VAL B 2 92 ? 13.739 19.766 29.125 1.00 41.52 92 VAL B C 1
ATOM 2878 O O . VAL B 2 92 ? 13.949 18.641 29.575 1.00 47.86 92 VAL B O 1
ATOM 2882 N N . GLN B 2 93 ? 13.366 20.788 29.891 1.00 40.23 93 GLN B N 1
ATOM 2883 C CA . GLN B 2 93 ? 13.253 20.663 31.346 1.00 42.30 93 GLN B CA 1
ATOM 2884 C C . GLN B 2 93 ? 12.126 19.747 31.852 1.00 42.05 93 GLN B C 1
ATOM 2885 O O . GLN B 2 93 ? 12.184 19.268 32.982 1.00 42.99 93 GLN B O 1
ATOM 2891 N N . GLN B 2 94 ? 11.102 19.514 31.036 1.00 43.89 94 GLN B N 1
ATOM 2892 C CA . GLN B 2 94 ? 9.983 18.658 31.438 1.00 44.35 94 GLN B CA 1
ATOM 2893 C C . GLN B 2 94 ? 10.229 17.182 31.121 1.00 40.22 94 GLN B C 1
ATOM 2894 O O . GLN B 2 94 ? 9.901 16.713 30.026 1.00 42.20 94 GLN B O 1
ATOM 2900 N N . ASP B 2 95 ? 10.826 16.464 32.067 1.00 37.99 95 ASP B N 1
ATOM 2901 C CA . ASP B 2 95 ? 11.105 15.036 31.900 1.00 36.36 95 ASP B CA 1
ATOM 2902 C C . ASP B 2 95 ? 9.814 14.265 32.163 1.00 34.51 95 ASP B C 1
ATOM 2903 O O . ASP B 2 95 ? 9.199 14.426 33.219 1.00 37.09 95 ASP B O 1
ATOM 2908 N N . ILE B 2 96 ? 9.381 13.448 31.211 1.00 29.88 96 ILE B N 1
ATOM 2909 C CA . ILE B 2 96 ? 8.153 12.697 31.424 1.00 28.76 96 ILE B CA 1
ATOM 2910 C C . ILE B 2 96 ? 8.419 11.431 32.232 1.00 21.23 96 ILE B C 1
ATOM 2911 O O . ILE B 2 96 ? 9.412 10.738 32.019 1.00 21.45 96 ILE B O 1
ATOM 2916 N N . GLU B 2 97 ? 7.535 11.168 33.183 1.00 15.88 97 GLU B N 1
ATOM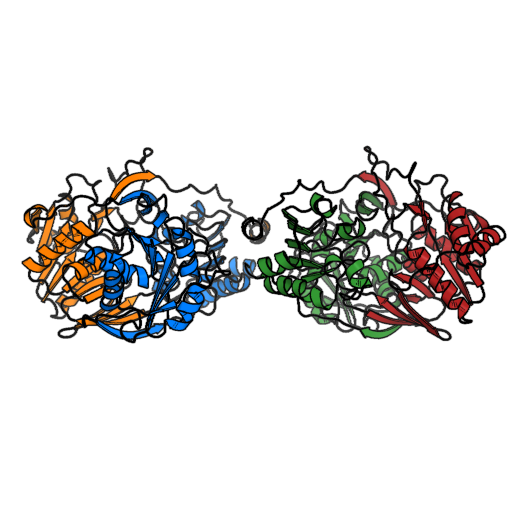 2917 C CA . GLU B 2 97 ? 7.645 10.031 34.078 1.00 11.91 97 GLU B CA 1
ATOM 2918 C C . GLU B 2 97 ? 7.500 8.664 33.447 1.00 11.42 97 GLU B C 1
ATOM 2919 O O . GLU B 2 97 ? 6.642 8.454 32.590 1.00 14.94 97 GLU B O 1
ATOM 2925 N N . PRO B 2 98 ? 8.245 7.678 33.969 1.00 12.14 98 PRO B N 1
ATOM 2926 C CA . PRO B 2 98 ? 8.250 6.290 33.512 1.00 10.87 98 PRO B CA 1
ATOM 2927 C C . PRO B 2 98 ? 6.858 5.691 33.394 1.00 13.93 98 PRO B C 1
ATOM 2928 O O . PRO B 2 98 ? 6.664 4.738 32.652 1.00 20.47 98 PRO B O 1
ATOM 2932 N N . LEU B 2 99 ? 5.901 6.217 34.157 1.00 16.22 99 LEU B N 1
ATOM 2933 C CA . LEU B 2 99 ? 4.529 5.715 34.098 1.00 17.09 99 LEU B CA 1
ATOM 2934 C C . LEU B 2 99 ? 3.894 6.148 32.782 1.00 17.68 99 LEU B C 1
ATOM 2935 O O . LEU B 2 99 ? 3.242 5.348 32.106 1.00 21.77 99 LEU B O 1
ATOM 2940 N N . ALA B 2 100 ? 4.119 7.407 32.413 1.00 16.67 100 ALA B N 1
ATOM 2941 C CA . ALA B 2 100 ? 3.596 7.956 31.173 1.00 15.84 100 ALA B CA 1
ATOM 2942 C C . ALA B 2 100 ? 4.273 7.232 30.011 1.00 17.79 100 ALA B C 1
ATOM 2943 O O . ALA B 2 100 ? 3.602 6.708 29.119 1.00 24.03 100 ALA B O 1
ATOM 2945 N N . VAL B 2 101 ? 5.604 7.179 30.049 1.00 16.55 101 VAL B N 1
ATOM 2946 C CA . VAL B 2 101 ? 6.393 6.509 29.012 1.00 16.85 101 VAL B CA 1
ATOM 2947 C C . VAL B 2 101 ? 5.923 5.074 28.804 1.00 15.88 101 VAL B C 1
ATOM 2948 O O . VAL B 2 101 ? 5.712 4.647 27.676 1.00 21.20 101 VAL B O 1
ATOM 2952 N N . ALA B 2 102 ? 5.742 4.344 29.897 1.00 15.23 102 ALA B N 1
ATOM 2953 C CA . ALA B 2 102 ? 5.290 2.960 29.834 1.00 17.40 102 ALA B CA 1
ATOM 2954 C C . ALA B 2 102 ? 3.958 2.838 29.111 1.00 17.71 102 ALA B C 1
ATOM 2955 O O . ALA B 2 102 ? 3.814 2.004 28.215 1.00 22.21 102 ALA B O 1
ATOM 2957 N N . LYS B 2 103 ? 2.991 3.672 29.483 1.00 16.51 103 LYS B N 1
ATOM 2958 C CA . LYS B 2 103 ? 1.685 3.624 28.840 1.00 16.62 103 LYS B CA 1
ATOM 2959 C C . LYS B 2 103 ? 1.767 3.935 27.350 1.00 22.18 103 LYS B C 1
ATOM 2960 O O . LYS B 2 103 ? 0.947 3.450 26.568 1.00 30.95 103 LYS B O 1
ATOM 2966 N N . ILE B 2 104 ? 2.743 4.750 26.956 1.00 18.55 104 ILE B N 1
ATOM 2967 C CA . ILE B 2 104 ? 2.927 5.093 25.547 1.00 15.87 104 ILE B CA 1
ATOM 2968 C C . ILE B 2 104 ? 3.559 3.916 24.808 1.00 14.90 104 ILE B C 1
ATOM 2969 O O . ILE B 2 104 ? 3.037 3.464 23.790 1.00 17.78 104 ILE B O 1
ATOM 2974 N N . LEU B 2 105 ? 4.688 3.435 25.323 1.00 11.94 105 LEU B N 1
ATOM 2975 C CA . LEU B 2 105 ? 5.402 2.303 24.744 1.00 6.67 105 LEU B CA 1
ATOM 2976 C C . LEU B 2 105 ? 4.467 1.126 24.607 1.00 8.65 105 LEU B C 1
ATOM 2977 O O . LEU B 2 105 ? 4.584 0.346 23.671 1.00 10.12 105 LEU B O 1
ATOM 2982 N N . ALA B 2 106 ? 3.548 0.992 25.555 1.00 9.55 106 ALA B N 1
ATOM 2983 C CA . ALA B 2 106 ? 2.583 -0.101 25.524 1.00 11.86 106 ALA B CA 1
ATOM 2984 C C . ALA B 2 106 ? 1.674 0.030 24.298 1.00 13.89 106 ALA B C 1
ATOM 2985 O O . ALA B 2 106 ? 1.389 -0.962 23.624 1.00 17.52 106 ALA B O 1
ATOM 2987 N N . ALA B 2 107 ? 1.241 1.253 23.995 1.00 11.20 107 ALA B N 1
ATOM 2988 C CA . ALA B 2 107 ? 0.385 1.490 22.833 1.00 9.45 107 ALA B CA 1
ATOM 2989 C C . ALA B 2 107 ? 1.170 1.265 21.551 1.00 11.09 107 ALA B C 1
ATOM 2990 O O . ALA B 2 107 ? 0.661 0.691 20.596 1.00 16.74 107 ALA B O 1
ATOM 2992 N N . VAL B 2 108 ? 2.394 1.780 21.523 1.00 13.78 108 VAL B N 1
ATOM 2993 C CA . VAL B 2 108 ? 3.291 1.650 20.380 1.00 11.52 108 VAL B CA 1
ATOM 2994 C C . VAL B 2 108 ? 3.593 0.176 20.140 1.00 14.32 108 VAL B C 1
ATOM 2995 O O . VAL B 2 108 ? 3.520 -0.302 19.014 1.00 21.35 108 VAL B O 1
ATOM 2999 N N . ALA B 2 109 ? 3.912 -0.541 21.208 1.00 14.82 109 ALA B N 1
ATOM 3000 C CA . ALA B 2 109 ? 4.225 -1.970 21.135 1.00 16.53 109 ALA B CA 1
ATOM 3001 C C . ALA B 2 109 ? 3.051 -2.781 20.608 1.00 18.63 109 ALA B C 1
ATOM 3002 O O . ALA B 2 109 ? 3.235 -3.730 19.844 1.00 22.82 109 ALA B O 1
ATOM 3004 N N . ARG B 2 110 ? 1.852 -2.441 21.066 1.00 23.96 110 ARG B N 1
ATOM 3005 C CA . ARG B 2 110 ? 0.636 -3.122 20.629 1.00 29.40 110 ARG B CA 1
ATOM 3006 C C . ARG B 2 110 ? 0.314 -2.799 19.175 1.00 26.72 110 ARG B C 1
ATOM 3007 O O . ARG B 2 110 ? -0.093 -3.677 18.416 1.00 29.16 110 ARG B O 1
ATOM 3015 N N . ALA B 2 111 ? 0.487 -1.535 18.801 1.00 23.99 111 ALA B N 1
ATOM 3016 C CA . ALA B 2 111 ? 0.209 -1.083 17.440 1.00 24.91 111 ALA B CA 1
ATOM 3017 C C . ALA B 2 111 ? 1.206 -1.594 16.379 1.00 24.65 111 ALA B C 1
ATOM 3018 O O . ALA B 2 111 ? 0.811 -1.965 15.274 1.00 23.12 111 ALA B O 1
ATOM 3020 N N . GLU B 2 112 ? 2.491 -1.627 16.723 1.00 23.05 112 GLU B N 1
ATOM 3021 C CA . GLU B 2 112 ? 3.515 -2.084 15.799 1.00 19.55 112 GLU B CA 1
ATOM 3022 C C . GLU B 2 112 ? 3.680 -3.592 15.792 1.00 18.67 112 GLU B C 1
ATOM 3023 O O . GLU B 2 112 ? 4.438 -4.126 14.989 1.00 24.82 112 GLU B O 1
ATOM 3029 N N . GLY B 2 113 ? 2.984 -4.272 16.694 1.00 14.60 113 GLY B N 1
ATOM 3030 C CA . GLY B 2 113 ? 3.070 -5.718 16.759 1.00 17.15 113 GLY B CA 1
ATOM 3031 C C . GLY B 2 113 ? 4.420 -6.263 17.178 1.00 17.30 113 GLY B C 1
ATOM 3032 O O . GLY B 2 113 ? 4.879 -7.279 16.650 1.00 17.35 113 GLY B O 1
ATOM 3033 N N . THR B 2 114 ? 5.043 -5.604 18.148 1.00 18.45 114 THR B N 1
ATOM 3034 C CA . THR B 2 114 ? 6.337 -6.030 18.657 1.00 19.17 114 THR B CA 1
ATOM 3035 C C . THR B 2 114 ? 6.090 -7.126 19.690 1.00 22.61 114 THR B C 1
ATOM 3036 O O . THR B 2 114 ? 5.125 -7.050 20.459 1.00 21.10 114 THR B O 1
ATOM 3040 N N . GLU B 2 115 ? 6.900 -8.181 19.642 1.00 24.97 115 GLU B N 1
ATOM 3041 C CA . GLU B 2 115 ? 6.764 -9.309 20.568 1.00 29.18 115 GLU B CA 1
ATOM 3042 C C . GLU B 2 115 ? 7.860 -9.326 21.642 1.00 27.22 115 GLU B C 1
ATOM 3043 O O . GLU B 2 115 ? 7.765 -10.068 22.624 1.00 30.55 115 GLU B O 1
ATOM 3049 N N . LEU B 2 116 ? 8.891 -8.506 21.452 1.00 19.29 116 LEU B N 1
ATOM 3050 C CA . LEU B 2 116 ? 9.992 -8.393 22.402 1.00 12.27 116 LEU B CA 1
ATOM 3051 C C . LEU B 2 116 ? 10.338 -6.925 22.485 1.00 9.83 116 LEU B C 1
ATOM 3052 O O . LEU B 2 116 ? 10.295 -6.212 21.483 1.00 14.93 116 LEU B O 1
ATOM 3057 N N . ILE B 2 117 ? 10.612 -6.457 23.690 1.00 9.17 117 ILE B N 1
ATOM 3058 C CA . ILE B 2 117 ? 10.976 -5.069 23.900 1.00 8.57 117 ILE B CA 1
ATOM 3059 C C . ILE B 2 117 ? 12.287 -5.094 24.665 1.00 8.11 117 ILE B C 1
ATOM 3060 O O . ILE B 2 117 ? 12.500 -5.962 25.504 1.00 11.82 117 ILE B O 1
ATOM 3065 N N . ILE B 2 118 ? 13.204 -4.209 24.316 1.00 9.76 118 ILE B N 1
ATOM 3066 C CA . ILE B 2 118 ? 14.488 -4.166 24.994 1.00 11.26 118 ILE B CA 1
ATOM 3067 C C . ILE B 2 118 ? 14.826 -2.736 25.389 1.00 12.95 118 ILE B C 1
ATOM 3068 O O . ILE B 2 118 ? 15.252 -1.941 24.557 1.00 15.99 118 ILE B O 1
ATOM 3073 N N . ALA B 2 119 ? 14.645 -2.425 26.670 1.00 15.64 119 ALA B N 1
ATOM 3074 C CA . ALA B 2 119 ? 14.907 -1.094 27.211 1.00 12.60 119 ALA B CA 1
ATOM 3075 C C . ALA B 2 119 ? 16.184 -1.114 28.034 1.00 13.23 119 ALA B C 1
ATOM 3076 O O . ALA B 2 119 ? 16.698 -2.182 28.360 1.00 15.76 119 ALA B O 1
ATOM 3078 N N . GLY B 2 120 ? 16.704 0.062 28.365 1.00 10.00 120 GLY B N 1
ATOM 3079 C CA . GLY B 2 120 ? 17.913 0.117 29.171 1.00 11.31 120 GLY B CA 1
ATOM 3080 C C . GLY B 2 120 ? 17.582 -0.162 30.627 1.00 7.27 120 GLY B C 1
ATOM 3081 O O . GLY B 2 120 ? 16.410 -0.159 30.997 1.00 10.62 120 GLY B O 1
ATOM 3082 N N . LYS B 2 121 ? 18.591 -0.416 31.451 1.00 2.76 121 LYS B N 1
ATOM 3083 C CA . LYS B 2 121 ? 18.339 -0.680 32.858 1.00 2.00 121 LYS B CA 1
ATOM 3084 C C . LYS B 2 121 ? 17.720 0.553 33.507 1.00 3.68 121 LYS B C 1
ATOM 3085 O O . LYS B 2 121 ? 16.686 0.460 34.173 1.00 8.48 121 LYS B O 1
ATOM 3091 N N . GLN B 2 122 ? 18.322 1.715 33.269 1.00 2.31 122 GLN B N 1
ATOM 3092 C CA . GLN B 2 122 ? 17.814 2.966 33.825 1.00 2.26 122 GLN B CA 1
ATOM 3093 C C . GLN B 2 122 ? 18.291 4.171 33.022 1.00 3.66 122 GLN B C 1
ATOM 3094 O O . GLN B 2 122 ? 19.280 4.084 32.296 1.00 5.31 122 GLN B O 1
ATOM 3100 N N . ALA B 2 123 ? 17.572 5.282 33.144 1.00 4.61 123 ALA B N 1
ATOM 3101 C CA . ALA B 2 123 ? 17.924 6.517 32.456 1.00 2.75 123 ALA B CA 1
ATOM 3102 C C . ALA B 2 123 ? 18.848 7.282 33.374 1.00 3.77 123 ALA B C 1
ATOM 3103 O O . ALA B 2 123 ? 18.419 7.773 34.413 1.00 7.99 123 ALA B O 1
ATOM 3105 N N . ILE B 2 124 ? 20.103 7.432 32.971 1.00 6.27 124 ILE B N 1
ATOM 3106 C CA . ILE B 2 124 ? 21.096 8.129 33.791 1.00 8.32 124 ILE B CA 1
ATOM 3107 C C . ILE B 2 124 ? 20.743 9.566 34.218 1.00 9.50 124 ILE B C 1
ATOM 3108 O O . ILE B 2 124 ? 21.593 10.280 34.755 1.00 15.39 124 ILE B O 1
ATOM 3113 N N . ASP B 2 125 ? 19.516 10.007 33.952 1.00 5.82 125 ASP B N 1
ATOM 3114 C CA . ASP B 2 125 ? 19.103 11.329 34.380 1.00 8.36 125 ASP B CA 1
ATOM 3115 C C . ASP B 2 125 ? 18.169 11.230 35.583 1.00 13.98 125 ASP B C 1
ATOM 3116 O O . ASP B 2 125 ? 18.474 11.787 36.638 1.00 23.13 125 ASP B O 1
ATOM 3121 N N . ASN B 2 126 ? 17.082 10.469 35.468 1.00 12.44 126 ASN B N 1
ATOM 3122 C CA . ASN B 2 126 ? 16.150 10.325 36.587 1.00 9.38 126 ASN B CA 1
ATOM 3123 C C . ASN B 2 126 ? 16.499 9.157 37.509 1.00 10.13 126 ASN B C 1
ATOM 3124 O O . ASN B 2 126 ? 15.974 9.056 38.615 1.00 13.33 126 ASN B O 1
ATOM 3129 N N . ASP B 2 127 ? 17.395 8.292 37.044 1.00 9.73 127 ASP B N 1
ATOM 3130 C CA . ASP B 2 127 ? 17.839 7.122 37.791 1.00 6.91 127 ASP B CA 1
ATOM 3131 C C . ASP B 2 127 ? 16.682 6.291 38.357 1.00 8.24 127 ASP B C 1
ATOM 3132 O O . ASP B 2 127 ? 16.852 5.547 39.321 1.00 13.05 127 ASP B O 1
ATOM 3137 N N . MET B 2 128 ? 15.529 6.363 37.701 1.00 6.17 128 MET B N 1
ATOM 3138 C CA . MET B 2 128 ? 14.332 5.654 38.131 1.00 4.57 128 MET B CA 1
ATOM 3139 C C . MET B 2 128 ? 14.424 4.119 38.122 1.00 8.36 128 MET B C 1
ATOM 3140 O O . MET B 2 128 ? 13.985 3.476 39.068 1.00 15.43 128 MET B O 1
ATOM 3145 N N . ASN B 2 129 ? 14.971 3.530 37.058 1.00 11.42 129 ASN B N 1
ATOM 3146 C CA . ASN B 2 129 ? 15.087 2.066 36.941 1.00 6.26 129 ASN B CA 1
ATOM 3147 C C . ASN B 2 129 ? 13.701 1.464 37.131 1.00 6.05 129 ASN B C 1
ATOM 3148 O O . ASN B 2 129 ? 13.534 0.545 37.926 1.00 8.28 129 ASN B O 1
ATOM 3153 N N . ALA B 2 130 ? 12.722 1.942 36.362 1.00 7.33 130 ALA B N 1
ATOM 3154 C CA . ALA B 2 130 ? 11.357 1.450 36.502 1.00 5.13 130 ALA B CA 1
ATOM 3155 C C . ALA B 2 130 ? 10.519 1.232 35.236 1.00 10.45 130 ALA B C 1
ATOM 3156 O O . ALA B 2 130 ? 9.618 0.391 35.234 1.00 15.22 130 ALA B O 1
ATOM 3158 N N . THR B 2 131 ? 10.809 1.968 34.165 1.00 12.43 131 THR B N 1
ATOM 3159 C CA . THR B 2 131 ? 10.044 1.873 32.910 1.00 6.15 131 THR B CA 1
ATOM 3160 C C . THR B 2 131 ? 9.809 0.475 32.337 1.00 4.49 131 THR B C 1
ATOM 3161 O O . THR B 2 131 ? 8.664 0.101 32.085 1.00 7.11 131 THR B O 1
ATOM 3165 N N . GLY B 2 132 ? 10.876 -0.296 32.146 1.00 3.95 132 GLY B N 1
ATOM 3166 C CA . GLY B 2 132 ? 10.740 -1.641 31.606 1.00 6.12 132 GLY B CA 1
ATOM 3167 C C . GLY B 2 132 ? 9.735 -2.485 32.372 1.00 9.49 132 GLY B C 1
ATOM 3168 O O . GLY B 2 132 ? 8.830 -3.084 31.789 1.00 8.11 132 GLY B O 1
ATOM 3169 N N . GLN B 2 133 ? 9.876 -2.497 33.695 1.00 16.61 133 GLN B N 1
ATOM 3170 C CA . GLN B 2 133 ? 8.984 -3.251 34.576 1.00 9.18 133 GLN B CA 1
ATOM 3171 C C . GLN B 2 133 ? 7.562 -2.722 34.474 1.00 8.61 133 GLN B C 1
ATOM 3172 O O . GLN B 2 133 ? 6.611 -3.485 34.380 1.00 13.79 133 GLN B O 1
ATOM 3178 N N . MET B 2 134 ? 7.415 -1.409 34.509 1.00 7.49 134 MET B N 1
ATOM 3179 C CA . MET B 2 134 ? 6.095 -0.821 34.416 1.00 11.68 134 MET B CA 1
ATOM 3180 C C . MET B 2 134 ? 5.463 -1.223 33.099 1.00 10.64 134 MET B C 1
ATOM 3181 O O . MET B 2 134 ? 4.257 -1.462 33.022 1.00 11.09 134 MET B O 1
ATOM 3186 N N . LEU B 2 135 ? 6.301 -1.358 32.079 1.00 12.69 135 LEU B N 1
ATOM 3187 C CA . LEU B 2 135 ? 5.836 -1.747 30.757 1.00 12.90 135 LEU B CA 1
ATOM 3188 C C . LEU B 2 135 ? 5.342 -3.184 30.784 1.00 11.64 135 LEU B C 1
ATOM 3189 O O . LEU B 2 135 ? 4.187 -3.448 30.455 1.00 15.80 135 LEU B O 1
ATOM 3194 N N . ALA B 2 136 ? 6.201 -4.111 31.195 1.00 8.04 136 ALA B N 1
ATOM 3195 C CA . ALA B 2 136 ? 5.815 -5.516 31.258 1.00 7.24 136 ALA B CA 1
ATOM 3196 C C . ALA B 2 136 ? 4.519 -5.643 32.053 1.00 12.30 136 ALA B C 1
ATOM 3197 O O . ALA B 2 136 ? 3.623 -6.404 31.690 1.00 12.82 136 ALA B O 1
ATOM 3199 N N . ALA B 2 137 ? 4.412 -4.854 33.117 1.00 14.01 137 ALA B N 1
ATOM 3200 C CA . ALA B 2 137 ? 3.228 -4.854 33.972 1.00 17.29 137 ALA B CA 1
ATOM 3201 C C . ALA B 2 137 ? 1.970 -4.450 33.196 1.00 18.02 137 ALA B C 1
ATOM 3202 O O . ALA B 2 137 ? 1.000 -5.202 33.148 1.00 22.46 137 ALA B O 1
ATOM 3204 N N . ILE B 2 138 ? 1.997 -3.263 32.596 1.00 15.46 138 ILE B N 1
ATOM 3205 C CA . ILE B 2 138 ? 0.875 -2.746 31.811 1.00 11.52 138 ILE B CA 1
ATOM 3206 C C . ILE B 2 138 ? 0.466 -3.690 30.673 1.00 12.01 138 ILE B C 1
ATOM 3207 O O . ILE B 2 138 ? -0.713 -3.837 30.363 1.00 13.94 138 ILE B O 1
ATOM 3212 N N . LEU B 2 139 ? 1.447 -4.304 30.028 1.00 12.86 139 LEU B N 1
ATOM 3213 C CA . LEU B 2 139 ? 1.170 -5.220 28.928 1.00 12.45 139 LEU B CA 1
ATOM 3214 C C . LEU B 2 139 ? 0.751 -6.598 29.436 1.00 14.40 139 LEU B C 1
ATOM 3215 O O . LEU B 2 139 ? 0.070 -7.341 28.726 1.00 21.04 139 LEU B O 1
ATOM 3220 N N . GLY B 2 140 ? 1.175 -6.933 30.653 1.00 11.71 140 GLY B N 1
ATOM 3221 C CA . GLY B 2 140 ? 0.870 -8.228 31.225 1.00 8.93 140 GLY B CA 1
ATOM 3222 C C . GLY B 2 140 ? 1.862 -9.257 30.721 1.00 9.83 140 GLY B C 1
ATOM 3223 O O . GLY B 2 140 ? 1.525 -10.431 30.584 1.00 16.53 140 GLY B O 1
ATOM 3224 N N . TRP B 2 141 ? 3.104 -8.831 30.508 1.00 10.86 141 TRP B N 1
ATOM 3225 C CA . TRP B 2 141 ? 4.157 -9.703 29.981 1.00 12.30 141 TRP B CA 1
ATOM 3226 C C . TRP B 2 141 ? 5.221 -10.045 31.014 1.00 13.32 141 TRP B C 1
ATOM 3227 O O . TRP B 2 141 ? 5.365 -9.350 32.022 1.00 16.39 141 TRP B O 1
ATOM 3238 N N . ALA B 2 142 ? 6.005 -11.082 30.720 1.00 13.11 142 ALA B N 1
ATOM 3239 C CA . ALA B 2 142 ? 7.103 -11.494 31.588 1.00 11.94 142 ALA B CA 1
ATOM 3240 C C . ALA B 2 142 ? 8.128 -10.362 31.558 1.00 11.35 142 ALA B C 1
ATOM 3241 O O . ALA B 2 142 ? 7.898 -9.334 30.924 1.00 8.12 142 ALA B O 1
ATOM 3243 N N . GLN B 2 143 ? 9.240 -10.525 32.264 1.00 12.30 143 GLN B N 1
ATOM 3244 C CA . GLN B 2 143 ? 10.268 -9.491 32.283 1.00 10.43 143 GLN B CA 1
ATOM 3245 C C . GLN B 2 143 ? 11.611 -10.051 32.714 1.00 10.63 143 GLN B C 1
ATOM 3246 O O . GLN B 2 143 ? 11.689 -10.934 33.570 1.00 12.09 143 GLN B O 1
ATOM 3252 N N . ALA B 2 144 ? 12.665 -9.550 32.091 1.00 8.13 144 ALA B N 1
ATOM 3253 C CA . ALA B 2 144 ? 14.013 -9.973 32.416 1.00 7.49 144 ALA B CA 1
ATOM 3254 C C . ALA B 2 144 ? 14.773 -8.684 32.617 1.00 8.82 144 ALA B C 1
ATOM 3255 O O . ALA B 2 144 ? 15.046 -7.967 31.665 1.00 13.47 144 ALA B O 1
ATOM 3257 N N . THR B 2 145 ? 15.086 -8.380 33.869 1.00 10.87 145 THR B N 1
ATOM 3258 C CA . THR B 2 145 ? 15.777 -7.153 34.209 1.00 8.78 145 THR B CA 1
ATOM 3259 C C . THR B 2 145 ? 17.265 -7.336 34.432 1.00 7.46 145 THR B C 1
ATOM 3260 O O . THR B 2 145 ? 17.707 -8.392 34.873 1.00 10.78 145 THR B O 1
ATOM 3264 N N . PHE B 2 146 ? 18.029 -6.297 34.109 1.00 9.63 146 PHE B N 1
ATOM 3265 C CA . PHE B 2 146 ? 19.476 -6.294 34.294 1.00 9.15 146 PHE B CA 1
ATOM 3266 C C . PHE B 2 146 ? 20.106 -7.459 33.561 1.00 8.23 146 PHE B C 1
ATOM 3267 O O . PHE B 2 146 ? 20.981 -8.133 34.090 1.00 13.91 146 PHE B O 1
ATOM 3275 N N . ALA B 2 147 ? 19.667 -7.678 32.330 1.00 9.33 147 ALA B N 1
ATOM 3276 C CA . ALA B 2 147 ? 20.165 -8.775 31.513 1.00 7.86 147 ALA B CA 1
ATOM 3277 C C . ALA B 2 147 ? 21.651 -8.646 31.201 1.00 7.54 147 ALA B C 1
ATOM 3278 O O . ALA B 2 147 ? 22.171 -7.546 31.003 1.00 6.75 147 ALA B O 1
ATOM 3280 N N . SER B 2 148 ? 22.334 -9.781 31.232 1.00 12.27 148 SER B N 1
ATOM 3281 C CA . SER B 2 148 ? 23.758 -9.856 30.928 1.00 16.09 148 SER B CA 1
ATOM 3282 C C . SER B 2 148 ? 23.939 -10.731 29.677 1.00 18.43 148 SER B C 1
ATOM 3283 O O . SER B 2 148 ? 24.895 -10.563 28.926 1.00 20.97 148 SER B O 1
ATOM 3286 N N . LYS B 2 149 ? 23.014 -11.664 29.461 1.00 14.83 149 LYS B N 1
ATOM 3287 C CA . LYS B 2 149 ? 23.058 -12.543 28.303 1.00 11.57 149 LYS B CA 1
ATOM 3288 C C . LYS B 2 149 ? 21.635 -12.958 27.976 1.00 10.77 149 LYS B C 1
ATOM 3289 O O . LYS B 2 149 ? 20.895 -13.388 28.856 1.00 12.86 149 LYS B O 1
ATOM 3295 N N . VAL B 2 150 ? 21.251 -12.831 26.715 1.00 13.65 150 VAL B N 1
ATOM 3296 C CA . VAL B 2 150 ? 19.905 -13.190 26.301 1.00 13.98 150 VAL B CA 1
ATOM 3297 C C . VAL B 2 150 ? 19.950 -14.287 25.248 1.00 16.27 150 VAL B C 1
ATOM 3298 O O . VAL B 2 150 ? 20.318 -14.031 24.108 1.00 18.23 150 VAL B O 1
ATOM 3302 N N . GLU B 2 151 ? 19.641 -15.514 25.653 1.00 19.85 151 GLU B N 1
ATOM 3303 C CA . GLU B 2 151 ? 19.607 -16.644 24.731 1.00 23.28 151 GLU B CA 1
ATOM 3304 C C . GLU B 2 151 ? 18.149 -16.852 24.361 1.00 22.91 151 GLU B C 1
ATOM 3305 O O . GLU B 2 151 ? 17.451 -17.655 24.976 1.00 23.32 151 GLU B O 1
ATOM 3311 N N . ILE B 2 152 ? 17.665 -16.085 23.399 1.00 24.84 152 ILE B N 1
ATOM 3312 C CA . ILE B 2 152 ? 16.283 -16.223 22.983 1.00 26.99 152 ILE B CA 1
ATOM 3313 C C . ILE B 2 152 ? 16.212 -17.481 22.134 1.00 26.34 152 ILE B C 1
ATOM 3314 O O . ILE B 2 152 ? 17.001 -17.655 21.212 1.00 32.69 152 ILE B O 1
ATOM 3319 N N . GLU B 2 153 ? 15.329 -18.398 22.500 1.00 27.87 153 GLU B N 1
ATOM 3320 C CA . GLU B 2 153 ? 15.203 -19.646 21.759 1.00 33.31 153 GLU B CA 1
ATOM 3321 C C . GLU B 2 153 ? 13.788 -20.216 21.731 1.00 34.44 153 GLU B C 1
ATOM 3322 O O . GLU B 2 153 ? 13.344 -20.887 22.659 1.00 33.84 153 GLU B O 1
ATOM 3328 N N . GLY B 2 154 ? 13.100 -19.983 20.621 1.00 36.10 154 GLY B N 1
ATOM 3329 C CA . GLY B 2 154 ? 11.743 -20.465 20.480 1.00 34.13 154 GLY B CA 1
ATOM 3330 C C . GLY B 2 154 ? 10.759 -19.472 21.059 1.00 32.85 154 GLY B C 1
ATOM 3331 O O . GLY B 2 154 ? 10.928 -18.255 20.925 1.00 32.43 154 GLY B O 1
ATOM 3332 N N . ALA B 2 155 ? 9.733 -19.991 21.719 1.00 30.67 155 ALA B N 1
ATOM 3333 C CA . ALA B 2 155 ? 8.713 -19.148 22.319 1.00 29.06 155 ALA B CA 1
ATOM 3334 C C . ALA B 2 155 ? 9.083 -18.739 23.745 1.00 27.38 155 ALA B C 1
ATOM 3335 O O . ALA B 2 155 ? 8.204 -18.548 24.585 1.00 25.14 155 ALA B O 1
ATOM 3337 N N . LYS B 2 156 ? 10.381 -18.625 24.012 1.00 26.36 156 LYS B N 1
ATOM 3338 C CA . LYS B 2 156 ? 10.881 -18.234 25.325 1.00 25.30 156 LYS B CA 1
ATOM 3339 C C . LYS B 2 156 ? 12.357 -17.856 25.273 1.00 21.19 156 LYS B C 1
ATOM 3340 O O . LYS B 2 156 ? 13.054 -18.181 24.314 1.00 22.07 156 LYS B O 1
ATOM 3346 N N . ALA B 2 157 ? 12.839 -17.199 26.319 1.00 19.28 157 ALA B N 1
ATOM 3347 C CA . ALA B 2 157 ? 14.227 -16.766 26.363 1.00 21.29 157 ALA B CA 1
ATOM 3348 C C . ALA B 2 157 ? 14.919 -17.087 27.693 1.00 21.63 157 ALA B C 1
ATOM 3349 O O . ALA B 2 157 ? 14.298 -17.047 28.755 1.00 25.85 157 ALA B O 1
ATOM 3351 N N . LYS B 2 158 ? 16.189 -17.467 27.619 1.00 19.75 158 LYS B N 1
ATOM 3352 C CA . LYS B 2 158 ? 16.979 -17.763 28.809 1.00 19.86 158 LYS B CA 1
ATOM 3353 C C . LYS B 2 158 ? 17.859 -16.550 29.028 1.00 19.55 158 LYS B C 1
ATOM 3354 O O . LYS B 2 158 ? 18.873 -16.379 28.353 1.00 22.39 158 LYS B O 1
ATOM 3360 N N . VAL B 2 159 ? 17.475 -15.703 29.967 1.00 14.67 159 VAL B N 1
ATOM 3361 C CA . VAL B 2 159 ? 18.244 -14.502 30.233 1.00 12.80 159 VAL B CA 1
ATOM 3362 C C . VAL B 2 159 ? 18.890 -14.535 31.613 1.00 16.77 159 VAL B C 1
ATOM 3363 O O . VAL B 2 159 ? 18.210 -14.754 32.622 1.00 15.45 159 VAL B O 1
ATOM 3367 N N . THR B 2 160 ? 20.217 -14.410 31.642 1.00 17.14 160 THR B N 1
ATOM 3368 C CA . THR B 2 160 ? 20.943 -14.405 32.904 1.00 15.70 160 THR B CA 1
ATOM 3369 C C . THR B 2 160 ? 20.983 -12.941 33.355 1.00 17.37 160 THR B C 1
ATOM 3370 O O . THR B 2 160 ? 21.311 -12.043 32.563 1.00 20.56 160 THR B O 1
ATOM 3374 N N . ARG B 2 161 ? 20.593 -12.708 34.606 1.00 9.85 161 ARG B N 1
ATOM 3375 C CA . ARG B 2 161 ? 20.525 -11.377 35.174 1.00 7.73 161 ARG B CA 1
ATOM 3376 C C . ARG B 2 161 ? 21.634 -11.042 36.162 1.00 12.22 161 ARG B C 1
ATOM 3377 O O . ARG B 2 161 ? 22.114 -11.901 36.909 1.00 16.77 161 ARG B O 1
ATOM 3385 N N . GLU B 2 162 ? 22.019 -9.772 36.163 1.00 15.38 162 GLU B N 1
ATOM 3386 C CA . GLU B 2 162 ? 23.051 -9.247 37.047 1.00 17.85 162 GLU B CA 1
ATOM 3387 C C . GLU B 2 162 ? 22.317 -8.878 38.335 1.00 19.21 162 GLU B C 1
ATOM 3388 O O . GLU B 2 162 ? 21.748 -7.792 38.444 1.00 21.85 162 GLU B O 1
ATOM 3394 N N . VAL B 2 163 ? 22.335 -9.781 39.308 1.00 23.88 163 VAL B N 1
ATOM 3395 C CA . VAL B 2 163 ? 21.637 -9.572 40.579 1.00 23.90 163 VAL B CA 1
ATOM 3396 C C . VAL B 2 163 ? 22.611 -9.489 41.767 1.00 25.67 163 VAL B C 1
ATOM 3397 O O . VAL B 2 163 ? 23.790 -9.812 41.630 1.00 30.48 163 VAL B O 1
ATOM 3401 N N . ASP B 2 164 ? 22.137 -8.994 42.910 1.00 27.10 164 ASP B N 1
ATOM 3402 C CA . ASP B 2 164 ? 22.969 -8.900 44.117 1.00 26.22 164 ASP B CA 1
ATOM 3403 C C . ASP B 2 164 ? 23.446 -10.287 44.516 1.00 23.74 164 ASP B C 1
ATOM 3404 O O . ASP B 2 164 ? 22.640 -11.194 44.723 1.00 27.93 164 ASP B O 1
ATOM 3409 N N . GLY B 2 165 ? 24.751 -10.444 44.660 1.00 20.17 165 GLY B N 1
ATOM 3410 C CA . GLY B 2 165 ? 25.279 -11.735 45.031 1.00 20.09 165 GLY B CA 1
ATOM 3411 C C . GLY B 2 165 ? 25.980 -12.401 43.873 1.00 23.14 165 GLY B C 1
ATOM 3412 O O . GLY B 2 165 ? 26.999 -13.061 44.074 1.00 28.26 165 GLY B O 1
ATOM 3413 N N . GLY B 2 166 ? 25.461 -12.206 42.663 1.00 21.20 166 GLY B N 1
ATOM 3414 C CA . GLY B 2 166 ? 26.062 -12.813 41.493 1.00 16.77 166 GLY B CA 1
ATOM 3415 C C . GLY B 2 166 ? 25.170 -12.737 40.274 1.00 17.57 166 GLY B C 1
ATOM 3416 O O . GLY B 2 166 ? 24.685 -11.668 39.907 1.00 14.64 166 GLY B O 1
ATOM 3417 N N . LEU B 2 167 ? 24.934 -13.885 39.654 1.00 17.48 167 LEU B N 1
ATOM 3418 C CA . LEU B 2 167 ? 24.109 -13.952 38.462 1.00 15.58 167 LEU B CA 1
ATOM 3419 C C . LEU B 2 167 ? 22.969 -14.917 38.709 1.00 15.81 167 LEU B C 1
ATOM 3420 O O . LEU B 2 167 ? 23.126 -15.891 39.438 1.00 22.78 167 LEU B O 1
ATOM 3425 N N . GLN B 2 168 ? 21.825 -14.640 38.102 1.00 15.48 168 GLN B N 1
ATOM 3426 C CA . GLN B 2 168 ? 20.646 -15.482 38.238 1.00 13.77 168 GLN B CA 1
ATOM 3427 C C . GLN B 2 168 ? 20.026 -15.654 36.857 1.00 17.17 168 GLN B C 1
ATOM 3428 O O . GLN B 2 168 ? 19.659 -14.671 36.215 1.00 20.36 168 GLN B O 1
ATOM 3434 N N . THR B 2 169 ? 19.913 -16.894 36.398 1.00 14.00 169 THR B N 1
ATOM 3435 C CA . THR B 2 169 ? 19.346 -17.151 35.092 1.00 16.20 169 THR B CA 1
ATOM 3436 C C . THR B 2 169 ? 17.917 -17.614 35.203 1.00 14.30 169 THR B C 1
ATOM 3437 O O . THR B 2 169 ? 17.621 -18.514 35.979 1.00 17.69 169 THR B O 1
ATOM 3441 N N . ILE B 2 170 ? 17.038 -16.997 34.426 1.00 13.51 170 ILE B N 1
ATOM 3442 C CA . ILE B 2 170 ? 15.631 -17.364 34.412 1.00 13.28 170 ILE B CA 1
ATOM 3443 C C . ILE B 2 170 ? 15.195 -17.596 32.974 1.00 15.63 170 ILE B C 1
ATOM 3444 O O . ILE B 2 170 ? 15.966 -17.357 32.035 1.00 19.35 170 ILE B O 1
ATOM 3449 N N . ALA B 2 171 ? 13.984 -18.115 32.810 1.00 15.13 171 ALA B N 1
ATOM 3450 C CA . ALA B 2 171 ? 13.428 -18.373 31.492 1.00 14.81 171 ALA B CA 1
ATOM 3451 C C . ALA B 2 171 ? 12.059 -17.706 31.441 1.00 17.66 171 ALA B C 1
ATOM 3452 O O . ALA B 2 171 ? 11.228 -17.926 32.328 1.00 22.74 171 ALA B O 1
ATOM 3454 N N . VAL B 2 172 ? 11.833 -16.866 30.434 1.00 19.01 172 VAL B N 1
ATOM 3455 C CA . VAL B 2 172 ? 10.556 -16.168 30.293 1.00 18.20 172 VAL B CA 1
ATOM 3456 C C . VAL B 2 172 ? 9.867 -16.498 28.983 1.00 20.22 172 VAL B C 1
ATOM 3457 O O . VAL B 2 172 ? 10.514 -16.880 28.015 1.00 19.85 172 VAL B O 1
ATOM 3461 N N . SER B 2 173 ? 8.545 -16.383 28.972 1.00 22.79 173 SER B N 1
ATOM 3462 C CA . SER B 2 173 ? 7.770 -16.625 27.767 1.00 26.50 173 SER B CA 1
ATOM 3463 C C . SER B 2 173 ? 8.207 -15.529 26.796 1.00 27.61 173 SER B C 1
ATOM 3464 O O . SER B 2 173 ? 8.559 -14.433 27.232 1.00 30.63 173 SER B O 1
ATOM 3467 N N . LEU B 2 174 ? 8.160 -15.808 25.494 1.00 29.91 174 LEU B N 1
ATOM 3468 C CA . LEU B 2 174 ? 8.626 -14.855 24.488 1.00 30.20 174 LEU B CA 1
ATOM 3469 C C . LEU B 2 174 ? 8.089 -13.436 24.498 1.00 29.15 174 LEU B C 1
ATOM 3470 O O . LEU B 2 174 ? 8.864 -12.497 24.308 1.00 36.86 174 LEU B O 1
ATOM 3475 N N . PRO B 2 175 ? 6.763 -13.250 24.625 1.00 23.65 175 PRO B N 1
ATOM 3476 C CA . PRO B 2 175 ? 6.280 -11.858 24.640 1.00 19.55 175 PRO B CA 1
ATOM 3477 C C . PRO B 2 175 ? 6.803 -11.257 25.945 1.00 22.01 175 PRO B C 1
ATOM 3478 O O . PRO B 2 175 ? 6.146 -11.340 26.982 1.00 29.47 175 PRO B O 1
ATOM 3482 N N . ALA B 2 176 ? 7.997 -10.677 25.907 1.00 17.82 176 ALA B N 1
ATOM 3483 C CA . ALA B 2 176 ? 8.585 -10.141 27.120 1.00 13.02 176 ALA B CA 1
ATOM 3484 C C . ALA B 2 176 ? 9.346 -8.845 26.948 1.00 13.17 176 ALA B C 1
ATOM 3485 O O . ALA B 2 176 ? 9.795 -8.514 25.851 1.00 14.88 176 ALA B O 1
ATOM 3487 N N . VAL B 2 177 ? 9.489 -8.120 28.054 1.00 11.25 177 VAL B N 1
ATOM 3488 C CA . VAL B 2 177 ? 10.232 -6.869 28.087 1.00 8.50 177 VAL B CA 1
ATOM 3489 C C . VAL B 2 177 ? 11.565 -7.182 28.757 1.00 10.13 177 VAL B C 1
ATOM 3490 O O . VAL B 2 177 ? 11.595 -7.790 29.827 1.00 15.80 177 VAL B O 1
ATOM 3494 N N . VAL B 2 178 ? 12.662 -6.788 28.122 1.00 9.79 178 VAL B N 1
ATOM 3495 C CA . VAL B 2 178 ? 13.998 -7.032 28.656 1.00 6.83 178 VAL B CA 1
ATOM 3496 C C . VAL B 2 178 ? 14.712 -5.695 28.849 1.00 8.60 178 VAL B C 1
ATOM 3497 O O . VAL B 2 178 ? 14.605 -4.816 28.000 1.00 12.98 178 VAL B O 1
ATOM 3501 N N . THR B 2 179 ? 15.427 -5.537 29.963 1.00 9.83 179 THR B N 1
ATOM 3502 C CA . THR B 2 179 ? 16.165 -4.299 30.239 1.00 8.87 179 THR B CA 1
ATOM 3503 C C . THR B 2 179 ? 17.642 -4.660 30.283 1.00 5.08 179 THR B C 1
ATOM 3504 O O . THR B 2 179 ? 18.006 -5.676 30.869 1.00 8.64 179 THR B O 1
ATOM 3508 N N . ALA B 2 180 ? 18.484 -3.831 29.676 1.00 4.33 180 ALA B N 1
ATOM 3509 C CA . ALA B 2 180 ? 19.906 -4.124 29.575 1.00 2.61 180 ALA B CA 1
ATOM 3510 C C . ALA B 2 180 ? 20.842 -3.560 30.617 1.00 9.23 180 ALA B C 1
ATOM 3511 O O . ALA B 2 180 ? 20.751 -2.392 30.999 1.00 14.66 180 ALA B O 1
ATOM 3513 N N . ASP B 2 181 ? 21.759 -4.400 31.072 1.00 11.29 181 ASP B N 1
ATOM 3514 C CA . ASP B 2 181 ? 22.752 -3.960 32.032 1.00 17.93 181 ASP B CA 1
ATOM 3515 C C . ASP B 2 181 ? 23.992 -3.621 31.222 1.00 20.33 181 ASP B C 1
ATOM 3516 O O . ASP B 2 181 ? 24.216 -4.180 30.144 1.00 21.91 181 ASP B O 1
ATOM 3521 N N . LEU B 2 182 ? 24.825 -2.755 31.783 1.00 20.67 182 LEU B N 1
ATOM 3522 C CA . LEU B 2 182 ? 26.058 -2.295 31.153 1.00 20.20 182 LEU B CA 1
ATOM 3523 C C . LEU B 2 182 ? 26.993 -3.409 30.662 1.00 17.48 182 LEU B C 1
ATOM 3524 O O . LEU B 2 182 ? 27.905 -3.152 29.884 1.00 23.49 182 LEU B O 1
ATOM 3529 N N . ARG B 2 183 ? 26.767 -4.638 31.116 1.00 18.33 183 ARG B N 1
ATOM 3530 C CA . ARG B 2 183 ? 27.609 -5.773 30.744 1.00 16.08 183 ARG B CA 1
ATOM 3531 C C . ARG B 2 183 ? 27.054 -6.683 29.667 1.00 14.68 183 ARG B C 1
ATOM 3532 O O . ARG B 2 183 ? 27.614 -7.755 29.441 1.00 14.98 183 ARG B O 1
ATOM 3540 N N . LEU B 2 184 ? 25.947 -6.300 29.038 1.00 16.79 184 LEU B N 1
ATOM 3541 C CA . LEU B 2 184 ? 25.335 -7.131 27.999 1.00 14.79 184 LEU B CA 1
ATOM 3542 C C . LEU B 2 184 ? 26.160 -7.260 26.710 1.00 18.51 184 LEU B C 1
ATOM 3543 O O . LEU B 2 184 ? 26.241 -8.348 26.125 1.00 15.28 184 LEU B O 1
ATOM 3548 N N . ASN B 2 185 ? 26.785 -6.163 26.282 1.00 21.80 185 ASN B N 1
ATOM 3549 C CA . ASN B 2 185 ? 27.591 -6.153 25.058 1.00 22.89 185 ASN B CA 1
ATOM 3550 C C . ASN B 2 185 ? 28.353 -4.844 24.910 1.00 23.93 185 ASN B C 1
ATOM 3551 O O . ASN B 2 185 ? 28.250 -3.958 25.755 1.00 26.91 185 ASN B O 1
ATOM 3556 N N . GLU B 2 186 ? 29.131 -4.734 23.838 1.00 29.61 186 GLU B N 1
ATOM 3557 C CA . GLU B 2 186 ? 29.883 -3.514 23.545 1.00 34.19 186 GLU B CA 1
ATOM 3558 C C . GLU B 2 186 ? 29.236 -2.950 22.276 1.00 33.91 186 GLU B C 1
ATOM 3559 O O . GLU B 2 186 ? 29.438 -3.486 21.183 1.00 30.86 186 GLU B O 1
ATOM 3565 N N . PRO B 2 187 ? 28.419 -1.884 22.416 1.00 32.14 187 PRO B N 1
ATOM 3566 C CA . PRO B 2 187 ? 27.708 -1.216 21.320 1.00 31.45 187 PRO B CA 1
ATOM 3567 C C . PRO B 2 187 ? 28.609 -0.703 20.197 1.00 34.39 187 PRO B C 1
ATOM 3568 O O . PRO B 2 187 ? 29.728 -0.240 20.440 1.00 32.91 187 PRO B O 1
ATOM 3572 N N . ARG B 2 188 ? 28.110 -0.790 18.966 1.00 35.56 188 ARG B N 1
ATOM 3573 C CA . ARG B 2 188 ? 28.864 -0.348 17.805 1.00 37.92 188 ARG B CA 1
ATOM 3574 C C . ARG B 2 188 ? 28.687 1.149 17.599 1.00 42.86 188 ARG B C 1
ATOM 3575 O O . ARG B 2 188 ? 27.765 1.759 18.146 1.00 45.54 188 ARG B O 1
ATOM 3583 N N . TYR B 2 189 ? 29.590 1.737 16.824 1.00 47.05 189 TYR B N 1
ATOM 3584 C CA . TYR B 2 189 ? 29.552 3.161 16.532 1.00 50.38 189 TYR B CA 1
ATOM 3585 C C . TYR B 2 189 ? 29.035 3.353 15.111 1.00 49.64 189 TYR B C 1
ATOM 3586 O O . TYR B 2 189 ? 29.360 2.581 14.208 1.00 48.45 189 TYR B O 1
ATOM 3595 N N . ALA B 2 190 ? 28.144 4.324 14.951 1.00 52.29 190 ALA B N 1
ATOM 3596 C CA . ALA B 2 190 ? 27.552 4.625 13.658 1.00 53.76 190 ALA B CA 1
ATOM 3597 C C . ALA B 2 190 ? 28.579 5.334 12.786 1.00 56.53 190 ALA B C 1
ATOM 3598 O O . ALA B 2 190 ? 29.036 6.428 13.126 1.00 54.19 190 ALA B O 1
ATOM 3600 N N . SER B 2 191 ? 28.949 4.697 11.678 1.00 60.80 191 SER B N 1
ATOM 3601 C CA . SER B 2 191 ? 29.927 5.247 10.740 1.00 63.52 191 SER B CA 1
ATOM 3602 C C . SER B 2 191 ? 29.288 6.254 9.776 1.00 65.19 191 SER B C 1
ATOM 3603 O O . SER B 2 191 ? 28.098 6.149 9.451 1.00 66.35 191 SER B O 1
ATOM 3606 N N . LEU B 2 192 ? 30.100 7.193 9.286 1.00 66.00 192 LEU B N 1
ATOM 3607 C CA . LEU B 2 192 ? 29.646 8.244 8.366 1.00 63.53 192 LEU B CA 1
ATOM 3608 C C . LEU B 2 192 ? 28.663 7.860 7.248 1.00 60.12 192 LEU B C 1
ATOM 3609 O O . LEU B 2 192 ? 27.615 8.500 7.108 1.00 56.42 192 LEU B O 1
ATOM 3614 N N . PRO B 2 193 ? 28.952 6.794 6.471 1.00 58.16 193 PRO B N 1
ATOM 3615 C CA . PRO B 2 193 ? 27.998 6.450 5.411 1.00 54.92 193 PRO B CA 1
ATOM 3616 C C . PRO B 2 193 ? 26.643 6.016 5.973 1.00 51.44 193 PRO B C 1
ATOM 3617 O O . PRO B 2 193 ? 25.598 6.390 5.445 1.00 54.51 193 PRO B O 1
ATOM 3621 N N . ASN B 2 194 ? 26.672 5.269 7.073 1.00 44.56 194 ASN B N 1
ATOM 3622 C CA . ASN B 2 194 ? 25.459 4.782 7.708 1.00 37.51 194 ASN B CA 1
ATOM 3623 C C . ASN B 2 194 ? 24.676 5.885 8.390 1.00 31.30 194 ASN B C 1
ATOM 3624 O O . ASN B 2 194 ? 23.458 5.798 8.519 1.00 28.01 194 ASN B O 1
ATOM 3629 N N . ILE B 2 195 ? 25.376 6.915 8.848 1.00 29.87 195 ILE B N 1
ATOM 3630 C CA . ILE B 2 195 ? 24.714 8.053 9.480 1.00 32.64 195 ILE B CA 1
ATOM 3631 C C . ILE B 2 195 ? 23.967 8.787 8.368 1.00 33.42 195 ILE B C 1
ATOM 3632 O O . ILE B 2 195 ? 22.811 9.173 8.535 1.00 33.06 195 ILE B O 1
ATOM 3637 N N . MET B 2 196 ? 24.636 8.964 7.230 1.00 36.61 196 MET B N 1
ATOM 3638 C CA . MET B 2 196 ? 24.034 9.620 6.072 1.00 35.41 196 MET B CA 1
ATOM 3639 C C . MET B 2 196 ? 22.864 8.806 5.545 1.00 31.13 196 MET B C 1
ATOM 3640 O O . MET B 2 196 ? 21.827 9.362 5.197 1.00 32.68 196 MET B O 1
ATOM 3645 N N . LYS B 2 197 ? 23.036 7.490 5.486 1.00 29.09 197 LYS B N 1
ATOM 3646 C CA . LYS B 2 197 ? 21.981 6.593 5.037 1.00 28.41 197 LYS B CA 1
ATOM 3647 C C . LYS B 2 197 ? 20.814 6.699 6.005 1.00 27.57 197 LYS B C 1
ATOM 3648 O O . LYS B 2 197 ? 19.669 6.801 5.595 1.00 30.14 197 LYS B O 1
ATOM 3654 N N . ALA B 2 198 ? 21.112 6.682 7.298 1.00 27.26 198 ALA B N 1
ATOM 3655 C CA . ALA B 2 198 ? 20.081 6.767 8.325 1.00 25.65 198 ALA B CA 1
ATOM 3656 C C . ALA B 2 198 ? 19.158 7.955 8.111 1.00 28.21 198 ALA B C 1
ATOM 3657 O O . ALA B 2 198 ? 17.985 7.907 8.468 1.00 26.57 198 ALA B O 1
ATOM 3659 N N . LYS B 2 199 ? 19.688 9.008 7.500 1.00 32.62 199 LYS B N 1
ATOM 3660 C CA . LYS B 2 199 ? 18.915 10.220 7.242 1.00 35.85 199 LYS B CA 1
ATOM 3661 C C . LYS B 2 199 ? 17.785 10.003 6.247 1.00 34.12 199 LYS B C 1
ATOM 3662 O O . LYS B 2 199 ? 16.923 10.867 6.086 1.00 38.87 199 LYS B O 1
ATOM 3668 N N . LYS B 2 200 ? 17.803 8.869 5.559 1.00 29.43 200 LYS B N 1
ATOM 3669 C CA . LYS B 2 200 ? 16.757 8.564 4.595 1.00 25.69 200 LYS B CA 1
ATOM 3670 C C . LYS B 2 200 ? 15.837 7.443 5.079 1.00 21.69 200 LYS B C 1
ATOM 3671 O O . LYS B 2 200 ? 15.026 6.922 4.315 1.00 26.91 200 LYS B O 1
ATOM 3677 N N . LYS B 2 201 ? 15.982 7.057 6.342 1.00 16.49 201 LYS B N 1
ATOM 3678 C CA . LYS B 2 201 ? 15.154 6.002 6.920 1.00 9.24 201 LYS B CA 1
ATOM 3679 C C . LYS B 2 201 ? 13.885 6.626 7.486 1.00 7.78 201 LYS B C 1
ATOM 3680 O O . LYS B 2 201 ? 13.834 7.826 7.730 1.00 11.55 201 LYS B O 1
ATOM 3686 N N . PRO B 2 202 ? 12.823 5.835 7.652 1.00 8.31 202 PRO B N 1
ATOM 3687 C CA . PRO B 2 202 ? 11.594 6.432 8.192 1.00 8.21 202 PRO B CA 1
ATOM 3688 C C . PRO B 2 202 ? 11.717 6.892 9.655 1.00 11.19 202 PRO B C 1
ATOM 3689 O O . PRO B 2 202 ? 12.479 6.320 10.444 1.00 10.47 202 PRO B O 1
ATOM 3693 N N . LEU B 2 203 ? 10.966 7.935 9.998 1.00 10.92 203 LEU B N 1
ATOM 3694 C CA . LEU B 2 203 ? 10.939 8.493 11.347 1.00 11.18 203 LEU B CA 1
ATOM 3695 C C . LEU B 2 203 ? 9.572 9.143 11.473 1.00 12.61 203 LEU B C 1
ATOM 3696 O O . LEU B 2 203 ? 9.353 10.230 10.958 1.00 16.75 203 LEU B O 1
ATOM 3701 N N . ASP B 2 204 ? 8.643 8.459 12.124 1.00 12.18 204 ASP B N 1
ATOM 3702 C CA . ASP B 2 204 ? 7.295 8.972 12.268 1.00 14.34 204 ASP B CA 1
ATOM 3703 C C . ASP B 2 204 ? 7.160 9.877 13.474 1.00 15.80 204 ASP B C 1
ATOM 3704 O O . ASP B 2 204 ? 7.219 9.418 14.606 1.00 24.94 204 ASP B O 1
ATOM 3709 N N . GLU B 2 205 ? 6.983 11.164 13.237 1.00 15.44 205 GLU B N 1
ATOM 3710 C CA . GLU B 2 205 ? 6.826 12.110 14.327 1.00 14.52 205 GLU B CA 1
ATOM 3711 C C . GLU B 2 205 ? 5.374 12.142 14.818 1.00 16.98 205 GLU B C 1
ATOM 3712 O O . GLU B 2 205 ? 4.507 12.730 14.165 1.00 20.15 205 GLU B O 1
ATOM 3718 N N . LYS B 2 206 ? 5.107 11.481 15.942 1.00 17.91 206 LYS B N 1
ATOM 3719 C CA . LYS B 2 206 ? 3.769 11.451 16.527 1.00 15.27 206 LYS B CA 1
ATOM 3720 C C . LYS B 2 206 ? 3.666 12.319 17.776 1.00 15.86 206 LYS B C 1
ATOM 3721 O O . LYS B 2 206 ? 4.608 13.028 18.127 1.00 17.87 206 LYS B O 1
ATOM 3727 N N . THR B 2 207 ? 2.532 12.240 18.463 1.00 17.28 207 THR B N 1
ATOM 3728 C CA . THR B 2 207 ? 2.299 13.040 19.659 1.00 17.09 207 THR B CA 1
ATOM 3729 C C . THR B 2 207 ? 1.691 12.147 20.745 1.00 16.34 207 THR B C 1
ATOM 3730 O O . THR B 2 207 ? 1.155 11.077 20.446 1.00 15.33 207 THR B O 1
ATOM 3734 N N . ALA B 2 208 ? 1.819 12.563 22.001 1.00 19.28 208 ALA B N 1
ATOM 3735 C CA . ALA B 2 208 ? 1.285 11.803 23.129 1.00 19.79 208 ALA B CA 1
ATOM 3736 C C . ALA B 2 208 ? -0.208 11.537 22.982 1.00 23.93 208 ALA B C 1
ATOM 3737 O O . ALA B 2 208 ? -0.673 10.425 23.221 1.00 28.10 208 ALA B O 1
ATOM 3739 N N . ALA B 2 209 ? -0.955 12.552 22.562 1.00 28.10 209 ALA B N 1
ATOM 3740 C CA . ALA B 2 209 ? -2.400 12.420 22.375 1.00 31.50 209 ALA B CA 1
ATOM 3741 C C . ALA B 2 209 ? -2.792 11.409 21.296 1.00 33.08 209 ALA B C 1
ATOM 3742 O O . ALA B 2 209 ? -3.925 10.927 21.281 1.00 32.51 209 ALA B O 1
ATOM 3744 N N . ASP B 2 210 ? -1.868 11.112 20.383 1.00 36.73 210 ASP B N 1
ATOM 3745 C CA . ASP B 2 210 ? -2.122 10.145 19.314 1.00 39.00 210 ASP B CA 1
ATOM 3746 C C . ASP B 2 210 ? -2.377 8.770 19.912 1.00 37.47 210 ASP B C 1
ATOM 3747 O O . ASP B 2 210 ? -3.108 7.964 19.345 1.00 41.13 210 ASP B O 1
ATOM 3752 N N . TYR B 2 211 ? -1.746 8.500 21.050 1.00 34.77 211 TYR B N 1
ATOM 3753 C CA . TYR B 2 211 ? -1.915 7.226 21.733 1.00 34.14 211 TYR B CA 1
ATOM 3754 C C . TYR B 2 211 ? -2.945 7.338 22.859 1.00 36.68 211 TYR B C 1
ATOM 3755 O O . TYR B 2 211 ? -3.228 6.364 23.567 1.00 34.58 211 TYR B O 1
ATOM 3764 N N . GLY B 2 212 ? -3.551 8.521 22.958 1.00 37.85 212 GLY B N 1
ATOM 3765 C CA . GLY B 2 212 ? -4.543 8.790 23.979 1.00 35.28 212 GLY B CA 1
ATOM 3766 C C . GLY B 2 212 ? -3.951 8.677 25.364 1.00 34.44 212 GLY B C 1
ATOM 3767 O O . GLY B 2 212 ? -4.564 8.089 26.249 1.00 38.98 212 GLY B O 1
ATOM 3768 N N . VAL B 2 213 ? -2.757 9.229 25.553 1.00 32.69 213 VAL B N 1
ATOM 3769 C CA . VAL B 2 213 ? -2.090 9.165 26.846 1.00 30.92 213 VAL B CA 1
ATOM 3770 C C . VAL B 2 213 ? -1.856 10.553 27.451 1.00 33.21 213 VAL B C 1
ATOM 3771 O O . VAL B 2 213 ? -1.459 11.494 26.756 1.00 29.09 213 VAL B O 1
ATOM 3775 N N . ASP B 2 214 ? -2.132 10.662 28.751 1.00 37.66 214 ASP B N 1
ATOM 3776 C CA . ASP B 2 214 ? -1.978 11.896 29.518 1.00 39.90 214 ASP B CA 1
ATOM 3777 C C . ASP B 2 214 ? -0.607 11.900 30.201 1.00 39.59 214 ASP B C 1
ATOM 3778 O O . ASP B 2 214 ? -0.371 11.168 31.166 1.00 39.63 214 ASP B O 1
ATOM 3783 N N . VAL B 2 215 ? 0.290 12.733 29.688 1.00 37.93 215 VAL B N 1
ATOM 3784 C CA . VAL B 2 215 ? 1.643 12.843 30.213 1.00 37.71 215 VAL B CA 1
ATOM 3785 C C . VAL B 2 215 ? 1.769 13.736 31.452 1.00 41.66 215 VAL B C 1
ATOM 3786 O O . VAL B 2 215 ? 2.801 14.382 31.661 1.00 42.33 215 VAL B O 1
ATOM 3790 N N . ALA B 2 216 ? 0.729 13.751 32.283 1.00 42.74 216 ALA B N 1
ATOM 3791 C CA . ALA B 2 216 ? 0.732 14.560 33.503 1.00 41.42 216 ALA B CA 1
ATOM 3792 C C . ALA B 2 216 ? 1.565 13.890 34.596 1.00 40.43 216 ALA B C 1
ATOM 3793 O O . ALA B 2 216 ? 1.498 12.670 34.785 1.00 40.83 216 ALA B O 1
ATOM 3795 N N . PRO B 2 217 ? 2.391 14.676 35.302 1.00 38.76 217 PRO B N 1
ATOM 3796 C CA . PRO B 2 217 ? 3.248 14.167 36.377 1.00 37.70 217 PRO B CA 1
ATOM 3797 C C . PRO B 2 217 ? 2.532 13.846 37.696 1.00 35.18 217 PRO B C 1
ATOM 3798 O O . PRO B 2 217 ? 1.937 14.718 38.329 1.00 36.29 217 PRO B O 1
ATOM 3802 N N . ARG B 2 218 ? 2.597 12.580 38.095 1.00 31.30 218 ARG B N 1
ATOM 3803 C CA . ARG B 2 218 ? 2.002 12.122 39.343 1.00 26.35 218 ARG B CA 1
ATOM 3804 C C . ARG B 2 218 ? 2.805 12.694 40.500 1.00 24.58 218 ARG B C 1
ATOM 3805 O O . ARG B 2 218 ? 2.306 12.827 41.609 1.00 27.10 218 ARG B O 1
ATOM 3813 N N . LEU B 2 219 ? 4.059 13.023 40.224 1.00 22.66 219 LEU B N 1
ATOM 3814 C CA . LEU B 2 219 ? 4.968 13.561 41.218 1.00 22.24 219 LEU B CA 1
ATOM 3815 C C . LEU B 2 219 ? 5.307 15.015 40.899 1.00 27.04 219 LEU B C 1
ATOM 3816 O O . LEU B 2 219 ? 5.937 15.301 39.883 1.00 29.21 219 LEU B O 1
ATOM 3821 N N . GLU B 2 220 ? 4.853 15.937 41.738 1.00 32.19 220 GLU B N 1
ATOM 3822 C CA . GLU B 2 220 ? 5.147 17.349 41.530 1.00 34.22 220 GLU B CA 1
ATOM 3823 C C . GLU B 2 220 ? 6.515 17.617 42.137 1.00 34.89 220 GLU B C 1
ATOM 3824 O O . GLU B 2 220 ? 6.766 17.267 43.290 1.00 42.15 220 GLU B O 1
ATOM 3830 N N . VAL B 2 221 ? 7.429 18.152 41.342 1.00 31.99 221 VAL B N 1
ATOM 3831 C CA . VAL B 2 221 ? 8.757 18.468 41.849 1.00 28.81 221 VAL B CA 1
ATOM 3832 C C . VAL B 2 221 ? 8.640 19.834 42.522 1.00 27.90 221 VAL B C 1
ATOM 3833 O O . VAL B 2 221 ? 8.372 20.835 41.856 1.00 30.77 221 VAL B O 1
ATOM 3837 N N . VAL B 2 222 ? 8.761 19.866 43.848 1.00 25.68 222 VAL B N 1
ATOM 3838 C CA . VAL B 2 222 ? 8.648 21.128 44.574 1.00 23.43 222 VAL B CA 1
ATOM 3839 C C . VAL B 2 222 ? 9.930 21.922 44.461 1.00 22.46 222 VAL B C 1
ATOM 3840 O O . VAL B 2 222 ? 9.909 23.151 44.429 1.00 26.51 222 VAL B O 1
ATOM 3844 N N . SER B 2 223 ? 11.048 21.209 44.416 1.00 23.05 223 SER B N 1
ATOM 3845 C CA . SER B 2 223 ? 12.352 21.838 44.288 1.00 25.88 223 SER B CA 1
ATOM 3846 C C . SER B 2 223 ? 13.435 20.797 44.079 1.00 22.49 223 SER B C 1
ATOM 3847 O O . SER B 2 223 ? 13.185 19.597 44.189 1.00 22.58 223 SER B O 1
ATOM 3850 N N . VAL B 2 224 ? 14.623 21.271 43.734 1.00 18.78 224 VAL B N 1
ATOM 3851 C CA . VAL B 2 224 ? 15.788 20.425 43.535 1.00 19.18 224 VAL B CA 1
ATOM 3852 C C . VAL B 2 224 ? 16.991 21.267 43.931 1.00 21.31 224 VAL B C 1
ATOM 3853 O O . VAL B 2 224 ? 17.204 22.356 43.396 1.00 18.66 224 VAL B O 1
ATOM 3857 N N . ARG B 2 225 ? 17.734 20.785 44.919 1.00 23.31 225 ARG B N 1
ATOM 3858 C CA . ARG B 2 225 ? 18.899 21.500 45.410 1.00 26.25 225 ARG B CA 1
ATOM 3859 C C . ARG B 2 225 ? 20.185 20.777 45.099 1.00 27.26 225 ARG B C 1
ATOM 3860 O O . ARG B 2 225 ? 20.196 19.585 44.793 1.00 27.85 225 ARG B O 1
ATOM 3868 N N . GLU B 2 226 ? 21.275 21.511 45.252 1.00 32.67 226 GLU B N 1
ATOM 3869 C CA . GLU B 2 226 ? 22.612 20.998 45.032 1.00 37.27 226 GLU B CA 1
ATOM 3870 C C . GLU B 2 226 ? 22.963 20.138 46.248 1.00 41.31 226 GLU B C 1
ATOM 3871 O O . GLU B 2 226 ? 22.533 20.435 47.366 1.00 46.15 226 GLU B O 1
ATOM 3877 N N . PRO B 2 227 ? 23.687 19.026 46.044 1.00 43.20 227 PRO B N 1
ATOM 3878 C CA . PRO B 2 227 ? 24.045 18.183 47.189 1.00 44.63 227 PRO B CA 1
ATOM 3879 C C . PRO B 2 227 ? 25.051 18.884 48.104 1.00 48.22 227 PRO B C 1
ATOM 3880 O O . PRO B 2 227 ? 25.716 19.844 47.701 1.00 48.96 227 PRO B O 1
ATOM 3884 N N . GLU B 2 228 ? 25.165 18.392 49.332 1.00 53.70 228 GLU B N 1
ATOM 3885 C CA . GLU B 2 228 ? 26.067 18.970 50.323 1.00 57.99 228 GLU B CA 1
ATOM 3886 C C . GLU B 2 228 ? 27.541 18.953 49.918 1.00 57.47 228 GLU B C 1
ATOM 3887 O O . GLU B 2 228 ? 28.140 17.890 49.733 1.00 57.79 228 GLU B O 1
ATOM 3893 N N . GLY B 2 229 ? 28.116 20.145 49.788 1.00 56.83 229 GLY B N 1
ATOM 3894 C CA . GLY B 2 229 ? 29.515 20.261 49.430 1.00 55.44 229 GLY B CA 1
ATOM 3895 C C . GLY B 2 229 ? 30.357 19.869 50.623 1.00 56.17 229 GLY B C 1
ATOM 3896 O O . GLY B 2 229 ? 30.276 20.499 51.677 1.00 56.10 229 GLY B O 1
ATOM 3897 N N . ARG B 2 230 ? 31.157 18.823 50.461 1.00 57.83 230 ARG B N 1
ATOM 3898 C CA . ARG B 2 230 ? 32.009 18.329 51.534 1.00 59.75 230 ARG B CA 1
ATOM 3899 C C . ARG B 2 230 ? 33.106 19.330 51.928 1.00 60.46 230 ARG B C 1
ATOM 3900 O O . ARG B 2 230 ? 33.499 20.183 51.129 1.00 59.91 230 ARG B O 1
ATOM 3908 N N . LYS B 2 231 ? 33.578 19.224 53.170 1.00 62.28 231 LYS B N 1
ATOM 3909 C CA . LYS B 2 231 ? 34.593 20.126 53.726 1.00 61.57 231 LYS B CA 1
ATOM 3910 C C . LYS B 2 231 ? 36.044 19.899 53.290 1.00 59.28 231 LYS B C 1
ATOM 3911 O O . LYS B 2 231 ? 36.683 18.926 53.695 1.00 60.06 231 LYS B O 1
ATOM 3917 N N . ALA B 2 232 ? 36.563 20.849 52.517 1.00 56.58 232 ALA B N 1
ATOM 3918 C CA . ALA B 2 232 ? 37.938 20.836 52.021 1.00 55.07 232 ALA B CA 1
ATOM 3919 C C . ALA B 2 232 ? 38.538 19.458 51.728 1.00 54.55 232 ALA B C 1
ATOM 3920 O O . ALA B 2 232 ? 38.016 18.710 50.896 1.00 59.83 232 ALA B O 1
ATOM 3922 N N . GLY B 2 233 ? 39.631 19.131 52.412 1.00 49.26 233 GLY B N 1
ATOM 3923 C CA . GLY B 2 233 ? 40.300 17.864 52.200 1.00 45.41 233 GLY B CA 1
ATOM 3924 C C . GLY B 2 233 ? 41.786 18.149 52.163 1.00 42.48 233 GLY B C 1
ATOM 3925 O O . GLY B 2 233 ? 42.228 19.041 51.442 1.00 43.46 233 GLY B O 1
ATOM 3926 N N . ILE B 2 234 ? 42.548 17.430 52.977 1.00 39.58 234 ILE B N 1
ATOM 3927 C CA . ILE B 2 234 ? 43.986 17.614 53.063 1.00 35.95 234 ILE B CA 1
ATOM 3928 C C . ILE B 2 234 ? 44.728 16.586 52.223 1.00 34.06 234 ILE B C 1
ATOM 3929 O O . ILE B 2 234 ? 44.293 15.442 52.093 1.00 32.93 234 ILE B O 1
ATOM 3934 N N . LYS B 2 235 ? 45.837 17.003 51.633 1.00 32.63 235 LYS B N 1
ATOM 3935 C CA . LYS B 2 235 ? 46.649 16.098 50.848 1.00 35.33 235 LYS B CA 1
ATOM 3936 C C . LYS B 2 235 ? 47.922 15.932 51.662 1.00 36.48 235 LYS B C 1
ATOM 3937 O O . LYS B 2 235 ? 48.747 16.843 51.731 1.00 38.84 235 LYS B O 1
ATOM 3943 N N . VAL B 2 236 ? 48.029 14.789 52.331 1.00 39.01 236 VAL B N 1
ATOM 3944 C CA . VAL B 2 236 ? 49.164 14.471 53.195 1.00 37.42 236 VAL B CA 1
ATOM 3945 C C . VAL B 2 236 ? 50.447 14.175 52.413 1.00 38.85 236 VAL B C 1
ATOM 3946 O O . VAL B 2 236 ? 50.431 14.147 51.179 1.00 38.97 236 VAL B O 1
ATOM 3950 N N . GLY B 2 237 ? 51.548 13.944 53.131 1.00 38.94 237 GLY B N 1
ATOM 3951 C CA . GLY B 2 237 ? 52.818 13.695 52.466 1.00 38.36 237 GLY B CA 1
ATOM 3952 C C . GLY B 2 237 ? 53.519 12.358 52.633 1.00 36.47 237 GLY B C 1
ATOM 3953 O O . GLY B 2 237 ? 54.517 12.104 51.956 1.00 34.82 237 GLY B O 1
ATOM 3954 N N . SER B 2 238 ? 53.021 11.505 53.521 1.00 33.62 238 SER B N 1
ATOM 3955 C CA . SER B 2 238 ? 53.634 10.197 53.747 1.00 32.17 238 SER B CA 1
ATOM 3956 C C . SER B 2 238 ? 52.635 9.281 54.435 1.00 30.52 238 SER B C 1
ATOM 3957 O O . SER B 2 238 ? 51.677 9.763 55.039 1.00 31.39 238 SER B O 1
ATOM 3960 N N . VAL B 2 239 ? 52.847 7.969 54.342 1.00 31.14 239 VAL B N 1
ATOM 3961 C CA . VAL B 2 239 ? 51.944 7.008 54.988 1.00 35.29 239 VAL B CA 1
ATOM 3962 C C . VAL B 2 239 ? 51.776 7.325 56.470 1.00 38.48 239 VAL B C 1
ATOM 3963 O O . VAL B 2 239 ? 50.680 7.211 57.022 1.00 41.40 239 VAL B O 1
ATOM 3967 N N . ASP B 2 240 ? 52.869 7.726 57.109 1.00 41.85 240 ASP B N 1
ATOM 3968 C CA . ASP B 2 240 ? 52.846 8.086 58.521 1.00 41.41 240 ASP B CA 1
ATOM 3969 C C . ASP B 2 240 ? 51.907 9.263 58.755 1.00 39.10 240 ASP B C 1
ATOM 3970 O O . ASP B 2 240 ? 51.023 9.189 59.594 1.00 41.91 240 ASP B O 1
ATOM 3975 N N . GLU B 2 241 ? 52.075 10.332 57.983 1.00 38.70 241 GLU B N 1
ATOM 3976 C CA . GLU B 2 241 ? 51.227 11.509 58.123 1.00 34.84 241 GLU B CA 1
ATOM 3977 C C . GLU B 2 241 ? 49.768 11.156 57.844 1.00 32.93 241 GLU B C 1
ATOM 3978 O O . GLU B 2 241 ? 48.862 11.838 58.312 1.00 34.47 241 GLU B O 1
ATOM 3984 N N . LEU B 2 242 ? 49.548 10.092 57.080 1.00 33.36 242 LEU B N 1
ATOM 3985 C CA . LEU B 2 242 ? 48.196 9.639 56.774 1.00 33.11 242 LEU B CA 1
ATOM 3986 C C . LEU B 2 242 ? 47.597 8.952 58.006 1.00 35.97 242 LEU B C 1
ATOM 3987 O O . LEU B 2 242 ? 46.565 9.379 58.519 1.00 36.52 242 LEU B O 1
ATOM 3992 N N . VAL B 2 243 ? 48.256 7.899 58.485 1.00 39.19 243 VAL B N 1
ATOM 3993 C CA . VAL B 2 243 ? 47.803 7.165 59.670 1.00 42.63 243 VAL B CA 1
ATOM 3994 C C . VAL B 2 243 ? 47.876 8.068 60.903 1.00 44.22 243 VAL B C 1
ATOM 3995 O O . VAL B 2 243 ? 47.151 7.872 61.880 1.00 45.12 243 VAL B O 1
ATOM 3999 N N . GLY B 2 244 ? 48.735 9.079 60.827 1.00 46.89 244 GLY B N 1
ATOM 4000 C CA . GLY B 2 244 ? 48.916 10.008 61.927 1.00 49.59 244 GLY B CA 1
ATOM 4001 C C . GLY B 2 244 ? 48.027 11.235 61.857 1.00 51.81 244 GLY B C 1
ATOM 4002 O O . GLY B 2 244 ? 48.308 12.247 62.505 1.00 55.66 244 GLY B O 1
ATOM 4003 N N . LYS B 2 245 ? 46.990 11.169 61.031 1.00 50.30 245 LYS B N 1
ATOM 4004 C CA . LYS B 2 245 ? 46.052 12.271 60.907 1.00 48.00 245 LYS B CA 1
ATOM 4005 C C . LYS B 2 245 ? 44.683 11.690 61.259 1.00 48.86 245 LYS B C 1
ATOM 4006 O O . LYS B 2 245 ? 43.641 12.189 60.826 1.00 46.55 245 LYS B O 1
ATOM 4012 N N . LEU B 2 246 ? 44.726 10.638 62.081 1.00 52.97 246 LEU B N 1
ATOM 4013 C CA . LEU B 2 246 ? 43.560 9.902 62.582 1.00 53.45 246 LEU B CA 1
ATOM 4014 C C . LEU B 2 246 ? 42.995 8.898 61.581 1.00 50.31 246 LEU B C 1
ATOM 4015 O O . LEU B 2 246 ? 42.018 8.201 61.934 1.00 47.59 246 LEU B O 1
ATOM 4020 N N . ALA C 1 1 ? 70.227 8.271 75.841 1.00 18.30 2 ALA C N 1
ATOM 4021 C CA . ALA C 1 1 ? 69.587 6.995 75.420 1.00 23.16 2 ALA C CA 1
ATOM 4022 C C . ALA C 1 1 ? 68.442 6.711 76.380 1.00 23.30 2 ALA C C 1
ATOM 4023 O O . ALA C 1 1 ? 68.161 7.525 77.256 1.00 30.37 2 ALA C O 1
ATOM 4025 N N . VAL C 1 2 ? 67.763 5.587 76.194 1.00 23.40 3 VAL C N 1
ATOM 4026 C CA . VAL C 1 2 ? 66.657 5.207 77.067 1.00 22.74 3 VAL C CA 1
ATOM 4027 C C . VAL C 1 2 ? 66.436 3.693 77.065 1.00 23.15 3 VAL C C 1
ATOM 4028 O O . VAL C 1 2 ? 66.116 3.097 76.034 1.00 24.18 3 VAL C O 1
ATOM 4032 N N . LEU C 1 3 ? 66.706 3.074 78.210 1.00 21.80 4 LEU C N 1
ATOM 4033 C CA . LEU C 1 3 ? 66.521 1.643 78.384 1.00 17.84 4 LEU C CA 1
ATOM 4034 C C . LEU C 1 3 ? 65.093 1.512 78.868 1.00 15.72 4 LEU C C 1
ATOM 4035 O O . LEU C 1 3 ? 64.673 2.215 79.788 1.00 23.19 4 LEU C O 1
ATOM 4040 N N . LEU C 1 4 ? 64.330 0.640 78.238 1.00 14.08 5 LEU C N 1
ATOM 4041 C CA . LEU C 1 4 ? 62.947 0.470 78.621 1.00 11.72 5 LEU C CA 1
ATOM 4042 C C . LEU C 1 4 ? 62.727 -1.005 78.892 1.00 16.33 5 LEU C C 1
ATOM 4043 O O . LEU C 1 4 ? 63.243 -1.855 78.171 1.00 20.07 5 LEU C O 1
ATOM 4048 N N . LEU C 1 5 ? 62.041 -1.312 79.984 1.00 20.61 6 LEU C N 1
ATOM 4049 C CA . LEU C 1 5 ? 61.777 -2.697 80.354 1.00 18.73 6 LEU C CA 1
ATOM 4050 C C . LEU C 1 5 ? 60.491 -3.140 79.661 1.00 19.53 6 LEU C C 1
ATOM 4051 O O . LEU C 1 5 ? 59.414 -2.592 79.900 1.00 24.38 6 LEU C O 1
ATOM 4056 N N . GLY C 1 6 ? 60.624 -4.097 78.754 1.00 18.65 7 GLY C N 1
ATOM 4057 C CA . GLY C 1 6 ? 59.474 -4.591 78.030 1.00 17.22 7 GLY C CA 1
ATOM 4058 C C . GLY C 1 6 ? 58.562 -5.393 78.925 1.00 19.80 7 GLY C C 1
ATOM 4059 O O . GLY C 1 6 ? 59.016 -6.265 79.670 1.00 22.00 7 GLY C O 1
ATOM 4060 N N . GLU C 1 7 ? 57.271 -5.102 78.860 1.00 22.02 8 GLU C N 1
ATOM 4061 C CA . GLU C 1 7 ? 56.308 -5.813 79.676 1.00 26.43 8 GLU C CA 1
ATOM 4062 C C . GLU C 1 7 ? 56.018 -7.160 79.045 1.00 25.66 8 GLU C C 1
ATOM 4063 O O . GLU C 1 7 ? 55.314 -7.238 78.045 1.00 28.27 8 GLU C O 1
ATOM 4069 N N . VAL C 1 8 ? 56.617 -8.207 79.595 1.00 26.72 9 VAL C N 1
ATOM 4070 C CA . VAL C 1 8 ? 56.429 -9.566 79.104 1.00 24.99 9 VAL C CA 1
ATOM 4071 C C . VAL C 1 8 ? 55.870 -10.452 80.218 1.00 29.78 9 VAL C C 1
ATOM 4072 O O . VAL C 1 8 ? 56.277 -10.340 81.374 1.00 34.69 9 VAL C O 1
ATOM 4076 N N . THR C 1 9 ? 54.900 -11.291 79.873 1.00 34.37 10 THR C N 1
ATOM 4077 C CA . THR C 1 9 ? 54.285 -12.194 80.839 1.00 38.52 10 THR C CA 1
ATOM 4078 C C . THR C 1 9 ? 54.760 -13.626 80.566 1.00 43.54 10 THR C C 1
ATOM 4079 O O . THR C 1 9 ? 55.964 -13.891 80.608 1.00 50.01 10 THR C O 1
ATOM 4083 N N . ASN C 1 10 ? 53.836 -14.542 80.264 1.00 45.09 11 ASN C N 1
ATOM 4084 C CA . ASN C 1 10 ? 54.199 -15.937 79.993 1.00 46.84 11 ASN C CA 1
ATOM 4085 C C . ASN C 1 10 ? 54.887 -16.027 78.643 1.00 45.94 11 ASN C C 1
ATOM 4086 O O . ASN C 1 10 ? 54.301 -16.504 77.669 1.00 49.82 11 ASN C O 1
ATOM 4091 N N . GLY C 1 11 ? 56.113 -15.520 78.575 1.00 42.27 12 GLY C N 1
ATOM 4092 C CA . GLY C 1 11 ? 56.861 -15.531 77.335 1.00 39.71 12 GLY C CA 1
ATOM 4093 C C . GLY C 1 11 ? 56.174 -14.748 76.234 1.00 37.61 12 GLY C C 1
ATOM 4094 O O . GLY C 1 11 ? 56.612 -14.769 75.088 1.00 41.52 12 GLY C O 1
ATOM 4095 N N . ALA C 1 12 ? 55.098 -14.056 76.588 1.00 37.12 13 ALA C N 1
ATOM 4096 C CA . ALA C 1 12 ? 54.334 -13.267 75.639 1.00 36.19 13 ALA C CA 1
ATOM 4097 C C . ALA C 1 12 ? 54.398 -11.802 76.026 1.00 34.04 13 ALA C C 1
ATOM 4098 O O . ALA C 1 12 ? 54.050 -11.432 77.148 1.00 33.13 13 ALA C O 1
ATOM 4100 N N . LEU C 1 13 ? 54.843 -10.977 75.089 1.00 32.19 14 LEU C N 1
ATOM 4101 C CA . LEU C 1 13 ? 54.959 -9.544 75.309 1.00 29.16 14 LEU C CA 1
ATOM 4102 C C . LEU C 1 13 ? 53.587 -8.890 75.341 1.00 28.02 14 LEU C C 1
ATOM 4103 O O . LEU C 1 13 ? 52.742 -9.162 74.487 1.00 28.41 14 LEU C O 1
ATOM 4108 N N . ASN C 1 14 ? 53.365 -8.052 76.345 1.00 25.83 15 ASN C N 1
ATOM 4109 C CA . ASN C 1 14 ? 52.133 -7.299 76.473 1.00 22.81 15 ASN C CA 1
ATOM 4110 C C . ASN C 1 14 ? 52.435 -6.104 75.577 1.00 24.82 15 ASN C C 1
ATOM 4111 O O . ASN C 1 14 ? 53.026 -5.106 76.012 1.00 23.79 15 ASN C O 1
ATOM 4116 N N . ARG C 1 15 ? 52.096 -6.242 74.302 1.00 23.71 16 ARG C N 1
ATOM 4117 C CA . ARG C 1 15 ? 52.376 -5.194 73.340 1.00 25.27 16 ARG C CA 1
ATOM 4118 C C . ARG C 1 15 ? 51.778 -3.838 73.661 1.00 22.53 16 ARG C C 1
ATOM 4119 O O . ARG C 1 15 ? 52.446 -2.825 73.496 1.00 22.76 16 ARG C O 1
ATOM 4127 N N . ASP C 1 16 ? 50.536 -3.815 74.131 1.00 19.59 17 ASP C N 1
ATOM 4128 C CA . ASP C 1 16 ? 49.878 -2.550 74.423 1.00 19.33 17 ASP C CA 1
ATOM 4129 C C . ASP C 1 16 ? 50.609 -1.680 75.426 1.00 16.51 17 ASP C C 1
ATOM 4130 O O . ASP C 1 16 ? 50.727 -0.471 75.231 1.00 19.80 17 ASP C O 1
ATOM 4135 N N . ALA C 1 17 ? 51.077 -2.288 76.508 1.00 16.85 18 ALA C N 1
ATOM 4136 C CA . ALA C 1 17 ? 51.801 -1.567 77.543 1.00 17.54 18 ALA C CA 1
ATOM 4137 C C . ALA C 1 17 ? 53.157 -1.114 77.031 1.00 16.57 18 ALA C C 1
ATOM 4138 O O . ALA C 1 17 ? 53.539 0.046 77.195 1.00 22.17 18 ALA C O 1
ATOM 4140 N N . THR C 1 18 ? 53.884 -2.041 76.421 1.00 14.07 19 THR C N 1
ATOM 4141 C CA . THR C 1 18 ? 55.201 -1.761 75.865 1.00 11.49 19 THR C CA 1
ATOM 4142 C C . THR C 1 18 ? 55.130 -0.640 74.823 1.00 14.22 19 THR C C 1
ATOM 4143 O O . THR C 1 18 ? 55.978 0.254 74.806 1.00 12.01 19 THR C O 1
ATOM 4147 N N . ALA C 1 19 ? 54.101 -0.686 73.979 1.00 12.98 20 ALA C N 1
ATOM 4148 C CA . ALA C 1 19 ? 53.891 0.321 72.943 1.00 9.67 20 ALA C CA 1
ATOM 4149 C C . ALA C 1 19 ? 53.640 1.694 73.554 1.00 12.22 20 ALA C C 1
ATOM 4150 O O . ALA C 1 19 ? 54.287 2.671 73.170 1.00 17.10 20 ALA C O 1
ATOM 4152 N N . LYS C 1 20 ? 52.709 1.769 74.506 1.00 7.18 21 LYS C N 1
ATOM 4153 C CA . LYS C 1 20 ? 52.389 3.038 75.162 1.00 8.60 21 LYS C CA 1
ATOM 4154 C C . LYS C 1 20 ? 53.571 3.639 75.924 1.00 7.49 21 LYS C C 1
ATOM 4155 O O . LYS C 1 20 ? 53.647 4.854 76.124 1.00 5.78 21 LYS C O 1
ATOM 4161 N N . ALA C 1 21 ? 54.463 2.780 76.393 1.00 4.87 22 ALA C N 1
ATOM 4162 C CA . ALA C 1 21 ? 55.643 3.242 77.095 1.00 7.41 22 ALA C CA 1
ATOM 4163 C C . ALA C 1 21 ? 56.564 3.855 76.053 1.00 9.75 22 ALA C C 1
ATOM 4164 O O . ALA C 1 21 ? 56.950 5.015 76.165 1.00 12.77 22 ALA C O 1
ATOM 4166 N N . VAL C 1 22 ? 56.872 3.082 75.016 1.00 12.83 23 VAL C N 1
ATOM 4167 C CA . VAL C 1 22 ? 57.745 3.539 73.936 1.00 16.25 23 VAL C CA 1
ATOM 4168 C C . VAL C 1 22 ? 57.245 4.876 73.406 1.00 12.89 23 VAL C C 1
ATOM 4169 O O . VAL C 1 22 ? 58.006 5.829 73.260 1.00 8.00 23 VAL C O 1
ATOM 4173 N N . ALA C 1 23 ? 55.947 4.937 73.154 1.00 13.14 24 ALA C N 1
ATOM 4174 C CA . ALA C 1 23 ? 55.316 6.146 72.657 1.00 15.36 24 ALA C CA 1
ATOM 4175 C C . ALA C 1 23 ? 55.589 7.306 73.595 1.00 18.55 24 ALA C C 1
ATOM 4176 O O . ALA C 1 23 ? 55.932 8.402 73.156 1.00 24.46 24 ALA C O 1
ATOM 4178 N N . ALA C 1 24 ? 55.466 7.048 74.891 1.00 20.97 25 ALA C N 1
ATOM 4179 C CA . ALA C 1 24 ? 55.680 8.066 75.912 1.00 20.29 25 ALA C CA 1
ATOM 4180 C C . ALA C 1 24 ? 57.102 8.598 76.003 1.00 24.37 25 ALA C C 1
ATOM 4181 O O . ALA C 1 24 ? 57.320 9.798 76.179 1.00 29.04 25 ALA C O 1
ATOM 4183 N N . VAL C 1 25 ? 58.069 7.701 75.871 1.00 27.30 26 VAL C N 1
ATOM 4184 C CA . VAL C 1 25 ? 59.466 8.063 76.008 1.00 26.48 26 VAL C CA 1
ATOM 4185 C C . VAL C 1 25 ? 60.295 8.317 74.739 1.00 34.98 26 VAL C C 1
ATOM 4186 O O . VAL C 1 25 ? 61.368 8.916 74.824 1.00 40.23 26 VAL C O 1
ATOM 4190 N N . LYS C 1 26 ? 59.798 7.933 73.564 1.00 40.74 27 LYS C N 1
ATOM 4191 C CA . LYS C 1 26 ? 60.562 8.125 72.322 1.00 42.73 27 LYS C CA 1
ATOM 4192 C C . LYS C 1 26 ? 61.084 9.545 72.109 1.00 40.28 27 LYS C C 1
ATOM 4193 O O . LYS C 1 26 ? 62.029 9.759 71.351 1.00 43.01 27 LYS C O 1
ATOM 4199 N N . ALA C 1 27 ? 60.463 10.513 72.767 1.00 36.55 28 ALA C N 1
ATOM 4200 C CA . ALA C 1 27 ? 60.883 11.897 72.645 1.00 33.75 28 ALA C CA 1
ATOM 4201 C C . ALA C 1 27 ? 62.119 12.227 73.487 1.00 34.55 28 ALA C C 1
ATOM 4202 O O . ALA C 1 27 ? 62.474 13.395 73.636 1.00 38.08 28 ALA C O 1
ATOM 4204 N N . LEU C 1 28 ? 62.784 11.212 74.028 1.00 33.25 29 LEU C N 1
ATOM 4205 C CA . LEU C 1 28 ? 63.966 11.444 74.855 1.00 33.82 29 LEU C CA 1
ATOM 4206 C C . LEU C 1 28 ? 65.252 10.821 74.302 1.00 35.05 29 LEU C C 1
ATOM 4207 O O . LEU C 1 28 ? 66.322 10.920 74.923 1.00 32.52 29 LEU C O 1
ATOM 4212 N N . GLY C 1 29 ? 65.148 10.168 73.148 1.00 35.36 30 GLY C N 1
ATOM 4213 C CA . GLY C 1 29 ? 66.316 9.552 72.549 1.00 33.85 30 GLY C CA 1
ATOM 4214 C C . GLY C 1 29 ? 65.997 8.232 71.882 1.00 36.20 30 GLY C C 1
ATOM 4215 O O . GLY C 1 29 ? 64.861 7.994 71.472 1.00 40.12 30 GLY C O 1
ATOM 4216 N N . ASP C 1 30 ? 67.007 7.380 71.746 1.00 36.93 31 ASP C N 1
ATOM 4217 C CA . ASP C 1 30 ? 66.831 6.074 71.118 1.00 36.89 31 ASP C CA 1
ATOM 4218 C C . ASP C 1 30 ? 66.311 5.059 72.119 1.00 34.47 31 ASP C C 1
ATOM 4219 O O . ASP C 1 30 ? 67.035 4.650 73.036 1.00 34.44 31 ASP C O 1
ATOM 4224 N N . VAL C 1 31 ? 65.053 4.676 71.956 1.00 28.66 32 VAL C N 1
ATOM 4225 C CA . VAL C 1 31 ? 64.435 3.705 72.841 1.00 24.87 32 VAL C CA 1
ATOM 4226 C C . VAL C 1 31 ? 64.969 2.304 72.560 1.00 25.86 32 VAL C C 1
ATOM 4227 O O . VAL C 1 31 ? 64.953 1.848 71.423 1.00 30.56 32 VAL C O 1
ATOM 4231 N N . THR C 1 32 ? 65.471 1.633 73.586 1.00 25.04 33 THR C N 1
ATOM 4232 C CA . THR C 1 32 ? 65.966 0.271 73.429 1.00 22.12 33 THR C CA 1
ATOM 4233 C C . THR C 1 32 ? 65.226 -0.583 74.449 1.00 21.37 33 THR C C 1
ATOM 4234 O O . THR C 1 32 ? 65.314 -0.353 75.655 1.00 25.87 33 THR C O 1
ATOM 4238 N N . VAL C 1 33 ? 64.428 -1.515 73.946 1.00 18.79 34 VAL C N 1
ATOM 4239 C CA . VAL C 1 33 ? 63.620 -2.379 74.785 1.00 16.78 34 VAL C CA 1
ATOM 4240 C C . VAL C 1 33 ? 64.345 -3.631 75.245 1.00 20.80 34 VAL C C 1
ATOM 4241 O O . VAL C 1 33 ? 64.989 -4.321 74.454 1.00 23.15 34 VAL C O 1
ATOM 4245 N N . LEU C 1 34 ? 64.217 -3.920 76.536 1.00 23.28 35 LEU C N 1
ATOM 4246 C CA . LEU C 1 34 ? 64.838 -5.079 77.156 1.00 20.01 35 LEU C CA 1
ATOM 4247 C C . LEU C 1 34 ? 63.779 -6.119 77.481 1.00 20.90 35 LEU C C 1
ATOM 4248 O O . LEU C 1 34 ? 62.801 -5.827 78.165 1.00 24.11 35 LEU C O 1
ATOM 4253 N N . CYS C 1 35 ? 63.958 -7.323 76.957 1.00 18.65 36 CYS C N 1
ATOM 4254 C CA . CYS C 1 35 ? 63.031 -8.405 77.218 1.00 16.86 36 CYS C CA 1
ATOM 4255 C C . CYS C 1 35 ? 63.766 -9.491 77.967 1.00 18.10 36 CYS C C 1
ATOM 4256 O O . CYS C 1 35 ? 64.667 -10.129 77.432 1.00 21.22 36 CYS C O 1
ATOM 4259 N N . ALA C 1 36 ? 63.414 -9.647 79.236 1.00 18.69 37 ALA C N 1
ATOM 4260 C CA . ALA C 1 36 ? 64.032 -10.637 80.098 1.00 15.12 37 ALA C CA 1
ATOM 4261 C C . ALA C 1 36 ? 62.964 -11.582 80.609 1.00 14.23 37 ALA C C 1
ATOM 4262 O O . ALA C 1 36 ? 61.876 -11.156 80.984 1.00 13.22 37 ALA C O 1
ATOM 4264 N N . GLY C 1 37 ? 63.281 -12.866 80.635 1.00 12.75 38 GLY C N 1
ATOM 4265 C CA . GLY C 1 37 ? 62.328 -13.847 81.102 1.00 12.88 38 GLY C CA 1
ATOM 4266 C C . GLY C 1 37 ? 62.828 -15.217 80.714 1.00 19.95 38 GLY C C 1
ATOM 4267 O O . GLY C 1 37 ? 63.905 -15.343 80.136 1.00 22.65 38 GLY C O 1
ATOM 4268 N N . ALA C 1 38 ? 62.063 -16.248 81.045 1.00 21.26 39 ALA C N 1
ATOM 4269 C CA . ALA C 1 38 ? 62.442 -17.610 80.699 1.00 24.07 39 ALA C CA 1
ATOM 4270 C C . ALA C 1 38 ? 62.177 -17.889 79.218 1.00 29.56 39 ALA C C 1
ATOM 4271 O O . ALA C 1 38 ? 62.711 -18.844 78.656 1.00 32.90 39 ALA C O 1
ATOM 4273 N N . SER C 1 39 ? 61.324 -17.073 78.603 1.00 31.88 40 SER C N 1
ATOM 4274 C CA . SER C 1 39 ? 60.981 -17.220 77.193 1.00 31.79 40 SER C CA 1
ATOM 4275 C C . SER C 1 39 ? 60.784 -15.831 76.584 1.00 32.39 40 SER C C 1
ATOM 4276 O O . SER C 1 39 ? 59.727 -15.518 76.048 1.00 33.24 40 SER C O 1
ATOM 4279 N N . ALA C 1 40 ? 61.831 -15.017 76.627 1.00 32.66 41 ALA C N 1
ATOM 4280 C CA . ALA C 1 40 ? 61.768 -13.656 76.113 1.00 34.99 41 ALA C CA 1
ATOM 4281 C C . ALA C 1 40 ? 61.993 -13.482 74.605 1.00 39.94 41 ALA C C 1
ATOM 4282 O O . ALA C 1 40 ? 61.876 -12.369 74.086 1.00 41.98 41 ALA C O 1
ATOM 4284 N N . LYS C 1 41 ? 62.285 -14.578 73.906 1.00 43.91 42 LYS C N 1
ATOM 4285 C CA . LYS C 1 41 ? 62.539 -14.552 72.458 1.00 42.82 42 LYS C CA 1
ATOM 4286 C C . LYS C 1 41 ? 61.404 -14.002 71.594 1.00 41.13 42 LYS C C 1
ATOM 4287 O O . LYS C 1 41 ? 61.575 -12.989 70.914 1.00 41.15 42 LYS C O 1
ATOM 4293 N N . ALA C 1 42 ? 60.247 -14.657 71.635 1.00 37.12 43 ALA C N 1
ATOM 4294 C CA . ALA C 1 42 ? 59.092 -14.236 70.848 1.00 38.55 43 ALA C CA 1
ATOM 4295 C C . ALA C 1 42 ? 58.729 -12.792 71.167 1.00 38.44 43 ALA C C 1
ATOM 4296 O O . ALA C 1 42 ? 58.420 -12.001 70.271 1.00 40.94 43 ALA C O 1
ATOM 4298 N N . ALA C 1 43 ? 58.769 -12.461 72.453 1.00 37.62 44 ALA C N 1
ATOM 4299 C CA . ALA C 1 43 ? 58.459 -11.117 72.917 1.00 35.57 44 ALA C CA 1
ATOM 4300 C C . ALA C 1 43 ? 59.392 -10.129 72.237 1.00 36.52 44 ALA C C 1
ATOM 4301 O O . ALA C 1 43 ? 58.945 -9.114 71.699 1.00 34.33 44 ALA C O 1
ATOM 4303 N N . ALA C 1 44 ? 60.684 -10.443 72.255 1.00 36.19 45 ALA C N 1
ATOM 4304 C CA . ALA C 1 44 ? 61.695 -9.599 71.635 1.00 37.22 45 ALA C CA 1
ATOM 4305 C C . ALA C 1 44 ? 61.298 -9.261 70.199 1.00 38.69 45 ALA C C 1
ATOM 4306 O O . ALA C 1 44 ? 61.367 -8.105 69.785 1.00 38.58 45 ALA C O 1
ATOM 4308 N N . GLU C 1 45 ? 60.863 -10.275 69.455 1.00 41.27 46 GLU C N 1
ATOM 4309 C CA . GLU C 1 45 ? 60.424 -10.097 68.071 1.00 44.15 46 GLU C CA 1
ATOM 4310 C C . GLU C 1 45 ? 59.353 -9.012 68.008 1.00 42.48 46 GLU C C 1
ATOM 4311 O O . GLU C 1 45 ? 59.501 -8.015 67.300 1.00 44.32 46 GLU C O 1
ATOM 4317 N N . GLU C 1 46 ? 58.262 -9.236 68.734 1.00 39.41 47 GLU C N 1
ATOM 4318 C CA . GLU C 1 46 ? 57.155 -8.292 68.787 1.00 38.21 47 GLU C CA 1
ATOM 4319 C C . GLU C 1 46 ? 57.617 -6.908 69.234 1.00 35.45 47 GLU C C 1
ATOM 4320 O O . GLU C 1 46 ? 57.096 -5.888 68.779 1.00 34.38 47 GLU C O 1
ATOM 4326 N N . ALA C 1 47 ? 58.589 -6.884 70.137 1.00 31.86 48 ALA C N 1
ATOM 4327 C CA . ALA C 1 47 ? 59.125 -5.636 70.657 1.00 29.58 48 ALA C CA 1
ATOM 4328 C C . ALA C 1 47 ? 59.776 -4.839 69.546 1.00 28.88 48 ALA C C 1
ATOM 4329 O O . ALA C 1 47 ? 59.585 -3.630 69.439 1.00 27.63 48 ALA C O 1
ATOM 4331 N N . ALA C 1 48 ? 60.548 -5.539 68.726 1.00 28.46 49 ALA C N 1
ATOM 4332 C CA . ALA C 1 48 ? 61.259 -4.951 67.604 1.00 28.19 49 ALA C CA 1
ATOM 4333 C C . ALA C 1 48 ? 60.334 -4.283 66.577 1.00 28.41 49 ALA C C 1
ATOM 4334 O O . ALA C 1 48 ? 60.651 -3.233 66.017 1.00 25.59 49 ALA C O 1
ATOM 4336 N N . LYS C 1 49 ? 59.165 -4.865 66.370 1.00 26.29 50 LYS C N 1
ATOM 4337 C CA . LYS C 1 49 ? 58.225 -4.342 65.399 1.00 25.15 50 LYS C CA 1
ATOM 4338 C C . LYS C 1 49 ? 57.468 -3.092 65.825 1.00 22.47 50 LYS C C 1
ATOM 4339 O O . LYS C 1 49 ? 56.572 -2.644 65.115 1.00 26.69 50 LYS C O 1
ATOM 4345 N N . ILE C 1 50 ? 57.800 -2.525 66.976 1.00 23.13 51 ILE C N 1
ATOM 4346 C CA . ILE C 1 50 ? 57.103 -1.324 67.435 1.00 24.30 51 ILE C CA 1
ATOM 4347 C C . ILE C 1 50 ? 57.763 -0.079 66.845 1.00 25.02 51 ILE C C 1
ATOM 4348 O O . ILE C 1 50 ? 58.985 0.001 66.732 1.00 23.50 51 ILE C O 1
ATOM 4353 N N . ALA C 1 51 ? 56.942 0.871 66.418 1.00 26.05 52 ALA C N 1
ATOM 4354 C CA . ALA C 1 51 ? 57.444 2.099 65.820 1.00 28.61 52 ALA C CA 1
ATOM 4355 C C . ALA C 1 51 ? 58.144 2.958 66.856 1.00 26.31 52 ALA C C 1
ATOM 4356 O O . ALA C 1 51 ? 57.519 3.427 67.800 1.00 27.31 52 ALA C O 1
ATOM 4358 N N . GLY C 1 52 ? 59.454 3.110 66.709 1.00 27.16 53 GLY C N 1
ATOM 4359 C CA . GLY C 1 52 ? 60.199 3.933 67.641 1.00 26.23 53 GLY C CA 1
ATOM 4360 C C . GLY C 1 52 ? 61.314 3.235 68.392 1.00 23.67 53 GLY C C 1
ATOM 4361 O O . GLY C 1 52 ? 62.256 3.892 68.837 1.00 23.48 53 GLY C O 1
ATOM 4362 N N . VAL C 1 53 ? 61.224 1.915 68.526 1.00 17.93 54 VAL C N 1
ATOM 4363 C CA . VAL C 1 53 ? 62.241 1.158 69.241 1.00 18.38 54 VAL C CA 1
ATOM 4364 C C . VAL C 1 53 ? 63.529 0.983 68.415 1.00 19.17 54 VAL C C 1
ATOM 4365 O O . VAL C 1 53 ? 63.574 0.209 67.466 1.00 24.97 54 VAL C O 1
ATOM 4369 N N . ALA C 1 54 ? 64.563 1.738 68.777 1.00 17.81 55 ALA C N 1
ATOM 4370 C CA . ALA C 1 54 ? 65.855 1.696 68.096 1.00 14.79 55 ALA C CA 1
ATOM 4371 C C . ALA C 1 54 ? 66.464 0.308 68.053 1.00 16.58 55 ALA C C 1
ATOM 4372 O O . ALA C 1 54 ? 66.991 -0.094 67.019 1.00 18.33 55 ALA C O 1
ATOM 4374 N N . LYS C 1 55 ? 66.403 -0.412 69.174 1.00 21.39 56 LYS C N 1
ATOM 4375 C CA . LYS C 1 55 ? 66.950 -1.773 69.269 1.00 24.81 56 LYS C CA 1
ATOM 4376 C C . LYS C 1 55 ? 66.321 -2.598 70.392 1.00 24.05 56 LYS C C 1
ATOM 4377 O O . LYS C 1 55 ? 65.602 -2.062 71.237 1.00 25.98 56 LYS C O 1
ATOM 4383 N N . VAL C 1 56 ? 66.568 -3.904 70.379 1.00 20.37 57 VAL C N 1
ATOM 4384 C CA . VAL C 1 56 ? 66.008 -4.798 71.382 1.00 19.61 57 VAL C CA 1
ATOM 4385 C C . VAL C 1 56 ? 67.078 -5.694 72.012 1.00 25.55 57 VAL C C 1
ATOM 4386 O O . VAL C 1 56 ? 68.003 -6.158 71.335 1.00 30.32 57 VAL C O 1
ATOM 4390 N N . LEU C 1 57 ? 66.968 -5.892 73.322 1.00 25.88 58 LEU C N 1
ATOM 4391 C CA . LEU C 1 57 ? 67.890 -6.725 74.076 1.00 24.62 58 LEU C CA 1
ATOM 4392 C C . LEU C 1 57 ? 67.083 -7.866 74.650 1.00 24.31 58 LEU C C 1
ATOM 4393 O O . LEU C 1 57 ? 65.943 -7.669 75.063 1.00 27.91 58 LEU C O 1
ATOM 4398 N N . VAL C 1 58 ? 67.658 -9.059 74.653 1.00 23.67 59 VAL C N 1
ATOM 4399 C CA . VAL C 1 58 ? 66.976 -10.229 75.183 1.00 27.28 59 VAL C CA 1
ATOM 4400 C C . VAL C 1 58 ? 67.790 -10.860 76.294 1.00 32.41 59 VAL C C 1
ATOM 4401 O O . VAL C 1 58 ? 69.026 -10.845 76.268 1.00 33.94 59 VAL C O 1
ATOM 4405 N N . ALA C 1 59 ? 67.086 -11.386 77.290 1.00 35.83 60 ALA C N 1
ATOM 4406 C CA . ALA C 1 59 ? 67.703 -12.055 78.423 1.00 37.64 60 ALA C CA 1
ATOM 4407 C C . ALA C 1 59 ? 66.816 -13.248 78.745 1.00 38.66 60 ALA C C 1
ATOM 4408 O O . ALA C 1 59 ? 66.014 -13.218 79.681 1.00 38.52 60 ALA C O 1
ATOM 4410 N N . GLU C 1 60 ? 66.901 -14.262 77.895 1.00 40.81 61 GLU C N 1
ATOM 4411 C CA . GLU C 1 60 ? 66.122 -15.470 78.076 1.00 42.41 61 GLU C CA 1
ATOM 4412 C C . GLU C 1 60 ? 66.954 -16.407 78.933 1.00 44.34 61 GLU C C 1
ATOM 4413 O O . GLU C 1 60 ? 67.938 -16.980 78.467 1.00 49.29 61 GLU C O 1
ATOM 4419 N N . ASP C 1 61 ? 66.582 -16.520 80.202 1.00 45.56 62 ASP C N 1
ATOM 4420 C CA . ASP C 1 61 ? 67.293 -17.372 81.147 1.00 43.38 62 ASP C CA 1
ATOM 4421 C C . ASP C 1 61 ? 66.311 -17.723 82.251 1.00 40.60 62 ASP C C 1
ATOM 4422 O O . ASP C 1 61 ? 65.548 -16.867 82.692 1.00 41.82 62 ASP C O 1
ATOM 4427 N N . ALA C 1 62 ? 66.328 -18.978 82.693 1.00 37.11 63 ALA C N 1
ATOM 4428 C CA . ALA C 1 62 ? 65.432 -19.439 83.759 1.00 34.10 63 ALA C CA 1
ATOM 4429 C C . ALA C 1 62 ? 65.501 -18.541 84.998 1.00 31.70 63 ALA C C 1
ATOM 4430 O O . ALA C 1 62 ? 64.548 -18.459 85.776 1.00 32.49 63 ALA C O 1
ATOM 4432 N N . LEU C 1 63 ? 66.633 -17.865 85.158 1.00 28.03 64 LEU C N 1
ATOM 4433 C CA . LEU C 1 63 ? 66.882 -16.949 86.268 1.00 27.63 64 LEU C CA 1
ATOM 4434 C C . LEU C 1 63 ? 65.914 -15.766 86.271 1.00 28.34 64 LEU C C 1
ATOM 4435 O O . LEU C 1 63 ? 65.739 -15.101 87.299 1.00 32.07 64 LEU C O 1
ATOM 4440 N N . TYR C 1 64 ? 65.307 -15.502 85.118 1.00 23.55 65 TYR C N 1
ATOM 4441 C CA . TYR C 1 64 ? 64.380 -14.395 84.961 1.00 22.09 65 TYR C CA 1
ATOM 4442 C C . TYR C 1 64 ? 62.940 -14.863 84.831 1.00 25.17 65 TYR C C 1
ATOM 4443 O O . TYR C 1 64 ? 62.061 -14.094 84.446 1.00 26.46 65 TYR C O 1
ATOM 4452 N N . GLY C 1 65 ? 62.694 -16.122 85.178 1.00 26.43 66 GLY C N 1
ATOM 4453 C CA . GLY C 1 65 ? 61.347 -16.662 85.098 1.00 27.15 66 GLY C CA 1
ATOM 4454 C C . GLY C 1 65 ? 60.431 -16.049 86.139 1.00 26.04 66 GLY C C 1
ATOM 4455 O O . GLY C 1 65 ? 60.486 -16.422 87.307 1.00 28.60 66 GLY C O 1
ATOM 4456 N N . HIS C 1 66 ? 59.562 -15.146 85.689 1.00 23.97 67 HIS C N 1
ATOM 4457 C CA . HIS C 1 66 ? 58.596 -14.419 86.525 1.00 23.62 67 HIS C CA 1
ATOM 4458 C C . HIS C 1 66 ? 59.165 -13.097 87.002 1.00 22.23 67 HIS C C 1
ATOM 4459 O O . HIS C 1 66 ? 58.532 -12.372 87.769 1.00 25.88 67 HIS C O 1
ATOM 4466 N N . ARG C 1 67 ? 60.363 -12.789 86.519 1.00 21.16 68 ARG C N 1
ATOM 4467 C CA . ARG C 1 67 ? 61.054 -11.553 86.861 1.00 22.20 68 ARG C CA 1
ATOM 4468 C C . ARG C 1 67 ? 61.058 -11.246 88.356 1.00 18.81 68 ARG C C 1
ATOM 4469 O O . ARG C 1 67 ? 60.420 -10.295 88.802 1.00 22.49 68 ARG C O 1
ATOM 4477 N N . LEU C 1 68 ? 61.731 -12.094 89.131 1.00 17.85 69 LEU C N 1
ATOM 4478 C CA . LEU C 1 68 ? 61.838 -11.885 90.569 1.00 14.89 69 LEU C CA 1
ATOM 4479 C C . LEU C 1 68 ? 62.658 -10.620 90.758 1.00 15.96 69 LEU C C 1
ATOM 4480 O O . LEU C 1 68 ? 63.763 -10.509 90.233 1.00 19.85 69 LEU C O 1
ATOM 4485 N N . ALA C 1 69 ? 62.129 -9.686 91.537 1.00 18.85 70 ALA C N 1
ATOM 4486 C CA . ALA C 1 69 ? 62.790 -8.414 91.802 1.00 16.05 70 ALA C CA 1
ATOM 4487 C C . ALA C 1 69 ? 64.311 -8.474 91.946 1.00 16.42 70 ALA C C 1
ATOM 4488 O O . ALA C 1 69 ? 65.023 -7.692 91.326 1.00 17.81 70 ALA C O 1
ATOM 4490 N N . GLU C 1 70 ? 64.801 -9.439 92.714 1.00 19.07 71 GLU C N 1
ATOM 4491 C CA . GLU C 1 70 ? 66.234 -9.584 92.962 1.00 20.43 71 GLU C CA 1
ATOM 4492 C C . GLU C 1 70 ? 67.102 -9.792 91.712 1.00 18.96 71 GLU C C 1
ATOM 4493 O O . GLU C 1 70 ? 67.962 -8.964 91.425 1.00 20.73 71 GLU C O 1
ATOM 4499 N N . PRO C 1 71 ? 66.886 -10.887 90.949 1.00 18.07 72 PRO C N 1
ATOM 4500 C CA . PRO C 1 71 ? 67.693 -11.123 89.747 1.00 16.97 72 PRO C CA 1
ATOM 4501 C C . PRO C 1 71 ? 67.494 -10.026 88.704 1.00 16.35 72 PRO C C 1
ATOM 4502 O O . PRO C 1 71 ? 68.447 -9.371 88.290 1.00 21.33 72 PRO C O 1
ATOM 4506 N N . THR C 1 72 ? 66.243 -9.812 88.316 1.00 11.31 73 THR C N 1
ATOM 4507 C CA . THR C 1 72 ? 65.892 -8.813 87.325 1.00 12.07 73 THR C CA 1
ATOM 4508 C C . THR C 1 72 ? 66.469 -7.421 87.599 1.00 18.85 73 THR C C 1
ATOM 4509 O O . THR C 1 72 ? 67.049 -6.808 86.699 1.00 25.75 73 THR C O 1
ATOM 4513 N N . ALA C 1 73 ? 66.330 -6.922 88.825 1.00 20.95 74 ALA C N 1
ATOM 4514 C CA . ALA C 1 73 ? 66.857 -5.601 89.172 1.00 19.02 74 ALA C CA 1
ATOM 4515 C C . ALA C 1 73 ? 68.379 -5.546 89.011 1.00 21.12 74 ALA C C 1
ATOM 4516 O O . ALA C 1 73 ? 68.955 -4.471 88.794 1.00 18.30 74 ALA C O 1
ATOM 4518 N N . ALA C 1 74 ? 69.031 -6.701 89.146 1.00 22.91 75 ALA C N 1
ATOM 4519 C CA . ALA C 1 74 ? 70.486 -6.779 88.977 1.00 24.38 75 ALA C CA 1
ATOM 4520 C C . ALA C 1 74 ? 70.810 -6.629 87.490 1.00 24.97 75 ALA C C 1
ATOM 4521 O O . ALA C 1 74 ? 71.782 -5.967 87.107 1.00 23.47 75 ALA C O 1
ATOM 4523 N N . LEU C 1 75 ? 69.976 -7.256 86.666 1.00 23.56 76 LEU C N 1
ATOM 4524 C CA . LEU C 1 75 ? 70.100 -7.222 85.216 1.00 21.16 76 LEU C CA 1
ATOM 4525 C C . LEU C 1 75 ? 70.131 -5.767 84.739 1.00 22.09 76 LEU C C 1
ATOM 4526 O O . LEU C 1 75 ? 71.137 -5.285 84.211 1.00 22.68 76 LEU C O 1
ATOM 4531 N N . ILE C 1 76 ? 69.022 -5.068 84.961 1.00 21.33 77 ILE C N 1
ATOM 4532 C CA . ILE C 1 76 ? 68.872 -3.679 84.546 1.00 18.04 77 ILE C CA 1
ATOM 4533 C C . ILE C 1 76 ? 70.014 -2.777 85.012 1.00 20.43 77 ILE C C 1
ATOM 4534 O O . ILE C 1 76 ? 70.573 -2.026 84.215 1.00 19.64 77 ILE C O 1
ATOM 4539 N N . VAL C 1 77 ? 70.365 -2.855 86.292 1.00 25.14 78 VAL C N 1
ATOM 4540 C CA . VAL C 1 77 ? 71.458 -2.047 86.839 1.00 28.28 78 VAL C CA 1
ATOM 4541 C C . VAL C 1 77 ? 72.764 -2.302 86.077 1.00 29.62 78 VAL C C 1
ATOM 4542 O O . VAL C 1 77 ? 73.462 -1.360 85.699 1.00 33.53 78 VAL C O 1
ATOM 4546 N N . GLY C 1 78 ? 73.059 -3.572 85.810 1.00 28.03 79 GLY C N 1
ATOM 4547 C CA . GLY C 1 78 ? 74.268 -3.924 85.085 1.00 27.32 79 GLY C CA 1
ATOM 4548 C C . GLY C 1 78 ? 74.393 -3.262 83.723 1.00 26.19 79 GLY C C 1
ATOM 4549 O O . GLY C 1 78 ? 75.495 -3.124 83.194 1.00 29.35 79 GLY C O 1
ATOM 4550 N N . LEU C 1 79 ? 73.262 -2.853 83.156 1.00 25.15 80 LEU C N 1
ATOM 4551 C CA . LEU C 1 79 ? 73.231 -2.207 81.845 1.00 22.62 80 LEU C CA 1
ATOM 4552 C C . LEU C 1 79 ? 73.007 -0.703 81.930 1.00 22.28 80 LEU C C 1
ATOM 4553 O O . LEU C 1 79 ? 73.279 0.022 80.977 1.00 25.28 80 LEU C O 1
ATOM 4558 N N . ALA C 1 80 ? 72.509 -0.239 83.069 1.00 21.94 81 ALA C N 1
ATOM 4559 C CA . ALA C 1 80 ? 72.205 1.174 83.286 1.00 21.62 81 ALA C CA 1
ATOM 4560 C C . ALA C 1 80 ? 73.306 2.164 82.964 1.00 24.92 81 ALA C C 1
ATOM 4561 O O . ALA C 1 80 ? 73.045 3.356 82.854 1.00 27.69 81 ALA C O 1
ATOM 4563 N N . GLY C 1 81 ? 74.537 1.683 82.852 1.00 29.91 82 GLY C N 1
ATOM 4564 C CA . GLY C 1 81 ? 75.660 2.561 82.566 1.00 34.96 82 GLY C CA 1
ATOM 4565 C C . GLY C 1 81 ? 75.574 3.402 81.304 1.00 38.79 82 GLY C C 1
ATOM 4566 O O . GLY C 1 81 ? 76.048 4.537 81.288 1.00 39.91 82 GLY C O 1
ATOM 4567 N N . ASP C 1 82 ? 74.943 2.864 80.263 1.00 41.15 83 ASP C N 1
ATOM 4568 C CA . ASP C 1 82 ? 74.819 3.560 78.978 1.00 41.20 83 ASP C CA 1
ATOM 4569 C C . ASP C 1 82 ? 73.502 4.319 78.806 1.00 37.10 83 ASP C C 1
ATOM 4570 O O . ASP C 1 82 ? 73.211 4.835 77.723 1.00 36.02 83 ASP C O 1
ATOM 4575 N N . TYR C 1 83 ? 72.699 4.383 79.859 1.00 34.34 84 TYR C N 1
ATOM 4576 C CA . TYR C 1 83 ? 71.408 5.047 79.763 1.00 31.06 84 TYR C CA 1
ATOM 4577 C C . TYR C 1 83 ? 71.194 6.110 80.820 1.00 29.41 84 TYR C C 1
ATOM 4578 O O . TYR C 1 83 ? 71.556 5.939 81.983 1.00 29.27 84 TYR C O 1
ATOM 4587 N N . SER C 1 84 ? 70.603 7.221 80.398 1.00 27.66 85 SER C N 1
ATOM 4588 C CA . SER C 1 84 ? 70.303 8.324 81.301 1.00 22.95 85 SER C CA 1
ATOM 4589 C C . SER C 1 84 ? 68.832 8.241 81.676 1.00 18.64 85 SER C C 1
ATOM 4590 O O . SER C 1 84 ? 68.348 8.998 82.506 1.00 18.21 85 SER C O 1
ATOM 4593 N N . HIS C 1 85 ? 68.101 7.387 80.979 1.00 13.47 86 HIS C N 1
ATOM 4594 C CA . HIS C 1 85 ? 66.699 7.203 81.267 1.00 12.57 86 HIS C CA 1
ATOM 4595 C C . HIS C 1 85 ? 66.424 5.720 81.241 1.00 15.34 86 HIS C C 1
ATOM 4596 O O . HIS C 1 85 ? 66.870 5.014 80.333 1.00 18.84 86 HIS C O 1
ATOM 4603 N N . ILE C 1 86 ? 65.808 5.234 82.308 1.00 11.51 87 ILE C N 1
ATOM 4604 C CA . ILE C 1 86 ? 65.458 3.834 82.412 1.00 11.95 87 ILE C CA 1
ATOM 4605 C C . ILE C 1 86 ? 63.997 3.905 82.807 1.00 13.17 87 ILE C C 1
ATOM 4606 O O . ILE C 1 86 ? 63.642 4.613 83.748 1.00 12.40 87 ILE C O 1
ATOM 4611 N N . ALA C 1 87 ? 63.139 3.239 82.051 1.00 13.04 88 ALA C N 1
ATOM 4612 C CA . ALA C 1 87 ? 61.718 3.287 82.346 1.00 12.26 88 ALA C CA 1
ATOM 4613 C C . ALA C 1 87 ? 61.018 1.992 81.989 1.00 15.54 88 ALA C C 1
ATOM 4614 O O . ALA C 1 87 ? 61.643 1.055 81.473 1.00 17.07 88 ALA C O 1
ATOM 4616 N N . ALA C 1 88 ? 59.716 1.953 82.260 1.00 9.30 89 ALA C N 1
ATOM 4617 C CA . ALA C 1 88 ? 58.888 0.791 81.975 1.00 10.69 89 ALA C CA 1
ATOM 4618 C C . ALA C 1 88 ? 57.437 1.163 82.231 1.00 10.42 89 ALA C C 1
ATOM 4619 O O . ALA C 1 88 ? 57.163 2.201 82.831 1.00 14.20 89 ALA C O 1
ATOM 4621 N N . PRO C 1 89 ? 56.483 0.370 81.711 1.00 14.00 90 PRO C N 1
ATOM 4622 C CA . PRO C 1 89 ? 55.076 0.705 81.957 1.00 13.59 90 PRO C CA 1
ATOM 4623 C C . PRO C 1 89 ? 54.745 0.437 83.436 1.00 18.23 90 PRO C C 1
ATOM 4624 O O . PRO C 1 89 ? 55.244 -0.531 84.023 1.00 15.34 90 PRO C O 1
ATOM 4628 N N . ALA C 1 90 ? 53.927 1.295 84.039 1.00 18.66 91 ALA C N 1
ATOM 4629 C CA . ALA C 1 90 ? 53.567 1.146 85.449 1.00 19.10 91 ALA C CA 1
ATOM 4630 C C . ALA C 1 90 ? 52.705 -0.077 85.713 1.00 20.97 91 ALA C C 1
ATOM 4631 O O . ALA C 1 90 ? 51.499 0.035 85.929 1.00 28.68 91 ALA C O 1
ATOM 4633 N N . THR C 1 91 ? 53.322 -1.249 85.666 1.00 17.43 92 THR C N 1
ATOM 4634 C CA . THR C 1 91 ? 52.618 -2.491 85.924 1.00 13.91 92 THR C CA 1
ATOM 4635 C C . THR C 1 91 ? 53.208 -3.069 87.198 1.00 15.49 92 THR C C 1
ATOM 4636 O O . THR C 1 91 ? 54.238 -2.592 87.671 1.00 20.40 92 THR C O 1
ATOM 4640 N N . THR C 1 92 ? 52.570 -4.092 87.758 1.00 12.30 93 THR C N 1
ATOM 4641 C CA . THR C 1 92 ? 53.078 -4.699 88.978 1.00 9.17 93 THR C CA 1
ATOM 4642 C C . THR C 1 92 ? 54.520 -5.139 88.808 1.00 8.66 93 THR C C 1
ATOM 4643 O O . THR C 1 92 ? 55.359 -4.821 89.638 1.00 11.31 93 THR C O 1
ATOM 4647 N N . ASP C 1 93 ? 54.819 -5.808 87.696 1.00 11.92 94 ASP C N 1
ATOM 4648 C CA . ASP C 1 93 ? 56.181 -6.270 87.426 1.00 12.68 94 ASP C CA 1
ATOM 4649 C C . ASP C 1 93 ? 57.167 -5.119 87.459 1.00 10.51 94 ASP C C 1
ATOM 4650 O O . ASP C 1 93 ? 58.267 -5.252 87.982 1.00 7.81 94 ASP C O 1
ATOM 4655 N N . ALA C 1 94 ? 56.754 -3.977 86.930 1.00 12.93 95 ALA C N 1
ATOM 4656 C CA . ALA C 1 94 ? 57.619 -2.804 86.902 1.00 15.22 95 ALA C CA 1
ATOM 4657 C C . ALA C 1 94 ? 57.681 -2.103 88.254 1.00 16.74 95 ALA C C 1
ATOM 4658 O O . ALA C 1 94 ? 58.733 -1.597 88.655 1.00 18.41 95 ALA C O 1
ATOM 4660 N N . LYS C 1 95 ? 56.551 -2.051 88.945 1.00 14.42 96 LYS C N 1
ATOM 4661 C CA . LYS C 1 95 ? 56.489 -1.415 90.250 1.00 12.41 96 LYS C CA 1
ATOM 4662 C C . LYS C 1 95 ? 57.311 -2.191 91.258 1.00 7.41 96 LYS C C 1
ATOM 4663 O O . LYS C 1 95 ? 57.891 -1.615 92.163 1.00 12.19 96 LYS C O 1
ATOM 4669 N N . ASN C 1 96 ? 57.405 -3.496 91.058 1.00 5.11 97 ASN C N 1
ATOM 4670 C CA . ASN C 1 96 ? 58.166 -4.362 91.940 1.00 3.68 97 ASN C CA 1
ATOM 4671 C C . ASN C 1 96 ? 59.681 -4.172 91.782 1.00 5.14 97 ASN C C 1
ATOM 4672 O O . ASN C 1 96 ? 60.387 -3.991 92.763 1.00 10.58 97 ASN C O 1
ATOM 4677 N N . VAL C 1 97 ? 60.165 -4.154 90.543 1.00 9.27 98 VAL C N 1
ATOM 4678 C CA . VAL C 1 97 ? 61.597 -4.023 90.270 1.00 5.24 98 VAL C CA 1
ATOM 4679 C C . VAL C 1 97 ? 62.191 -2.626 90.069 1.00 8.44 98 VAL C C 1
ATOM 4680 O O . VAL C 1 97 ? 63.337 -2.379 90.455 1.00 8.54 98 VAL C O 1
ATOM 4684 N N . MET C 1 98 ? 61.425 -1.700 89.502 1.00 9.18 99 MET C N 1
ATOM 4685 C CA . MET C 1 98 ? 61.951 -0.353 89.267 1.00 12.24 99 MET C CA 1
ATOM 4686 C C . MET C 1 98 ? 62.520 0.377 90.498 1.00 12.99 99 MET C C 1
ATOM 4687 O O . MET C 1 98 ? 63.680 0.810 90.479 1.00 15.54 99 MET C O 1
ATOM 4692 N N . PRO C 1 99 ? 61.741 0.485 91.594 1.00 9.72 100 PRO C N 1
ATOM 4693 C CA . PRO C 1 99 ? 62.224 1.169 92.795 1.00 3.13 100 PRO C CA 1
ATOM 4694 C C . PRO C 1 99 ? 63.503 0.542 93.346 1.00 5.60 100 PRO C C 1
ATOM 4695 O O . PRO C 1 99 ? 64.391 1.248 93.819 1.00 6.73 100 PRO C O 1
ATOM 4699 N N . ARG C 1 100 ? 63.599 -0.784 93.274 1.00 5.64 101 ARG C N 1
ATOM 4700 C CA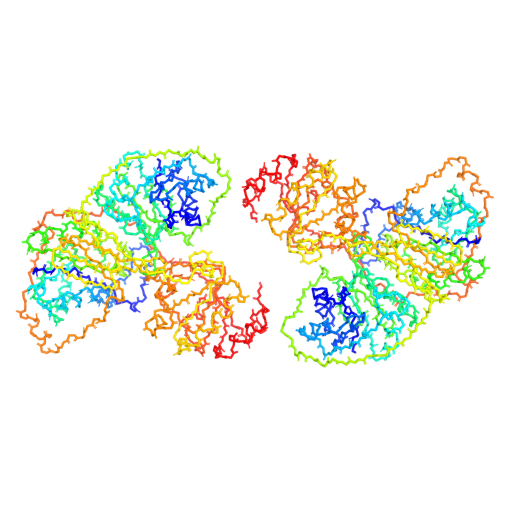 . ARG C 1 100 ? 64.784 -1.481 93.751 1.00 8.16 101 ARG C CA 1
ATOM 4701 C C . ARG C 1 100 ? 65.985 -1.017 92.936 1.00 14.45 101 ARG C C 1
ATOM 4702 O O . ARG C 1 100 ? 67.027 -0.665 93.495 1.00 16.84 101 ARG C O 1
ATOM 4710 N N . VAL C 1 101 ? 65.813 -0.986 91.616 1.00 16.38 102 VAL C N 1
ATOM 4711 C CA . VAL C 1 101 ? 66.860 -0.559 90.694 1.00 10.78 102 VAL C CA 1
ATOM 4712 C C . VAL C 1 101 ? 67.351 0.842 91.028 1.00 11.19 102 VAL C C 1
ATOM 4713 O O . VAL C 1 101 ? 68.555 1.066 91.186 1.00 12.08 102 VAL C O 1
ATOM 4717 N N . ALA C 1 102 ? 66.414 1.774 91.168 1.00 12.14 103 ALA C N 1
ATOM 4718 C CA . ALA C 1 102 ? 66.743 3.162 91.489 1.00 11.21 103 ALA C CA 1
ATOM 4719 C C . ALA C 1 102 ? 67.575 3.252 92.764 1.00 14.07 103 ALA C C 1
ATOM 4720 O O . ALA C 1 102 ? 68.550 4.000 92.835 1.00 13.94 103 ALA C O 1
ATOM 4722 N N . ALA C 1 103 ? 67.192 2.484 93.775 1.00 15.23 104 ALA C N 1
ATOM 4723 C CA . ALA C 1 103 ? 67.919 2.488 95.037 1.00 17.32 104 ALA C CA 1
ATOM 4724 C C . ALA C 1 103 ? 69.350 1.993 94.856 1.00 16.81 104 ALA C C 1
ATOM 4725 O O . ALA C 1 103 ? 70.275 2.522 95.470 1.00 20.75 104 ALA C O 1
ATOM 4727 N N . LEU C 1 104 ? 69.526 0.971 94.025 1.00 16.45 105 LEU C N 1
ATOM 4728 C CA . LEU C 1 104 ? 70.854 0.417 93.754 1.00 18.79 105 LEU C CA 1
ATOM 4729 C C . LEU C 1 104 ? 71.741 1.486 93.129 1.00 18.78 105 LEU C C 1
ATOM 4730 O O . LEU C 1 104 ? 72.922 1.599 93.447 1.00 20.78 105 LEU C O 1
ATOM 4735 N N . LEU C 1 105 ? 71.152 2.289 92.256 1.00 18.55 106 LEU C N 1
ATOM 4736 C CA . LEU C 1 105 ? 71.884 3.360 91.602 1.00 21.02 106 LEU C CA 1
ATOM 4737 C C . LEU C 1 105 ? 71.880 4.607 92.490 1.00 22.19 106 LEU C C 1
ATOM 4738 O O . LEU C 1 105 ? 72.388 5.661 92.103 1.00 24.28 106 LEU C O 1
ATOM 4743 N N . ASP C 1 106 ? 71.292 4.486 93.676 1.00 22.19 107 ASP C N 1
ATOM 4744 C CA . ASP C 1 106 ? 71.224 5.602 94.614 1.00 24.95 107 ASP C CA 1
ATOM 4745 C C . ASP C 1 106 ? 70.593 6.801 93.900 1.00 24.19 107 ASP C C 1
ATOM 4746 O O . ASP C 1 106 ? 71.185 7.878 93.807 1.00 23.07 107 ASP C O 1
ATOM 4751 N N . VAL C 1 107 ? 69.408 6.572 93.348 1.00 23.40 108 VAL C N 1
ATOM 4752 C CA . VAL C 1 107 ? 68.657 7.598 92.633 1.00 20.79 108 VAL C CA 1
ATOM 4753 C C . VAL C 1 107 ? 67.182 7.411 92.967 1.00 16.99 108 VAL C C 1
ATOM 4754 O O . VAL C 1 107 ? 66.737 6.284 93.204 1.00 14.74 108 VAL C O 1
ATOM 4758 N N . MET C 1 108 ? 66.440 8.517 93.023 1.00 14.05 109 MET C N 1
ATOM 4759 C CA . MET C 1 108 ? 65.014 8.467 93.326 1.00 13.89 109 MET C CA 1
ATOM 4760 C C . MET C 1 108 ? 64.259 7.762 92.203 1.00 12.54 109 MET C C 1
ATOM 4761 O O . MET C 1 108 ? 64.862 7.289 91.248 1.00 15.24 109 MET C O 1
ATOM 4766 N N . VAL C 1 109 ? 62.940 7.705 92.319 1.00 9.51 110 VAL C N 1
ATOM 4767 C CA . VAL C 1 109 ? 62.111 7.055 91.320 1.00 11.35 110 VAL C CA 1
ATOM 4768 C C . VAL C 1 109 ? 60.876 7.928 91.072 1.00 15.68 110 VAL C C 1
ATOM 4769 O O . VAL C 1 109 ? 60.412 8.618 91.978 1.00 21.99 110 VAL C O 1
ATOM 4773 N N . LEU C 1 110 ? 60.422 7.993 89.824 1.00 17.58 111 LEU C N 1
ATOM 4774 C CA . LEU C 1 110 ? 59.235 8.771 89.480 1.00 14.14 111 LEU C CA 1
ATOM 4775 C C . LEU C 1 110 ? 58.156 7.746 89.136 1.00 12.31 111 LEU C C 1
ATOM 4776 O O . LEU C 1 110 ? 58.197 7.120 88.081 1.00 14.85 111 LEU C O 1
ATOM 4781 N N . SER C 1 111 ? 57.212 7.546 90.042 1.00 12.37 112 SER C N 1
ATOM 4782 C CA . SER C 1 111 ? 56.159 6.567 89.821 1.00 11.71 112 SER C CA 1
ATOM 4783 C C . SER C 1 111 ? 54.927 7.139 89.133 1.00 12.85 112 SER C C 1
ATOM 4784 O O . SER C 1 111 ? 54.475 8.233 89.456 1.00 17.52 112 SER C O 1
ATOM 4787 N N . ASP C 1 112 ? 54.394 6.391 88.177 1.00 13.99 113 ASP C N 1
ATOM 4788 C CA . ASP C 1 112 ? 53.210 6.799 87.432 1.00 16.20 113 ASP C CA 1
ATOM 4789 C C . ASP C 1 112 ? 53.308 8.157 86.740 1.00 21.43 113 ASP C C 1
ATOM 4790 O O . ASP C 1 112 ? 52.486 9.044 86.976 1.00 24.11 113 ASP C O 1
ATOM 4795 N N . VAL C 1 113 ? 54.315 8.310 85.884 1.00 23.65 114 VAL C N 1
ATOM 4796 C CA . VAL C 1 113 ? 54.525 9.540 85.126 1.00 19.90 114 VAL C CA 1
ATOM 4797 C C . VAL C 1 113 ? 53.398 9.690 84.105 1.00 17.26 114 VAL C C 1
ATOM 4798 O O . VAL C 1 113 ? 53.201 8.822 83.252 1.00 17.97 114 VAL C O 1
ATOM 4802 N N . SER C 1 114 ? 52.655 10.786 84.212 1.00 15.77 115 SER C N 1
ATOM 4803 C CA . SER C 1 114 ? 51.540 11.055 83.316 1.00 17.30 115 SER C CA 1
ATOM 4804 C C . SER C 1 114 ? 51.948 11.971 82.169 1.00 18.18 115 SER C C 1
ATOM 4805 O O . SER C 1 114 ? 51.190 12.158 81.223 1.00 20.99 115 SER C O 1
ATOM 4808 N N . ALA C 1 115 ? 53.122 12.580 82.282 1.00 15.02 116 ALA C N 1
ATOM 4809 C CA . ALA C 1 115 ? 53.615 13.471 81.250 1.00 13.93 116 ALA C CA 1
ATOM 4810 C C . ALA C 1 115 ? 55.094 13.700 81.425 1.00 19.12 116 ALA C C 1
ATOM 4811 O O . ALA C 1 115 ? 55.574 13.902 82.536 1.00 21.46 116 ALA C O 1
ATOM 4813 N N . ILE C 1 116 ? 55.820 13.650 80.320 1.00 23.85 117 ILE C N 1
ATOM 4814 C CA . ILE C 1 116 ? 57.257 13.862 80.334 1.00 26.78 117 ILE C CA 1
ATOM 4815 C C . ILE C 1 116 ? 57.485 15.210 79.663 1.00 28.14 117 ILE C C 1
ATOM 4816 O O . ILE C 1 116 ? 57.421 15.317 78.441 1.00 33.61 117 ILE C O 1
ATOM 4821 N N . LEU C 1 117 ? 57.703 16.244 80.467 1.00 28.22 118 LEU C N 1
ATOM 4822 C CA . LEU C 1 117 ? 57.912 17.587 79.936 1.00 30.37 118 LEU C CA 1
ATOM 4823 C C . LEU C 1 117 ? 59.251 17.756 79.214 1.00 32.74 118 LEU C C 1
ATOM 4824 O O . LEU C 1 117 ? 59.406 18.664 78.394 1.00 34.85 118 LEU C O 1
ATOM 4829 N N . ASP C 1 118 ? 60.225 16.920 79.564 1.00 32.38 119 ASP C N 1
ATOM 4830 C CA . ASP C 1 118 ? 61.547 16.929 78.936 1.00 34.35 119 ASP C CA 1
ATOM 4831 C C . ASP C 1 118 ? 62.464 15.858 79.523 1.00 34.04 119 ASP C C 1
ATOM 4832 O O . ASP C 1 118 ? 61.988 14.875 80.083 1.00 38.52 119 ASP C O 1
ATOM 4837 N N . ALA C 1 119 ? 63.773 16.038 79.398 1.00 30.41 120 ALA C N 1
ATOM 4838 C CA . ALA C 1 119 ? 64.714 15.051 79.905 1.00 30.84 120 ALA C CA 1
ATOM 4839 C C . ALA C 1 119 ? 64.787 14.918 81.431 1.00 33.37 120 ALA C C 1
ATOM 4840 O O . ALA C 1 119 ? 65.371 13.952 81.937 1.00 34.24 120 ALA C O 1
ATOM 4842 N N . ASP C 1 120 ? 64.195 15.866 82.160 1.00 34.15 121 ASP C N 1
ATOM 4843 C CA . ASP C 1 120 ? 64.211 15.829 83.629 1.00 33.32 121 ASP C CA 1
ATOM 4844 C C . ASP C 1 120 ? 63.017 16.448 84.364 1.00 26.95 121 ASP C C 1
ATOM 4845 O O . ASP C 1 120 ? 62.984 16.449 85.594 1.00 25.79 121 ASP C O 1
ATOM 4850 N N . THR C 1 121 ? 62.062 16.999 83.626 1.00 22.14 122 THR C N 1
ATOM 4851 C CA . THR C 1 121 ? 60.867 17.568 84.239 1.00 18.69 122 THR C CA 1
ATOM 4852 C C . THR C 1 121 ? 59.758 16.578 83.927 1.00 17.73 122 THR C C 1
ATOM 4853 O O . THR C 1 121 ? 59.584 16.185 82.778 1.00 25.35 122 THR C O 1
ATOM 4857 N N . PHE C 1 122 ? 59.031 16.144 84.943 1.00 16.44 123 PHE C N 1
ATOM 4858 C CA . PHE C 1 122 ? 57.972 15.167 84.752 1.00 15.55 123 PHE C CA 1
ATOM 4859 C C . PHE C 1 122 ? 56.718 15.576 85.501 1.00 15.74 123 PHE C C 1
ATOM 4860 O O . PHE C 1 122 ? 56.768 16.409 86.396 1.00 18.14 123 PHE C O 1
ATOM 4868 N N . GLU C 1 123 ? 55.593 14.987 85.126 1.00 19.04 124 GLU C N 1
ATOM 4869 C CA . GLU C 1 123 ? 54.314 15.255 85.775 1.00 22.06 124 GLU C CA 1
ATOM 4870 C C . GLU C 1 123 ? 53.803 13.940 86.330 1.00 24.18 124 GLU C C 1
ATOM 4871 O O . GLU C 1 123 ? 53.855 12.913 85.642 1.00 28.94 124 GLU C O 1
ATOM 4877 N N . ARG C 1 124 ? 53.282 13.959 87.549 1.00 21.34 125 ARG C N 1
ATOM 4878 C CA . ARG C 1 124 ? 52.747 12.745 88.142 1.00 14.99 125 ARG C CA 1
ATOM 4879 C C . ARG C 1 124 ? 51.607 13.052 89.092 1.00 13.61 125 ARG C C 1
ATOM 4880 O O . ARG C 1 124 ? 51.632 14.053 89.803 1.00 17.06 125 ARG C O 1
ATOM 4888 N N . PRO C 1 125 ? 50.553 12.232 89.057 1.00 14.90 126 PRO C N 1
ATOM 4889 C CA . PRO C 1 125 ? 49.392 12.419 89.924 1.00 17.13 126 PRO C CA 1
ATOM 4890 C C . PRO C 1 125 ? 49.681 11.990 91.354 1.00 19.34 126 PRO C C 1
ATOM 4891 O O . PRO C 1 125 ? 50.319 10.965 91.593 1.00 20.63 126 PRO C O 1
ATOM 4895 N N . ILE C 1 126 ? 49.246 12.811 92.300 1.00 23.14 127 ILE C N 1
ATOM 4896 C CA . ILE C 1 126 ? 49.433 12.533 93.714 1.00 17.77 127 ILE C CA 1
ATOM 4897 C C . ILE C 1 126 ? 48.066 12.611 94.386 1.00 19.87 127 ILE C C 1
ATOM 4898 O O . ILE C 1 126 ? 47.080 13.007 93.754 1.00 23.53 127 ILE C O 1
ATOM 4903 N N . TYR C 1 127 ? 47.997 12.213 95.650 1.00 16.90 128 TYR C N 1
ATOM 4904 C CA . TYR C 1 127 ? 46.744 12.251 96.411 1.00 15.26 128 TYR C CA 1
ATOM 4905 C C . TYR C 1 127 ? 45.582 11.573 95.684 1.00 13.28 128 TYR C C 1
ATOM 4906 O O . TYR C 1 127 ? 44.527 12.174 95.485 1.00 12.08 128 TYR C O 1
ATOM 4915 N N . ALA C 1 128 ? 45.789 10.318 95.291 1.00 13.44 129 ALA C N 1
ATOM 4916 C CA . ALA C 1 128 ? 44.780 9.535 94.580 1.00 9.07 129 ALA C CA 1
ATOM 4917 C C . ALA C 1 128 ? 44.268 10.252 93.339 1.00 8.97 129 ALA C C 1
ATOM 4918 O O . ALA C 1 128 ? 43.117 10.091 92.943 1.00 8.48 129 ALA C O 1
ATOM 4920 N N . GLY C 1 129 ? 45.139 11.051 92.735 1.00 16.29 130 GLY C N 1
ATOM 4921 C CA . GLY C 1 129 ? 44.782 11.781 91.531 1.00 18.26 130 GLY C CA 1
ATOM 4922 C C . GLY C 1 129 ? 44.018 13.083 91.701 1.00 18.18 130 GLY C C 1
ATOM 4923 O O . GLY C 1 129 ? 43.403 13.548 90.744 1.00 22.35 130 GLY C O 1
ATOM 4924 N N . ASN C 1 130 ? 44.031 13.661 92.898 1.00 19.23 131 ASN C N 1
ATOM 4925 C CA . ASN C 1 130 ? 43.328 14.917 93.152 1.00 17.39 131 ASN C CA 1
ATOM 4926 C C . ASN C 1 130 ? 44.229 16.114 92.887 1.00 17.58 131 ASN C C 1
ATOM 4927 O O . ASN C 1 130 ? 43.791 17.265 92.940 1.00 21.23 131 ASN C O 1
ATOM 4932 N N . ALA C 1 131 ? 45.492 15.841 92.601 1.00 12.64 132 ALA C N 1
ATOM 4933 C CA . ALA C 1 131 ? 46.441 16.899 92.319 1.00 19.11 132 ALA C CA 1
ATOM 4934 C C . ALA C 1 131 ? 47.459 16.347 91.344 1.00 20.33 132 ALA C C 1
ATOM 4935 O O . ALA C 1 131 ? 47.642 15.131 91.262 1.00 22.56 132 ALA C O 1
ATOM 4937 N N . ILE C 1 132 ? 48.068 17.228 90.560 1.00 17.23 133 ILE C N 1
ATOM 4938 C CA . ILE C 1 132 ? 49.089 16.830 89.599 1.00 13.31 133 ILE C CA 1
ATOM 4939 C C . ILE C 1 132 ? 50.348 17.569 89.999 1.00 9.18 133 ILE C C 1
ATOM 4940 O O . ILE C 1 132 ? 50.350 18.793 90.073 1.00 13.95 133 ILE C O 1
ATOM 4945 N N . GLN C 1 133 ? 51.409 16.847 90.303 1.00 8.35 134 GLN C N 1
ATOM 4946 C CA . GLN C 1 133 ? 52.632 17.529 90.674 1.00 14.97 134 GLN C CA 1
ATOM 4947 C C . GLN C 1 133 ? 53.640 17.489 89.537 1.00 19.82 134 GLN C C 1
ATOM 4948 O O . GLN C 1 133 ? 53.773 16.479 88.828 1.00 20.74 134 GLN C O 1
ATOM 4954 N N . VAL C 1 134 ? 54.321 18.611 89.356 1.00 20.50 135 VAL C N 1
ATOM 4955 C CA . VAL C 1 134 ? 55.332 18.757 88.325 1.00 21.31 135 VAL C CA 1
ATOM 4956 C C . VAL C 1 134 ? 56.659 18.735 89.075 1.00 21.60 135 VAL C C 1
ATOM 4957 O O . VAL C 1 134 ? 56.925 19.606 89.911 1.00 23.21 135 VAL C O 1
ATOM 4961 N N . VAL C 1 135 ? 57.452 17.699 88.828 1.00 19.35 136 VAL C N 1
ATOM 4962 C CA . VAL C 1 135 ? 58.735 17.524 89.494 1.00 19.91 136 VAL C CA 1
ATOM 4963 C C . VAL C 1 135 ? 59.915 17.659 88.550 1.00 22.81 136 VAL C C 1
ATOM 4964 O O . VAL C 1 135 ? 59.781 17.499 87.341 1.00 27.06 136 VAL C O 1
ATOM 4968 N N . LYS C 1 136 ? 61.076 17.942 89.119 1.00 26.17 137 LYS C N 1
ATOM 4969 C CA . LYS C 1 136 ? 62.304 18.083 88.358 1.00 27.56 137 LYS C CA 1
ATOM 4970 C C . LYS C 1 136 ? 63.312 17.214 89.089 1.00 27.18 137 LYS C C 1
ATOM 4971 O O . LYS C 1 136 ? 63.583 17.441 90.266 1.00 33.69 137 LYS C O 1
ATOM 4977 N N . SER C 1 137 ? 63.801 16.175 88.427 1.00 26.40 138 SER C N 1
ATOM 4978 C CA . SER C 1 137 ? 64.768 15.276 89.043 1.00 23.22 138 SER C CA 1
ATOM 4979 C C . SER C 1 137 ? 66.147 15.900 88.931 1.00 22.84 138 SER C C 1
ATOM 4980 O O . SER C 1 137 ? 66.535 16.376 87.864 1.00 27.02 138 SER C O 1
ATOM 4983 N N . LYS C 1 138 ? 66.855 15.967 90.051 1.00 20.75 139 LYS C N 1
ATOM 4984 C CA . LYS C 1 138 ? 68.205 16.519 90.069 1.00 22.15 139 LYS C CA 1
ATOM 4985 C C . LYS C 1 138 ? 69.171 15.368 89.827 1.00 21.48 139 LYS C C 1
ATOM 4986 O O . LYS C 1 138 ? 70.378 15.557 89.708 1.00 24.88 139 LYS C O 1
ATOM 4992 N N . ASP C 1 139 ? 68.615 14.168 89.734 1.00 23.18 140 ASP C N 1
ATOM 4993 C CA . ASP C 1 139 ? 69.393 12.960 89.536 1.00 23.25 140 ASP C CA 1
ATOM 4994 C C . ASP C 1 139 ? 70.147 12.876 88.222 1.00 28.21 140 ASP C C 1
ATOM 4995 O O . ASP C 1 139 ? 69.810 13.546 87.245 1.00 31.02 140 ASP C O 1
ATOM 5000 N N . ALA C 1 140 ? 71.168 12.024 88.214 1.00 32.18 141 ALA C N 1
ATOM 5001 C CA . ALA C 1 140 ? 71.993 11.792 87.034 1.00 31.08 141 ALA C CA 1
ATOM 5002 C C . ALA C 1 140 ? 71.277 10.830 86.086 1.00 29.76 141 ALA C C 1
ATOM 5003 O O . ALA C 1 140 ? 71.401 10.946 84.870 1.00 32.38 141 ALA C O 1
ATOM 5005 N N . LYS C 1 141 ? 70.541 9.878 86.655 1.00 24.73 142 LYS C N 1
ATOM 5006 C CA . LYS C 1 141 ? 69.794 8.898 85.876 1.00 19.72 142 LYS C CA 1
ATOM 5007 C C . LYS C 1 141 ? 68.339 8.970 86.298 1.00 19.48 142 LYS C C 1
ATOM 5008 O O . LYS C 1 141 ? 68.035 8.931 87.489 1.00 18.65 142 LYS C O 1
ATOM 5014 N N . LYS C 1 142 ? 67.441 9.092 85.331 1.00 17.48 143 LYS C N 1
ATOM 5015 C CA . LYS C 1 142 ? 66.024 9.161 85.631 1.00 17.88 143 LYS C CA 1
ATOM 5016 C C . LYS C 1 142 ? 65.348 7.802 85.509 1.00 20.10 143 LYS C C 1
ATOM 5017 O O . LYS C 1 142 ? 65.088 7.327 84.395 1.00 24.78 143 LYS C O 1
ATOM 5023 N N . VAL C 1 143 ? 65.102 7.165 86.653 1.00 17.60 144 VAL C N 1
ATOM 5024 C CA . VAL C 1 143 ? 64.433 5.866 86.680 1.00 15.61 144 VAL C CA 1
ATOM 5025 C C . VAL C 1 143 ? 62.971 6.195 86.966 1.00 14.03 144 VAL C C 1
ATOM 5026 O O . VAL C 1 143 ? 62.686 7.056 87.800 1.00 14.25 144 VAL C O 1
ATOM 5030 N N . PHE C 1 144 ? 62.053 5.576 86.232 1.00 10.42 145 PHE C N 1
ATOM 5031 C CA . PHE C 1 144 ? 60.637 5.860 86.420 1.00 9.80 145 PHE C CA 1
ATOM 5032 C C . PHE C 1 144 ? 59.699 4.858 85.765 1.00 8.92 145 PHE C C 1
ATOM 5033 O O . PHE C 1 144 ? 60.120 3.999 84.995 1.00 12.82 145 PHE C O 1
ATOM 5041 N N . THR C 1 145 ? 58.423 4.959 86.107 1.00 9.12 146 THR C N 1
ATOM 5042 C CA . THR C 1 145 ? 57.408 4.083 85.551 1.00 10.40 146 THR C CA 1
ATOM 5043 C C . THR C 1 145 ? 56.452 5.006 84.792 1.00 11.79 146 THR C C 1
ATOM 5044 O O . THR C 1 145 ? 56.185 6.129 85.229 1.00 12.25 146 THR C O 1
ATOM 5048 N N . ILE C 1 146 ? 55.955 4.542 83.652 1.00 10.07 147 ILE C N 1
ATOM 5049 C CA . ILE C 1 146 ? 55.050 5.326 82.824 1.00 7.90 147 ILE C CA 1
ATOM 5050 C C . ILE C 1 146 ? 53.596 4.974 83.112 1.00 8.02 147 ILE C C 1
ATOM 5051 O O . ILE C 1 146 ? 53.249 3.805 83.230 1.00 9.72 147 ILE C O 1
ATOM 5056 N N . ARG C 1 147 ? 52.746 5.980 83.231 1.00 10.25 148 ARG C N 1
ATOM 5057 C CA . ARG C 1 147 ? 51.328 5.746 83.467 1.00 13.13 148 ARG C CA 1
ATOM 5058 C C . ARG C 1 147 ? 50.742 5.573 82.073 1.00 18.39 148 ARG C C 1
ATOM 5059 O O . ARG C 1 147 ? 50.264 6.538 81.477 1.00 23.13 148 ARG C O 1
ATOM 5067 N N . THR C 1 148 ? 50.791 4.351 81.548 1.00 20.84 149 THR C N 1
ATOM 5068 C CA . THR C 1 148 ? 50.292 4.069 80.205 1.00 16.55 149 THR C CA 1
ATOM 5069 C C . THR C 1 148 ? 48.895 4.597 79.911 1.00 21.58 149 THR C C 1
ATOM 5070 O O . THR C 1 148 ? 48.644 5.090 78.822 1.00 31.59 149 THR C O 1
ATOM 5074 N N . ALA C 1 149 ? 47.994 4.531 80.880 1.00 23.59 150 ALA C N 1
ATOM 5075 C CA . ALA C 1 149 ? 46.628 5.007 80.678 1.00 23.05 150 ALA C CA 1
ATOM 5076 C C . ALA C 1 149 ? 46.537 6.439 80.165 1.00 24.95 150 ALA C C 1
ATOM 5077 O O . ALA C 1 149 ? 45.461 6.872 79.754 1.00 29.16 150 ALA C O 1
ATOM 5079 N N . SER C 1 150 ? 47.643 7.181 80.224 1.00 24.33 151 SER C N 1
ATOM 5080 C CA . SER C 1 150 ? 47.677 8.570 79.754 1.00 22.62 151 SER C CA 1
ATOM 5081 C C . SER C 1 150 ? 48.299 8.728 78.362 1.00 26.60 151 SER C C 1
ATOM 5082 O O . SER C 1 150 ? 48.394 9.856 77.857 1.00 30.90 151 SER C O 1
ATOM 5085 N N . PHE C 1 151 ? 48.729 7.621 77.751 1.00 25.27 152 PHE C N 1
ATOM 5086 C CA . PHE C 1 151 ? 49.367 7.645 76.431 1.00 23.87 152 PHE C CA 1
ATOM 5087 C C . PHE C 1 151 ? 48.641 6.770 75.421 1.00 25.77 152 PHE C C 1
ATOM 5088 O O . PHE C 1 151 ? 47.704 6.057 75.773 1.00 25.26 152 PHE C O 1
ATOM 5096 N N . ASP C 1 152 ? 49.052 6.863 74.158 1.00 31.57 153 ASP C N 1
ATOM 5097 C CA . ASP C 1 152 ? 48.461 6.068 73.076 1.00 33.22 153 ASP C CA 1
ATOM 5098 C C . ASP C 1 152 ? 49.500 5.045 72.628 1.00 32.43 153 ASP C C 1
ATOM 5099 O O . ASP C 1 152 ? 50.685 5.366 72.535 1.00 28.20 153 ASP C O 1
ATOM 5104 N N . ALA C 1 153 ? 49.059 3.821 72.353 1.00 33.59 154 ALA C N 1
ATOM 5105 C CA . ALA C 1 153 ? 49.967 2.756 71.934 1.00 39.17 154 ALA C CA 1
ATOM 5106 C C . ALA C 1 153 ? 50.551 2.948 70.535 1.00 43.28 154 ALA C C 1
ATOM 5107 O O . ALA C 1 153 ? 50.304 2.149 69.629 1.00 48.65 154 ALA C O 1
ATOM 5109 N N . ALA C 1 154 ? 51.345 3.999 70.366 1.00 43.68 155 ALA C N 1
ATOM 5110 C CA . ALA C 1 154 ? 51.957 4.279 69.081 1.00 45.54 155 ALA C CA 1
ATOM 5111 C C . ALA C 1 154 ? 52.921 3.152 68.749 1.00 44.16 155 ALA C C 1
ATOM 5112 O O . ALA C 1 154 ? 53.926 2.962 69.433 1.00 41.19 155 ALA C O 1
ATOM 5114 N N . GLY C 1 155 ? 52.593 2.391 67.713 1.00 45.63 156 GLY C N 1
ATOM 5115 C CA . GLY C 1 155 ? 53.447 1.292 67.325 1.00 48.89 156 GLY C CA 1
ATOM 5116 C C . GLY C 1 155 ? 53.182 0.776 65.930 1.00 50.10 156 GLY C C 1
ATOM 5117 O O . GLY C 1 155 ? 52.518 1.436 65.136 1.00 49.30 156 GLY C O 1
ATOM 5118 N N . GLU C 1 156 ? 53.679 -0.435 65.673 1.00 55.98 157 GLU C N 1
ATOM 5119 C CA . GLU C 1 156 ? 53.565 -1.132 64.387 1.00 58.64 157 GLU C CA 1
ATOM 5120 C C . GLU C 1 156 ? 54.217 -0.406 63.208 1.00 56.64 157 GLU C C 1
ATOM 5121 O O . GLU C 1 156 ? 53.814 0.690 62.826 1.00 57.59 157 GLU C O 1
ATOM 5127 N N . GLY C 1 157 ? 55.268 -1.019 62.672 1.00 53.98 158 GLY C N 1
ATOM 5128 C CA . GLY C 1 157 ? 55.990 -0.430 61.561 1.00 53.23 158 GLY C CA 1
ATOM 5129 C C . GLY C 1 157 ? 57.485 -0.418 61.814 1.00 53.89 158 GLY C C 1
ATOM 5130 O O . GLY C 1 157 ? 58.270 -0.147 60.906 1.00 54.34 158 GLY C O 1
ATOM 5131 N N . GLY C 1 158 ? 57.879 -0.706 63.052 1.00 55.22 159 GLY C N 1
ATOM 5132 C CA . GLY C 1 158 ? 59.287 -0.728 63.409 1.00 53.87 159 GLY C CA 1
ATOM 5133 C C . GLY C 1 158 ? 60.046 -1.682 62.514 1.00 54.51 159 GLY C C 1
ATOM 5134 O O . GLY C 1 158 ? 59.587 -2.795 62.245 1.00 54.98 159 GLY C O 1
ATOM 5135 N N . THR C 1 159 ? 61.216 -1.249 62.064 1.00 57.85 160 THR C N 1
ATOM 5136 C CA . THR C 1 159 ? 62.056 -2.046 61.175 1.00 62.39 160 THR C CA 1
ATOM 5137 C C . THR C 1 159 ? 62.761 -3.208 61.872 1.00 61.57 160 THR C C 1
ATOM 5138 O O . THR C 1 159 ? 63.906 -3.522 61.536 1.00 64.24 160 THR C O 1
ATOM 5142 N N . ALA C 1 160 ? 62.080 -3.847 62.824 1.00 59.04 161 ALA C N 1
ATOM 5143 C CA . ALA C 1 160 ? 62.644 -4.968 63.586 1.00 57.63 161 ALA C CA 1
ATOM 5144 C C . ALA C 1 160 ? 64.110 -4.700 63.984 1.00 53.71 161 ALA C C 1
ATOM 5145 O O . ALA C 1 160 ? 64.957 -5.595 63.919 1.00 52.80 161 ALA C O 1
ATOM 5147 N N . PRO C 1 161 ? 64.384 -3.486 64.503 1.00 48.42 162 PRO C N 1
ATOM 5148 C CA . PRO C 1 161 ? 65.674 -2.963 64.948 1.00 46.47 162 PRO C CA 1
ATOM 5149 C C . PRO C 1 161 ? 66.849 -3.921 64.941 1.00 44.82 162 PRO C C 1
ATOM 5150 O O . PRO C 1 161 ? 67.724 -3.829 64.083 1.00 47.82 162 PRO C O 1
ATOM 5154 N N . VAL C 1 162 ? 66.876 -4.812 65.919 1.00 42.44 163 VAL C N 1
ATOM 5155 C CA . VAL C 1 162 ? 67.934 -5.801 66.068 1.00 40.81 163 VAL C CA 1
ATOM 5156 C C . VAL C 1 162 ? 67.691 -6.445 67.417 1.00 34.55 163 VAL C C 1
ATOM 5157 O O . VAL C 1 162 ? 67.234 -5.784 68.349 1.00 33.35 163 VAL C O 1
ATOM 5161 N N . THR C 1 163 ? 68.023 -7.720 67.524 1.00 30.26 164 THR C N 1
ATOM 5162 C CA . THR C 1 163 ? 67.789 -8.460 68.742 1.00 29.22 164 THR C CA 1
ATOM 5163 C C . THR C 1 163 ? 69.001 -9.274 69.188 1.00 32.91 164 THR C C 1
ATOM 5164 O O . THR C 1 163 ? 69.318 -10.309 68.594 1.00 33.04 164 THR C O 1
ATOM 5168 N N . GLU C 1 164 ? 69.690 -8.783 70.218 1.00 34.22 165 GLU C N 1
ATOM 5169 C CA . GLU C 1 164 ? 70.860 -9.468 70.763 1.00 41.77 165 GLU C CA 1
ATOM 5170 C C . GLU C 1 164 ? 70.596 -9.965 72.193 1.00 45.59 165 GLU C C 1
ATOM 5171 O O . GLU C 1 164 ? 69.453 -9.945 72.651 1.00 49.91 165 GLU C O 1
ATOM 5177 N N . THR C 1 165 ? 71.639 -10.390 72.905 1.00 46.74 166 THR C N 1
ATOM 5178 C CA . THR C 1 165 ? 71.465 -10.918 74.262 1.00 51.71 166 THR C CA 1
ATOM 5179 C C . THR C 1 165 ? 72.463 -10.314 75.257 1.00 52.69 166 THR C C 1
ATOM 5180 O O . THR C 1 165 ? 73.419 -9.655 74.850 1.00 54.29 166 THR C O 1
ATOM 5184 N N . ALA C 1 166 ? 72.246 -10.555 76.551 1.00 53.25 167 ALA C N 1
ATOM 5185 C CA . ALA C 1 166 ? 73.120 -10.036 77.606 1.00 55.94 167 ALA C CA 1
ATOM 5186 C C . ALA C 1 166 ? 73.524 -11.113 78.637 1.00 58.23 167 ALA C C 1
ATOM 5187 O O . ALA C 1 166 ? 73.325 -12.306 78.399 1.00 58.56 167 ALA C O 1
ATOM 5189 N N . ALA C 1 167 ? 74.072 -10.685 79.778 1.00 59.18 168 ALA C N 1
ATOM 5190 C CA . ALA C 1 167 ? 74.535 -11.597 80.834 1.00 59.17 168 ALA C CA 1
ATOM 5191 C C . ALA C 1 167 ? 73.559 -11.864 81.995 1.00 58.35 168 ALA C C 1
ATOM 5192 O O . ALA C 1 167 ? 72.356 -12.022 81.775 1.00 56.47 168 ALA C O 1
ATOM 5194 N N . ALA C 1 168 ? 74.087 -11.923 83.222 1.00 57.62 169 ALA C N 1
ATOM 5195 C CA . ALA C 1 168 ? 73.280 -12.191 84.417 1.00 58.32 169 ALA C CA 1
ATOM 5196 C C . ALA C 1 168 ? 74.036 -11.950 85.746 1.00 56.09 169 ALA C C 1
ATOM 5197 O O . ALA C 1 168 ? 75.098 -11.324 85.758 1.00 57.93 169 ALA C O 1
ATOM 5199 N N . ALA C 1 169 ? 73.468 -12.443 86.850 1.00 53.52 170 ALA C N 1
ATOM 5200 C CA . ALA C 1 169 ? 74.031 -12.334 88.212 1.00 50.55 170 ALA C CA 1
ATOM 5201 C C . ALA C 1 169 ? 72.939 -12.776 89.193 1.00 46.30 170 ALA C C 1
ATOM 5202 O O . ALA C 1 169 ? 71.988 -12.032 89.438 1.00 44.53 170 ALA C O 1
ATOM 5204 N N . ASP C 1 170 ? 73.087 -13.963 89.776 1.00 41.76 171 ASP C N 1
ATOM 5205 C CA . ASP C 1 170 ? 72.066 -14.498 90.681 1.00 40.35 171 ASP C CA 1
ATOM 5206 C C . ASP C 1 170 ? 72.310 -14.465 92.190 1.00 39.55 171 ASP C C 1
ATOM 5207 O O . ASP C 1 170 ? 73.272 -15.051 92.680 1.00 43.15 171 ASP C O 1
ATOM 5212 N N . PRO C 1 171 ? 71.472 -13.721 92.935 1.00 37.80 172 PRO C N 1
ATOM 5213 C CA . PRO C 1 171 ? 71.591 -13.637 94.396 1.00 37.94 172 PRO C CA 1
ATOM 5214 C C . PRO C 1 171 ? 70.620 -14.706 94.903 1.00 36.18 172 PRO C C 1
ATOM 5215 O O . PRO C 1 171 ? 69.447 -14.677 94.546 1.00 43.00 172 PRO C O 1
ATOM 5219 N N . GLY C 1 172 ? 71.099 -15.656 95.704 1.00 35.46 173 GLY C N 1
ATOM 5220 C CA . GLY C 1 172 ? 70.246 -16.737 96.187 1.00 32.48 173 GLY C CA 1
ATOM 5221 C C . GLY C 1 172 ? 69.186 -16.360 97.202 1.00 28.98 173 GLY C C 1
ATOM 5222 O O . GLY C 1 172 ? 68.960 -17.093 98.157 1.00 28.70 173 GLY C O 1
ATOM 5223 N N . LEU C 1 173 ? 68.479 -15.267 96.936 1.00 26.27 174 LEU C N 1
ATOM 5224 C CA . LEU C 1 173 ? 67.452 -14.734 97.823 1.00 21.61 174 LEU C CA 1
ATOM 5225 C C . LEU C 1 173 ? 66.040 -15.290 97.645 1.00 20.41 174 LEU C C 1
ATOM 5226 O O . LEU C 1 173 ? 65.511 -15.939 98.540 1.00 24.54 174 LEU C O 1
ATOM 5231 N N . SER C 1 174 ? 65.429 -15.033 96.495 1.00 21.00 175 SER C N 1
ATOM 5232 C CA . SER C 1 174 ? 64.066 -15.479 96.236 1.00 15.83 175 SER C CA 1
ATOM 5233 C C . SER C 1 174 ? 63.913 -16.656 95.265 1.00 14.97 175 SER C C 1
ATOM 5234 O O . SER C 1 174 ? 64.832 -16.986 94.506 1.00 15.07 175 SER C O 1
ATOM 5237 N N . SER C 1 175 ? 62.741 -17.289 95.312 1.00 11.04 176 SER C N 1
ATOM 5238 C CA . SER C 1 175 ? 62.412 -18.423 94.462 1.00 12.38 176 SER C CA 1
ATOM 5239 C C . SER C 1 175 ? 60.925 -18.364 94.166 1.00 13.09 176 SER C C 1
ATOM 5240 O O . SER C 1 175 ? 60.146 -17.965 95.015 1.00 20.85 176 SER C O 1
ATOM 5243 N N . TRP C 1 176 ? 60.536 -18.720 92.950 1.00 17.28 177 TRP C N 1
ATOM 5244 C CA . TRP C 1 176 ? 59.128 -18.738 92.564 1.00 15.22 177 TRP C CA 1
ATOM 5245 C C . TRP C 1 176 ? 58.564 -20.068 93.074 1.00 16.85 177 TRP C C 1
ATOM 5246 O O . TRP C 1 176 ? 59.326 -21.008 93.332 1.00 21.26 177 TRP C O 1
ATOM 5257 N N . VAL C 1 177 ? 57.245 -20.149 93.234 1.00 15.50 178 VAL C N 1
ATOM 5258 C CA . VAL C 1 177 ? 56.605 -21.368 93.718 1.00 11.55 178 VAL C CA 1
ATOM 5259 C C . VAL C 1 177 ? 55.379 -21.792 92.918 1.00 15.14 178 VAL C C 1
ATOM 5260 O O . VAL C 1 177 ? 55.364 -22.858 92.300 1.00 19.64 178 VAL C O 1
ATOM 5264 N N . ALA C 1 178 ? 54.335 -20.977 92.958 1.00 13.13 179 ALA C N 1
ATOM 5265 C CA . ALA C 1 178 ? 53.121 -21.311 92.241 1.00 14.71 179 ALA C CA 1
ATOM 5266 C C . ALA C 1 178 ? 52.400 -20.059 91.764 1.00 16.51 179 ALA C C 1
ATOM 5267 O O . ALA C 1 178 ? 52.616 -18.967 92.298 1.00 17.77 179 ALA C O 1
ATOM 5269 N N . ASP C 1 179 ? 51.587 -20.219 90.724 1.00 18.62 180 ASP C N 1
ATOM 5270 C CA . ASP C 1 179 ? 50.820 -19.127 90.146 1.00 19.30 180 ASP C CA 1
ATOM 5271 C C . ASP C 1 179 ? 49.348 -19.478 90.170 1.00 21.60 180 ASP C C 1
ATOM 5272 O O . ASP C 1 179 ? 48.960 -20.575 89.777 1.00 25.50 180 ASP C O 1
ATOM 5277 N N . GLU C 1 180 ? 48.540 -18.557 90.672 1.00 28.71 181 GLU C N 1
ATOM 5278 C CA . GLU C 1 180 ? 47.108 -18.760 90.747 1.00 35.99 181 GLU C CA 1
ATOM 5279 C C . GLU C 1 180 ? 46.530 -17.769 89.747 1.00 43.06 181 GLU C C 1
ATOM 5280 O O . GLU C 1 180 ? 46.443 -16.568 90.018 1.00 43.41 181 GLU C O 1
ATOM 5286 N N . VAL C 1 181 ? 46.208 -18.284 88.565 1.00 49.67 182 VAL C N 1
ATOM 5287 C CA . VAL C 1 181 ? 45.669 -17.492 87.463 1.00 53.92 182 VAL C CA 1
ATOM 5288 C C . VAL C 1 181 ? 44.158 -17.312 87.595 1.00 57.04 182 VAL C C 1
ATOM 5289 O O . VAL C 1 181 ? 43.546 -17.816 88.540 1.00 57.74 182 VAL C O 1
ATOM 5293 N N . ALA C 1 182 ? 43.565 -16.608 86.635 1.00 61.35 183 ALA C N 1
ATOM 5294 C CA . ALA C 1 182 ? 42.130 -16.357 86.616 1.00 66.56 183 ALA C CA 1
ATOM 5295 C C . ALA C 1 182 ? 41.541 -16.521 85.199 1.00 68.79 183 ALA C C 1
ATOM 5296 O O . ALA C 1 182 ? 42.125 -17.200 84.344 1.00 68.85 183 ALA C O 1
ATOM 5298 N N . GLU C 1 183 ? 40.387 -15.894 84.966 1.00 70.45 184 GLU C N 1
ATOM 5299 C CA . GLU C 1 183 ? 39.688 -15.952 83.683 1.00 71.65 184 GLU C CA 1
ATOM 5300 C C . GLU C 1 183 ? 40.315 -15.120 82.572 1.00 73.46 184 GLU C C 1
ATOM 5301 O O . GLU C 1 183 ? 40.080 -13.911 82.484 1.00 74.81 184 GLU C O 1
ATOM 5307 N N . SER C 1 184 ? 41.049 -15.786 81.688 1.00 74.85 185 SER C N 1
ATOM 5308 C CA . SER C 1 184 ? 41.704 -15.118 80.567 1.00 74.61 185 SER C CA 1
ATOM 5309 C C . SER C 1 184 ? 40.844 -15.173 79.295 1.00 71.69 185 SER C C 1
ATOM 5310 O O . SER C 1 184 ? 41.372 -15.341 78.191 1.00 71.72 185 SER C O 1
ATOM 5313 N N . ASP C 1 185 ? 39.528 -15.020 79.453 1.00 67.19 186 ASP C N 1
ATOM 5314 C CA . ASP C 1 185 ? 38.597 -15.064 78.323 1.00 62.53 186 ASP C CA 1
ATOM 5315 C C . ASP C 1 185 ? 38.378 -13.713 77.660 1.00 58.25 186 ASP C C 1
ATOM 5316 O O . ASP C 1 185 ? 38.760 -13.507 76.506 1.00 60.89 186 ASP C O 1
ATOM 5321 N N . ARG C 1 186 ? 37.730 -12.810 78.385 1.00 47.08 187 ARG C N 1
ATOM 5322 C CA . ARG C 1 186 ? 37.442 -11.479 77.872 1.00 39.61 187 ARG C CA 1
ATOM 5323 C C . ARG C 1 186 ? 38.700 -10.602 77.819 1.00 34.19 187 ARG C C 1
ATOM 5324 O O . ARG C 1 186 ? 39.767 -11.019 78.281 1.00 32.03 187 ARG C O 1
ATOM 5332 N N . PRO C 1 187 ? 38.608 -9.400 77.205 1.00 29.07 188 PRO C N 1
ATOM 5333 C CA . PRO C 1 187 ? 39.760 -8.490 77.101 1.00 25.85 188 PRO C CA 1
ATOM 5334 C C . PRO C 1 187 ? 40.363 -8.100 78.450 1.00 25.54 188 PRO C C 1
ATOM 5335 O O . PRO C 1 187 ? 39.669 -8.056 79.470 1.00 26.05 188 PRO C O 1
ATOM 5339 N N . GLU C 1 188 ? 41.659 -7.815 78.452 1.00 26.32 189 GLU C N 1
ATOM 5340 C CA . GLU C 1 188 ? 42.332 -7.411 79.675 1.00 30.20 189 GLU C CA 1
ATOM 5341 C C . GLU C 1 188 ? 41.850 -6.024 80.057 1.00 30.27 189 GLU C C 1
ATOM 5342 O O . GLU C 1 188 ? 41.722 -5.148 79.205 1.00 32.09 189 GLU C O 1
ATOM 5348 N N . LEU C 1 189 ? 41.587 -5.838 81.343 1.00 30.12 190 LEU C N 1
ATOM 5349 C CA . LEU C 1 189 ? 41.106 -4.570 81.875 1.00 28.89 190 LEU C CA 1
ATOM 5350 C C . LEU C 1 189 ? 41.957 -3.356 81.478 1.00 27.09 190 LEU C C 1
ATOM 5351 O O . LEU C 1 189 ? 41.417 -2.323 81.091 1.00 26.24 190 LEU C O 1
ATOM 5356 N N . THR C 1 190 ? 43.279 -3.488 81.527 1.00 28.19 191 THR C N 1
ATOM 5357 C CA . THR C 1 190 ? 44.166 -2.373 81.185 1.00 35.14 191 THR C CA 1
ATOM 5358 C C . THR C 1 190 ? 44.183 -1.902 79.731 1.00 34.89 191 THR C C 1
ATOM 5359 O O . THR C 1 190 ? 44.554 -0.756 79.456 1.00 32.46 191 THR C O 1
ATOM 5363 N N . SER C 1 191 ? 43.762 -2.764 78.812 1.00 36.51 192 SER C N 1
ATOM 5364 C CA . SER C 1 191 ? 43.757 -2.410 77.395 1.00 39.64 192 SER C CA 1
ATOM 5365 C C . SER C 1 191 ? 42.417 -2.572 76.675 1.00 38.99 192 SER C C 1
ATOM 5366 O O . SER C 1 191 ? 42.356 -2.464 75.449 1.00 41.90 192 SER C O 1
ATOM 5369 N N . ALA C 1 192 ? 41.351 -2.838 77.423 1.00 38.01 193 ALA C N 1
ATOM 5370 C CA . ALA C 1 192 ? 40.031 -3.004 76.822 1.00 37.09 193 ALA C CA 1
ATOM 5371 C C . ALA C 1 192 ? 39.499 -1.649 76.375 1.00 37.40 193 ALA C C 1
ATOM 5372 O O . ALA C 1 192 ? 39.734 -0.630 77.028 1.00 37.48 193 ALA C O 1
ATOM 5374 N N . ARG C 1 193 ? 38.800 -1.633 75.248 1.00 36.06 194 ARG C N 1
ATOM 5375 C CA . ARG C 1 193 ? 38.256 -0.386 74.732 1.00 32.83 194 ARG C CA 1
ATOM 5376 C C . ARG C 1 193 ? 36.972 -0.066 75.466 1.00 28.19 194 ARG C C 1
ATOM 5377 O O . ARG C 1 193 ? 36.562 1.093 75.543 1.00 25.37 194 ARG C O 1
ATOM 5385 N N . ARG C 1 194 ? 36.349 -1.096 76.023 1.00 23.10 195 ARG C N 1
ATOM 5386 C CA . ARG C 1 194 ? 35.117 -0.928 76.780 1.00 23.36 195 ARG C CA 1
ATOM 5387 C C . ARG C 1 194 ? 35.243 -1.703 78.071 1.00 19.49 195 ARG C C 1
ATOM 5388 O O . ARG C 1 194 ? 35.751 -2.829 78.082 1.00 21.94 195 ARG C O 1
ATOM 5396 N N . VAL C 1 195 ? 34.764 -1.113 79.156 1.00 15.31 196 VAL C N 1
ATOM 5397 C CA . VAL C 1 195 ? 34.830 -1.748 80.464 1.00 14.71 196 VAL C CA 1
ATOM 5398 C C . VAL C 1 195 ? 33.513 -1.579 81.200 1.00 14.92 196 VAL C C 1
ATOM 5399 O O . VAL C 1 195 ? 32.961 -0.476 81.250 1.00 17.68 196 VAL C O 1
ATOM 5403 N N . VAL C 1 196 ? 32.994 -2.677 81.738 1.00 13.62 197 VAL C N 1
ATOM 5404 C CA . VAL C 1 196 ? 31.759 -2.643 82.508 1.00 15.53 197 VAL C CA 1
ATOM 5405 C C . VAL C 1 196 ? 32.142 -3.073 83.919 1.00 17.12 197 VAL C C 1
ATOM 5406 O O . VAL C 1 196 ? 32.623 -4.189 84.110 1.00 17.33 197 VAL C O 1
ATOM 5410 N N . SER C 1 197 ? 31.988 -2.169 84.888 1.00 17.01 198 SER C N 1
ATOM 5411 C CA . SER C 1 197 ? 32.335 -2.443 86.285 1.00 13.42 198 SER C CA 1
ATOM 5412 C C . SER C 1 197 ? 31.126 -2.582 87.202 1.00 16.61 198 SER C C 1
ATOM 5413 O O . SER C 1 197 ? 30.141 -1.841 87.070 1.00 16.97 198 SER C O 1
ATOM 5416 N N . GLY C 1 198 ? 31.233 -3.511 88.151 1.00 17.05 199 GLY C N 1
ATOM 5417 C CA . GLY C 1 198 ? 30.164 -3.755 89.103 1.00 14.22 199 GLY C CA 1
ATOM 5418 C C . GLY C 1 198 ? 30.610 -3.410 90.508 1.00 14.85 199 GLY C C 1
ATOM 5419 O O . GLY C 1 198 ? 31.752 -3.680 90.883 1.00 18.64 199 GLY C O 1
ATOM 5420 N N . GLY C 1 199 ? 29.724 -2.782 91.271 1.00 15.36 200 GLY C N 1
ATOM 5421 C CA . GLY C 1 199 ? 30.055 -2.399 92.631 1.00 17.33 200 GLY C CA 1
ATOM 5422 C C . GLY C 1 199 ? 29.292 -3.229 93.635 1.00 20.35 200 GLY C C 1
ATOM 5423 O O . GLY C 1 199 ? 29.048 -4.413 93.396 1.00 22.10 200 GLY C O 1
ATOM 5424 N N . ARG C 1 200 ? 28.894 -2.621 94.751 1.00 20.72 201 ARG C N 1
ATOM 5425 C CA . ARG C 1 200 ? 28.150 -3.347 95.779 1.00 20.12 201 ARG C CA 1
ATOM 5426 C C . ARG C 1 200 ? 26.641 -3.441 95.510 1.00 17.37 201 ARG C C 1
ATOM 5427 O O . ARG C 1 200 ? 25.990 -4.392 95.939 1.00 15.19 201 ARG C O 1
ATOM 5435 N N . GLY C 1 201 ? 26.099 -2.502 94.739 1.00 16.50 202 GLY C N 1
ATOM 5436 C CA . GLY C 1 201 ? 24.676 -2.521 94.427 1.00 13.57 202 GLY C CA 1
ATOM 5437 C C . GLY C 1 201 ? 24.174 -3.824 93.834 1.00 14.44 202 GLY C C 1
ATOM 5438 O O . GLY C 1 201 ? 22.969 -4.032 93.717 1.00 13.97 202 GLY C O 1
ATOM 5439 N N . LEU C 1 202 ? 25.098 -4.697 93.446 1.00 16.25 203 LEU C N 1
ATOM 5440 C CA . LEU C 1 202 ? 24.746 -5.985 92.870 1.00 22.98 203 LEU C CA 1
ATOM 5441 C C . LEU C 1 202 ? 24.236 -6.973 93.921 1.00 25.43 203 LEU C C 1
ATOM 5442 O O . LEU C 1 202 ? 23.461 -7.884 93.609 1.00 27.46 203 LEU C O 1
ATOM 5447 N N . GLY C 1 203 ? 24.665 -6.787 95.164 1.00 27.04 204 GLY C N 1
ATOM 5448 C CA . GLY C 1 203 ? 24.218 -7.651 96.240 1.00 30.78 204 GLY C CA 1
ATOM 5449 C C . GLY C 1 203 ? 24.819 -9.038 96.369 1.00 32.31 204 GLY C C 1
ATOM 5450 O O . GLY C 1 203 ? 25.044 -9.496 97.487 1.00 36.14 204 GLY C O 1
ATOM 5451 N N . SER C 1 204 ? 25.100 -9.710 95.259 1.00 35.13 205 SER C N 1
ATOM 5452 C CA . SER C 1 204 ? 25.648 -11.059 95.340 1.00 33.70 205 SER C CA 1
ATOM 5453 C C . SER C 1 204 ? 26.549 -11.427 94.177 1.00 36.57 205 SER C C 1
ATOM 5454 O O . SER C 1 204 ? 26.510 -10.782 93.127 1.00 38.55 205 SER C O 1
ATOM 5457 N N . LYS C 1 205 ? 27.311 -12.505 94.355 1.00 38.57 206 LYS C N 1
ATOM 5458 C CA . LYS C 1 205 ? 28.210 -13.008 93.320 1.00 41.47 206 LYS C CA 1
ATOM 5459 C C . LYS C 1 205 ? 27.381 -13.514 92.140 1.00 40.40 206 LYS C C 1
ATOM 5460 O O . LYS C 1 205 ? 27.781 -13.375 90.986 1.00 44.86 206 LYS C O 1
ATOM 5466 N N . GLU C 1 206 ? 26.215 -14.081 92.440 1.00 38.35 207 GLU C N 1
ATOM 5467 C CA . GLU C 1 206 ? 25.305 -14.591 91.415 1.00 39.19 207 GLU C CA 1
ATOM 5468 C C . GLU C 1 206 ? 24.770 -13.459 90.527 1.00 34.95 207 GLU C C 1
ATOM 5469 O O . GLU C 1 206 ? 24.689 -13.602 89.310 1.00 37.87 207 GLU C O 1
ATOM 5475 N N . SER C 1 207 ? 24.410 -12.337 91.140 1.00 29.47 208 SER C N 1
ATOM 5476 C CA . SER C 1 207 ? 23.884 -11.204 90.397 1.00 23.20 208 SER C CA 1
ATOM 5477 C C . SER C 1 207 ? 24.954 -10.514 89.567 1.00 23.44 208 SER C C 1
ATOM 5478 O O . SER C 1 207 ? 24.636 -9.797 88.618 1.00 27.61 208 SER C O 1
ATOM 5481 N N . PHE C 1 208 ? 26.220 -10.772 89.884 1.00 20.49 209 PHE C N 1
ATOM 5482 C CA . PHE C 1 208 ? 27.327 -10.168 89.148 1.00 19.84 209 PHE C CA 1
ATOM 5483 C C . PHE C 1 208 ? 27.342 -10.645 87.693 1.00 19.46 209 PHE C C 1
ATOM 5484 O O . PHE C 1 208 ? 28.013 -10.054 86.842 1.00 20.18 209 PHE C O 1
ATOM 5492 N N . ALA C 1 209 ? 26.589 -11.708 87.422 1.00 16.90 210 ALA C N 1
ATOM 5493 C CA . ALA C 1 209 ? 26.482 -12.277 86.085 1.00 18.65 210 ALA C CA 1
ATOM 5494 C C . ALA C 1 209 ? 25.837 -11.313 85.103 1.00 21.52 210 ALA C C 1
ATOM 5495 O O . ALA C 1 209 ? 26.244 -11.259 83.942 1.00 25.77 210 ALA C O 1
ATOM 5497 N N . ILE C 1 210 ? 24.855 -10.540 85.563 1.00 20.04 211 ILE C N 1
ATOM 5498 C CA . ILE C 1 210 ? 24.180 -9.583 84.683 1.00 20.59 211 ILE C CA 1
ATOM 5499 C C . ILE C 1 210 ? 25.163 -8.534 84.181 1.00 20.72 211 ILE C C 1
ATOM 5500 O O . ILE C 1 210 ? 24.970 -7.951 83.116 1.00 26.75 211 ILE C O 1
ATOM 5505 N N . ILE C 1 211 ? 26.198 -8.279 84.975 1.00 19.37 212 ILE C N 1
ATOM 5506 C CA . ILE C 1 211 ? 27.239 -7.326 84.618 1.00 17.41 212 ILE C CA 1
ATOM 5507 C C . ILE C 1 211 ? 28.080 -7.968 83.527 1.00 21.44 212 ILE C C 1
ATOM 5508 O O . ILE C 1 211 ? 28.452 -7.323 82.547 1.00 19.62 212 ILE C O 1
ATOM 5513 N N . GLU C 1 212 ? 28.365 -9.252 83.705 1.00 25.06 213 GLU C N 1
ATOM 5514 C CA . GLU C 1 212 ? 29.155 -10.002 82.745 1.00 30.21 213 GLU C CA 1
ATOM 5515 C C . GLU C 1 212 ? 28.417 -10.184 81.427 1.00 30.52 213 GLU C C 1
ATOM 5516 O O . GLU C 1 212 ? 29.030 -10.133 80.364 1.00 31.06 213 GLU C O 1
ATOM 5522 N N . GLU C 1 213 ? 27.109 -10.410 81.495 1.00 31.09 214 GLU C N 1
ATOM 5523 C CA . GLU C 1 213 ? 26.309 -10.583 80.289 1.00 30.03 214 GLU C CA 1
ATOM 5524 C C . GLU C 1 213 ? 26.383 -9.332 79.427 1.00 26.07 214 GLU C C 1
ATOM 5525 O O . GLU C 1 213 ? 26.643 -9.422 78.231 1.00 27.72 214 GLU C O 1
ATOM 5531 N N . LEU C 1 214 ? 26.154 -8.170 80.037 1.00 21.42 215 LEU C N 1
ATOM 5532 C CA . LEU C 1 214 ? 26.220 -6.902 79.317 1.00 19.04 215 LEU C CA 1
ATOM 5533 C C . LEU C 1 214 ? 27.624 -6.692 78.760 1.00 19.56 215 LEU C C 1
ATOM 5534 O O . LEU C 1 214 ? 27.786 -6.228 77.633 1.00 22.93 215 LEU C O 1
ATOM 5539 N N . ALA C 1 215 ? 28.633 -7.038 79.553 1.00 20.51 216 ALA C N 1
ATOM 5540 C CA . ALA C 1 215 ? 30.027 -6.902 79.138 1.00 21.27 216 ALA C CA 1
ATOM 5541 C C . ALA C 1 215 ? 30.286 -7.693 77.860 1.00 24.53 216 ALA C C 1
ATOM 5542 O O . ALA C 1 215 ? 30.790 -7.142 76.885 1.00 31.13 216 ALA C O 1
ATOM 5544 N N . ASP C 1 216 ? 29.931 -8.974 77.857 1.00 26.12 217 ASP C N 1
ATOM 5545 C CA . ASP C 1 216 ? 30.119 -9.821 76.679 1.00 28.22 217 ASP C CA 1
ATOM 5546 C C . ASP C 1 216 ? 29.353 -9.272 75.481 1.00 28.60 217 ASP C C 1
ATOM 5547 O O . ASP C 1 216 ? 29.862 -9.256 74.363 1.00 30.63 217 ASP C O 1
ATOM 5552 N N . LYS C 1 217 ? 28.137 -8.803 75.738 1.00 28.41 218 LYS C N 1
ATOM 5553 C CA . LYS C 1 217 ? 27.288 -8.206 74.717 1.00 25.61 218 LYS C CA 1
ATOM 5554 C C . LYS C 1 217 ? 28.016 -7.032 74.059 1.00 23.66 218 LYS C C 1
ATOM 5555 O O . LYS C 1 217 ? 27.768 -6.717 72.905 1.00 27.57 218 LYS C O 1
ATOM 5561 N N . LEU C 1 218 ? 28.880 -6.369 74.820 1.00 22.42 219 LEU C N 1
ATOM 5562 C CA . LEU C 1 218 ? 29.652 -5.230 74.333 1.00 19.93 219 LEU C CA 1
ATOM 5563 C C . LEU C 1 218 ? 31.099 -5.583 74.017 1.00 17.87 219 LEU C C 1
ATOM 5564 O O . LEU C 1 218 ? 31.863 -4.726 73.570 1.00 16.41 219 LEU C O 1
ATOM 5569 N N . GLY C 1 219 ? 31.483 -6.830 74.265 1.00 14.58 220 GLY C N 1
ATOM 5570 C CA . GLY C 1 219 ? 32.856 -7.238 74.025 1.00 16.70 220 GLY C CA 1
ATOM 5571 C C . GLY C 1 219 ? 33.778 -6.437 74.930 1.00 22.56 220 GLY C C 1
ATOM 5572 O O . GLY C 1 219 ? 34.908 -6.108 74.569 1.00 25.50 220 GLY C O 1
ATOM 5573 N N . ALA C 1 220 ? 33.280 -6.111 76.116 1.00 26.17 221 ALA C N 1
ATOM 5574 C CA . ALA C 1 220 ? 34.029 -5.327 77.087 1.00 27.90 221 ALA C CA 1
ATOM 5575 C C . ALA C 1 220 ? 34.638 -6.201 78.180 1.00 30.28 221 ALA C C 1
ATOM 5576 O O . ALA C 1 220 ? 34.297 -7.384 78.313 1.00 31.40 221 ALA C O 1
ATOM 5578 N N . ALA C 1 221 ? 35.548 -5.610 78.950 1.00 29.64 222 ALA C N 1
ATOM 5579 C CA . ALA C 1 221 ? 36.201 -6.305 80.059 1.00 29.44 222 ALA C CA 1
ATOM 5580 C C . ALA C 1 221 ? 35.381 -5.980 81.297 1.00 26.73 222 ALA C C 1
ATOM 5581 O O . ALA C 1 221 ? 34.631 -4.994 81.302 1.00 26.90 222 ALA C O 1
ATOM 5583 N N . VAL C 1 222 ? 35.508 -6.790 82.342 1.00 23.68 223 VAL C N 1
ATOM 5584 C CA . VAL C 1 222 ? 34.746 -6.541 83.556 1.00 19.22 223 VAL C CA 1
ATOM 5585 C C . VAL C 1 222 ? 35.598 -6.017 84.702 1.00 15.96 223 VAL C C 1
ATOM 5586 O O . VAL C 1 222 ? 36.604 -6.620 85.074 1.00 16.15 223 VAL C O 1
ATOM 5590 N N . GLY C 1 223 ? 35.182 -4.883 85.251 1.00 11.45 224 GLY C N 1
ATOM 5591 C CA . GLY C 1 223 ? 35.888 -4.290 86.367 1.00 12.49 224 GLY C CA 1
ATOM 5592 C C . GLY C 1 223 ? 35.055 -4.354 87.643 1.00 13.13 224 GLY C C 1
ATOM 5593 O O . GLY C 1 223 ? 33.877 -4.744 87.619 1.00 10.16 224 GLY C O 1
ATOM 5594 N N . ALA C 1 224 ? 35.653 -3.960 88.762 1.00 11.00 225 ALA C N 1
ATOM 5595 C CA . ALA C 1 224 ? 34.943 -3.973 90.032 1.00 12.39 225 ALA C CA 1
ATOM 5596 C C . ALA C 1 224 ? 35.522 -2.982 91.023 1.00 14.91 225 ALA C C 1
ATOM 5597 O O . ALA C 1 224 ? 36.597 -2.406 90.801 1.00 16.88 225 ALA C O 1
ATOM 5599 N N . SER C 1 225 ? 34.770 -2.752 92.093 1.00 12.99 226 SER C N 1
ATOM 5600 C CA . SER C 1 225 ? 35.177 -1.846 93.154 1.00 9.97 226 SER C CA 1
ATOM 5601 C C . SER C 1 225 ? 35.612 -2.690 94.342 1.00 13.87 226 SER C C 1
ATOM 5602 O O . SER C 1 225 ? 35.373 -3.907 94.369 1.00 13.42 226 SER C O 1
ATOM 5605 N N . ARG C 1 226 ? 36.201 -2.044 95.344 1.00 14.93 227 ARG C N 1
ATOM 5606 C CA . ARG C 1 226 ? 36.653 -2.759 96.530 1.00 15.09 227 ARG C CA 1
ATOM 5607 C C . ARG C 1 226 ? 35.500 -3.509 97.185 1.00 11.84 227 ARG C C 1
ATOM 5608 O O . ARG C 1 226 ? 35.647 -4.662 97.591 1.00 12.26 227 ARG C O 1
ATOM 5616 N N . ALA C 1 227 ? 34.355 -2.849 97.294 1.00 6.33 228 ALA C N 1
ATOM 5617 C CA . ALA C 1 227 ? 33.180 -3.473 97.886 1.00 5.79 228 ALA C CA 1
ATOM 5618 C C . ALA C 1 227 ? 32.899 -4.826 97.257 1.00 6.89 228 ALA C C 1
ATOM 5619 O O . ALA C 1 227 ? 32.793 -5.834 97.944 1.00 12.26 228 ALA C O 1
ATOM 5621 N N . ALA C 1 228 ? 32.819 -4.838 95.935 1.00 9.13 229 ALA C N 1
ATOM 5622 C CA . ALA C 1 228 ? 32.538 -6.045 95.195 1.00 7.93 229 ALA C CA 1
ATOM 5623 C C . ALA C 1 228 ? 33.548 -7.141 95.449 1.00 12.57 229 ALA C C 1
ATOM 5624 O O . ALA C 1 228 ? 33.164 -8.289 95.658 1.00 19.55 229 ALA C O 1
ATOM 5626 N N . VAL C 1 229 ? 34.835 -6.807 95.446 1.00 11.99 230 VAL C N 1
ATOM 5627 C CA . VAL C 1 229 ? 35.843 -7.840 95.671 1.00 17.48 230 VAL C CA 1
ATOM 5628 C C . VAL C 1 229 ? 35.833 -8.343 97.114 1.00 20.82 230 VAL C C 1
ATOM 5629 O O . VAL C 1 229 ? 35.881 -9.549 97.349 1.00 26.75 230 VAL C O 1
ATOM 5633 N N . ASP C 1 230 ? 35.715 -7.426 98.069 1.00 21.09 231 ASP C N 1
ATOM 5634 C CA . ASP C 1 230 ? 35.708 -7.786 99.481 1.00 22.38 231 ASP C CA 1
ATOM 5635 C C . ASP C 1 230 ? 34.536 -8.679 99.851 1.00 23.77 231 ASP C C 1
ATOM 5636 O O . ASP C 1 230 ? 34.667 -9.555 100.702 1.00 29.55 231 ASP C O 1
ATOM 5641 N N . SER C 1 231 ? 33.388 -8.459 99.222 1.00 23.35 232 SER C N 1
ATOM 5642 C CA . SER C 1 231 ? 32.215 -9.280 99.495 1.00 22.21 232 SER C CA 1
ATOM 5643 C C . SER C 1 231 ? 32.252 -10.577 98.680 1.00 25.33 232 SER C C 1
ATOM 5644 O O . SER C 1 231 ? 31.285 -11.342 98.669 1.00 31.49 232 SER C O 1
ATOM 5647 N N . GLY C 1 232 ? 33.351 -10.798 97.962 1.00 26.33 233 GLY C N 1
ATOM 5648 C CA . GLY C 1 232 ? 33.506 -12.006 97.168 1.00 27.51 233 GLY C CA 1
ATOM 5649 C C . GLY C 1 232 ? 32.838 -12.059 95.801 1.00 29.11 233 GLY C C 1
ATOM 5650 O O . GLY C 1 232 ? 32.934 -13.076 95.114 1.00 30.46 233 GLY C O 1
ATOM 5651 N N . TYR C 1 233 ? 32.220 -10.962 95.370 1.00 29.50 234 TYR C N 1
ATOM 5652 C CA . TYR C 1 233 ? 31.538 -10.915 94.074 1.00 29.59 234 TYR C CA 1
ATOM 5653 C C . TYR C 1 233 ? 32.470 -11.198 92.896 1.00 30.04 234 TYR C C 1
ATOM 5654 O O . TYR C 1 233 ? 32.057 -11.808 91.908 1.00 31.72 234 TYR C O 1
ATOM 5663 N N . ALA C 1 234 ? 33.722 -10.756 93.003 1.00 28.19 235 ALA C N 1
ATOM 5664 C CA . ALA C 1 234 ? 34.701 -10.932 91.930 1.00 26.25 235 ALA C CA 1
ATOM 5665 C C . ALA C 1 234 ? 36.140 -10.926 92.452 1.00 27.72 235 ALA C C 1
ATOM 5666 O O . ALA C 1 234 ? 36.421 -10.363 93.510 1.00 30.69 235 ALA C O 1
ATOM 5668 N N . PRO C 1 235 ? 37.077 -11.525 91.700 1.00 25.62 236 PRO C N 1
ATOM 5669 C CA . PRO C 1 235 ? 38.483 -11.566 92.126 1.00 25.38 236 PRO C CA 1
ATOM 5670 C C . PRO C 1 235 ? 39.098 -10.175 92.214 1.00 23.52 236 PRO C C 1
ATOM 5671 O O . PRO C 1 235 ? 38.784 -9.295 91.418 1.00 25.08 236 PRO C O 1
ATOM 5675 N N . ASN C 1 236 ? 40.008 -9.991 93.161 1.00 21.74 237 ASN C N 1
ATOM 5676 C CA . ASN C 1 236 ? 40.655 -8.703 93.341 1.00 21.03 237 ASN C CA 1
ATOM 5677 C C . ASN C 1 236 ? 41.357 -8.192 92.089 1.00 20.20 237 ASN C C 1
ATOM 5678 O O . ASN C 1 236 ? 41.575 -6.995 91.933 1.00 18.13 237 ASN C O 1
ATOM 5683 N N . ASP C 1 237 ? 41.704 -9.100 91.187 1.00 24.00 238 ASP C N 1
ATOM 5684 C CA . ASP C 1 237 ? 42.392 -8.712 89.961 1.00 26.11 238 ASP C CA 1
ATOM 5685 C C . ASP C 1 237 ? 41.562 -7.786 89.062 1.00 22.26 238 ASP C C 1
ATOM 5686 O O . ASP C 1 237 ? 42.119 -7.096 88.209 1.00 25.56 238 ASP C O 1
ATOM 5691 N N . TRP C 1 238 ? 40.244 -7.766 89.256 1.00 14.90 239 TRP C N 1
ATOM 5692 C CA . TRP C 1 238 ? 39.364 -6.919 88.447 1.00 9.94 239 TRP C CA 1
ATOM 5693 C C . TRP C 1 238 ? 39.111 -5.560 89.077 1.00 8.93 239 TRP C C 1
ATOM 5694 O O . TRP C 1 238 ? 38.283 -4.798 88.580 1.00 11.23 239 TRP C O 1
ATOM 5705 N N . GLN C 1 239 ? 39.799 -5.245 90.165 1.00 11.22 240 GLN C N 1
ATOM 5706 C CA . GLN C 1 239 ? 39.547 -3.977 90.823 1.00 8.87 240 GLN C CA 1
ATOM 5707 C C . GLN C 1 239 ? 40.137 -2.797 90.097 1.00 8.02 240 GLN C C 1
ATOM 5708 O O . GLN C 1 239 ? 41.326 -2.775 89.783 1.00 11.55 240 GLN C O 1
ATOM 5714 N N . VAL C 1 240 ? 39.285 -1.813 89.848 1.00 5.61 241 VAL C N 1
ATOM 5715 C CA . VAL C 1 240 ? 39.670 -0.590 89.167 1.00 4.50 241 VAL C CA 1
ATOM 5716 C C . VAL C 1 240 ? 39.803 0.484 90.228 1.00 6.58 241 VAL C C 1
ATOM 5717 O O . VAL C 1 240 ? 38.896 0.648 91.045 1.00 9.10 241 VAL C O 1
ATOM 5721 N N . GLY C 1 241 ? 40.931 1.196 90.231 1.00 9.45 242 GLY C N 1
ATOM 5722 C CA . GLY C 1 241 ? 41.134 2.260 91.204 1.00 11.90 242 GLY C CA 1
ATOM 5723 C C . GLY C 1 241 ? 42.568 2.459 91.665 1.00 16.56 242 GLY C C 1
ATOM 5724 O O . GLY C 1 241 ? 43.485 1.829 91.143 1.00 20.17 242 GLY C O 1
ATOM 5725 N N . GLN C 1 242 ? 42.743 3.302 92.684 1.00 13.63 243 GLN C N 1
ATOM 5726 C CA . GLN C 1 242 ? 44.048 3.626 93.269 1.00 13.99 243 GLN C CA 1
ATOM 5727 C C . GLN C 1 242 ? 44.867 2.408 93.720 1.00 17.50 243 GLN C C 1
ATOM 5728 O O . GLN C 1 242 ? 46.097 2.415 93.647 1.00 20.68 243 GLN C O 1
ATOM 5734 N N . THR C 1 243 ? 44.191 1.386 94.231 1.00 16.64 244 THR C N 1
ATOM 5735 C CA . THR C 1 243 ? 44.873 0.182 94.698 1.00 19.98 244 THR C CA 1
ATOM 5736 C C . THR C 1 243 ? 44.992 -0.882 93.622 1.00 22.94 244 THR C C 1
ATOM 5737 O O . THR C 1 243 ? 45.843 -1.774 93.723 1.00 23.75 244 THR C O 1
ATOM 5741 N N . GLY C 1 244 ? 44.122 -0.809 92.616 1.00 21.89 245 GLY C N 1
ATOM 5742 C CA . GLY C 1 244 ? 44.135 -1.795 91.547 1.00 22.81 245 GLY C CA 1
ATOM 5743 C C . GLY C 1 244 ? 44.674 -1.303 90.216 1.00 21.40 245 GLY C C 1
ATOM 5744 O O . GLY C 1 244 ? 45.766 -0.745 90.143 1.00 23.54 245 GLY C O 1
ATOM 5745 N N . LYS C 1 245 ? 43.926 -1.560 89.149 1.00 19.24 246 LYS C N 1
ATOM 5746 C CA . LYS C 1 245 ? 44.332 -1.140 87.813 1.00 15.47 246 LYS C CA 1
ATOM 5747 C C . LYS C 1 245 ? 43.685 0.174 87.432 1.00 14.10 246 LYS C C 1
ATOM 5748 O O . LYS C 1 245 ? 42.547 0.455 87.821 1.00 17.12 246 LYS C O 1
ATOM 5754 N N . VAL C 1 246 ? 44.439 1.004 86.722 1.00 16.50 247 VAL C N 1
ATOM 5755 C CA . VAL C 1 246 ? 43.942 2.303 86.269 1.00 20.38 247 VAL C CA 1
ATOM 5756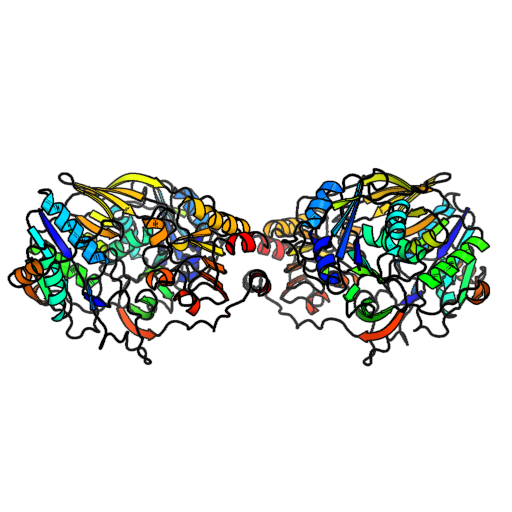 C C . VAL C 1 246 ? 43.745 2.229 84.759 1.00 21.67 247 VAL C C 1
ATOM 5757 O O . VAL C 1 246 ? 44.704 2.224 83.989 1.00 24.51 247 VAL C O 1
ATOM 5761 N N . VAL C 1 247 ? 42.486 2.148 84.352 1.00 22.77 248 VAL C N 1
ATOM 5762 C CA . VAL C 1 247 ? 42.120 2.022 82.953 1.00 16.76 248 VAL C CA 1
ATOM 5763 C C . VAL C 1 247 ? 41.613 3.331 82.359 1.00 21.86 248 VAL C C 1
ATOM 5764 O O . VAL C 1 247 ? 41.381 4.310 83.072 1.00 24.45 248 VAL C O 1
ATOM 5768 N N . ALA C 1 248 ? 41.427 3.343 81.045 1.00 25.57 249 ALA C N 1
ATOM 5769 C CA . ALA C 1 248 ? 40.936 4.527 80.351 1.00 29.08 249 ALA C CA 1
ATOM 5770 C C . ALA C 1 248 ? 40.410 4.156 78.975 1.00 30.36 249 ALA C C 1
ATOM 5771 O O . ALA C 1 248 ? 40.856 4.694 77.961 1.00 31.54 249 ALA C O 1
ATOM 5773 N N . PRO C 1 249 ? 39.435 3.233 78.922 1.00 28.66 250 PRO C N 1
ATOM 5774 C CA . PRO C 1 249 ? 38.858 2.803 77.647 1.00 25.34 250 PRO C CA 1
ATOM 5775 C C . PRO C 1 249 ? 38.015 3.922 77.038 1.00 23.32 250 PRO C C 1
ATOM 5776 O O . PRO C 1 249 ? 37.997 5.043 77.551 1.00 26.20 250 PRO C O 1
ATOM 5780 N N . GLU C 1 250 ? 37.341 3.644 75.934 1.00 18.93 251 GLU C N 1
ATOM 5781 C CA . GLU C 1 250 ? 36.499 4.664 75.340 1.00 19.70 251 GLU C CA 1
ATOM 5782 C C . GLU C 1 250 ? 35.162 4.656 76.046 1.00 15.76 251 GLU C C 1
ATOM 5783 O O . GLU C 1 250 ? 34.536 5.697 76.205 1.00 15.40 251 GLU C O 1
ATOM 5789 N N . LEU C 1 251 ? 34.752 3.487 76.520 1.00 14.29 252 LEU C N 1
ATOM 5790 C CA . LEU C 1 251 ? 33.489 3.369 77.233 1.00 18.00 252 LEU C CA 1
ATOM 5791 C C . LEU C 1 251 ? 33.684 2.700 78.593 1.00 18.81 252 LEU C C 1
ATOM 5792 O O . LEU C 1 251 ? 34.246 1.604 78.680 1.00 21.12 252 LEU C O 1
ATOM 5797 N N . TYR C 1 252 ? 33.226 3.365 79.646 1.00 16.99 253 TYR C N 1
ATOM 5798 C CA . TYR C 1 252 ? 33.323 2.827 80.994 1.00 18.61 253 TYR C CA 1
ATOM 5799 C C . TYR C 1 252 ? 31.934 2.913 81.586 1.00 19.56 253 TYR C C 1
ATOM 5800 O O . TYR C 1 252 ? 31.433 4.015 81.817 1.00 20.81 253 TYR C O 1
ATOM 5809 N N . VAL C 1 253 ? 31.293 1.766 81.778 1.00 19.17 254 VAL C N 1
ATOM 5810 C CA . VAL C 1 253 ? 29.957 1.731 82.363 1.00 18.13 254 VAL C CA 1
ATOM 5811 C C . VAL C 1 253 ? 30.113 1.358 83.832 1.00 19.43 254 VAL C C 1
ATOM 5812 O O . VAL C 1 253 ? 30.706 0.323 84.150 1.00 23.03 254 VAL C O 1
ATOM 5816 N N . ALA C 1 254 ? 29.650 2.235 84.717 1.00 18.53 255 ALA C N 1
ATOM 5817 C CA . ALA C 1 254 ? 29.733 2.007 86.152 1.00 15.27 255 ALA C CA 1
ATOM 5818 C C . ALA C 1 254 ? 28.337 1.781 86.696 1.00 17.05 255 ALA C C 1
ATOM 5819 O O . ALA C 1 254 ? 27.560 2.725 86.861 1.00 19.26 255 ALA C O 1
ATOM 5821 N N . VAL C 1 255 ? 28.019 0.519 86.956 1.00 18.18 256 VAL C N 1
ATOM 5822 C CA . VAL C 1 255 ? 26.713 0.131 87.477 1.00 15.46 256 VAL C CA 1
ATOM 5823 C C . VAL C 1 255 ? 26.855 -0.262 88.941 1.00 14.88 256 VAL C C 1
ATOM 5824 O O . VAL C 1 255 ? 27.728 -1.056 89.294 1.00 19.45 256 VAL C O 1
ATOM 5828 N N . GLY C 1 256 ? 26.056 0.361 89.801 1.00 14.04 257 GLY C N 1
ATOM 5829 C CA . GLY C 1 256 ? 26.116 0.062 91.224 1.00 16.05 257 GLY C CA 1
ATOM 5830 C C . GLY C 1 256 ? 27.380 0.510 91.953 1.00 16.96 257 GLY C C 1
ATOM 5831 O O . GLY C 1 256 ? 27.807 -0.139 92.912 1.00 15.97 257 GLY C O 1
ATOM 5832 N N . ILE C 1 257 ? 27.977 1.617 91.515 1.00 16.82 258 ILE C N 1
ATOM 5833 C CA . ILE C 1 257 ? 29.188 2.157 92.133 1.00 9.88 258 ILE C CA 1
ATOM 5834 C C . ILE C 1 257 ? 28.923 3.618 92.443 1.00 13.92 258 ILE C C 1
ATOM 5835 O O . ILE C 1 257 ? 28.514 4.368 91.559 1.00 18.05 258 ILE C O 1
ATOM 5840 N N . SER C 1 258 ? 29.148 4.011 93.694 1.00 16.11 259 SER C N 1
ATOM 5841 C CA . SER C 1 258 ? 28.896 5.380 94.143 1.00 16.32 259 SER C CA 1
ATOM 5842 C C . SER C 1 258 ? 29.849 6.391 93.541 1.00 17.12 259 SER C C 1
ATOM 5843 O O . SER C 1 258 ? 29.504 7.557 93.379 1.00 18.02 259 SER C O 1
ATOM 5846 N N . GLY C 1 259 ? 31.069 5.961 93.265 1.00 18.10 260 GLY C N 1
ATOM 5847 C CA . GLY C 1 259 ? 32.042 6.870 92.690 1.00 17.94 260 GLY C CA 1
ATOM 5848 C C . GLY C 1 259 ? 32.973 7.464 93.727 1.00 18.69 260 GLY C C 1
ATOM 5849 O O . GLY C 1 259 ? 33.253 8.665 93.706 1.00 21.67 260 GLY C O 1
ATOM 5850 N N . ALA C 1 260 ? 33.464 6.616 94.627 1.00 18.66 261 ALA C N 1
ATOM 5851 C CA . ALA C 1 260 ? 34.373 7.039 95.687 1.00 16.93 261 ALA C CA 1
ATOM 5852 C C . ALA C 1 260 ? 35.690 7.456 95.064 1.00 17.13 261 ALA C C 1
ATOM 5853 O O . ALA C 1 260 ? 36.116 6.873 94.068 1.00 21.38 261 ALA C O 1
ATOM 5855 N N . ILE C 1 261 ? 36.342 8.438 95.677 1.00 19.50 262 ILE C N 1
ATOM 5856 C CA . ILE C 1 261 ? 37.621 8.970 95.203 1.00 20.51 262 ILE C CA 1
ATOM 5857 C C . ILE C 1 261 ? 38.561 7.875 94.736 1.00 16.98 262 ILE C C 1
ATOM 5858 O O . ILE C 1 261 ? 39.088 7.926 93.628 1.00 16.02 262 ILE C O 1
ATOM 5863 N N . GLN C 1 262 ? 38.769 6.890 95.600 1.00 18.02 263 GLN C N 1
ATOM 5864 C CA . GLN C 1 262 ? 39.669 5.781 95.311 1.00 17.12 263 GLN C CA 1
ATOM 5865 C C . GLN C 1 262 ? 39.318 4.994 94.059 1.00 18.22 263 GLN C C 1
ATOM 5866 O O . GLN C 1 262 ? 40.191 4.346 93.472 1.00 20.05 263 GLN C O 1
ATOM 5872 N N . HIS C 1 263 ? 38.040 4.982 93.685 1.00 16.36 264 HIS C N 1
ATOM 5873 C CA . HIS C 1 263 ? 37.638 4.273 92.468 1.00 18.41 264 HIS C CA 1
ATOM 5874 C C . HIS C 1 263 ? 37.870 5.156 91.244 1.00 15.10 264 HIS C C 1
ATOM 5875 O O . HIS C 1 263 ? 38.436 4.708 90.245 1.00 15.56 264 HIS C O 1
ATOM 5882 N N . LEU C 1 264 ? 37.438 6.412 91.332 1.00 14.39 265 LEU C N 1
ATOM 5883 C CA . LEU C 1 264 ? 37.585 7.353 90.230 1.00 12.03 265 LEU C CA 1
ATOM 5884 C C . LEU C 1 264 ? 39.041 7.529 89.836 1.00 15.57 265 LEU C C 1
ATOM 5885 O O . LEU C 1 264 ? 39.339 7.872 88.696 1.00 21.65 265 LEU C O 1
ATOM 5890 N N . ALA C 1 265 ? 39.946 7.311 90.782 1.00 15.32 266 ALA C N 1
ATOM 5891 C CA . ALA C 1 265 ? 41.377 7.437 90.526 1.00 14.17 266 ALA C CA 1
ATOM 5892 C C . ALA C 1 265 ? 41.842 6.540 89.380 1.00 18.23 266 ALA C C 1
ATOM 5893 O O . ALA C 1 265 ? 42.858 6.824 88.734 1.00 19.36 266 ALA C O 1
ATOM 5895 N N . GLY C 1 266 ? 41.098 5.462 89.130 1.00 18.88 267 GLY C N 1
ATOM 5896 C CA . GLY C 1 266 ? 41.463 4.533 88.076 1.00 19.14 267 GLY C CA 1
ATOM 5897 C C . GLY C 1 266 ? 40.601 4.548 86.828 1.00 20.10 267 GLY C C 1
ATOM 5898 O O . GLY C 1 266 ? 40.719 3.647 85.997 1.00 19.29 267 GLY C O 1
ATOM 5899 N N . MET C 1 267 ? 39.744 5.553 86.676 1.00 21.08 268 MET C N 1
ATOM 5900 C CA . MET C 1 267 ? 38.889 5.622 85.496 1.00 25.50 268 MET C CA 1
ATOM 5901 C C . MET C 1 267 ? 38.315 6.998 85.157 1.00 30.64 268 MET C C 1
ATOM 5902 O O . MET C 1 267 ? 37.367 7.094 84.379 1.00 36.55 268 MET C O 1
ATOM 5907 N N . LYS C 1 268 ? 38.877 8.062 85.725 1.00 33.34 269 LYS C N 1
ATOM 5908 C CA . LYS C 1 268 ? 38.388 9.411 85.430 1.00 33.39 269 LYS C CA 1
ATOM 5909 C C . LYS C 1 268 ? 38.910 9.898 84.084 1.00 33.60 269 LYS C C 1
ATOM 5910 O O . LYS C 1 268 ? 38.538 10.969 83.618 1.00 34.05 269 LYS C O 1
ATOM 5916 N N . ASP C 1 269 ? 39.803 9.125 83.479 1.00 35.34 270 ASP C N 1
ATOM 5917 C CA . ASP C 1 269 ? 40.355 9.478 82.181 1.00 37.37 270 ASP C CA 1
ATOM 5918 C C . ASP C 1 269 ? 39.716 8.690 81.029 1.00 35.21 270 ASP C C 1
ATOM 5919 O O . ASP C 1 269 ? 40.247 8.672 79.925 1.00 37.86 270 ASP C O 1
ATOM 5924 N N . SER C 1 270 ? 38.610 8.000 81.294 1.00 31.86 271 SER C N 1
ATOM 5925 C CA . SER C 1 270 ? 37.921 7.247 80.250 1.00 27.74 271 SER C CA 1
ATOM 5926 C C . SER C 1 270 ? 37.208 8.254 79.340 1.00 30.24 271 SER C C 1
ATOM 5927 O O . SER C 1 270 ? 36.757 9.303 79.804 1.00 30.29 271 SER C O 1
ATOM 5930 N N . LYS C 1 271 ? 37.120 7.943 78.050 1.00 32.17 272 LYS C N 1
ATOM 5931 C CA . LYS C 1 271 ? 36.483 8.832 77.079 1.00 32.15 272 LYS C CA 1
ATOM 5932 C C . LYS C 1 271 ? 35.024 9.119 77.410 1.00 27.85 272 LYS C C 1
ATOM 5933 O O . LYS C 1 271 ? 34.627 10.278 77.542 1.00 27.61 272 LYS C O 1
ATOM 5939 N N . VAL C 1 272 ? 34.224 8.065 77.514 1.00 22.82 273 VAL C N 1
ATOM 5940 C CA . VAL C 1 272 ? 32.813 8.210 77.843 1.00 21.36 273 VAL C CA 1
ATOM 5941 C C . VAL C 1 272 ? 32.533 7.375 79.079 1.00 19.74 273 VAL C C 1
ATOM 5942 O O . VAL C 1 272 ? 32.875 6.190 79.135 1.00 20.08 273 VAL C O 1
ATOM 5946 N N . ILE C 1 273 ? 31.952 8.011 80.086 1.00 16.02 274 ILE C N 1
ATOM 5947 C CA . ILE C 1 273 ? 31.633 7.337 81.326 1.00 13.78 274 ILE C CA 1
ATOM 5948 C C . ILE C 1 273 ? 30.131 7.319 81.529 1.00 15.00 274 ILE C C 1
ATOM 5949 O O . ILE C 1 273 ? 29.492 8.373 81.605 1.00 15.37 274 ILE C O 1
ATOM 5954 N N . VAL C 1 274 ? 29.571 6.120 81.600 1.00 12.80 275 VAL C N 1
ATOM 5955 C CA . VAL C 1 274 ? 28.144 5.958 81.807 1.00 14.16 275 VAL C CA 1
ATOM 5956 C C . VAL C 1 274 ? 27.971 5.466 83.239 1.00 17.52 275 VAL C C 1
ATOM 5957 O O . VAL C 1 274 ? 28.846 4.778 83.779 1.00 17.96 275 VAL C O 1
ATOM 5961 N N . ALA C 1 275 ? 26.888 5.888 83.879 1.00 18.81 276 ALA C N 1
ATOM 5962 C CA . ALA C 1 275 ? 26.616 5.503 85.251 1.00 15.35 276 ALA C CA 1
ATOM 5963 C C . ALA C 1 275 ? 25.150 5.187 85.405 1.00 18.03 276 ALA C C 1
ATOM 5964 O O . ALA C 1 275 ? 24.294 5.869 84.840 1.00 20.54 276 ALA C O 1
ATOM 5966 N N . ILE C 1 276 ? 24.871 4.096 86.099 1.00 20.50 277 ILE C N 1
ATOM 5967 C CA . ILE C 1 276 ? 23.506 3.698 86.388 1.00 21.60 277 ILE C CA 1
ATOM 5968 C C . ILE C 1 276 ? 23.529 3.343 87.862 1.00 20.04 277 ILE C C 1
ATOM 5969 O O . ILE C 1 276 ? 24.187 2.391 88.293 1.00 19.40 277 ILE C O 1
ATOM 5974 N N . ASN C 1 277 ? 22.860 4.178 88.636 1.00 20.39 278 ASN C N 1
ATOM 5975 C CA . ASN C 1 277 ? 22.816 4.035 90.072 1.00 22.45 278 ASN C CA 1
ATOM 5976 C C . ASN C 1 277 ? 21.400 4.396 90.473 1.00 27.37 278 ASN C C 1
ATOM 5977 O O . ASN C 1 277 ? 20.695 5.069 89.712 1.00 30.83 278 ASN C O 1
ATOM 5982 N N . LYS C 1 278 ? 20.956 3.926 91.632 1.00 27.99 279 LYS C N 1
ATOM 5983 C CA . LYS C 1 278 ? 19.613 4.262 92.073 1.00 28.89 279 LYS C CA 1
ATOM 5984 C C . LYS C 1 278 ? 19.633 5.537 92.917 1.00 28.57 279 LYS C C 1
ATOM 5985 O O . LYS C 1 278 ? 18.598 6.156 93.144 1.00 31.44 279 LYS C O 1
ATOM 5991 N N . ASP C 1 279 ? 20.825 5.951 93.331 1.00 29.40 280 ASP C N 1
ATOM 5992 C CA . ASP C 1 279 ? 20.978 7.149 94.138 1.00 31.81 280 ASP C CA 1
ATOM 5993 C C . ASP C 1 279 ? 21.366 8.339 93.281 1.00 32.23 280 ASP C C 1
ATOM 5994 O O . ASP C 1 279 ? 22.525 8.508 92.907 1.00 32.96 280 ASP C O 1
ATOM 5999 N N . GLU C 1 280 ? 20.386 9.190 93.021 1.00 33.43 281 GLU C N 1
ATOM 6000 C CA . GLU C 1 280 ? 20.562 10.402 92.225 1.00 37.11 281 GLU C CA 1
ATOM 6001 C C . GLU C 1 280 ? 21.657 11.349 92.741 1.00 35.93 281 GLU C C 1
ATOM 6002 O O . GLU C 1 280 ? 22.051 12.288 92.050 1.00 36.01 281 GLU C O 1
ATOM 6008 N N . GLU C 1 281 ? 22.127 11.113 93.962 1.00 34.50 282 GLU C N 1
ATOM 6009 C CA . GLU C 1 281 ? 23.158 11.948 94.559 1.00 31.10 282 GLU C CA 1
ATOM 6010 C C . GLU C 1 281 ? 24.535 11.312 94.609 1.00 28.52 282 GLU C C 1
ATOM 6011 O O . GLU C 1 281 ? 25.477 11.938 95.085 1.00 28.28 282 GLU C O 1
ATOM 6017 N N . ALA C 1 282 ? 24.662 10.073 94.140 1.00 25.84 283 ALA C N 1
ATOM 6018 C CA . ALA C 1 282 ? 25.959 9.397 94.158 1.00 26.43 283 ALA C CA 1
ATOM 6019 C C . ALA C 1 282 ? 26.995 10.259 93.428 1.00 25.37 283 ALA C C 1
ATOM 6020 O O . ALA C 1 282 ? 26.721 10.794 92.349 1.00 31.69 283 ALA C O 1
ATOM 6022 N N . PRO C 1 283 ? 28.189 10.432 94.018 1.00 20.90 284 PRO C N 1
ATOM 6023 C CA . PRO C 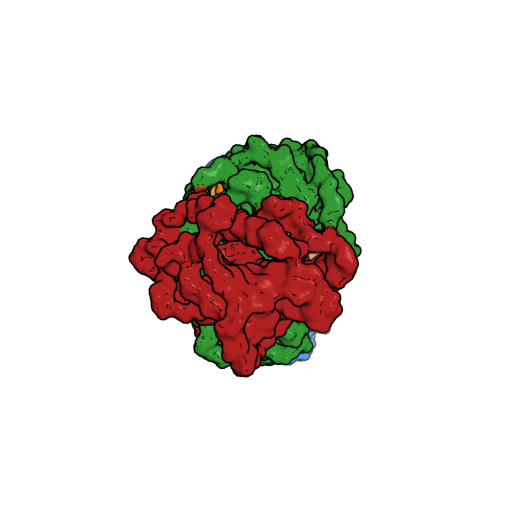1 283 ? 29.244 11.241 93.400 1.00 19.36 284 PRO C CA 1
ATOM 6024 C C . PRO C 1 283 ? 29.538 10.902 91.934 1.00 19.02 284 PRO C C 1
ATOM 6025 O O . PRO C 1 283 ? 29.887 11.786 91.153 1.00 22.43 284 PRO C O 1
ATOM 6029 N N . ILE C 1 284 ? 29.362 9.636 91.558 1.00 19.11 285 ILE C N 1
ATOM 6030 C CA . ILE C 1 284 ? 29.602 9.177 90.190 1.00 16.32 285 ILE C CA 1
ATOM 6031 C C . ILE C 1 284 ? 28.849 10.034 89.162 1.00 20.13 285 ILE C C 1
ATOM 6032 O O . ILE C 1 284 ? 29.374 10.322 88.085 1.00 21.98 285 ILE C O 1
ATOM 6037 N N . PHE C 1 285 ? 27.663 10.514 89.534 1.00 20.17 286 PHE C N 1
ATOM 6038 C CA . PHE C 1 285 ? 26.833 11.330 88.648 1.00 22.62 286 PHE C CA 1
ATOM 6039 C C . PHE C 1 285 ? 27.373 12.728 88.345 1.00 30.71 286 PHE C C 1
ATOM 6040 O O . PHE C 1 285 ? 26.711 13.520 87.669 1.00 38.16 286 PHE C O 1
ATOM 6048 N N . GLN C 1 286 ? 28.561 13.046 88.846 1.00 34.60 287 GLN C N 1
ATOM 6049 C CA . GLN C 1 286 ? 29.150 14.360 88.607 1.00 37.70 287 GLN C CA 1
ATOM 6050 C C . GLN C 1 286 ? 30.429 14.257 87.778 1.00 39.82 287 GLN C C 1
ATOM 6051 O O . GLN C 1 286 ? 31.201 15.216 87.689 1.00 40.14 287 GLN C O 1
ATOM 6057 N N . ILE C 1 287 ? 30.638 13.078 87.189 1.00 40.96 288 ILE C N 1
ATOM 6058 C CA . ILE C 1 287 ? 31.798 12.777 86.340 1.00 37.36 288 ILE C CA 1
ATOM 6059 C C . ILE C 1 287 ? 31.315 11.987 85.108 1.00 37.76 288 ILE C C 1
ATOM 6060 O O . ILE C 1 287 ? 32.004 11.915 84.085 1.00 37.65 288 ILE C O 1
ATOM 6065 N N . ALA C 1 288 ? 30.132 11.387 85.221 1.00 36.57 289 ALA C N 1
ATOM 6066 C CA . ALA C 1 288 ? 29.554 10.597 84.141 1.00 34.08 289 ALA C CA 1
ATOM 6067 C C . ALA C 1 288 ? 28.922 11.464 83.056 1.00 31.69 289 ALA C C 1
ATOM 6068 O O . ALA C 1 288 ? 28.023 12.262 83.327 1.00 33.64 289 ALA C O 1
ATOM 6070 N N . ASP C 1 289 ? 29.368 11.266 81.820 1.00 28.03 290 ASP C N 1
ATOM 6071 C CA . ASP C 1 289 ? 28.854 12.021 80.684 1.00 26.66 290 ASP C CA 1
ATOM 6072 C C . ASP C 1 289 ? 27.376 11.728 80.454 1.00 28.20 290 ASP C C 1
ATOM 6073 O O . ASP C 1 289 ? 26.629 12.603 80.030 1.00 31.29 290 ASP C O 1
ATOM 6078 N N . TYR C 1 290 ? 26.971 10.485 80.700 1.00 29.71 291 TYR C N 1
ATOM 6079 C CA . TYR C 1 290 ? 25.583 10.064 80.533 1.00 27.38 291 TYR C CA 1
ATOM 6080 C C . TYR C 1 290 ? 25.226 9.166 81.709 1.00 23.00 291 TYR C C 1
ATOM 6081 O O . TYR C 1 290 ? 25.846 8.122 81.912 1.00 21.57 291 TYR C O 1
ATOM 6090 N N . GLY C 1 291 ? 24.254 9.595 82.502 1.00 18.34 292 GLY C N 1
ATOM 6091 C CA . GLY C 1 291 ? 23.858 8.822 83.664 1.00 16.24 292 GLY C CA 1
ATOM 6092 C C . GLY C 1 291 ? 22.390 8.470 83.674 1.00 14.52 292 GLY C C 1
ATOM 6093 O O . GLY C 1 291 ? 21.570 9.202 83.133 1.00 18.53 292 GLY C O 1
ATOM 6094 N N . LEU C 1 292 ? 22.054 7.361 84.319 1.00 12.52 293 LEU C N 1
ATOM 6095 C CA . LEU C 1 292 ? 20.679 6.895 84.384 1.00 14.39 293 LEU C CA 1
ATOM 6096 C C . LEU C 1 292 ? 20.324 6.432 85.799 1.00 15.82 293 LEU C C 1
ATOM 6097 O O . LEU C 1 292 ? 20.855 5.436 86.303 1.00 13.13 293 LEU C O 1
ATOM 6102 N N . VAL C 1 293 ? 19.389 7.143 86.414 1.00 15.08 294 VAL C N 1
ATOM 6103 C CA . VAL C 1 293 ? 18.958 6.848 87.768 1.00 16.83 294 VAL C CA 1
ATOM 6104 C C . VAL C 1 293 ? 17.880 5.766 87.782 1.00 17.51 294 VAL C C 1
ATOM 6105 O O . VAL C 1 293 ? 16.717 6.023 87.444 1.00 18.55 294 VAL C O 1
ATOM 6109 N N . GLY C 1 294 ? 18.267 4.556 88.171 1.00 13.89 295 GLY C N 1
ATOM 6110 C CA . GLY C 1 294 ? 17.313 3.466 88.210 1.00 13.04 295 GLY C CA 1
ATOM 6111 C C . GLY C 1 294 ? 17.863 2.206 88.846 1.00 13.33 295 GLY C C 1
ATOM 6112 O O . GLY C 1 294 ? 19.041 2.126 89.189 1.00 15.05 295 GLY C O 1
ATOM 6113 N N . ASP C 1 295 ? 16.995 1.216 89.012 1.00 15.15 296 ASP C N 1
ATOM 6114 C CA . ASP C 1 295 ? 17.383 -0.055 89.606 1.00 19.02 296 ASP C CA 1
ATOM 6115 C C . ASP C 1 295 ? 18.185 -0.850 88.579 1.00 19.85 296 ASP C C 1
ATOM 6116 O O . ASP C 1 295 ? 17.653 -1.232 87.533 1.00 23.53 296 ASP C O 1
ATOM 6121 N N . LEU C 1 296 ? 19.450 -1.120 88.889 1.00 19.18 297 LEU C N 1
ATOM 6122 C CA . LEU C 1 296 ? 20.324 -1.874 87.989 1.00 19.49 297 LEU C CA 1
ATOM 6123 C C . LEU C 1 296 ? 19.747 -3.233 87.609 1.00 18.81 297 LEU C C 1
ATOM 6124 O O . LEU C 1 296 ? 20.041 -3.748 86.534 1.00 19.76 297 LEU C O 1
ATOM 6129 N N . PHE C 1 297 ? 18.940 -3.813 88.492 1.00 16.89 298 PHE C N 1
ATOM 6130 C CA . PHE C 1 297 ? 18.329 -5.115 88.234 1.00 22.33 298 PHE C CA 1
ATOM 6131 C C . PHE C 1 297 ? 17.237 -5.058 87.172 1.00 24.68 298 PHE C C 1
ATOM 6132 O O . PHE C 1 297 ? 16.772 -6.094 86.689 1.00 27.12 298 PHE C O 1
ATOM 6140 N N . SER C 1 298 ? 16.837 -3.842 86.812 1.00 25.89 299 SER C N 1
ATOM 6141 C CA . SER C 1 298 ? 15.811 -3.628 85.805 1.00 24.78 299 SER C CA 1
ATOM 6142 C C . SER C 1 298 ? 16.445 -2.999 84.572 1.00 25.96 299 SER C C 1
ATOM 6143 O O . SER C 1 298 ? 16.229 -3.457 83.452 1.00 30.24 299 SER C O 1
ATOM 6146 N N . VAL C 1 299 ? 17.275 -1.985 84.784 1.00 22.43 300 VAL C N 1
ATOM 6147 C CA . VAL C 1 299 ? 17.925 -1.293 83.677 1.00 21.40 300 VAL C CA 1
ATOM 6148 C C . VAL C 1 299 ? 18.960 -2.113 82.905 1.00 23.74 300 VAL C C 1
ATOM 6149 O O . VAL C 1 299 ? 18.896 -2.179 81.683 1.00 25.46 300 VAL C O 1
ATOM 6153 N N . VAL C 1 300 ? 19.912 -2.726 83.603 1.00 26.42 301 VAL C N 1
ATOM 6154 C CA . VAL C 1 300 ? 20.951 -3.511 82.938 1.00 28.26 301 VAL C CA 1
ATOM 6155 C C . VAL C 1 300 ? 20.383 -4.587 82.010 1.00 33.83 301 VAL C C 1
ATOM 6156 O O . VAL C 1 300 ? 20.773 -4.660 80.846 1.00 38.76 301 VAL C O 1
ATOM 6160 N N . PRO C 1 301 ? 19.446 -5.428 82.493 1.00 37.59 302 PRO C N 1
ATOM 6161 C CA . PRO C 1 301 ? 18.912 -6.447 81.577 1.00 37.06 302 PRO C CA 1
ATOM 6162 C C . PRO C 1 301 ? 18.168 -5.858 80.367 1.00 38.11 302 PRO C C 1
ATOM 6163 O O . PRO C 1 301 ? 18.111 -6.488 79.308 1.00 38.23 302 PRO C O 1
ATOM 6167 N N . GLU C 1 302 ? 17.588 -4.667 80.519 1.00 38.41 303 GLU C N 1
ATOM 6168 C CA . GLU C 1 302 ? 16.898 -4.024 79.398 1.00 36.57 303 GLU C CA 1
ATOM 6169 C C . GLU C 1 302 ? 17.948 -3.461 78.450 1.00 34.76 303 GLU C C 1
ATOM 6170 O O . GLU C 1 302 ? 17.807 -3.564 77.233 1.00 33.78 303 GLU C O 1
ATOM 6176 N N . LEU C 1 303 ? 19.005 -2.882 79.017 1.00 34.83 304 LEU C N 1
ATOM 6177 C CA . LEU C 1 303 ? 20.107 -2.317 78.240 1.00 33.81 304 LEU C CA 1
ATOM 6178 C C . LEU C 1 303 ? 20.725 -3.440 77.416 1.00 33.96 304 LEU C C 1
ATOM 6179 O O . LEU C 1 303 ? 20.927 -3.301 76.213 1.00 38.30 304 LEU C O 1
ATOM 6184 N N . THR C 1 304 ? 21.010 -4.560 78.069 1.00 32.86 305 THR C N 1
ATOM 6185 C CA . THR C 1 304 ? 21.593 -5.723 77.408 1.00 34.94 305 THR C CA 1
ATOM 6186 C C . THR C 1 304 ? 20.679 -6.255 76.299 1.00 40.53 305 THR C C 1
ATOM 6187 O O . THR C 1 304 ? 21.149 -6.835 75.317 1.00 40.95 305 THR C O 1
ATOM 6191 N N . GLY C 1 305 ? 19.375 -6.061 76.471 1.00 45.14 306 GLY C N 1
ATOM 6192 C CA . GLY C 1 305 ? 18.412 -6.523 75.490 1.00 47.18 306 GLY C CA 1
ATOM 6193 C C . GLY C 1 305 ? 18.301 -5.633 74.266 1.00 49.73 306 GLY C C 1
ATOM 6194 O O . GLY C 1 305 ? 18.015 -6.124 73.176 1.00 55.85 306 GLY C O 1
ATOM 6195 N N . LYS C 1 306 ? 18.518 -4.331 74.441 1.00 46.57 307 LYS C N 1
ATOM 6196 C CA . LYS C 1 306 ? 18.431 -3.377 73.342 1.00 42.02 307 LYS C CA 1
ATOM 6197 C C . LYS C 1 306 ? 19.819 -2.975 72.856 1.00 44.98 307 LYS C C 1
ATOM 6198 O O . LYS C 1 306 ? 20.072 -1.798 72.582 1.00 48.85 307 LYS C O 1
ATOM 6204 N N . LEU C 1 307 ? 20.693 -3.967 72.716 1.00 45.33 308 LEU C N 1
ATOM 6205 C CA . LEU C 1 307 ? 22.073 -3.757 72.280 1.00 45.04 308 LEU C CA 1
ATOM 6206 C C . LEU C 1 307 ? 22.415 -4.688 71.109 1.00 46.68 308 LEU C C 1
ATOM 6207 O O . LEU C 1 307 ? 21.645 -5.643 70.855 1.00 46.20 308 LEU C O 1
ATOM 6213 N N . MET D 2 1 ? 62.008 -13.374 116.480 1.00 35.87 1 MET D N 1
ATOM 6214 C CA . MET D 2 1 ? 62.710 -12.280 115.746 1.00 34.85 1 MET D CA 1
ATOM 6215 C C . MET D 2 1 ? 61.981 -10.970 116.033 1.00 33.03 1 MET D C 1
ATOM 6216 O O . MET D 2 1 ? 60.838 -10.981 116.496 1.00 34.29 1 MET D O 1
ATOM 6221 N N . LYS D 2 2 ? 62.645 -9.852 115.781 1.00 30.02 2 LYS D N 1
ATOM 6222 C CA . LYS D 2 2 ? 62.036 -8.550 115.995 1.00 26.00 2 LYS D CA 1
ATOM 6223 C C . LYS D 2 2 ? 61.519 -8.108 114.639 1.00 23.12 2 LYS D C 1
ATOM 6224 O O . LYS D 2 2 ? 62.197 -8.300 113.624 1.00 21.09 2 LYS D O 1
ATOM 6230 N N . VAL D 2 3 ? 60.314 -7.555 114.614 1.00 19.14 3 VAL D N 1
ATOM 6231 C CA . VAL D 2 3 ? 59.724 -7.082 113.371 1.00 13.36 3 VAL D CA 1
ATOM 6232 C C . VAL D 2 3 ? 59.642 -5.559 113.390 1.00 12.82 3 VAL D C 1
ATOM 6233 O O . VAL D 2 3 ? 59.172 -4.966 114.366 1.00 16.06 3 VAL D O 1
ATOM 6237 N N . LEU D 2 4 ? 60.115 -4.928 112.323 1.00 12.12 4 LEU D N 1
ATOM 6238 C CA . LEU D 2 4 ? 60.069 -3.476 112.211 1.00 10.53 4 LEU D CA 1
ATOM 6239 C C . LEU D 2 4 ? 58.820 -3.126 111.399 1.00 10.89 4 LEU D C 1
ATOM 6240 O O . LEU D 2 4 ? 58.465 -3.855 110.468 1.00 14.38 4 LEU D O 1
ATOM 6245 N N . VAL D 2 5 ? 58.119 -2.064 111.787 1.00 6.45 5 VAL D N 1
ATOM 6246 C CA . VAL D 2 5 ? 56.913 -1.645 111.077 1.00 4.65 5 VAL D CA 1
ATOM 6247 C C . VAL D 2 5 ? 56.873 -0.136 110.843 1.00 7.77 5 VAL D C 1
ATOM 6248 O O . VAL D 2 5 ? 56.667 0.643 111.774 1.00 10.68 5 VAL D O 1
ATOM 6252 N N . PRO D 2 6 ? 57.141 0.299 109.601 1.00 8.11 6 PRO D N 1
ATOM 6253 C CA . PRO D 2 6 ? 57.130 1.719 109.243 1.00 8.00 6 PRO D CA 1
ATOM 6254 C C . PRO D 2 6 ? 55.696 2.166 109.047 1.00 8.30 6 PRO D C 1
ATOM 6255 O O . PRO D 2 6 ? 54.964 1.563 108.265 1.00 12.22 6 PRO D O 1
ATOM 6259 N N . VAL D 2 7 ? 55.280 3.192 109.776 1.00 4.23 7 VAL D N 1
ATOM 6260 C CA . VAL D 2 7 ? 53.931 3.698 109.650 1.00 2.00 7 VAL D CA 1
ATOM 6261 C C . VAL D 2 7 ? 54.040 5.176 109.362 1.00 4.02 7 VAL D C 1
ATOM 6262 O O . VAL D 2 7 ? 54.931 5.844 109.873 1.00 6.18 7 VAL D O 1
ATOM 6266 N N . LYS D 2 8 ? 53.106 5.687 108.567 1.00 8.26 8 LYS D N 1
ATOM 6267 C CA . LYS D 2 8 ? 53.122 7.079 108.161 1.00 7.97 8 LYS D CA 1
ATOM 6268 C C . LYS D 2 8 ? 51.862 7.824 108.552 1.00 9.58 8 LYS D C 1
ATOM 6269 O O . LYS D 2 8 ? 50.777 7.242 108.600 1.00 8.29 8 LYS D O 1
ATOM 6275 N N . ARG D 2 9 ? 52.028 9.112 108.833 1.00 10.54 9 ARG D N 1
ATOM 6276 C CA . ARG D 2 9 ? 50.928 9.991 109.188 1.00 15.60 9 ARG D CA 1
ATOM 6277 C C . ARG D 2 9 ? 50.643 10.828 107.956 1.00 19.26 9 ARG D C 1
ATOM 6278 O O . ARG D 2 9 ? 51.513 11.563 107.487 1.00 23.69 9 ARG D O 1
ATOM 6286 N N . LEU D 2 10 ? 49.432 10.704 107.425 1.00 19.08 10 LEU D N 1
ATOM 6287 C CA . LEU D 2 10 ? 49.032 11.441 106.240 1.00 21.26 10 LEU D CA 1
ATOM 6288 C C . LEU D 2 10 ? 47.538 11.708 106.301 1.00 21.61 10 LEU D C 1
ATOM 6289 O O . LEU D 2 10 ? 46.850 11.157 107.154 1.00 24.32 10 LEU D O 1
ATOM 6294 N N . ILE D 2 11 ? 47.036 12.503 105.361 1.00 19.73 11 ILE D N 1
ATOM 6295 C CA . ILE D 2 11 ? 45.625 12.877 105.305 1.00 19.28 11 ILE D CA 1
ATOM 6296 C C . ILE D 2 11 ? 44.657 11.710 105.454 1.00 19.51 11 ILE D C 1
ATOM 6297 O O . ILE D 2 11 ? 44.953 10.578 105.067 1.00 23.14 11 ILE D O 1
ATOM 6302 N N . ASP D 2 12 ? 43.505 11.987 106.043 1.00 20.35 12 ASP D N 1
ATOM 6303 C CA . ASP D 2 12 ? 42.492 10.968 106.220 1.00 23.80 12 ASP D CA 1
ATOM 6304 C C . ASP D 2 12 ? 42.117 10.589 104.801 1.00 25.32 12 ASP D C 1
ATOM 6305 O O . ASP D 2 12 ? 41.785 11.460 103.999 1.00 26.50 12 ASP D O 1
ATOM 6310 N N . TYR D 2 13 ? 42.199 9.302 104.479 1.00 28.50 13 TYR D N 1
ATOM 6311 C CA . TYR D 2 13 ? 41.883 8.836 103.130 1.00 29.79 13 TYR D CA 1
ATOM 6312 C C . TYR D 2 13 ? 40.517 9.249 102.589 1.00 28.75 13 TYR D C 1
ATOM 6313 O O . TYR D 2 13 ? 40.285 9.172 101.386 1.00 33.26 13 TYR D O 1
ATOM 6322 N N . ASN D 2 14 ? 39.607 9.665 103.462 1.00 28.41 14 ASN D N 1
ATOM 6323 C CA . ASN D 2 14 ? 38.282 10.084 103.015 1.00 29.87 14 ASN D CA 1
ATOM 6324 C C . ASN D 2 14 ? 38.216 11.564 102.677 1.00 32.63 14 ASN D C 1
ATOM 6325 O O . ASN D 2 14 ? 37.187 12.046 102.209 1.00 33.97 14 ASN D O 1
ATOM 6330 N N . VAL D 2 15 ? 39.292 12.294 102.949 1.00 32.29 15 VAL D N 1
ATOM 6331 C CA . VAL D 2 15 ? 39.317 13.722 102.665 1.00 33.80 15 VAL D CA 1
ATOM 6332 C C . VAL D 2 15 ? 39.837 14.014 101.254 1.00 34.28 15 VAL D C 1
ATOM 6333 O O . VAL D 2 15 ? 40.867 13.479 100.829 1.00 35.36 15 VAL D O 1
ATOM 6337 N N . LYS D 2 16 ? 39.102 14.847 100.528 1.00 34.56 16 LYS D N 1
ATOM 6338 C CA . LYS D 2 16 ? 39.481 15.236 99.176 1.00 38.77 16 LYS D CA 1
ATOM 6339 C C . LYS D 2 16 ? 40.548 16.335 99.255 1.00 41.55 16 LYS D C 1
ATOM 6340 O O . LYS D 2 16 ? 40.282 17.449 99.725 1.00 43.03 16 LYS D O 1
ATOM 6346 N N . ALA D 2 17 ? 41.754 16.011 98.802 1.00 40.67 17 ALA D N 1
ATOM 6347 C CA . ALA D 2 17 ? 42.868 16.950 98.824 1.00 36.48 17 ALA D CA 1
ATOM 6348 C C . ALA D 2 17 ? 42.519 18.230 98.089 1.00 35.18 17 ALA D C 1
ATOM 6349 O O . ALA D 2 17 ? 42.030 18.185 96.965 1.00 35.81 17 ALA D O 1
ATOM 6351 N N . ARG D 2 18 ? 42.717 19.364 98.749 1.00 35.64 18 ARG D N 1
ATOM 6352 C CA . ARG D 2 18 ? 42.451 20.654 98.130 1.00 35.79 18 ARG D CA 1
ATOM 6353 C C . ARG D 2 18 ? 43.776 21.221 97.646 1.00 33.27 18 ARG D C 1
ATOM 6354 O O . ARG D 2 18 ? 44.771 21.190 98.369 1.00 32.94 18 ARG D O 1
ATOM 6362 N N . VAL D 2 19 ? 43.790 21.714 96.414 1.00 32.38 19 VAL D N 1
ATOM 6363 C CA . VAL D 2 19 ? 44.991 22.285 95.816 1.00 31.24 19 VAL D CA 1
ATOM 6364 C C . VAL D 2 19 ? 44.958 23.810 95.906 1.00 34.55 19 VAL D C 1
ATOM 6365 O O . VAL D 2 19 ? 43.995 24.445 95.465 1.00 37.76 19 VAL D O 1
ATOM 6369 N N . LYS D 2 20 ? 46.002 24.392 96.486 1.00 39.07 20 LYS D N 1
ATOM 6370 C CA . LYS D 2 20 ? 46.091 25.841 96.629 1.00 43.42 20 LYS D CA 1
ATOM 6371 C C . LYS D 2 20 ? 46.129 26.475 95.239 1.00 46.18 20 LYS D C 1
ATOM 6372 O O . LYS D 2 20 ? 46.814 25.974 94.344 1.00 47.25 20 LYS D O 1
ATOM 6378 N N . SER D 2 21 ? 45.403 27.577 95.069 1.00 50.81 21 SER D N 1
ATOM 6379 C CA . SER D 2 21 ? 45.323 28.296 93.792 1.00 54.95 21 SER D CA 1
ATOM 6380 C C . SER D 2 21 ? 46.596 29.031 93.328 1.00 55.79 21 SER D C 1
ATOM 6381 O O . SER D 2 21 ? 46.519 30.084 92.684 1.00 58.14 21 SER D O 1
ATOM 6384 N N . ASP D 2 22 ? 47.757 28.449 93.611 1.00 53.97 22 ASP D N 1
ATOM 6385 C CA . ASP D 2 22 ? 49.034 29.037 93.233 1.00 47.95 22 ASP D CA 1
ATOM 6386 C C . ASP D 2 22 ? 50.132 27.979 93.230 1.00 45.23 22 ASP D C 1
ATOM 6387 O O . ASP D 2 22 ? 51.268 28.239 93.613 1.00 47.63 22 ASP D O 1
ATOM 6392 N N . GLY D 2 23 ? 49.744 26.761 92.864 1.00 41.73 23 GLY D N 1
ATOM 6393 C CA . GLY D 2 23 ? 50.659 25.641 92.774 1.00 36.02 23 GLY D CA 1
ATOM 6394 C C . GLY D 2 23 ? 51.655 25.418 93.885 1.00 37.64 23 GLY D C 1
ATOM 6395 O O . GLY D 2 23 ? 52.690 24.815 93.634 1.00 39.51 23 GLY D O 1
ATOM 6396 N N . SER D 2 24 ? 51.365 25.894 95.094 1.00 40.10 24 SER D N 1
ATOM 6397 C CA . SER D 2 24 ? 52.273 25.718 96.233 1.00 40.74 24 SER D CA 1
ATOM 6398 C C . SER D 2 24 ? 52.288 24.264 96.702 1.00 40.37 24 SER D C 1
ATOM 6399 O O . SER D 2 24 ? 53.350 23.672 96.900 1.00 44.50 24 SER D O 1
ATOM 6402 N N . GLY D 2 25 ? 51.103 23.702 96.905 1.00 36.02 25 GLY D N 1
ATOM 6403 C CA . GLY D 2 25 ? 51.004 22.326 97.346 1.00 33.54 25 GLY D CA 1
ATOM 6404 C C . GLY D 2 25 ? 49.610 22.038 97.841 1.00 33.39 25 GLY D C 1
ATOM 6405 O O . GLY D 2 25 ? 48.745 22.915 97.804 1.00 35.07 25 GLY D O 1
ATOM 6406 N N . VAL D 2 26 ? 49.375 20.804 98.276 1.00 35.73 26 VAL D N 1
ATOM 6407 C CA . VAL D 2 26 ? 48.071 20.421 98.800 1.00 34.73 26 VAL D CA 1
ATOM 6408 C C . VAL D 2 26 ? 47.920 21.145 100.131 1.00 35.98 26 VAL D C 1
ATOM 6409 O O . VAL D 2 26 ? 48.836 21.131 100.954 1.00 40.35 26 VAL D O 1
ATOM 6413 N N . ASP D 2 27 ? 46.804 21.840 100.302 1.00 35.50 27 ASP D N 1
ATOM 6414 C CA . ASP D 2 27 ? 46.540 22.577 101.526 1.00 35.79 27 ASP D CA 1
ATOM 6415 C C . ASP D 2 27 ? 46.246 21.635 102.691 1.00 37.71 27 ASP D C 1
ATOM 6416 O O . ASP D 2 27 ? 45.086 21.331 102.959 1.00 35.85 27 ASP D O 1
ATOM 6421 N N . LEU D 2 28 ? 47.298 21.143 103.349 1.00 42.61 28 LEU D N 1
ATOM 6422 C CA . LEU D 2 28 ? 47.152 20.236 104.495 1.00 42.40 28 LEU D CA 1
ATOM 6423 C C . LEU D 2 28 ? 46.970 21.013 105.796 1.00 42.65 28 LEU D C 1
ATOM 6424 O O . LEU D 2 28 ? 46.732 20.428 106.856 1.00 45.05 28 LEU D O 1
ATOM 6429 N N . ALA D 2 29 ? 47.068 22.334 105.692 1.00 44.17 29 ALA D N 1
ATOM 6430 C CA . ALA D 2 29 ? 46.935 23.252 106.819 1.00 47.01 29 ALA D CA 1
ATOM 6431 C C . ALA D 2 29 ? 45.982 22.820 107.932 1.00 46.02 29 ALA D C 1
ATOM 6432 O O . ALA D 2 29 ? 46.406 22.587 109.065 1.00 48.30 29 ALA D O 1
ATOM 6434 N N . ASN D 2 30 ? 44.710 22.660 107.600 1.00 42.62 30 ASN D N 1
ATOM 6435 C CA . ASN D 2 30 ? 43.725 22.297 108.602 1.00 43.32 30 ASN D CA 1
ATOM 6436 C C . ASN D 2 30 ? 42.892 21.077 108.253 1.00 40.48 30 ASN D C 1
ATOM 6437 O O . ASN D 2 30 ? 41.663 21.103 108.337 1.00 39.85 30 ASN D O 1
ATOM 6442 N N . VAL D 2 31 ? 43.560 19.995 107.882 1.00 38.20 31 VAL D N 1
ATOM 6443 C CA . VAL D 2 31 ? 42.848 18.771 107.547 1.00 33.65 31 VAL D CA 1
ATOM 6444 C C . VAL D 2 31 ? 43.166 17.657 108.538 1.00 29.87 31 VAL D C 1
ATOM 6445 O O . VAL D 2 31 ? 44.186 17.689 109.225 1.00 27.41 31 VAL D O 1
ATOM 6449 N N . LYS D 2 32 ? 42.269 16.685 108.622 1.00 28.63 32 LYS D N 1
ATOM 6450 C CA . LYS D 2 32 ? 42.452 15.556 109.520 1.00 29.79 32 LYS D CA 1
ATOM 6451 C C . LYS D 2 32 ? 43.500 14.595 108.976 1.00 27.78 32 LYS D C 1
ATOM 6452 O O . LYS D 2 32 ? 43.406 14.134 107.838 1.00 27.57 32 LYS D O 1
ATOM 6458 N N . MET D 2 33 ? 44.513 14.327 109.788 1.00 24.86 33 MET D N 1
ATOM 6459 C CA . MET D 2 33 ? 45.575 13.404 109.422 1.00 22.69 33 MET D CA 1
ATOM 6460 C C . MET D 2 33 ? 45.216 12.087 110.098 1.00 21.55 33 MET D C 1
ATOM 6461 O O . MET D 2 33 ? 44.362 12.073 110.978 1.00 27.08 33 MET D O 1
ATOM 6466 N N . SER D 2 34 ? 45.820 10.986 109.664 1.00 19.75 34 SER D N 1
ATOM 6467 C CA . SER D 2 34 ? 45.539 9.661 110.223 1.00 17.72 34 SER D CA 1
ATOM 6468 C C . SER D 2 34 ? 46.662 8.722 109.813 1.00 16.00 34 SER D C 1
ATOM 6469 O O . SER D 2 34 ? 47.598 9.133 109.134 1.00 20.82 34 SER D O 1
ATOM 6472 N N . MET D 2 35 ? 46.585 7.463 110.228 1.00 15.33 35 MET D N 1
ATOM 6473 C CA . MET D 2 35 ? 47.616 6.502 109.858 1.00 12.73 35 MET D CA 1
ATOM 6474 C C . MET D 2 35 ? 47.300 5.958 108.468 1.00 13.32 35 MET D C 1
ATOM 6475 O O . MET D 2 35 ? 46.140 5.651 108.171 1.00 13.37 35 MET D O 1
ATOM 6480 N N . ASN D 2 36 ? 48.322 5.864 107.619 1.00 13.36 36 ASN D N 1
ATOM 6481 C CA . ASN D 2 36 ? 48.163 5.340 106.262 1.00 9.64 36 ASN D CA 1
ATOM 6482 C C . ASN D 2 36 ? 47.476 3.989 106.349 1.00 8.13 36 ASN D C 1
ATOM 6483 O O . ASN D 2 36 ? 47.961 3.072 107.016 1.00 11.20 36 ASN D O 1
ATOM 6488 N N . PRO D 2 37 ? 46.345 3.842 105.656 1.00 6.22 37 PRO D N 1
ATOM 6489 C CA . PRO D 2 37 ? 45.571 2.598 105.652 1.00 5.47 37 PRO D CA 1
ATOM 6490 C C . PRO D 2 37 ? 46.406 1.334 105.470 1.00 7.06 37 PRO D C 1
ATOM 6491 O O . PRO D 2 37 ? 46.146 0.339 106.122 1.00 13.94 37 PRO D O 1
ATOM 6495 N N . PHE D 2 38 ? 47.402 1.364 104.588 1.00 10.58 38 PHE D N 1
ATOM 6496 C CA . PHE D 2 38 ? 48.244 0.189 104.364 1.00 10.18 38 PHE D CA 1
ATOM 6497 C C . PHE D 2 38 ? 49.128 -0.098 105.566 1.00 11.17 38 PHE D C 1
ATOM 6498 O O . PHE D 2 38 ? 49.482 -1.244 105.819 1.00 17.93 38 PHE D O 1
ATOM 6506 N N . ASP D 2 39 ? 49.474 0.937 106.318 1.00 10.66 39 ASP D N 1
ATOM 6507 C CA . ASP D 2 39 ? 50.333 0.765 107.476 1.00 10.88 39 ASP D CA 1
ATOM 6508 C C . ASP D 2 39 ? 49.614 0.055 108.604 1.00 12.84 39 ASP D C 1
ATOM 6509 O O . ASP D 2 39 ? 50.220 -0.740 109.329 1.00 14.40 39 ASP D O 1
ATOM 6514 N N . GLU D 2 40 ? 48.322 0.335 108.744 1.00 9.59 40 GLU D N 1
ATOM 6515 C CA . GLU D 2 40 ? 47.521 -0.333 109.754 1.00 7.43 40 GLU D CA 1
ATOM 6516 C C . GLU D 2 40 ? 47.559 -1.832 109.469 1.00 8.11 40 GLU D C 1
ATOM 6517 O O . GLU D 2 40 ? 47.625 -2.653 110.387 1.00 16.28 40 GLU D O 1
ATOM 6523 N N . ILE D 2 41 ? 47.459 -2.181 108.191 1.00 9.25 41 ILE D N 1
ATOM 6524 C CA . ILE D 2 41 ? 47.501 -3.577 107.756 1.00 10.14 41 ILE D CA 1
ATOM 6525 C C . ILE D 2 41 ? 48.840 -4.163 108.197 1.00 7.62 41 ILE D C 1
ATOM 6526 O O . ILE D 2 41 ? 48.900 -5.246 108.781 1.00 10.43 41 ILE D O 1
ATOM 6531 N N . ALA D 2 42 ? 49.908 -3.426 107.916 1.00 5.13 42 ALA D N 1
ATOM 6532 C CA . ALA D 2 42 ? 51.254 -3.849 108.264 1.00 7.51 42 ALA D CA 1
ATOM 6533 C C . ALA D 2 42 ? 51.369 -4.198 109.739 1.00 10.64 42 ALA D C 1
ATOM 6534 O O . ALA D 2 42 ? 51.783 -5.305 110.090 1.00 11.04 42 ALA D O 1
ATOM 6536 N N . VAL D 2 43 ? 51.006 -3.243 110.593 1.00 14.35 43 VAL D N 1
ATOM 6537 C CA . VAL D 2 43 ? 51.039 -3.429 112.047 1.00 12.67 43 VAL D CA 1
ATOM 6538 C C . VAL D 2 43 ? 50.283 -4.708 112.408 1.00 11.53 43 VAL D C 1
ATOM 6539 O O . VAL D 2 43 ? 50.855 -5.651 112.951 1.00 16.37 43 VAL D O 1
ATOM 6543 N N . GLU D 2 44 ? 49.006 -4.742 112.052 1.00 5.52 44 GLU D N 1
ATOM 6544 C CA . GLU D 2 44 ? 48.146 -5.877 112.327 1.00 7.59 44 GLU D CA 1
ATOM 6545 C C . GLU D 2 44 ? 48.807 -7.210 112.001 1.00 6.55 44 GLU D C 1
ATOM 6546 O O . GLU D 2 44 ? 48.740 -8.148 112.785 1.00 7.30 44 GLU D O 1
ATOM 6552 N N . GLU D 2 45 ? 49.467 -7.284 110.856 1.00 9.83 45 GLU D N 1
ATOM 6553 C CA . GLU D 2 45 ? 50.120 -8.520 110.468 1.00 13.63 45 GLU D CA 1
ATOM 6554 C C . GLU D 2 45 ? 51.264 -8.814 111.416 1.00 15.75 45 GLU D C 1
ATOM 6555 O O . GLU D 2 45 ? 51.400 -9.938 111.888 1.00 21.03 45 GLU D O 1
ATOM 6561 N N . ALA D 2 46 ? 52.062 -7.793 111.717 1.00 18.14 46 ALA D N 1
ATOM 6562 C CA . ALA D 2 46 ? 53.203 -7.947 112.619 1.00 18.16 46 ALA D CA 1
ATOM 6563 C C . ALA D 2 46 ? 52.724 -8.526 113.932 1.00 17.63 46 ALA D C 1
ATOM 6564 O O . ALA D 2 46 ? 53.282 -9.505 114.418 1.00 20.66 46 ALA D O 1
ATOM 6566 N N . ILE D 2 47 ? 51.673 -7.929 114.487 1.00 16.54 47 ILE D N 1
ATOM 6567 C CA . ILE D 2 47 ? 51.091 -8.388 115.743 1.00 13.50 47 ILE D CA 1
ATOM 6568 C C . ILE D 2 47 ? 50.658 -9.849 115.620 1.00 15.32 47 ILE D C 1
ATOM 6569 O O . ILE D 2 47 ? 50.933 -10.653 116.515 1.00 15.17 47 ILE D O 1
ATOM 6574 N N . ARG D 2 48 ? 49.991 -10.187 114.516 1.00 16.02 48 ARG D N 1
ATOM 6575 C CA . ARG D 2 48 ? 49.546 -11.561 114.280 1.00 17.13 48 ARG D CA 1
ATOM 6576 C C . ARG D 2 48 ? 50.722 -12.527 114.308 1.00 19.71 48 ARG D C 1
ATOM 6577 O O . ARG D 2 48 ? 50.578 -13.669 114.737 1.00 23.13 48 ARG D O 1
ATOM 6585 N N . LEU D 2 49 ? 51.880 -12.076 113.838 1.00 19.27 49 LEU D N 1
ATOM 6586 C CA . LEU D 2 49 ? 53.075 -12.906 113.871 1.00 22.54 49 LEU D CA 1
ATOM 6587 C C . LEU D 2 49 ? 53.535 -13.127 115.315 1.00 27.33 49 LEU D C 1
ATOM 6588 O O . LEU D 2 49 ? 54.059 -14.190 115.647 1.00 35.07 49 LEU D O 1
ATOM 6593 N N . LYS D 2 50 ? 53.367 -12.121 116.170 1.00 28.42 50 LYS D N 1
ATOM 6594 C CA . LYS D 2 50 ? 53.774 -12.249 117.571 1.00 28.63 50 LYS D CA 1
ATOM 6595 C C . LYS D 2 50 ? 52.855 -13.223 118.311 1.00 27.97 50 LYS D C 1
ATOM 6596 O O . LYS D 2 50 ? 53.308 -14.018 119.137 1.00 28.09 50 LYS D O 1
ATOM 6602 N N . GLU D 2 51 ? 51.568 -13.179 117.986 1.00 26.57 51 GLU D N 1
ATOM 6603 C CA . GLU D 2 51 ? 50.584 -14.060 118.606 1.00 25.94 51 GLU D CA 1
ATOM 6604 C C . GLU D 2 51 ? 50.760 -15.533 118.231 1.00 26.80 51 GLU D C 1
ATOM 6605 O O . GLU D 2 51 ? 49.950 -16.370 118.614 1.00 30.76 51 GLU D O 1
ATOM 6611 N N . LYS D 2 52 ? 51.785 -15.850 117.452 1.00 29.72 52 LYS D N 1
ATOM 6612 C CA . LYS D 2 52 ? 52.033 -17.232 117.048 1.00 33.72 52 LYS D CA 1
ATOM 6613 C C . LYS D 2 52 ? 53.441 -17.646 117.440 1.00 34.39 52 LYS D C 1
ATOM 6614 O O . LYS D 2 52 ? 53.939 -18.690 117.009 1.00 35.50 52 LYS D O 1
ATOM 6620 N N . GLY D 2 53 ? 54.088 -16.807 118.241 1.00 33.86 53 GLY D N 1
ATOM 6621 C CA . GLY D 2 53 ? 55.437 -17.096 118.681 1.00 34.89 53 GLY D CA 1
ATOM 6622 C C . GLY D 2 53 ? 56.447 -17.048 117.556 1.00 35.08 53 GLY D C 1
ATOM 6623 O O . GLY D 2 53 ? 57.350 -17.877 117.497 1.00 38.80 53 GLY D O 1
ATOM 6624 N N . GLN D 2 54 ? 56.261 -16.111 116.633 1.00 33.55 54 GLN D N 1
ATOM 6625 C CA . GLN D 2 54 ? 57.183 -15.942 115.512 1.00 36.26 54 GLN D CA 1
ATOM 6626 C C . GLN D 2 54 ? 58.051 -14.735 115.843 1.00 35.53 54 GLN D C 1
ATOM 6627 O O . GLN D 2 54 ? 59.280 -14.775 115.729 1.00 38.49 54 GLN D O 1
ATOM 6633 N N . ALA D 2 55 ? 57.399 -13.659 116.267 1.00 33.10 55 ALA D N 1
ATOM 6634 C CA . ALA D 2 55 ? 58.097 -12.437 116.622 1.00 33.66 55 ALA D CA 1
ATOM 6635 C C . ALA D 2 55 ? 58.064 -12.256 118.135 1.00 36.42 55 ALA D C 1
ATOM 6636 O O . ALA D 2 55 ? 57.088 -12.621 118.789 1.00 36.50 55 ALA D O 1
ATOM 6638 N N . GLU D 2 56 ? 59.146 -11.715 118.680 1.00 37.62 56 GLU D N 1
ATOM 6639 C CA . GLU D 2 56 ? 59.256 -11.473 120.110 1.00 38.52 56 GLU D CA 1
ATOM 6640 C C . GLU D 2 56 ? 58.894 -10.022 120.400 1.00 35.50 56 GLU D C 1
ATOM 6641 O O . GLU D 2 56 ? 58.087 -9.733 121.284 1.00 37.12 56 GLU D O 1
ATOM 6647 N N . GLU D 2 57 ? 59.462 -9.119 119.613 1.00 30.74 57 GLU D N 1
ATOM 6648 C CA . GLU D 2 57 ? 59.232 -7.701 119.800 1.00 26.96 57 GLU D CA 1
ATOM 6649 C C . GLU D 2 57 ? 58.745 -7.088 118.495 1.00 24.33 57 GLU D C 1
ATOM 6650 O O . GLU D 2 57 ? 58.910 -7.671 117.418 1.00 26.72 57 GLU D O 1
ATOM 6656 N N . ILE D 2 58 ? 58.088 -5.942 118.605 1.00 18.67 58 ILE D N 1
ATOM 6657 C CA . ILE D 2 58 ? 57.590 -5.234 117.439 1.00 16.28 58 ILE D CA 1
ATOM 6658 C C . ILE D 2 58 ? 57.892 -3.753 117.619 1.00 15.29 58 ILE D C 1
ATOM 6659 O O . ILE D 2 58 ? 57.370 -3.113 118.542 1.00 14.20 58 ILE D O 1
ATOM 6664 N N . ILE D 2 59 ? 58.765 -3.225 116.767 1.00 13.93 59 ILE D N 1
ATOM 6665 C CA . ILE D 2 59 ? 59.129 -1.821 116.838 1.00 11.42 59 ILE D CA 1
ATOM 6666 C C . ILE D 2 59 ? 58.353 -1.125 115.739 1.00 11.65 59 ILE D C 1
ATOM 6667 O O . ILE D 2 59 ? 58.219 -1.663 114.642 1.00 19.04 59 ILE D O 1
ATOM 6672 N N . ALA D 2 60 ? 57.779 0.027 116.061 1.00 9.06 60 ALA D N 1
ATOM 6673 C CA . ALA D 2 60 ? 57.014 0.821 115.109 1.00 9.58 60 ALA D CA 1
ATOM 6674 C C . ALA D 2 60 ? 57.790 2.120 114.913 1.00 11.39 60 ALA D C 1
ATOM 6675 O O . ALA D 2 60 ? 58.120 2.800 115.881 1.00 15.93 60 ALA D O 1
ATOM 6677 N N . VAL D 2 61 ? 58.104 2.458 113.672 1.00 12.70 61 VAL D N 1
ATOM 6678 C CA . VAL D 2 61 ? 58.856 3.675 113.392 1.00 11.11 61 VAL D CA 1
ATOM 6679 C C . VAL D 2 61 ? 58.091 4.579 112.434 1.00 11.95 61 VAL D C 1
ATOM 6680 O O . VAL D 2 61 ? 57.303 4.107 111.618 1.00 18.68 61 VAL D O 1
ATOM 6684 N N . SER D 2 62 ? 58.271 5.881 112.589 1.00 9.77 62 SER D N 1
ATOM 6685 C CA . SER D 2 62 ? 57.618 6.847 111.732 1.00 10.49 62 SER D CA 1
ATOM 6686 C C . SER D 2 62 ? 58.576 8.011 111.618 1.00 13.00 62 SER D C 1
ATOM 6687 O O . SER D 2 62 ? 59.275 8.345 112.577 1.00 14.71 62 SER D O 1
ATOM 6690 N N . ILE D 2 63 ? 58.622 8.600 110.429 1.00 15.92 63 ILE D N 1
ATOM 6691 C CA . ILE D 2 63 ? 59.510 9.712 110.126 1.00 12.05 63 ILE D CA 1
ATOM 6692 C C . ILE D 2 63 ? 58.683 10.906 109.667 1.00 16.75 63 ILE D C 1
ATOM 6693 O O . ILE D 2 63 ? 57.721 10.755 108.909 1.00 22.44 63 ILE D O 1
ATOM 6698 N N . GLY D 2 64 ? 59.055 12.093 110.118 1.00 13.28 64 GLY D N 1
ATOM 6699 C CA . GLY D 2 64 ? 58.312 13.264 109.711 1.00 15.12 64 GLY D CA 1
ATOM 6700 C C . GLY D 2 64 ? 58.416 14.383 110.716 1.00 18.33 64 GLY D C 1
ATOM 6701 O O . GLY D 2 64 ? 59.512 14.760 111.126 1.00 16.45 64 GLY D O 1
ATOM 6702 N N . VAL D 2 65 ? 57.262 14.914 111.100 1.00 21.53 65 VAL D N 1
ATOM 6703 C CA . VAL D 2 65 ? 57.180 16.003 112.064 1.00 22.50 65 VAL D CA 1
ATOM 6704 C C . VAL D 2 65 ? 56.819 15.475 113.456 1.00 27.34 65 VAL D C 1
ATOM 6705 O O . VAL D 2 65 ? 56.416 14.315 113.614 1.00 27.48 65 VAL D O 1
ATOM 6709 N N . LYS D 2 66 ? 56.963 16.343 114.454 1.00 28.56 66 LYS D N 1
ATOM 6710 C CA . LYS D 2 66 ? 56.676 16.019 115.849 1.00 24.43 66 LYS D CA 1
ATOM 6711 C C . LYS D 2 66 ? 55.362 15.284 116.039 1.00 20.77 66 LYS D C 1
ATOM 6712 O O . LYS D 2 66 ? 55.314 14.232 116.670 1.00 23.41 66 LYS D O 1
ATOM 6718 N N . GLN D 2 67 ? 54.316 15.810 115.418 1.00 14.92 67 GLN D N 1
ATOM 6719 C CA . GLN D 2 67 ? 52.979 15.254 115.533 1.00 14.04 67 GLN D CA 1
ATOM 6720 C C . GLN D 2 67 ? 52.851 13.773 115.160 1.00 15.11 67 GLN D C 1
ATOM 6721 O O . GLN D 2 67 ? 51.905 13.096 115.580 1.00 15.22 67 GLN D O 1
ATOM 6727 N N . ALA D 2 68 ? 53.826 13.254 114.424 1.00 12.90 68 ALA D N 1
ATOM 6728 C CA . ALA D 2 68 ? 53.800 11.857 114.010 1.00 13.25 68 ALA D CA 1
ATOM 6729 C C . ALA D 2 68 ? 53.693 10.922 115.216 1.00 15.09 68 ALA D C 1
ATOM 6730 O O . ALA D 2 68 ? 53.324 9.756 115.073 1.00 21.73 68 ALA D O 1
ATOM 6732 N N . ALA D 2 69 ? 54.045 11.425 116.395 1.00 15.38 69 ALA D N 1
ATOM 6733 C CA . ALA D 2 69 ? 53.973 10.638 117.624 1.00 15.21 69 ALA D CA 1
ATOM 6734 C C . ALA D 2 69 ? 52.572 10.070 117.859 1.00 14.29 69 ALA D C 1
ATOM 6735 O O . ALA D 2 69 ? 52.422 8.919 118.270 1.00 17.62 69 ALA D O 1
ATOM 6737 N N . GLU D 2 70 ? 51.551 10.865 117.568 1.00 13.19 70 GLU D N 1
ATOM 6738 C CA . GLU D 2 70 ? 50.171 10.432 117.738 1.00 15.97 70 GLU D CA 1
ATOM 6739 C C . GLU D 2 70 ? 49.947 9.130 116.974 1.00 16.96 70 GLU D C 1
ATOM 6740 O O . GLU D 2 70 ? 49.354 8.189 117.496 1.00 20.78 70 GLU D O 1
ATOM 6746 N N . THR D 2 71 ? 50.471 9.072 115.754 1.00 19.22 71 THR D N 1
ATOM 6747 C CA . THR D 2 71 ? 50.349 7.891 114.897 1.00 18.02 71 THR D CA 1
ATOM 6748 C C . THR D 2 71 ? 51.068 6.682 115.489 1.00 17.93 71 THR D C 1
ATOM 6749 O O . THR D 2 71 ? 50.576 5.551 115.405 1.00 17.50 71 THR D O 1
ATOM 6753 N N . LEU D 2 72 ? 52.234 6.924 116.078 1.00 17.99 72 LEU D N 1
ATOM 6754 C CA . LEU D 2 72 ? 53.005 5.862 116.706 1.00 13.85 72 LEU D CA 1
ATOM 6755 C C . LEU D 2 72 ? 52.265 5.321 117.924 1.00 13.74 72 LEU D C 1
ATOM 6756 O O . LEU D 2 72 ? 52.125 4.108 118.074 1.00 12.07 72 LEU D O 1
ATOM 6761 N N . ARG D 2 73 ? 51.747 6.212 118.765 1.00 11.54 73 ARG D N 1
ATOM 6762 C CA . ARG D 2 73 ? 51.010 5.775 119.945 1.00 13.27 73 ARG D CA 1
ATOM 6763 C C . ARG D 2 73 ? 49.853 4.878 119.510 1.00 12.33 73 ARG D C 1
ATOM 6764 O O . ARG D 2 73 ? 49.573 3.873 120.158 1.00 15.86 73 ARG D O 1
ATOM 6772 N N . THR D 2 74 ? 49.216 5.218 118.389 1.00 12.94 74 THR D N 1
ATOM 6773 C CA . THR D 2 74 ? 48.114 4.416 117.848 1.00 10.88 74 THR D CA 1
ATOM 6774 C C . THR D 2 74 ? 48.612 2.998 117.532 1.00 11.70 74 THR D C 1
ATOM 6775 O O . THR D 2 74 ? 47.911 2.004 117.755 1.00 13.39 74 THR D O 1
ATOM 6779 N N . ALA D 2 75 ? 49.826 2.913 117.007 1.00 10.93 75 ALA D N 1
ATOM 6780 C CA . ALA D 2 75 ? 50.428 1.631 116.695 1.00 2.58 75 ALA D CA 1
ATOM 6781 C C . ALA D 2 75 ? 50.664 0.895 118.004 1.00 7.78 75 ALA D C 1
ATOM 6782 O O . ALA D 2 75 ? 50.356 -0.291 118.126 1.00 13.14 75 ALA D O 1
ATOM 6784 N N . LEU D 2 76 ? 51.212 1.604 118.985 1.00 11.79 76 LEU D N 1
ATOM 6785 C CA . LEU D 2 76 ? 51.476 1.026 120.300 1.00 10.53 76 LEU D CA 1
ATOM 6786 C C . LEU D 2 76 ? 50.175 0.508 120.893 1.00 10.34 76 LEU D C 1
ATOM 6787 O O . LEU D 2 76 ? 50.129 -0.572 121.477 1.00 11.19 76 LEU D O 1
ATOM 6792 N N . ALA D 2 77 ? 49.113 1.280 120.704 1.00 7.60 77 ALA D N 1
ATOM 6793 C CA . ALA D 2 77 ? 47.800 0.916 121.211 1.00 10.41 77 ALA D CA 1
ATOM 6794 C C . ALA D 2 77 ? 47.320 -0.389 120.589 1.00 13.78 77 ALA D C 1
ATOM 6795 O O . ALA D 2 77 ? 46.673 -1.195 121.252 1.00 17.28 77 ALA D O 1
ATOM 6797 N N . MET D 2 78 ? 47.623 -0.595 119.312 1.00 18.63 78 MET D N 1
ATOM 6798 C CA . MET D 2 78 ? 47.207 -1.820 118.635 1.00 19.27 78 MET D CA 1
ATOM 6799 C C . MET D 2 78 ? 47.950 -3.028 119.196 1.00 19.85 78 MET D C 1
ATOM 6800 O O . MET D 2 78 ? 47.367 -4.095 119.368 1.00 22.33 78 MET D O 1
ATOM 6805 N N . GLY D 2 79 ? 49.231 -2.854 119.501 1.00 17.96 79 GLY D N 1
ATOM 6806 C CA . GLY D 2 79 ? 49.998 -3.959 120.045 1.00 16.10 79 GLY D CA 1
ATOM 6807 C C . GLY D 2 79 ? 51.495 -3.862 119.812 1.00 18.24 79 GLY D C 1
ATOM 6808 O O . GLY D 2 79 ? 52.239 -4.799 120.113 1.00 15.18 79 GLY D O 1
ATOM 6809 N N . ALA D 2 80 ? 51.946 -2.758 119.230 1.00 17.52 80 ALA D N 1
ATOM 6810 C CA . ALA D 2 80 ? 53.367 -2.585 118.978 1.00 16.10 80 ALA D CA 1
ATOM 6811 C C . ALA D 2 80 ? 54.056 -2.411 120.318 1.00 18.14 80 ALA D C 1
ATOM 6812 O O . ALA D 2 80 ? 53.597 -1.646 121.155 1.00 23.72 80 ALA D O 1
ATOM 6814 N N . ASP D 2 81 ? 55.167 -3.108 120.507 1.00 17.16 81 ASP D N 1
ATOM 6815 C CA . ASP D 2 81 ? 55.910 -3.055 121.753 1.00 11.84 81 ASP D CA 1
ATOM 6816 C C . ASP D 2 81 ? 56.507 -1.697 122.066 1.00 13.99 81 ASP D C 1
ATOM 6817 O O . ASP D 2 81 ? 56.415 -1.223 123.194 1.00 19.12 81 ASP D O 1
ATOM 6822 N N . ARG D 2 82 ? 57.118 -1.073 121.070 1.00 13.13 82 ARG D N 1
ATOM 6823 C CA . ARG D 2 82 ? 57.733 0.234 121.255 1.00 12.94 82 ARG D CA 1
ATOM 6824 C C . ARG D 2 82 ? 57.772 0.993 119.942 1.00 13.92 82 ARG D C 1
ATOM 6825 O O . ARG D 2 82 ? 57.557 0.413 118.877 1.00 17.70 82 ARG D O 1
ATOM 6833 N N . ALA D 2 83 ? 58.081 2.279 120.019 1.00 9.67 83 ALA D N 1
ATOM 6834 C CA . ALA D 2 83 ? 58.108 3.133 118.854 1.00 7.10 83 ALA D CA 1
ATOM 6835 C C . ALA D 2 83 ? 59.338 4.024 118.824 1.00 10.43 83 ALA D C 1
ATOM 6836 O O . ALA D 2 83 ? 59.929 4.316 119.867 1.00 12.71 83 ALA D O 1
ATOM 6838 N N . ILE D 2 84 ? 59.710 4.447 117.618 1.00 8.49 84 ILE D N 1
ATOM 6839 C CA . ILE D 2 84 ? 60.852 5.322 117.391 1.00 4.87 84 ILE D CA 1
ATOM 6840 C C . ILE D 2 84 ? 60.352 6.392 116.433 1.00 5.05 84 ILE D C 1
ATOM 6841 O O . ILE D 2 84 ? 59.749 6.067 115.416 1.00 12.78 84 ILE D O 1
ATOM 6846 N N . LEU D 2 85 ? 60.565 7.659 116.763 1.00 5.71 85 LEU D N 1
ATOM 6847 C CA . LEU D 2 85 ? 60.107 8.757 115.920 1.00 9.80 85 LEU D CA 1
ATOM 6848 C C . LEU D 2 85 ? 61.312 9.484 115.382 1.00 13.86 85 LEU D C 1
ATOM 6849 O O . LEU D 2 85 ? 62.120 9.968 116.163 1.00 17.95 85 LEU D O 1
ATOM 6854 N N . VAL D 2 86 ? 61.457 9.545 114.061 1.00 13.68 86 VAL D N 1
ATOM 6855 C CA . VAL D 2 86 ? 62.588 10.247 113.479 1.00 11.81 86 VAL D CA 1
ATOM 6856 C C . VAL D 2 86 ? 62.108 11.566 112.884 1.00 15.44 86 VAL D C 1
ATOM 6857 O O . VAL D 2 86 ? 61.513 11.595 111.802 1.00 19.60 86 VAL D O 1
ATOM 6861 N N . VAL D 2 87 ? 62.325 12.655 113.610 1.00 18.25 87 VAL D N 1
ATOM 6862 C CA . VAL D 2 87 ? 61.911 13.970 113.132 1.00 19.08 87 VAL D CA 1
ATOM 6863 C C . VAL D 2 87 ? 62.859 14.415 112.027 1.00 22.23 87 VAL D C 1
ATOM 6864 O O . VAL D 2 87 ? 64.086 14.373 112.187 1.00 25.72 87 VAL D O 1
ATOM 6868 N N . ALA D 2 88 ? 62.287 14.821 110.900 1.00 22.20 88 ALA D N 1
ATOM 6869 C CA . ALA D 2 88 ? 63.070 15.259 109.756 1.00 22.71 88 ALA D CA 1
ATOM 6870 C C . ALA D 2 88 ? 62.487 16.516 109.138 1.00 25.73 88 ALA D C 1
ATOM 6871 O O . ALA D 2 88 ? 63.208 17.322 108.548 1.00 31.78 88 ALA D O 1
ATOM 6873 N N . ALA D 2 89 ? 61.178 16.680 109.274 1.00 26.33 89 ALA D N 1
ATOM 6874 C CA . ALA D 2 89 ? 60.485 17.839 108.726 1.00 25.39 89 ALA D CA 1
ATOM 6875 C C . ALA D 2 89 ? 60.122 18.831 109.820 1.00 26.46 89 ALA D C 1
ATOM 6876 O O . ALA D 2 89 ? 59.890 18.443 110.965 1.00 26.79 89 ALA D O 1
ATOM 6878 N N . ASP D 2 90 ? 60.089 20.111 109.465 1.00 31.91 90 ASP D N 1
ATOM 6879 C CA . ASP D 2 90 ? 59.735 21.174 110.405 1.00 37.79 90 ASP D CA 1
ATOM 6880 C C . ASP D 2 90 ? 58.288 21.620 110.202 1.00 37.99 90 ASP D C 1
ATOM 6881 O O . ASP D 2 90 ? 57.713 22.308 111.048 1.00 37.39 90 ASP D O 1
ATOM 6886 N N . ASP D 2 91 ? 57.717 21.244 109.063 1.00 39.86 91 ASP D N 1
ATOM 6887 C CA . ASP D 2 91 ? 56.343 21.593 108.731 1.00 41.28 91 ASP D CA 1
ATOM 6888 C C . ASP D 2 91 ? 55.701 20.402 108.033 1.00 40.58 91 ASP D C 1
ATOM 6889 O O . ASP D 2 91 ? 56.391 19.609 107.399 1.00 42.79 91 ASP D O 1
ATOM 6894 N N . VAL D 2 92 ? 54.382 20.284 108.153 1.00 40.35 92 VAL D N 1
ATOM 6895 C CA . VAL D 2 92 ? 53.637 19.181 107.551 1.00 39.96 92 VAL D CA 1
ATOM 6896 C C . VAL D 2 92 ? 53.771 19.096 106.034 1.00 39.19 92 VAL D C 1
ATOM 6897 O O . VAL D 2 92 ? 53.765 18.007 105.469 1.00 39.10 92 VAL D O 1
ATOM 6901 N N . GLN D 2 93 ? 53.927 20.245 105.385 1.00 42.18 93 GLN D N 1
ATOM 6902 C CA . GLN D 2 93 ? 54.034 20.304 103.927 1.00 44.60 93 GLN D CA 1
ATOM 6903 C C . GLN D 2 93 ? 55.276 19.647 103.302 1.00 43.55 93 GLN D C 1
ATOM 6904 O O . GLN D 2 93 ? 55.257 19.305 102.119 1.00 44.70 93 GLN D O 1
ATOM 6910 N N . GLN D 2 94 ? 56.347 19.479 104.074 1.00 41.35 94 GLN D N 1
ATOM 6911 C CA . GLN D 2 94 ? 57.575 18.873 103.556 1.00 38.72 94 GLN D CA 1
ATOM 6912 C C . GLN D 2 94 ? 57.555 17.354 103.677 1.00 37.46 94 GLN D C 1
ATOM 6913 O O . GLN D 2 94 ? 58.050 16.808 104.663 1.00 42.60 94 GLN D O 1
ATOM 6919 N N . ASP D 2 95 ? 56.992 16.658 102.699 1.00 35.12 95 ASP D N 1
ATOM 6920 C CA . ASP D 2 95 ? 56.985 15.200 102.767 1.00 34.04 95 ASP D CA 1
ATOM 6921 C C . ASP D 2 95 ? 58.369 14.724 102.353 1.00 32.19 95 ASP D C 1
ATOM 6922 O O . ASP D 2 95 ? 58.906 15.208 101.359 1.00 34.90 95 ASP D O 1
ATOM 6927 N N . ILE D 2 96 ? 58.979 13.830 103.128 1.00 30.63 96 ILE D N 1
ATOM 6928 C CA . ILE D 2 96 ? 60.308 13.347 102.753 1.00 30.88 96 ILE D CA 1
ATOM 6929 C C . ILE D 2 96 ? 60.255 12.116 101.834 1.00 31.21 96 ILE D C 1
ATOM 6930 O O . ILE D 2 96 ? 59.502 11.162 102.065 1.00 35.31 96 ILE D O 1
ATOM 6935 N N . GLU D 2 97 ? 61.075 12.161 100.790 1.00 25.21 97 GLU D N 1
ATOM 6936 C CA . GLU D 2 97 ? 61.140 11.124 99.770 1.00 17.34 97 GLU D CA 1
ATOM 6937 C C . GLU D 2 97 ? 61.468 9.730 100.256 1.00 15.30 97 GLU D C 1
ATOM 6938 O O . GLU D 2 97 ? 62.267 9.548 101.169 1.00 22.51 97 GLU D O 1
ATOM 6944 N N . PRO D 2 98 ? 60.891 8.717 99.601 1.00 11.83 98 PRO D N 1
ATOM 6945 C CA . PRO D 2 98 ? 61.089 7.304 99.915 1.00 11.32 98 PRO D CA 1
ATOM 6946 C C . PRO D 2 98 ? 62.571 6.935 99.990 1.00 13.03 98 PRO D C 1
ATOM 6947 O O . PRO D 2 98 ? 62.945 6.004 100.696 1.00 16.53 98 PRO D O 1
ATOM 6951 N N . LEU D 2 99 ? 63.412 7.650 99.249 1.00 12.68 99 LEU D N 1
ATOM 6952 C CA . LEU D 2 99 ? 64.843 7.359 99.249 1.00 13.23 99 LEU D CA 1
ATOM 6953 C C . LEU D 2 99 ? 65.476 7.746 100.576 1.00 17.12 99 LEU D C 1
ATOM 6954 O O . LEU D 2 99 ? 66.381 7.061 101.060 1.00 16.74 99 LEU D O 1
ATOM 6959 N N . ALA D 2 100 ? 65.027 8.864 101.142 1.00 17.01 100 ALA D N 1
ATOM 6960 C CA . ALA D 2 100 ? 65.537 9.319 102.431 1.00 15.10 100 ALA D CA 1
ATOM 6961 C C . ALA D 2 100 ? 64.995 8.358 103.488 1.00 16.17 100 ALA D C 1
ATOM 6962 O O . ALA D 2 100 ? 65.754 7.808 104.284 1.00 17.09 100 ALA D O 1
ATOM 6964 N N . VAL D 2 101 ? 63.684 8.122 103.446 1.00 15.18 101 VAL D N 1
ATOM 6965 C CA . VAL D 2 101 ? 63.003 7.212 104.368 1.00 15.46 101 VAL D CA 1
ATOM 6966 C C . VAL D 2 101 ? 63.677 5.836 104.413 1.00 19.06 101 VAL D C 1
ATOM 6967 O O . VAL D 2 101 ? 63.886 5.272 105.488 1.00 24.35 101 VAL D O 1
ATOM 6971 N N . ALA D 2 102 ? 63.985 5.293 103.241 1.00 17.84 102 ALA D N 1
ATOM 6972 C CA . ALA D 2 102 ? 64.623 3.987 103.126 1.00 14.89 102 ALA D CA 1
ATOM 6973 C C . ALA D 2 102 ? 66.006 3.956 103.765 1.00 15.85 102 ALA D C 1
ATOM 6974 O O . ALA D 2 102 ? 66.388 2.970 104.399 1.00 17.23 102 ALA D O 1
ATOM 6976 N N . LYS D 2 103 ? 66.779 5.013 103.559 1.00 15.64 103 LYS D N 1
ATOM 6977 C CA . LYS D 2 103 ? 68.112 5.082 104.140 1.00 18.05 103 LYS D CA 1
ATOM 6978 C C . LYS D 2 103 ? 68.021 5.152 105.662 1.00 22.00 103 LYS D C 1
ATOM 6979 O O . LYS D 2 103 ? 68.891 4.639 106.367 1.00 27.38 103 LYS D O 1
ATOM 6985 N N . ILE D 2 104 ? 66.971 5.786 106.171 1.00 19.65 104 ILE D N 1
ATOM 6986 C CA . ILE D 2 104 ? 66.788 5.885 107.610 1.00 16.16 104 ILE D CA 1
ATOM 6987 C C . ILE D 2 104 ? 66.301 4.552 108.168 1.00 15.19 104 ILE D C 1
ATOM 6988 O O . ILE D 2 104 ? 66.892 4.019 109.109 1.00 17.38 104 ILE D O 1
ATOM 6993 N N . LEU D 2 105 ? 65.246 4.004 107.575 1.00 9.96 105 LEU D N 1
ATOM 6994 C CA . LEU D 2 105 ? 64.705 2.721 108.015 1.00 10.45 105 LEU D CA 1
ATOM 6995 C C . LEU D 2 105 ? 65.803 1.675 107.981 1.00 10.41 105 LEU D C 1
ATOM 6996 O O . LEU D 2 105 ? 65.816 0.759 108.794 1.00 19.19 105 LEU D O 1
ATOM 7001 N N . ALA D 2 106 ? 66.715 1.811 107.027 1.00 14.88 106 ALA D N 1
ATOM 7002 C CA . ALA D 2 106 ? 67.830 0.882 106.890 1.00 15.23 106 ALA D CA 1
ATOM 7003 C C . ALA D 2 106 ? 68.703 0.939 108.137 1.00 16.51 106 ALA D C 1
ATOM 7004 O O . ALA D 2 106 ? 69.034 -0.094 108.712 1.00 17.10 106 ALA D O 1
ATOM 7006 N N . ALA D 2 107 ? 69.042 2.153 108.566 1.00 19.68 107 ALA D N 1
ATOM 7007 C CA . ALA D 2 107 ? 69.865 2.345 109.757 1.00 17.36 107 ALA D CA 1
ATOM 7008 C C . ALA D 2 107 ? 69.146 1.840 111.005 1.00 17.16 107 ALA D C 1
ATOM 7009 O O . ALA D 2 107 ? 69.695 1.030 111.746 1.00 18.79 107 ALA D O 1
ATOM 7011 N N . VAL D 2 108 ? 67.899 2.254 111.203 1.00 14.52 108 VAL D N 1
ATOM 7012 C CA . VAL D 2 108 ? 67.173 1.817 112.380 1.00 14.37 108 VAL D CA 1
ATOM 7013 C C . VAL D 2 108 ? 67.049 0.303 112.390 1.00 16.03 108 VAL D C 1
ATOM 7014 O O . VAL D 2 108 ? 67.253 -0.315 113.424 1.00 20.11 108 VAL D O 1
ATOM 7018 N N . ALA D 2 109 ? 66.780 -0.293 111.233 1.00 16.13 109 ALA D N 1
ATOM 7019 C CA . ALA D 2 109 ? 66.646 -1.745 111.121 1.00 17.69 109 ALA D CA 1
ATOM 7020 C C . ALA D 2 109 ? 67.940 -2.449 111.514 1.00 20.97 109 ALA D C 1
ATOM 7021 O O . ALA D 2 109 ? 67.916 -3.516 112.127 1.00 22.35 109 ALA D O 1
ATOM 7023 N N . ARG D 2 110 ? 69.067 -1.865 111.119 1.00 27.28 110 ARG D N 1
ATOM 7024 C CA . ARG D 2 110 ? 70.377 -2.420 111.443 1.00 33.32 110 ARG D CA 1
ATOM 7025 C C . ARG D 2 110 ? 70.645 -2.219 112.923 1.00 34.06 110 ARG D C 1
ATOM 7026 O O . ARG D 2 110 ? 71.132 -3.124 113.601 1.00 36.65 110 ARG D O 1
ATOM 7034 N N . ALA D 2 111 ? 70.294 -1.035 113.418 1.00 29.97 111 ALA D N 1
ATOM 7035 C CA . ALA D 2 111 ? 70.495 -0.666 114.815 1.00 24.90 111 ALA D CA 1
ATOM 7036 C C . ALA D 2 111 ? 69.684 -1.502 115.804 1.00 27.39 111 ALA D C 1
ATOM 7037 O O . ALA D 2 111 ? 70.220 -1.958 116.813 1.00 29.35 111 ALA D O 1
ATOM 7039 N N . GLU D 2 112 ? 68.401 -1.707 115.511 1.00 27.31 112 GLU D N 1
ATOM 7040 C CA . GLU D 2 112 ? 67.519 -2.476 116.388 1.00 24.24 112 GLU D CA 1
ATOM 7041 C C . GLU D 2 112 ? 67.575 -3.988 116.171 1.00 20.36 112 GLU D C 1
ATOM 7042 O O . GLU D 2 112 ? 66.936 -4.747 116.897 1.00 23.62 112 GLU D O 1
ATOM 7048 N N . GLY D 2 113 ? 68.343 -4.425 115.183 1.00 15.97 113 GLY D N 1
ATOM 7049 C CA . GLY D 2 113 ? 68.464 -5.847 114.918 1.00 19.47 113 GLY D CA 1
ATOM 7050 C C . GLY D 2 113 ? 67.160 -6.509 114.513 1.00 21.66 113 GLY D C 1
ATOM 7051 O O . GLY D 2 113 ? 66.788 -7.546 115.057 1.00 24.78 113 GLY D O 1
ATOM 7052 N N . THR D 2 114 ? 66.456 -5.888 113.575 1.00 23.56 114 THR D N 1
ATOM 7053 C CA . THR D 2 114 ? 65.189 -6.397 113.064 1.00 20.21 114 THR D CA 1
ATOM 7054 C C . THR D 2 114 ? 65.496 -7.255 111.843 1.00 23.72 114 THR D C 1
ATOM 7055 O O . THR D 2 114 ? 66.190 -6.795 110.938 1.00 27.63 114 THR D O 1
ATOM 7059 N N . GLU D 2 115 ? 64.980 -8.482 111.802 1.00 25.02 115 GLU D N 1
ATOM 7060 C CA . GLU D 2 115 ? 65.247 -9.385 110.674 1.00 24.86 115 GLU D CA 1
ATOM 7061 C C . GLU D 2 115 ? 64.090 -9.489 109.687 1.00 19.90 115 GLU D C 1
ATOM 7062 O O . GLU D 2 115 ? 64.167 -10.232 108.711 1.00 20.33 115 GLU D O 1
ATOM 7068 N N . LEU D 2 116 ? 63.004 -8.786 109.973 1.00 14.91 116 LEU D N 1
ATOM 7069 C CA . LEU D 2 116 ? 61.833 -8.781 109.111 1.00 11.46 116 LEU D CA 1
ATOM 7070 C C . LEU D 2 116 ? 61.209 -7.397 109.200 1.00 10.18 116 LEU D C 1
ATOM 7071 O O . LEU D 2 116 ? 60.973 -6.883 110.289 1.00 13.68 116 LEU D O 1
ATOM 7076 N N . ILE D 2 117 ? 60.972 -6.775 108.057 1.00 13.20 117 ILE D N 1
ATOM 7077 C CA . ILE D 2 117 ? 60.378 -5.448 108.034 1.00 10.46 117 ILE D CA 1
ATOM 7078 C C . ILE D 2 117 ? 59.087 -5.570 107.250 1.00 10.93 117 ILE D C 1
ATOM 7079 O O . ILE D 2 117 ? 59.037 -6.292 106.260 1.00 12.98 117 ILE D O 1
ATOM 7084 N N . ILE D 2 118 ? 58.024 -4.942 107.739 1.00 15.03 118 ILE D N 1
ATOM 7085 C CA . ILE D 2 118 ? 56.738 -4.988 107.055 1.00 14.08 118 ILE D CA 1
ATOM 7086 C C . ILE D 2 118 ? 56.229 -3.566 106.848 1.00 15.36 118 ILE D C 1
ATOM 7087 O O . ILE D 2 118 ? 55.891 -2.877 107.806 1.00 17.85 118 ILE D O 1
ATOM 7092 N N . ALA D 2 119 ? 56.251 -3.110 105.599 1.00 16.12 119 ALA D N 1
ATOM 7093 C CA . ALA D 2 119 ? 55.795 -1.770 105.244 1.00 15.04 119 ALA D CA 1
ATOM 7094 C C . ALA D 2 119 ? 54.506 -1.900 104.451 1.00 14.15 119 ALA D C 1
ATOM 7095 O O . ALA D 2 119 ? 54.131 -3.004 104.054 1.00 17.43 119 ALA D O 1
ATOM 7097 N N . GLY D 2 120 ? 53.825 -0.783 104.228 1.00 14.13 120 GLY D N 1
ATOM 7098 C CA . GLY D 2 120 ? 52.588 -0.821 103.465 1.00 14.52 120 GLY D CA 1
ATOM 7099 C C . GLY D 2 120 ? 52.906 -0.882 101.984 1.00 13.84 120 GLY D C 1
ATOM 7100 O O . GLY D 2 120 ? 54.076 -0.777 101.605 1.00 18.94 120 GLY D O 1
ATOM 7101 N N . LYS D 2 121 ? 51.899 -1.112 101.146 1.00 8.05 121 LYS D N 1
ATOM 7102 C CA . LYS D 2 121 ? 52.137 -1.161 99.705 1.00 4.80 121 LYS D CA 1
ATOM 7103 C C . LYS D 2 121 ? 52.549 0.213 99.226 1.00 7.46 121 LYS D C 1
ATOM 7104 O O . LYS D 2 121 ? 53.528 0.337 98.498 1.00 14.45 121 LYS D O 1
ATOM 7110 N N . GLN D 2 122 ? 51.806 1.243 99.639 1.00 8.32 122 GLN D N 1
ATOM 7111 C CA . GLN D 2 122 ? 52.106 2.625 99.256 1.00 7.35 122 GLN D CA 1
ATOM 7112 C C . GLN D 2 122 ? 51.456 3.631 100.201 1.00 7.36 122 GLN D C 1
ATOM 7113 O O . GLN D 2 122 ? 50.480 3.318 100.893 1.00 3.85 122 GLN D O 1
ATOM 7119 N N . ALA D 2 123 ? 51.992 4.846 100.194 1.00 4.83 123 ALA D N 1
ATOM 7120 C CA . ALA D 2 123 ? 51.496 5.919 101.029 1.00 2.95 123 ALA D CA 1
ATOM 7121 C C . ALA D 2 123 ? 50.460 6.639 100.207 1.00 3.52 123 ALA D C 1
ATOM 7122 O O . ALA D 2 123 ? 50.792 7.236 99.190 1.00 9.24 123 ALA D O 1
ATOM 7124 N N . ILE D 2 124 ? 49.212 6.603 100.655 1.00 6.01 124 ILE D N 1
ATOM 7125 C CA . ILE D 2 124 ? 48.120 7.239 99.935 1.00 5.28 124 ILE D CA 1
ATOM 7126 C C . ILE D 2 124 ? 48.256 8.737 99.662 1.00 12.21 124 ILE D C 1
ATOM 7127 O O . ILE D 2 124 ? 47.307 9.361 99.176 1.00 18.36 124 ILE D O 1
ATOM 7132 N N . ASP D 2 125 ? 49.386 9.341 100.022 1.00 11.36 125 ASP D N 1
ATOM 7133 C CA . ASP D 2 125 ? 49.581 10.757 99.718 1.00 10.04 125 ASP D CA 1
ATOM 7134 C C . ASP D 2 125 ? 50.504 10.943 98.518 1.00 11.12 125 ASP D C 1
ATOM 7135 O O . ASP D 2 125 ? 50.136 11.608 97.551 1.00 14.78 125 ASP D O 1
ATOM 7140 N N . ASN D 2 126 ? 51.683 10.334 98.542 1.00 8.96 126 ASN D N 1
ATOM 7141 C CA . ASN D 2 126 ? 52.585 10.473 97.411 1.00 7.77 126 ASN D CA 1
ATOM 7142 C C . ASN D 2 126 ? 52.409 9.349 96.387 1.00 11.66 126 ASN D C 1
ATOM 7143 O O . ASN D 2 126 ? 52.954 9.418 95.286 1.00 14.60 126 ASN D O 1
ATOM 7148 N N . ASP D 2 127 ? 51.648 8.319 96.755 1.00 10.99 127 ASP D N 1
ATOM 7149 C CA . ASP D 2 127 ? 51.366 7.183 95.870 1.00 10.73 127 ASP D CA 1
ATOM 7150 C C . ASP D 2 127 ? 52.608 6.615 95.198 1.00 10.53 127 ASP D C 1
ATOM 7151 O O . ASP D 2 127 ? 52.520 5.978 94.146 1.00 16.97 127 ASP D O 1
ATOM 7156 N N . MET D 2 128 ? 53.755 6.792 95.839 1.00 7.43 128 MET D N 1
ATOM 7157 C CA . MET D 2 128 ? 55.023 6.336 95.296 1.00 9.80 128 MET D CA 1
ATOM 7158 C C . MET D 2 128 ? 55.207 4.813 95.138 1.00 11.85 128 MET D C 1
ATOM 7159 O O . MET D 2 128 ? 55.828 4.377 94.174 1.00 15.27 128 MET D O 1
ATOM 7164 N N . ASN D 2 129 ? 54.687 4.012 96.071 1.00 10.31 129 ASN D N 1
ATOM 7165 C CA . ASN D 2 129 ? 54.841 2.548 96.029 1.00 4.22 129 ASN D CA 1
ATOM 7166 C C . ASN D 2 129 ? 56.309 2.220 95.748 1.00 6.19 129 ASN D C 1
ATOM 7167 O O . ASN D 2 129 ? 56.614 1.487 94.811 1.00 11.13 129 ASN D O 1
ATOM 7172 N N . ALA D 2 130 ? 57.219 2.725 96.581 1.00 5.17 130 ALA D N 1
ATOM 7173 C CA . ALA D 2 130 ? 58.638 2.487 96.351 1.00 3.67 130 ALA D CA 1
ATOM 7174 C C . ALA D 2 130 ? 59.531 2.218 97.562 1.00 8.45 130 ALA D C 1
ATOM 7175 O O . ALA D 2 130 ? 60.556 1.539 97.438 1.00 9.31 130 ALA D O 1
ATOM 7177 N N . THR D 2 131 ? 59.155 2.752 98.722 1.00 5.70 131 THR D N 1
ATOM 7178 C CA . THR D 2 131 ? 59.941 2.612 99.948 1.00 2.00 131 THR D CA 1
ATOM 7179 C C . THR D 2 131 ? 60.363 1.218 100.386 1.00 3.37 131 THR D C 1
ATOM 7180 O O . THR D 2 131 ? 61.530 1.017 100.703 1.00 10.65 131 THR D O 1
ATOM 7184 N N . GLY D 2 132 ? 59.434 0.265 100.426 1.00 2.97 132 GLY D N 1
ATOM 7185 C CA . GLY D 2 132 ? 59.788 -1.087 100.824 1.00 2.00 132 GLY D CA 1
ATOM 7186 C C . GLY D 2 132 ? 60.898 -1.656 99.952 1.00 12.07 132 GLY D C 1
ATOM 7187 O O . GLY D 2 132 ? 61.910 -2.154 100.462 1.00 14.91 132 GLY D O 1
ATOM 7188 N N . GLN D 2 133 ? 60.734 -1.519 98.634 1.00 13.59 133 GLN D N 1
ATOM 7189 C CA . GLN D 2 133 ? 61.695 -2.021 97.660 1.00 9.41 133 GLN D CA 1
ATOM 7190 C C . GLN D 2 133 ? 63.039 -1.326 97.789 1.00 9.20 133 GLN D C 1
ATOM 7191 O O . GLN D 2 133 ? 64.077 -1.976 97.743 1.00 12.19 133 GLN D O 1
ATOM 7197 N N . MET D 2 134 ? 63.024 -0.006 97.920 1.00 10.88 134 MET D N 1
ATOM 7198 C CA . MET D 2 134 ? 64.267 0.745 98.061 1.00 11.45 134 MET D CA 1
ATOM 7199 C C . MET D 2 134 ? 64.998 0.297 99.327 1.00 16.60 134 MET D C 1
ATOM 7200 O O . MET D 2 134 ? 66.231 0.325 99.402 1.00 17.05 134 MET D O 1
ATOM 7205 N N . LEU D 2 135 ? 64.223 -0.092 100.332 1.00 18.52 135 LEU D N 1
ATOM 7206 C CA . LEU D 2 135 ? 64.774 -0.556 101.594 1.00 15.30 135 LEU D CA 1
ATOM 7207 C C . LEU D 2 135 ? 65.452 -1.905 101.367 1.00 14.76 135 LEU D C 1
ATOM 7208 O O . LEU D 2 135 ? 66.652 -2.047 101.617 1.00 12.43 135 LEU D O 1
ATOM 7213 N N . ALA D 2 136 ? 64.702 -2.878 100.852 1.00 10.75 136 ALA D N 1
ATOM 7214 C CA . ALA D 2 136 ? 65.258 -4.205 100.583 1.00 10.23 136 ALA D CA 1
ATOM 7215 C C . ALA D 2 136 ? 66.548 -4.063 99.785 1.00 11.06 136 ALA D C 1
ATOM 7216 O O . ALA D 2 136 ? 67.530 -4.740 100.053 1.00 12.87 136 ALA D O 1
ATOM 7218 N N . ALA D 2 137 ? 66.540 -3.136 98.835 1.00 12.35 137 ALA D N 1
ATOM 7219 C CA . ALA D 2 137 ? 67.687 -2.862 97.981 1.00 10.36 137 ALA D CA 1
ATOM 7220 C C . ALA D 2 137 ? 68.905 -2.372 98.738 1.00 13.62 137 ALA D C 1
ATOM 7221 O O . ALA D 2 137 ? 69.988 -2.933 98.589 1.00 21.28 137 ALA D O 1
ATOM 7223 N N . ILE D 2 138 ? 68.735 -1.312 99.525 1.00 15.24 138 ILE D N 1
ATOM 7224 C CA . ILE D 2 138 ? 69.836 -0.738 100.296 1.00 8.18 138 ILE D CA 1
ATOM 7225 C C . ILE D 2 138 ? 70.367 -1.712 101.339 1.00 8.66 138 ILE D C 1
ATOM 7226 O O . ILE D 2 138 ? 71.562 -1.729 101.622 1.00 15.90 138 ILE D O 1
ATOM 7231 N N . LEU D 2 139 ? 69.494 -2.546 101.891 1.00 8.44 139 LEU D N 1
ATOM 7232 C CA . LEU D 2 139 ? 69.932 -3.527 102.879 1.00 7.00 139 LEU D CA 1
ATOM 7233 C C . LEU D 2 139 ? 70.544 -4.720 102.158 1.00 7.80 139 LEU D C 1
ATOM 7234 O O . LEU D 2 139 ? 71.479 -5.349 102.654 1.00 14.50 139 LEU D O 1
ATOM 7239 N N . GLY D 2 140 ? 70.056 -4.984 100.951 1.00 8.37 140 GLY D N 1
ATOM 7240 C CA . GLY D 2 140 ? 70.529 -6.125 100.189 1.00 7.23 140 GLY D CA 1
ATOM 7241 C C . GLY D 2 140 ? 69.742 -7.339 100.650 1.00 6.26 140 GLY D C 1
ATOM 7242 O O . GLY D 2 140 ? 70.280 -8.429 100.823 1.00 10.12 140 GLY D O 1
ATOM 7243 N N . TRP D 2 141 ? 68.450 -7.141 100.863 1.00 8.89 141 TRP D N 1
ATOM 7244 C CA . TRP D 2 141 ? 67.564 -8.205 101.323 1.00 14.54 141 TRP D CA 1
ATOM 7245 C C . TRP D 2 141 ? 66.571 -8.618 100.246 1.00 13.46 141 TRP D C 1
ATOM 7246 O O . TRP D 2 141 ? 66.414 -7.928 99.243 1.00 19.19 141 TRP D O 1
ATOM 7257 N N . ALA D 2 142 ? 65.905 -9.748 100.466 1.00 8.02 142 ALA D N 1
ATOM 7258 C CA . ALA D 2 142 ? 64.886 -10.236 99.549 1.00 7.52 142 ALA D CA 1
ATOM 7259 C C . ALA D 2 142 ? 63.697 -9.306 99.758 1.00 9.51 142 ALA D C 1
ATOM 7260 O O . ALA D 2 142 ? 63.733 -8.465 100.653 1.00 12.54 142 ALA D O 1
ATOM 7262 N N . GLN D 2 143 ? 62.655 -9.435 98.942 1.00 9.35 143 GLN D N 1
ATOM 726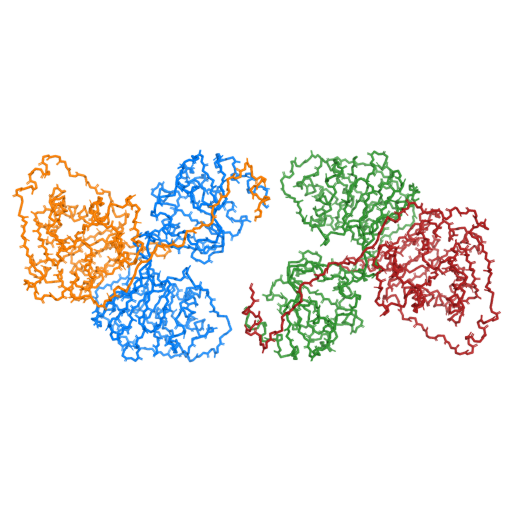3 C CA . GLN D 2 143 ? 61.482 -8.580 99.091 1.00 4.69 143 GLN D CA 1
ATOM 7264 C C . GLN D 2 143 ? 60.230 -9.277 98.623 1.00 5.40 143 GLN D C 1
ATOM 7265 O O . GLN D 2 143 ? 60.261 -10.034 97.662 1.00 13.77 143 GLN D O 1
ATOM 7271 N N . ALA D 2 144 ? 59.135 -9.029 99.323 1.00 6.25 144 ALA D N 1
ATOM 7272 C CA . ALA D 2 144 ? 57.858 -9.627 98.987 1.00 6.21 144 ALA D CA 1
ATOM 7273 C C . ALA D 2 144 ? 56.870 -8.487 98.957 1.00 11.05 144 ALA D C 1
ATOM 7274 O O . ALA D 2 144 ? 56.448 -7.997 100.003 1.00 17.26 144 ALA D O 1
ATOM 7276 N N . THR D 2 145 ? 56.508 -8.063 97.753 1.00 12.87 145 THR D N 1
ATOM 7277 C CA . THR D 2 145 ? 55.596 -6.942 97.566 1.00 7.91 145 THR D CA 1
ATOM 7278 C C . THR D 2 145 ? 54.136 -7.333 97.366 1.00 6.77 145 THR D C 1
ATOM 7279 O O . THR D 2 145 ? 53.832 -8.427 96.900 1.00 7.34 145 THR D O 1
ATOM 7283 N N . PHE D 2 146 ? 53.238 -6.433 97.751 1.00 8.92 146 PHE D N 1
ATOM 7284 C CA . PHE D 2 146 ? 51.801 -6.647 97.609 1.00 7.70 146 PHE D CA 1
ATOM 7285 C C . PHE D 2 146 ? 51.417 -7.995 98.207 1.00 9.75 146 PHE D C 1
ATOM 7286 O O . PHE D 2 146 ? 50.715 -8.779 97.575 1.00 11.54 146 PHE D O 1
ATOM 7294 N N . ALA D 2 147 ? 51.896 -8.266 99.419 1.00 11.12 147 ALA D N 1
ATOM 7295 C CA . ALA D 2 147 ? 51.624 -9.527 100.106 1.00 6.40 147 ALA D CA 1
ATOM 7296 C C . ALA D 2 147 ? 50.167 -9.690 100.541 1.00 6.95 147 ALA D C 1
ATOM 7297 O O . ALA D 2 147 ? 49.585 -8.793 101.147 1.00 7.42 147 ALA D O 1
ATOM 7299 N N . SER D 2 148 ? 49.601 -10.854 100.235 1.00 14.83 148 SER D N 1
ATOM 7300 C CA . SER D 2 148 ? 48.224 -11.207 100.580 1.00 15.37 148 SER D CA 1
ATOM 7301 C C . SER D 2 148 ? 48.200 -12.271 101.696 1.00 14.93 148 SER D C 1
ATOM 7302 O O . SER D 2 148 ? 47.235 -12.381 102.452 1.00 14.08 148 SER D O 1
ATOM 7305 N N . LYS D 2 149 ? 49.253 -13.073 101.772 1.00 10.94 149 LYS D N 1
ATOM 7306 C CA . LYS D 2 149 ? 49.366 -14.087 102.804 1.00 11.92 149 LYS D CA 1
ATOM 7307 C C . LYS D 2 149 ? 50.845 -14.241 103.063 1.00 12.21 149 LYS D C 1
ATOM 7308 O O . LYS D 2 149 ? 51.637 -14.227 102.124 1.00 14.96 149 LYS D O 1
ATOM 7314 N N . VAL D 2 150 ? 51.222 -14.315 104.333 1.00 15.15 150 VAL D N 1
ATOM 7315 C CA . VAL D 2 150 ? 52.622 -14.463 104.707 1.00 14.44 150 VAL D CA 1
ATOM 7316 C C . VAL D 2 150 ? 52.769 -15.684 105.601 1.00 18.58 150 VAL D C 1
ATOM 7317 O O . VAL D 2 150 ? 52.429 -15.629 106.779 1.00 24.09 150 VAL D O 1
ATOM 7321 N N . GLU D 2 151 ? 53.208 -16.800 105.029 1.00 23.21 151 GLU D N 1
ATOM 7322 C CA . GLU D 2 151 ? 53.420 -18.025 105.796 1.00 24.66 151 GLU D CA 1
ATOM 7323 C C . GLU D 2 151 ? 54.915 -18.077 106.094 1.00 24.07 151 GLU D C 1
ATOM 7324 O O . GLU D 2 151 ? 55.681 -18.699 105.370 1.00 29.66 151 GLU D O 1
ATOM 7330 N N . ILE D 2 152 ? 55.336 -17.354 107.117 1.00 25.72 152 ILE D N 1
ATOM 7331 C CA . ILE D 2 152 ? 56.739 -17.312 107.504 1.00 28.37 152 ILE D CA 1
ATOM 7332 C C . ILE D 2 152 ? 57.045 -18.642 108.178 1.00 29.53 152 ILE D C 1
ATOM 7333 O O . ILE D 2 152 ? 56.312 -19.066 109.067 1.00 34.37 152 ILE D O 1
ATOM 7338 N N . GLU D 2 153 ? 58.060 -19.347 107.687 1.00 31.07 153 GLU D N 1
ATOM 7339 C CA . GLU D 2 153 ? 58.413 -20.648 108.251 1.00 37.50 153 GLU D CA 1
ATOM 7340 C C . GLU D 2 153 ? 59.908 -20.942 108.223 1.00 39.09 153 GLU D C 1
ATOM 7341 O O . GLU D 2 153 ? 60.482 -21.242 107.173 1.00 40.13 153 GLU D O 1
ATOM 7347 N N . GLY D 2 154 ? 60.535 -20.871 109.393 1.00 39.36 154 GLY D N 1
ATOM 7348 C CA . GLY D 2 154 ? 61.961 -21.122 109.488 1.00 35.61 154 GLY D CA 1
ATOM 7349 C C . GLY D 2 154 ? 62.785 -19.933 109.029 1.00 34.29 154 GLY D C 1
ATOM 7350 O O . GLY D 2 154 ? 62.485 -18.789 109.365 1.00 32.34 154 GLY D O 1
ATOM 7351 N N . ALA D 2 155 ? 63.826 -20.204 108.254 1.00 32.69 155 ALA D N 1
ATOM 7352 C CA . ALA D 2 155 ? 64.699 -19.151 107.753 1.00 30.22 155 ALA D CA 1
ATOM 7353 C C . ALA D 2 155 ? 64.209 -18.559 106.431 1.00 27.55 155 ALA D C 1
ATOM 7354 O O . ALA D 2 155 ? 64.997 -17.967 105.687 1.00 23.93 155 ALA D O 1
ATOM 7356 N N . LYS D 2 156 ? 62.915 -18.709 106.150 1.00 24.09 156 LYS D N 1
ATOM 7357 C CA . LYS D 2 156 ? 62.323 -18.188 104.925 1.00 25.35 156 LYS D CA 1
ATOM 7358 C C . LYS D 2 156 ? 60.817 -18.033 105.061 1.00 27.09 156 LYS D C 1
ATOM 7359 O O . LYS D 2 156 ? 60.213 -18.537 106.011 1.00 27.69 156 LYS D O 1
ATOM 7365 N N . ALA D 2 157 ? 60.209 -17.341 104.105 1.00 27.34 157 ALA D N 1
ATOM 7366 C CA . ALA D 2 157 ? 58.779 -17.112 104.138 1.00 23.29 157 ALA D CA 1
ATOM 7367 C C . ALA D 2 157 ? 58.149 -17.319 102.763 1.00 23.37 157 ALA D C 1
ATOM 7368 O O . ALA D 2 157 ? 58.762 -16.999 101.742 1.00 21.08 157 ALA D O 1
ATOM 7370 N N . LYS D 2 158 ? 56.968 -17.935 102.756 1.00 23.81 158 LYS D N 1
ATOM 7371 C CA . LYS D 2 158 ? 56.189 -18.176 101.546 1.00 23.75 158 LYS D CA 1
ATOM 7372 C C . LYS D 2 158 ? 55.115 -17.099 101.532 1.00 22.87 158 LYS D C 1
ATOM 7373 O O . LYS D 2 158 ? 54.153 -17.151 102.302 1.00 24.53 158 LYS D O 1
ATOM 7379 N N . VAL D 2 159 ? 55.285 -16.112 100.670 1.00 20.83 159 VAL D N 1
ATOM 7380 C CA . VAL D 2 159 ? 54.337 -15.015 100.581 1.00 14.64 159 VAL D CA 1
ATOM 7381 C C . VAL D 2 159 ? 53.662 -14.966 99.218 1.00 13.61 159 VAL D C 1
ATOM 7382 O O . VAL D 2 159 ? 54.339 -14.878 98.194 1.00 16.34 159 VAL D O 1
ATOM 7386 N N . THR D 2 160 ? 52.335 -15.074 99.200 1.00 10.74 160 THR D N 1
ATOM 7387 C CA . THR D 2 160 ? 51.606 -15.018 97.942 1.00 10.10 160 THR D CA 1
ATOM 7388 C C . THR D 2 160 ? 51.274 -13.546 97.698 1.00 13.06 160 THR D C 1
ATOM 7389 O O . THR D 2 160 ? 50.718 -12.868 98.567 1.00 10.90 160 THR D O 1
ATOM 7393 N N . ARG D 2 161 ? 51.652 -13.055 96.526 1.00 11.94 161 ARG D N 1
ATOM 7394 C CA . ARG D 2 161 ? 51.464 -11.662 96.166 1.00 9.23 161 ARG D CA 1
ATOM 7395 C C . ARG D 2 161 ? 50.287 -11.385 95.242 1.00 9.63 161 ARG D C 1
ATOM 7396 O O . ARG D 2 161 ? 49.886 -12.232 94.442 1.00 10.84 161 ARG D O 1
ATOM 7404 N N . GLU D 2 162 ? 49.737 -10.184 95.372 1.00 9.98 162 GLU D N 1
ATOM 7405 C CA . GLU D 2 162 ? 48.619 -9.731 94.561 1.00 12.84 162 GLU D CA 1
ATOM 7406 C C . GLU D 2 162 ? 49.245 -9.101 93.315 1.00 16.61 162 GLU D C 1
ATOM 7407 O O . GLU D 2 162 ? 49.630 -7.927 93.315 1.00 19.80 162 GLU D O 1
ATOM 7413 N N . VAL D 2 163 ? 49.342 -9.892 92.254 1.00 20.18 163 VAL D N 1
ATOM 7414 C CA . VAL D 2 163 ? 49.961 -9.450 91.014 1.00 21.46 163 VAL D CA 1
ATOM 7415 C C . VAL D 2 163 ? 48.937 -9.351 89.877 1.00 22.51 163 VAL D C 1
ATOM 7416 O O . VAL D 2 163 ? 47.836 -9.893 89.983 1.00 23.61 163 VAL D O 1
ATOM 7420 N N . ASP D 2 164 ? 49.281 -8.629 88.810 1.00 24.48 164 ASP D N 1
ATOM 7421 C CA . ASP D 2 164 ? 48.384 -8.496 87.665 1.00 22.38 164 ASP D CA 1
ATOM 7422 C C . ASP D 2 164 ? 48.127 -9.883 87.108 1.00 21.21 164 ASP D C 1
ATOM 7423 O O . ASP D 2 164 ? 49.052 -10.675 86.934 1.00 23.09 164 ASP D O 1
ATOM 7428 N N . GLY D 2 165 ? 46.862 -10.190 86.867 1.00 18.97 165 GLY D N 1
ATOM 7429 C CA . GLY D 2 165 ? 46.526 -11.497 86.340 1.00 18.29 165 GLY D CA 1
ATOM 7430 C C . GLY D 2 165 ? 46.026 -12.447 87.406 1.00 13.49 165 GLY D C 1
ATOM 7431 O O . GLY D 2 165 ? 45.223 -13.330 87.117 1.00 13.12 165 GLY D O 1
ATOM 7432 N N . GLY D 2 166 ? 46.505 -12.275 88.634 1.00 14.80 166 GLY D N 1
ATOM 7433 C CA . GLY D 2 166 ? 46.069 -13.132 89.715 1.00 13.83 166 GLY D CA 1
ATOM 7434 C C . GLY D 2 166 ? 46.973 -13.069 90.925 1.00 14.44 166 GLY D C 1
ATOM 7435 O O . GLY D 2 166 ? 47.286 -11.990 91.434 1.00 12.31 166 GLY D O 1
ATOM 7436 N N . LEU D 2 167 ? 47.393 -14.243 91.380 1.00 17.23 167 LEU D N 1
ATOM 7437 C CA . LEU D 2 167 ? 48.256 -14.364 92.544 1.00 18.94 167 LEU D CA 1
ATOM 7438 C C . LEU D 2 167 ? 49.534 -15.086 92.146 1.00 16.60 167 LEU D C 1
ATOM 7439 O O . LEU D 2 167 ? 49.530 -15.924 91.235 1.00 19.36 167 LEU D O 1
ATOM 7444 N N . GLN D 2 168 ? 50.624 -14.750 92.824 1.00 14.54 168 GLN D N 1
ATOM 7445 C CA . GLN D 2 168 ? 51.927 -15.355 92.574 1.00 15.83 168 GLN D CA 1
ATOM 7446 C C . GLN D 2 168 ? 52.599 -15.631 93.905 1.00 17.29 168 GLN D C 1
ATOM 7447 O O . GLN D 2 168 ? 52.867 -14.695 94.658 1.00 21.55 168 GLN D O 1
ATOM 7453 N N . THR D 2 169 ? 52.883 -16.894 94.197 1.00 13.87 169 THR D N 1
ATOM 7454 C CA . THR D 2 169 ? 53.543 -17.235 95.449 1.00 12.93 169 THR D CA 1
ATOM 7455 C C . THR D 2 169 ? 55.035 -17.417 95.249 1.00 13.28 169 THR D C 1
ATOM 7456 O O . THR D 2 169 ? 55.469 -18.105 94.325 1.00 12.82 169 THR D O 1
ATOM 7460 N N . ILE D 2 170 ? 55.819 -16.784 96.109 1.00 14.00 170 ILE D N 1
ATOM 7461 C CA . ILE D 2 170 ? 57.267 -16.895 96.041 1.00 15.27 170 ILE D CA 1
ATOM 7462 C C . ILE D 2 170 ? 57.802 -17.175 97.441 1.00 16.64 170 ILE D C 1
ATOM 7463 O O . ILE D 2 170 ? 57.089 -16.990 98.431 1.00 21.37 170 ILE D O 1
ATOM 7468 N N . ALA D 2 171 ? 59.046 -17.635 97.515 1.00 12.98 171 ALA D N 1
ATOM 7469 C CA . ALA D 2 171 ? 59.699 -17.942 98.778 1.00 13.21 171 ALA D CA 1
ATOM 7470 C C . ALA D 2 171 ? 60.915 -17.038 98.890 1.00 18.32 171 ALA D C 1
ATOM 7471 O O . ALA D 2 171 ? 61.689 -16.937 97.939 1.00 24.17 171 ALA D O 1
ATOM 7473 N N . VAL D 2 172 ? 61.076 -16.360 100.024 1.00 20.20 172 VAL D N 1
ATOM 7474 C CA . VAL D 2 172 ? 62.219 -15.469 100.213 1.00 22.73 172 VAL D CA 1
ATOM 7475 C C . VAL D 2 172 ? 62.964 -15.824 101.484 1.00 26.27 172 VAL D C 1
ATOM 7476 O O . VAL D 2 172 ? 62.361 -16.337 102.431 1.00 31.64 172 VAL D O 1
ATOM 7480 N N . SER D 2 173 ? 64.269 -15.562 101.494 1.00 27.08 173 SER D N 1
ATOM 7481 C CA . SER D 2 173 ? 65.108 -15.811 102.663 1.00 31.03 173 SER D CA 1
ATOM 7482 C C . SER D 2 173 ? 64.488 -14.963 103.771 1.00 32.33 173 SER D C 1
ATOM 7483 O O . SER D 2 173 ? 63.923 -13.905 103.487 1.00 35.90 173 SER D O 1
ATOM 7486 N N . LEU D 2 174 ? 64.646 -15.363 105.026 1.00 33.10 174 LEU D N 1
ATOM 7487 C CA . LEU D 2 174 ? 64.014 -14.602 106.096 1.00 32.53 174 LEU D CA 1
ATOM 7488 C C . LEU D 2 174 ? 64.380 -13.137 106.243 1.00 33.05 174 LEU D C 1
ATOM 7489 O O . LEU D 2 174 ? 63.478 -12.316 106.429 1.00 40.67 174 LEU D O 1
ATOM 7494 N N . PRO D 2 175 ? 65.685 -12.775 106.182 1.00 28.42 175 PRO D N 1
ATOM 7495 C CA . PRO D 2 175 ? 65.997 -11.339 106.325 1.00 22.12 175 PRO D CA 1
ATOM 7496 C C . PRO D 2 175 ? 65.359 -10.664 105.114 1.00 23.41 175 PRO D C 1
ATOM 7497 O O . PRO D 2 175 ? 65.988 -10.566 104.059 1.00 31.59 175 PRO D O 1
ATOM 7501 N N . ALA D 2 176 ? 64.107 -10.237 105.246 1.00 20.43 176 ALA D N 1
ATOM 7502 C CA . ALA D 2 176 ? 63.398 -9.642 104.128 1.00 15.20 176 ALA D CA 1
ATOM 7503 C C . ALA D 2 176 ? 62.500 -8.482 104.490 1.00 16.71 176 ALA D C 1
ATOM 7504 O O . ALA D 2 176 ? 62.167 -8.273 105.658 1.00 19.62 176 ALA D O 1
ATOM 7506 N N . VAL D 2 177 ? 62.139 -7.716 103.465 1.00 13.92 177 VAL D N 1
ATOM 7507 C CA . VAL D 2 177 ? 61.240 -6.581 103.600 1.00 13.02 177 VAL D CA 1
ATOM 7508 C C . VAL D 2 177 ? 59.955 -6.994 102.894 1.00 13.20 177 VAL D C 1
ATOM 7509 O O . VAL D 2 177 ? 59.999 -7.461 101.754 1.00 18.46 177 VAL D O 1
ATOM 7513 N N . VAL D 2 178 ? 58.827 -6.847 103.577 1.00 9.36 178 VAL D N 1
ATOM 7514 C CA . VAL D 2 178 ? 57.520 -7.206 103.037 1.00 6.20 178 VAL D CA 1
ATOM 7515 C C . VAL D 2 178 ? 56.689 -5.924 102.973 1.00 10.02 178 VAL D C 1
ATOM 7516 O O . VAL D 2 178 ? 56.981 -4.966 103.690 1.00 15.62 178 VAL D O 1
ATOM 7520 N N . THR D 2 179 ? 55.760 -5.854 102.023 1.00 7.64 179 THR D N 1
ATOM 7521 C CA . THR D 2 179 ? 54.872 -4.705 101.891 1.00 5.44 179 THR D CA 1
ATOM 7522 C C . THR D 2 179 ? 53.472 -5.292 101.866 1.00 5.67 179 THR D C 1
ATOM 7523 O O . THR D 2 179 ? 53.239 -6.342 101.269 1.00 12.21 179 THR D O 1
ATOM 7527 N N . ALA D 2 180 ? 52.537 -4.636 102.526 1.00 4.65 180 ALA D N 1
ATOM 7528 C CA . ALA D 2 180 ? 51.193 -5.178 102.620 1.00 9.20 180 ALA D CA 1
ATOM 7529 C C . ALA D 2 180 ? 50.157 -4.618 101.667 1.00 12.20 180 ALA D C 1
ATOM 7530 O O . ALA D 2 180 ? 50.101 -3.412 101.444 1.00 17.79 180 ALA D O 1
ATOM 7532 N N . ASP D 2 181 ? 49.358 -5.506 101.086 1.00 13.93 181 ASP D N 1
ATOM 7533 C CA . ASP D 2 181 ? 48.290 -5.089 100.195 1.00 15.40 181 ASP D CA 1
ATOM 7534 C C . ASP D 2 181 ? 47.057 -5.015 101.072 1.00 19.09 181 ASP D C 1
ATOM 7535 O O . ASP D 2 181 ? 47.016 -5.624 102.140 1.00 27.36 181 ASP D O 1
ATOM 7540 N N . LEU D 2 182 ? 46.054 -4.275 100.615 1.00 20.13 182 LEU D N 1
ATOM 7541 C CA . LEU D 2 182 ? 44.791 -4.093 101.338 1.00 16.21 182 LEU D CA 1
ATOM 7542 C C . LEU D 2 182 ? 44.080 -5.397 101.712 1.00 14.36 182 LEU D C 1
ATOM 7543 O O . LEU D 2 182 ? 43.254 -5.406 102.617 1.00 19.48 182 LEU D O 1
ATOM 7548 N N . ARG D 2 183 ? 44.403 -6.491 101.030 1.00 15.31 183 ARG D N 1
ATOM 7549 C CA . ARG D 2 183 ? 43.766 -7.778 101.301 1.00 13.97 183 ARG D CA 1
ATOM 7550 C C . ARG D 2 183 ? 44.547 -8.712 102.216 1.00 11.12 183 ARG D C 1
ATOM 7551 O O . ARG D 2 183 ? 44.151 -9.859 102.400 1.00 12.29 183 ARG D O 1
ATOM 7559 N N . LEU D 2 184 ? 45.663 -8.247 102.767 1.00 11.27 184 LEU D N 1
ATOM 7560 C CA . LEU D 2 184 ? 46.463 -9.089 103.653 1.00 10.65 184 LEU D CA 1
ATOM 7561 C C . LEU D 2 184 ? 45.719 -9.408 104.943 1.00 13.76 184 LEU D C 1
ATOM 7562 O O . LEU D 2 184 ? 45.786 -10.534 105.438 1.00 19.25 184 LEU D O 1
ATOM 7567 N N . ASN D 2 185 ? 44.974 -8.436 105.461 1.00 14.96 185 ASN D N 1
ATOM 7568 C CA . ASN D 2 185 ? 44.219 -8.631 106.695 1.00 17.50 185 ASN D CA 1
ATOM 7569 C C . ASN D 2 185 ? 43.269 -7.474 106.958 1.00 18.84 185 ASN D C 1
ATOM 7570 O O . ASN D 2 185 ? 43.137 -6.572 106.138 1.00 20.36 185 ASN D O 1
ATOM 7575 N N . GLU D 2 186 ? 42.563 -7.544 108.080 1.00 25.34 186 GLU D N 1
ATOM 7576 C CA . GLU D 2 186 ? 41.643 -6.492 108.493 1.00 31.10 186 GLU D CA 1
ATOM 7577 C C . GLU D 2 186 ? 42.208 -6.033 109.820 1.00 30.50 186 GLU D C 1
ATOM 7578 O O . GLU D 2 186 ? 42.276 -6.814 110.767 1.00 32.88 186 GLU D O 1
ATOM 7584 N N . PRO D 2 187 ? 42.694 -4.790 109.890 1.00 30.35 187 PRO D N 1
ATOM 7585 C CA . PRO D 2 187 ? 43.253 -4.296 111.146 1.00 33.60 187 PRO D CA 1
ATOM 7586 C C . PRO D 2 187 ? 42.194 -4.213 112.244 1.00 36.78 187 PRO D C 1
ATOM 7587 O O . PRO D 2 187 ? 41.014 -3.969 111.969 1.00 39.06 187 PRO D O 1
ATOM 7591 N N . ARG D 2 188 ? 42.635 -4.427 113.481 1.00 39.29 188 ARG D N 1
ATOM 7592 C CA . ARG D 2 188 ? 41.769 -4.394 114.654 1.00 38.32 188 ARG D CA 1
ATOM 7593 C C . ARG D 2 188 ? 41.698 -3.001 115.260 1.00 40.87 188 ARG D C 1
ATOM 7594 O O . ARG D 2 188 ? 42.579 -2.159 115.038 1.00 36.22 188 ARG D O 1
ATOM 7602 N N . TYR D 2 189 ? 40.662 -2.782 116.063 1.00 46.20 189 TYR D N 1
ATOM 7603 C CA . TYR D 2 189 ? 40.479 -1.513 116.748 1.00 52.54 189 TYR D CA 1
ATOM 7604 C C . TYR D 2 189 ? 41.153 -1.613 118.125 1.00 51.82 189 TYR D C 1
ATOM 7605 O O . TYR D 2 189 ? 40.910 -2.556 118.882 1.00 52.82 189 TYR D O 1
ATOM 7614 N N . ALA D 2 190 ? 42.021 -0.651 118.423 1.00 50.89 190 ALA D N 1
ATOM 7615 C CA . ALA D 2 190 ? 42.739 -0.616 119.692 1.00 51.93 190 ALA D CA 1
ATOM 7616 C C . ALA D 2 190 ? 41.778 -0.502 120.873 1.00 54.02 190 ALA D C 1
ATOM 7617 O O . ALA D 2 190 ? 40.911 0.375 120.898 1.00 55.46 190 ALA D O 1
ATOM 7619 N N . SER D 2 191 ? 41.940 -1.381 121.856 1.00 54.17 191 SER D N 1
ATOM 7620 C CA . SER D 2 191 ? 41.078 -1.379 123.030 1.00 54.41 191 SER D CA 1
ATOM 7621 C C . SER D 2 191 ? 41.436 -0.263 124.009 1.00 55.65 191 SER D C 1
ATOM 7622 O O . SER D 2 191 ? 42.612 0.043 124.219 1.00 53.50 191 SER D O 1
ATOM 7625 N N . LEU D 2 192 ? 40.404 0.330 124.606 1.00 58.70 192 LEU D N 1
ATOM 7626 C CA . LEU D 2 192 ? 40.533 1.426 125.575 1.00 59.12 192 LEU D CA 1
ATOM 7627 C C . LEU D 2 192 ? 41.663 1.272 126.614 1.00 57.55 192 LEU D C 1
ATOM 7628 O O . LEU D 2 192 ? 42.464 2.195 126.798 1.00 53.18 192 LEU D O 1
ATOM 7633 N N . PRO D 2 193 ? 41.720 0.126 127.333 1.00 56.68 193 PRO D N 1
ATOM 7634 C CA . PRO D 2 193 ? 42.787 -0.063 128.325 1.00 54.93 193 PRO D CA 1
ATOM 7635 C C . PRO D 2 193 ? 44.176 -0.054 127.672 1.00 54.10 193 PRO D C 1
ATOM 7636 O O . PRO D 2 193 ? 45.168 0.332 128.304 1.00 54.91 193 PRO D O 1
ATOM 7640 N N . ASN D 2 194 ? 44.233 -0.476 126.407 1.00 50.34 194 ASN D N 1
ATOM 7641 C CA . ASN D 2 194 ? 45.471 -0.487 125.630 1.00 43.22 194 ASN D CA 1
ATOM 7642 C C . ASN D 2 194 ? 45.829 0.942 125.226 1.00 37.37 194 ASN D C 1
ATOM 7643 O O . ASN D 2 194 ? 46.999 1.305 125.194 1.00 30.54 194 ASN D O 1
ATOM 7648 N N . ILE D 2 195 ? 44.816 1.746 124.912 1.00 32.15 195 ILE D N 1
ATOM 7649 C CA . ILE D 2 195 ? 45.018 3.142 124.534 1.00 30.06 195 ILE D CA 1
ATOM 7650 C C . ILE D 2 195 ? 45.650 3.901 125.705 1.00 33.68 195 ILE D C 1
ATOM 7651 O O . ILE D 2 195 ? 46.525 4.747 125.512 1.00 32.39 195 ILE D O 1
ATOM 7656 N N . MET D 2 196 ? 45.181 3.610 126.916 1.00 35.90 196 MET D N 1
ATOM 7657 C CA . MET D 2 196 ? 45.707 4.243 128.121 1.00 38.27 196 MET D CA 1
ATOM 7658 C C . MET D 2 196 ? 47.096 3.704 128.389 1.00 36.89 196 MET D C 1
ATOM 7659 O O . MET D 2 196 ? 48.034 4.452 128.661 1.00 37.24 196 MET D O 1
ATOM 7664 N N . LYS D 2 197 ? 47.209 2.387 128.311 1.00 32.86 197 LYS D N 1
ATOM 7665 C CA . LYS D 2 197 ? 48.463 1.698 128.543 1.00 35.28 197 LYS D CA 1
ATOM 7666 C C . LYS D 2 197 ? 49.537 2.172 127.559 1.00 36.95 197 LYS D C 1
ATOM 7667 O O . LYS D 2 197 ? 50.700 2.348 127.933 1.00 40.56 197 LYS D O 1
ATOM 7673 N N . ALA D 2 198 ? 49.115 2.447 126.326 1.00 37.07 198 ALA D N 1
ATOM 7674 C CA . ALA D 2 198 ? 49.999 2.893 125.241 1.00 32.64 198 ALA D CA 1
ATOM 7675 C C . ALA D 2 198 ? 50.803 4.138 125.580 1.00 30.83 198 ALA D C 1
ATOM 7676 O O . ALA D 2 198 ? 51.903 4.338 125.057 1.00 28.14 198 ALA D O 1
ATOM 7678 N N . LYS D 2 199 ? 50.247 4.971 126.451 1.00 27.72 199 LYS D N 1
ATOM 7679 C CA . LYS D 2 199 ? 50.898 6.202 126.874 1.00 27.81 199 LYS D CA 1
ATOM 7680 C C . LYS D 2 199 ? 52.142 5.884 127.713 1.00 26.69 199 LYS D C 1
ATOM 7681 O O . LYS D 2 199 ? 53.009 6.740 127.911 1.00 27.21 199 LYS D O 1
ATOM 7687 N N . LYS D 2 200 ? 52.208 4.651 128.209 1.00 23.66 200 LYS D N 1
ATOM 7688 C CA . LYS D 2 200 ? 53.312 4.183 129.032 1.00 19.06 200 LYS D CA 1
ATOM 7689 C C . LYS D 2 200 ? 54.376 3.393 128.279 1.00 17.78 200 LYS D C 1
ATOM 7690 O O . LYS D 2 200 ? 55.334 2.912 128.886 1.00 17.76 200 LYS D O 1
ATOM 7696 N N . LYS D 2 201 ? 54.220 3.258 126.967 1.00 17.24 201 LYS D N 1
ATOM 7697 C CA . LYS D 2 201 ? 55.196 2.517 126.164 1.00 16.38 201 LYS D CA 1
ATOM 7698 C C . LYS D 2 201 ? 56.342 3.383 125.647 1.00 15.87 201 LYS D C 1
ATOM 7699 O O . LYS D 2 201 ? 56.231 4.608 125.557 1.00 15.64 201 LYS D O 1
ATOM 7705 N N . PRO D 2 202 ? 57.468 2.749 125.299 1.00 13.87 202 PRO D N 1
ATOM 7706 C CA . PRO D 2 202 ? 58.657 3.442 124.789 1.00 16.50 202 PRO D CA 1
ATOM 7707 C C . PRO D 2 202 ? 58.490 4.101 123.419 1.00 15.72 202 PRO D C 1
ATOM 7708 O O . PRO D 2 202 ? 58.190 3.427 122.439 1.00 12.50 202 PRO D O 1
ATOM 7712 N N . LEU D 2 203 ? 58.688 5.414 123.364 1.00 15.22 203 LEU D N 1
ATOM 7713 C CA . LEU D 2 203 ? 58.608 6.161 122.112 1.00 15.96 203 LEU D CA 1
ATOM 7714 C C . LEU D 2 203 ? 59.867 7.021 122.054 1.00 19.97 203 LEU D C 1
ATOM 7715 O O . LEU D 2 203 ? 59.860 8.177 122.479 1.00 24.09 203 LEU D O 1
ATOM 7720 N N . ASP D 2 204 ? 60.956 6.434 121.561 1.00 23.05 204 ASP D N 1
ATOM 7721 C CA . ASP D 2 204 ? 62.238 7.126 121.452 1.00 23.66 204 ASP D CA 1
ATOM 7722 C C . ASP D 2 204 ? 62.156 8.183 120.359 1.00 21.98 204 ASP D C 1
ATOM 7723 O O . ASP D 2 204 ? 61.701 7.903 119.255 1.00 24.54 204 ASP D O 1
ATOM 7728 N N . GLU D 2 205 ? 62.533 9.411 120.686 1.00 23.18 205 GLU D N 1
ATOM 7729 C CA . GLU D 2 205 ? 62.502 10.491 119.714 1.00 24.74 205 GLU D CA 1
ATOM 7730 C C . GLU D 2 205 ? 63.918 10.789 119.260 1.00 25.60 205 GLU D C 1
ATOM 7731 O O . GLU D 2 205 ? 64.781 11.128 120.070 1.00 29.22 205 GLU D O 1
ATOM 7737 N N . LYS D 2 206 ? 64.156 10.639 117.965 1.00 24.80 206 LYS D N 1
ATOM 7738 C CA . LYS D 2 206 ? 65.463 10.890 117.390 1.00 22.11 206 LYS D CA 1
ATOM 7739 C C . LYS D 2 206 ? 65.313 11.806 116.191 1.00 20.87 206 LYS D C 1
ATOM 7740 O O . LYS D 2 206 ? 64.212 12.244 115.861 1.00 17.24 206 LYS D O 1
ATOM 7746 N N . THR D 2 207 ? 66.423 12.114 115.544 1.00 25.44 207 THR D N 1
ATOM 7747 C CA . THR D 2 207 ? 66.387 13.006 114.405 1.00 30.82 207 THR D CA 1
ATOM 7748 C C . THR D 2 207 ? 67.242 12.392 113.293 1.00 31.33 207 THR D C 1
ATOM 7749 O O . THR D 2 207 ? 68.098 11.554 113.572 1.00 33.42 207 THR D O 1
ATOM 7753 N N . ALA D 2 208 ? 66.940 12.726 112.038 1.00 31.69 208 ALA D N 1
ATOM 7754 C CA . ALA D 2 208 ? 67.692 12.212 110.890 1.00 32.23 208 ALA D CA 1
ATOM 7755 C C . ALA D 2 208 ? 69.204 12.265 111.115 1.00 38.60 208 ALA D C 1
ATOM 7756 O O . ALA D 2 208 ? 69.929 11.361 110.696 1.00 39.98 208 ALA D O 1
ATOM 7758 N N . ALA D 2 209 ? 69.673 13.308 111.799 1.00 45.19 209 ALA D N 1
ATOM 7759 C CA . ALA D 2 209 ? 71.098 13.468 112.102 1.00 47.38 209 ALA D CA 1
ATOM 7760 C C . ALA D 2 209 ? 71.630 12.284 112.911 1.00 47.53 209 ALA D C 1
ATOM 7761 O O . ALA D 2 209 ? 72.778 11.873 112.744 1.00 48.45 209 ALA D O 1
ATOM 7763 N N . ASP D 2 210 ? 70.778 11.731 113.769 1.00 47.00 210 ASP D N 1
ATOM 7764 C CA . ASP D 2 210 ? 71.137 10.594 114.613 1.00 46.98 210 ASP D CA 1
ATOM 7765 C C . ASP D 2 210 ? 71.418 9.288 113.862 1.00 47.80 210 ASP D C 1
ATOM 7766 O O . ASP D 2 210 ? 71.753 8.282 114.490 1.00 47.69 210 ASP D O 1
ATOM 7771 N N . TYR D 2 211 ? 71.225 9.285 112.543 1.00 47.47 211 TYR D N 1
ATOM 7772 C CA . TYR D 2 211 ? 71.492 8.100 111.717 1.00 46.42 211 TYR D CA 1
ATOM 7773 C C . TYR D 2 211 ? 72.373 8.456 110.518 1.00 47.14 211 TYR D C 1
ATOM 7774 O O . TYR D 2 211 ? 72.738 7.591 109.717 1.00 49.32 211 TYR D O 1
ATOM 7783 N N . GLY D 2 212 ? 72.698 9.739 110.402 1.00 47.28 212 GLY D N 1
ATOM 7784 C CA . GLY D 2 212 ? 73.533 10.209 109.315 1.00 43.51 212 GLY D CA 1
ATOM 7785 C C . GLY D 2 212 ? 72.868 10.114 107.963 1.00 39.25 212 GLY D C 1
ATOM 7786 O O . GLY D 2 212 ? 73.339 9.388 107.094 1.00 43.42 212 GLY D O 1
ATOM 7787 N N . VAL D 2 213 ? 71.764 10.834 107.788 1.00 37.35 213 VAL D N 1
ATOM 7788 C CA . VAL D 2 213 ? 71.040 10.838 106.518 1.00 35.62 213 VAL D CA 1
ATOM 7789 C C . VAL D 2 213 ? 70.671 12.259 106.102 1.00 40.47 213 VAL D C 1
ATOM 7790 O O . VAL D 2 213 ? 69.960 12.969 106.818 1.00 43.18 213 VAL D O 1
ATOM 7794 N N . ASP D 2 214 ? 71.186 12.682 104.953 1.00 44.33 214 ASP D N 1
ATOM 7795 C CA . ASP D 2 214 ? 70.890 14.008 104.438 1.00 45.86 214 ASP D CA 1
ATOM 7796 C C . ASP D 2 214 ? 69.535 13.909 103.770 1.00 41.16 214 ASP D C 1
ATOM 7797 O O . ASP D 2 214 ? 69.425 13.479 102.625 1.00 43.56 214 ASP D O 1
ATOM 7802 N N . VAL D 2 215 ? 68.499 14.251 104.519 1.00 40.32 215 VAL D N 1
ATOM 7803 C CA . VAL D 2 215 ? 67.140 14.195 104.016 1.00 40.02 215 VAL D CA 1
ATOM 7804 C C . VAL D 2 215 ? 66.856 15.379 103.073 1.00 42.45 215 VAL D C 1
ATOM 7805 O O . VAL D 2 215 ? 65.901 16.140 103.255 1.00 45.23 215 VAL D O 1
ATOM 7809 N N . ALA D 2 216 ? 67.713 15.534 102.065 1.00 42.83 216 ALA D N 1
ATOM 7810 C CA . ALA D 2 216 ? 67.569 16.599 101.074 1.00 43.54 216 ALA D CA 1
ATOM 7811 C C . ALA D 2 216 ? 66.911 15.998 99.824 1.00 42.56 216 ALA D C 1
ATOM 7812 O O . ALA D 2 216 ? 67.291 14.911 99.379 1.00 39.51 216 ALA D O 1
ATOM 7814 N N . PRO D 2 217 ? 65.901 16.690 99.258 1.00 41.32 217 PRO D N 1
ATOM 7815 C CA . PRO D 2 217 ? 65.170 16.242 98.066 1.00 39.91 217 PRO D CA 1
ATOM 7816 C C . PRO D 2 217 ? 66.017 16.091 96.810 1.00 39.17 217 PRO D C 1
ATOM 7817 O O . PRO D 2 217 ? 66.910 16.901 96.547 1.00 39.94 217 PRO D O 1
ATOM 7821 N N . ARG D 2 218 ? 65.747 15.027 96.060 1.00 33.60 218 ARG D N 1
ATOM 7822 C CA . ARG D 2 218 ? 66.425 14.778 94.792 1.00 29.59 218 ARG D CA 1
ATOM 7823 C C . ARG D 2 218 ? 65.473 15.354 93.755 1.00 28.95 218 ARG D C 1
ATOM 7824 O O . ARG D 2 218 ? 65.878 15.759 92.670 1.00 29.99 218 ARG D O 1
ATOM 7832 N N . LEU D 2 219 ? 64.192 15.356 94.104 1.00 25.04 219 LEU D N 1
ATOM 7833 C CA . LEU D 2 219 ? 63.148 15.876 93.247 1.00 24.41 219 LEU D CA 1
ATOM 7834 C C . LEU D 2 219 ? 62.702 17.214 93.801 1.00 25.63 219 LEU D C 1
ATOM 7835 O O . LEU D 2 219 ? 62.300 17.300 94.961 1.00 29.33 219 LEU D O 1
ATOM 7840 N N . GLU D 2 220 ? 62.814 18.263 92.998 1.00 27.27 220 GLU D N 1
ATOM 7841 C CA . GLU D 2 220 ? 62.361 19.578 93.420 1.00 28.31 220 GLU D CA 1
ATOM 7842 C C . GLU D 2 220 ? 60.989 19.762 92.793 1.00 28.45 220 GLU D C 1
ATOM 7843 O O . GLU D 2 220 ? 60.823 19.559 91.587 1.00 25.34 220 GLU D O 1
ATOM 7849 N N . VAL D 2 221 ? 59.997 20.089 93.611 1.00 28.66 221 VAL D N 1
ATOM 7850 C CA . VAL D 2 221 ? 58.652 20.306 93.101 1.00 32.15 221 VAL D CA 1
ATOM 7851 C C . VAL D 2 221 ? 58.520 21.768 92.672 1.00 34.31 221 VAL D C 1
ATOM 7852 O O . VAL D 2 221 ? 58.594 22.682 93.500 1.00 35.21 221 VAL D O 1
ATOM 7856 N N . VAL D 2 222 ? 58.367 21.981 91.367 1.00 34.68 222 VAL D N 1
ATOM 7857 C CA . VAL D 2 222 ? 58.254 23.330 90.815 1.00 31.98 222 VAL D CA 1
ATOM 7858 C C . VAL D 2 222 ? 56.847 23.926 90.924 1.00 29.60 222 VAL D C 1
ATOM 7859 O O . VAL D 2 222 ? 56.694 25.149 90.964 1.00 29.53 222 VAL D O 1
ATOM 7863 N N . SER D 2 223 ? 55.833 23.064 90.961 1.00 23.89 223 SER D N 1
ATOM 7864 C CA . SER D 2 223 ? 54.443 23.489 91.090 1.00 23.48 223 SER D CA 1
ATOM 7865 C C . SER D 2 223 ? 53.532 22.281 91.144 1.00 26.11 223 SER D C 1
ATOM 7866 O O . SER D 2 223 ? 53.946 21.171 90.793 1.00 29.46 223 SER D O 1
ATOM 7869 N N . VAL D 2 224 ? 52.287 22.497 91.557 1.00 23.87 224 VAL D N 1
ATOM 7870 C CA . VAL D 2 224 ? 51.298 21.426 91.627 1.00 27.15 224 VAL D CA 1
ATOM 7871 C C . VAL D 2 224 ? 49.921 22.041 91.366 1.00 27.69 224 VAL D C 1
ATOM 7872 O O . VAL D 2 224 ? 49.579 23.071 91.944 1.00 28.36 224 VAL D O 1
ATOM 7876 N N . ARG D 2 225 ? 49.158 21.435 90.459 1.00 30.13 225 ARG D N 1
ATOM 7877 C CA . ARG D 2 225 ? 47.839 21.949 90.093 1.00 33.10 225 ARG D CA 1
ATOM 7878 C C . ARG D 2 225 ? 46.720 20.908 90.175 1.00 36.48 225 ARG D C 1
ATOM 7879 O O . ARG D 2 225 ? 46.954 19.743 90.503 1.00 33.91 225 ARG D O 1
ATOM 7887 N N . GLU D 2 226 ? 45.514 21.341 89.807 1.00 41.96 226 GLU D N 1
ATOM 7888 C CA . GLU D 2 226 ? 44.310 20.506 89.819 1.00 47.46 226 GLU D CA 1
ATOM 7889 C C . GLU D 2 226 ? 44.161 19.787 88.466 1.00 49.13 226 GLU D C 1
ATOM 7890 O O . GLU D 2 226 ? 44.486 20.354 87.420 1.00 50.36 226 GLU D O 1
ATOM 7896 N N . PRO D 2 227 ? 43.692 18.519 88.478 1.00 49.96 227 PRO D N 1
ATOM 7897 C CA . PRO D 2 227 ? 43.495 17.689 87.284 1.00 53.08 227 PRO D CA 1
ATOM 7898 C C . PRO D 2 227 ? 42.455 18.140 86.254 1.00 58.76 227 PRO D C 1
ATOM 7899 O O . PRO D 2 227 ? 41.847 19.205 86.372 1.00 59.52 227 PRO D O 1
ATOM 7903 N N . GLU D 2 228 ? 42.255 17.277 85.258 1.00 64.80 228 GLU D N 1
ATOM 7904 C CA . GLU D 2 228 ? 41.326 17.470 84.142 1.00 68.98 228 GLU D CA 1
ATOM 7905 C C . GLU D 2 228 ? 39.881 17.850 84.515 1.00 68.78 228 GLU D C 1
ATOM 7906 O O . GLU D 2 228 ? 39.120 17.025 85.029 1.00 71.84 228 GLU D O 1
ATOM 7912 N N . GLY D 2 229 ? 39.498 19.088 84.214 1.00 68.13 229 GLY D N 1
ATOM 7913 C CA . GLY D 2 229 ? 38.149 19.543 84.515 1.00 67.40 229 GLY D CA 1
ATOM 7914 C C . GLY D 2 229 ? 37.149 19.035 83.492 1.00 64.81 229 GLY D C 1
ATOM 7915 O O . GLY D 2 229 ? 36.854 19.728 82.515 1.00 66.94 229 GLY D O 1
ATOM 7916 N N . ARG D 2 230 ? 36.627 17.830 83.712 1.00 59.36 230 ARG D N 1
ATOM 7917 C CA . ARG D 2 230 ? 35.672 17.230 82.788 1.00 55.74 230 ARG D CA 1
ATOM 7918 C C . ARG D 2 230 ? 34.436 18.094 82.550 1.00 54.15 230 ARG D C 1
ATOM 7919 O O . ARG D 2 230 ? 34.001 18.839 83.429 1.00 52.50 230 ARG D O 1
ATOM 7927 N N . LYS D 2 231 ? 33.868 17.963 81.356 1.00 53.70 231 LYS D N 1
ATOM 7928 C CA . LYS D 2 231 ? 32.695 18.723 80.952 1.00 56.95 231 LYS D CA 1
ATOM 7929 C C . LYS D 2 231 ? 31.362 18.131 81.424 1.00 57.03 231 LYS D C 1
ATOM 7930 O O . LYS D 2 231 ? 30.897 17.125 80.892 1.00 57.04 231 LYS D O 1
ATOM 7936 N N . ALA D 2 232 ? 30.767 18.786 82.420 1.00 58.92 232 ALA D N 1
ATOM 7937 C CA . ALA D 2 232 ? 29.473 18.426 83.016 1.00 60.90 232 ALA D CA 1
ATOM 7938 C C . ALA D 2 232 ? 28.995 16.969 82.911 1.00 61.78 232 ALA D C 1
ATOM 7939 O O . ALA D 2 232 ? 29.694 16.049 83.338 1.00 63.63 232 ALA D O 1
ATOM 7941 N N . GLY D 2 233 ? 27.777 16.780 82.404 1.00 59.39 233 GLY D N 1
ATOM 7942 C CA . GLY D 2 233 ? 27.211 15.451 82.258 1.00 56.68 233 GLY D CA 1
ATOM 7943 C C . GLY D 2 233 ? 25.736 15.558 81.920 1.00 55.23 233 GLY D C 1
ATOM 7944 O O . GLY D 2 233 ? 25.111 16.587 82.195 1.00 57.11 233 GLY D O 1
ATOM 7945 N N . ILE D 2 234 ? 25.179 14.514 81.316 1.00 50.84 234 ILE D N 1
ATOM 7946 C CA . ILE D 2 234 ? 23.769 14.503 80.938 1.00 47.49 234 ILE D CA 1
ATOM 7947 C C . ILE D 2 234 ? 23.081 13.324 81.623 1.00 46.43 234 ILE D C 1
ATOM 7948 O O . ILE D 2 234 ? 23.673 12.251 81.775 1.00 44.15 234 ILE D O 1
ATOM 7953 N N . LYS D 2 235 ? 21.841 13.534 82.053 1.00 44.67 235 LYS D N 1
ATOM 7954 C CA . LYS D 2 235 ? 21.066 12.488 82.710 1.00 44.49 235 LYS D CA 1
ATOM 7955 C C . LYS D 2 235 ? 19.880 12.101 81.837 1.00 44.92 235 LYS D C 1
ATOM 7956 O O . LYS D 2 235 ? 18.977 12.907 81.600 1.00 48.72 235 LYS D O 1
ATOM 7962 N N . VAL D 2 236 ? 19.906 10.868 81.343 1.00 42.25 236 VAL D N 1
ATOM 7963 C CA . VAL D 2 236 ? 18.851 10.357 80.481 1.00 40.65 236 VAL D CA 1
ATOM 7964 C C . VAL D 2 236 ? 17.736 9.749 81.327 1.00 41.06 236 VAL D C 1
ATOM 7965 O O . VAL D 2 236 ? 17.957 9.362 82.476 1.00 39.66 236 VAL D O 1
ATOM 7969 N N . GLY D 2 237 ? 16.540 9.663 80.757 1.00 40.78 237 GLY D N 1
ATOM 7970 C CA . GLY D 2 237 ? 15.420 9.111 81.497 1.00 40.94 237 GLY D CA 1
ATOM 7971 C C . GLY D 2 237 ? 14.921 7.768 81.002 1.00 38.98 237 GLY D C 1
ATOM 7972 O O . GLY D 2 237 ? 13.783 7.395 81.282 1.00 39.80 237 GLY D O 1
ATOM 7973 N N . SER D 2 238 ? 15.763 7.041 80.271 1.00 39.42 238 SER D N 1
ATOM 7974 C CA . SER D 2 238 ? 15.394 5.733 79.732 1.00 38.57 238 SER D CA 1
ATOM 7975 C C . SER D 2 238 ? 16.564 5.025 79.046 1.00 36.90 238 SER D C 1
ATOM 7976 O O . SER D 2 238 ? 17.536 5.667 78.630 1.00 32.26 238 SER D O 1
ATOM 7979 N N . VAL D 2 239 ? 16.455 3.700 78.934 1.00 36.96 239 VAL D N 1
ATOM 7980 C CA . VAL D 2 239 ? 17.465 2.871 78.280 1.00 34.77 239 VAL D CA 1
ATOM 7981 C C . VAL D 2 239 ? 17.536 3.248 76.806 1.00 37.15 239 VAL D C 1
ATOM 7982 O O . VAL D 2 239 ? 18.623 3.386 76.249 1.00 35.93 239 VAL D O 1
ATOM 7986 N N . ASP D 2 240 ? 16.370 3.428 76.185 1.00 42.55 240 ASP D N 1
ATOM 7987 C CA . ASP D 2 240 ? 16.289 3.823 74.780 1.00 44.53 240 ASP D CA 1
ATOM 7988 C C . ASP D 2 240 ? 17.037 5.123 74.547 1.00 45.27 240 ASP D C 1
ATOM 7989 O O . ASP D 2 240 ? 17.710 5.286 73.532 1.00 46.18 240 ASP D O 1
ATOM 7994 N N . GLU D 2 241 ? 16.928 6.033 75.509 1.00 47.30 241 GLU D N 1
ATOM 7995 C CA . GLU D 2 241 ? 17.606 7.318 75.433 1.00 49.82 241 GLU D CA 1
ATOM 7996 C C . GLU D 2 241 ? 19.116 7.157 75.687 1.00 50.12 241 GLU D C 1
ATOM 7997 O O . GLU D 2 241 ? 19.899 8.021 75.311 1.00 54.66 241 GLU D O 1
ATOM 8003 N N . LEU D 2 242 ? 19.518 6.059 76.328 1.00 46.74 242 LEU D N 1
ATOM 8004 C CA . LEU D 2 242 ? 20.933 5.812 76.605 1.00 42.69 242 LEU D CA 1
ATOM 8005 C C . LEU D 2 242 ? 21.605 5.228 75.379 1.00 39.46 242 LEU D C 1
ATOM 8006 O O . LEU D 2 242 ? 22.672 5.674 74.970 1.00 40.14 242 LEU D O 1
ATOM 8011 N N . VAL D 2 243 ? 21.003 4.175 74.843 1.00 40.15 243 VAL D N 1
ATOM 8012 C CA . VAL D 2 243 ? 21.521 3.522 73.651 1.00 43.14 243 VAL D CA 1
ATOM 8013 C C . VAL D 2 243 ? 21.439 4.573 72.556 1.00 43.21 243 VAL D C 1
ATOM 8014 O O . VAL D 2 243 ? 22.412 4.838 71.851 1.00 39.98 243 VAL D O 1
ATOM 8018 N N . GLY D 2 244 ? 20.282 5.218 72.476 1.00 44.72 244 GLY D N 1
ATOM 8019 C CA . GLY D 2 244 ? 20.072 6.246 71.479 1.00 47.65 244 GLY D CA 1
ATOM 8020 C C . GLY D 2 244 ? 20.632 7.598 71.870 1.00 50.46 244 GLY D C 1
ATOM 8021 O O . GLY D 2 244 ? 19.902 8.591 71.877 1.00 54.32 244 GLY D O 1
ATOM 8022 N N . LYS D 2 245 ? 21.912 7.641 72.221 1.00 49.78 245 LYS D N 1
ATOM 8023 C CA . LYS D 2 245 ? 22.561 8.894 72.585 1.00 50.07 245 LYS D CA 1
ATOM 8024 C C . LYS D 2 245 ? 24.059 8.667 72.551 1.00 51.02 245 LYS D C 1
ATOM 8025 O O . LYS D 2 245 ? 24.772 8.981 73.498 1.00 52.73 245 LYS D O 1
ATOM 8031 N N . LEU D 2 246 ? 24.519 8.097 71.442 1.00 56.15 246 LEU D N 1
ATOM 8032 C CA . LEU D 2 246 ? 25.934 7.807 71.228 1.00 59.05 246 LEU D CA 1
ATOM 8033 C C . LEU D 2 246 ? 26.407 8.486 69.921 1.00 62.95 246 LEU D C 1
ATOM 8034 O O . LEU D 2 246 ? 27.636 8.652 69.736 1.00 63.42 246 LEU D O 1
#

CATH classification: 3.40.50.1220 (+1 more: 3.40.50.620)

B-factor: mean 26.22, std 15.08, range [2.0, 82.94]

Sequence (1106 aa):
AVLLLGEVTNGALNRDATAKAVAAVKALGDVTVLCAGASAKAAAEEAAKIAGVAKVLVAEDALYGHRLAEPTAALIVGLAGDYSHIAAPATTDAKNVMPRVAALLDVMVLSDVSAILDADTFERPIYAGNAIQVVKSKDAKKVFTIRTASFDAAGEGGTAPVTETAAAADPGLSSWVADEVAESDRPELTSARRVVSGGRGLGSKESFAIIEELADKLGAAVGASRAAVDSGYAPNDWQVGQTGKVVAPELYVAVGISGAIQHLAGMKDSKVIVAINKDEEAPIFQIADYGLVGDLFSVVPELTGKLMKVLVPVKRLIDYNVKARVKSDGSGVDLANVKMSMNPFDEIAVEEAIRLKEKGQAEEIIAVSIGVKQAAETLRTALAMGADRAILVVAADDVQQDIEPLAVAKILAAVARAEGTELIIAGKQAIDNDMNATGQMLAAILGWAQATFASKVEIEGAKAKVTREVDGGLQTIAVSLPAVVTADLRLNEPRYASLPNIMKAKKKPLDEKTAADYGVDVAPRLEVVSVREPEGRKAGIKVGSVDELVGKLAVLLLGEVTNGALNRDATAKAVAAVKALGDVTVLCAGASAKAAAEEAAKIAGVAKVLVAEDALYGHRLAEPTAALIVGLAGDYSHIAAPATTDAKNVMPRVAALLDVMVLSDVSAILDADTFERPIYAGNAIQVVKSKDAKKVFTIRTASFDAAGEGGTAPVTETAAAADPGLSSWVADEVAESDRPELTSARRVVSGGRGLGSKESFAIIEELADKLGAAVGASRAAVDSGYAPNDWQVGQTGKVVAPELYVAVGISGAIQHLAGMKDSKVIVAINKDEEAPIFQIADYGLVGDLFSVVPELTGKLMKVLVPVKRLIDYNVKARVKSDGSGVDLANVKMSMNPFDEIAVEEAIRLKEKGQAEEIIAVSIGVKQAAETLRTALAMGADRAILVVAADDVQQDIEPLAVAKILAAVARAEGTELIIAGKQAIDNDMNATGQMLAAILGWAQATFASKVEIEGAKAKVTREVDGGLQTIAVSLPAVVTADLRLNEPRYASLPNIMKAKKKPLDEKTAADYGVDVAPRLEVVSVREPEGRKAGIKVGSVDELVGKL

InterPro domains:
  IPR001308 Electron transfer flavoprotein alpha subunit/FixB [PIRSF000089] (2-308)
  IPR001308 Electron transfer flavoprotein alpha subunit/FixB [PTHR43153] (3-308)
  IPR014729 Rossmann-like alpha/beta/alpha sandwich fold [G3DSA:3.40.50.620] (2-182)
  IPR014730 Electron transfer flavoprotein, alpha/beta-subunit, N-terminal [PF01012] (7-170)
  IPR014730 Electron transfer flavoprotein, alpha/beta-subunit, N-terminal [SM00893] (3-181)
  IPR014731 Electron transfer flavoprotein, alpha subunit, C-terminal [PF00766] (189-269)
  IPR018206 Electron transfer flavoprotein subunit alpha, conserved site [PS00696] (252-278)
  IPR029035 DHS-like NAD/FAD-binding domain superfamily [SSF52467] (186-308)
  IPR033947 Electron transfer flavoprotein, alpha subunit, N-terminal [cd01715] (30-165)

Solvent-accessible surface area: 42751 Å² total; per-residue (Å²): 58,0,2,0,5,1,15,2,73,129,15,62,19,55,51,38,9,0,0,26,0,0,24,10,0,84,93,35,37,98,0,4,0,0,0,0,1,55,48,0,106,38,1,0,100,76,0,6,97,2,30,40,3,46,74,0,22,11,2,82,67,94,38,0,15,51,24,19,4,5,4,0,0,32,8,2,40,65,40,0,67,122,25,46,10,1,0,0,0,24,25,25,25,0,42,12,2,0,2,14,0,0,10,84,48,70,6,0,0,0,5,23,0,20,24,33,90,68,50,37,17,0,18,1,16,15,29,11,7,32,0,21,24,10,3,84,4,125,12,92,48,24,0,0,2,0,20,24,23,48,46,121,30,42,20,99,25,31,126,71,21,79,70,85,114,29,84,57,53,91,47,67,38,23,66,101,66,46,67,117,112,24,141,59,141,64,40,74,11,56,44,7,137,98,0,1,0,0,0,160,42,1,54,37,147,141,18,1,49,39,0,51,113,0,0,83,106,30,41,1,1,6,0,0,13,106,20,0,11,80,59,37,26,8,57,32,19,32,16,2,5,26,28,28,22,36,1,30,6,100,40,0,6,1,0,11,7,63,2,50,38,51,13,34,12,0,1,34,61,2,146,52,0,15,0,0,19,154,70,120,141,3,70,0,22,146,23,5,22,57,2,11,54,18,64,12,90,73,18,0,67,75,12,26,44,50,59,64,74,0,0,1,15,6,44,47,4,6,20,103,98,53,131,6,145,13,63,116,106,20,66,10,7,30,18,84,130,39,127,35,33,16,2,25,4,8,57,7,0,0,3,14,0,3,90,1,57,109,127,72,56,6,136,39,0,0,0,1,2,20,14,15,109,99,3,29,128,7,0,48,52,0,0,6,11,15,0,42,46,0,4,1,0,26,23,5,141,78,56,67,112,65,17,18,4,5,6,26,0,66,0,1,5,25,0,2,162,72,33,34,6,71,1,0,0,6,10,20,17,18,13,10,15,21,12,10,3,32,4,2,0,0,0,8,57,18,45,45,0,6,0,1,6,0,18,111,9,69,11,95,63,85,115,0,70,0,19,9,18,21,58,27,15,43,12,19,8,17,2,40,17,61,0,2,0,5,0,3,29,105,19,12,140,55,85,185,12,38,139,68,60,54,123,109,0,97,141,47,77,42,65,100,80,54,8,80,83,35,68,23,118,40,53,73,68,15,79,84,87,38,4,119,116,33,163,66,71,181,87,34,87,110,17,69,49,4,78,90,17,64,56,83,205,57,0,1,0,4,0,16,1,79,126,17,60,16,37,55,43,10,0,0,33,0,0,24,9,0,84,91,32,39,98,0,5,0,0,0,0,1,54,44,0,112,37,1,0,101,76,0,3,98,0,31,40,7,47,84,0,22,10,3,83,68,92,39,1,15,49,18,16,3,5,6,0,0,31,9,1,40,64,37,0,66,115,24,46,9,1,0,0,0,23,25,26,25,0,41,7,0,0,1,15,0,0,8,84,50,73,6,0,0,1,4,23,0,22,25,32,92,67,50,44,11,0,24,1,20,12,29,14,10,30,0,17,25,14,3,81,5,130,13,96,49,22,0,0,1,0,22,30,23,48,47,117,34,45,23,63,34,19,129,55,33,65,71,61,98,42,83,56,58,101,47,78,47,20,62,100,64,49,69,110,106,40,102,103,126,48,44,85,12,58,48,6,145,94,0,0,0,0,0,156,42,1,52,42,148,140,15,1,44,37,0,46,110,0,0,84,103,30,42,1,1,5,0,0,14,113,22,0,12,83,59,38,26,8,61,23,24,28,16,1,4,30,29,32,23,40,2,29,8,94,35,0,4,1,0,13,9,61,2,51,45,55,12,33,16,0,1,34,39,3,146,52,0,6,0,1,19,157,66,119,136,3,70,0,15,143,19,3,23,53,1,10,62,18,63,13,96,68,19,0,65,78,9,29,42,63,50,62,72,0,0,0,15,6,46,51,2,8,22,107,98,52,127,6,134,17,56,110,105,22,69,12,6,32,16,84,133,43,133,33,32,19,2,28,5,8,56,5,0,0,3,16,0,5,96,1,63,116,121,69,54,7,132,35,0,0,0,0,3,22,13,16,109,95,3,28,125,6,0,57,56,0,0,5,10,16,0,39,47,0,2,2,0,28,22,7,140,75,57,69,99,71,22,25,5,5,10,26,0,68,0,2,5,24,0,2,165,73,46,33,4,70,2,0,0,6,11,21,17,18,16,11,21,18,11,9,3,30,4,1,0,0,0,9,55,25,46,45,0,4,0,1,6,0,18,111,10,72,10,96,66,86,107,2,70,0,19,10,21,22,49,37,12,50,10,16,4,12,2,33,16,62,1,1,1,3,0,5,26,95,18,6,130,51,86,179,12,47,122,94,39,47,110,109,1,103,174,48,68,40,59,98,68,57,8,83,69,41,67,21,124,42,48,84,62,15,85,88,83,43,5,122,118,34,95,76,60,172,78,36,83,118,8,68,44,3,85,76,9,48,59,78,181

Foldseek 3Di:
DEEEEFCAAPLATPLLFLLLVLQQCLQADAYEYEQAALNRVVVQQSSLQFARHQYYEYENDNLCHRHQQQWNLVQCLVVCPVAQEYEYAQDPSCVSRQCVNCVVVPFHEAEAFLHDPYSFWTWHAPDLRPDIDIDGGPDSHYGYHYHSQNGGRHTNGYPRHYYYYDDTDDDPPDDDDDDDDDDFPAPQQQPWQEEQEEECLQPALVSCVLSVLLCVLVSGGYAYDPRCCVRPNDPPQRYFFPVHAAHAHQEYEYEHDLCDSRRCSRYLNHNAYEYEEQDPPRPSVVSHPHYHHDRCVVPSVVVSVVD/DEEEAEKEKAADVVDDFDFPPPQPGTCPPDGDIAIFLQRLLQLQVNQVCVVVVNHDAYEYEYEEAPVCVLRVLQSQLLPHQAYEYAYEYHDRRDDFDLLLVLLQVLLVCVVVVHQEYEYAQAGVPVRPSPNLVSNCVVNVFDEAHQFQEWAADDQKIWTWHQDPPGIRTDIGGRSYYYHHHSNNDDGDGRDDVSSVVSVPHYYHYHYSCVSPTDRDDPDDSPGDDDDDDDDDDDDDDDPCVVVVVD/DEEEEFCADPLATPLLFLLLVLQQCLQADAYEYEFEALNVVVVLQSSQQWPRHQYYEYHNDNLCHRHQLVWNLVVCLVVCPVAQEYEYAQDPSCVSNQQVNCVVVPFHEAEAFLHDPYSFWTWHADPLRPDIDIDGGPDSHYGYHYHSQNGGSRTGHRPSNYYYYDDTDDDPDDDDDDDDDDDPDADQQAPWQAEQEEECLQPALVSCVLSVLLCVLVSGYYAYDPRCVVRPNDPPQRYFFPVHAAHAHQYYEYEHDLCDSRRCSRYLNHNAYEYEEQDPPRPSVVSHPHYHHDRCVPPSVVVSVVD/DEEEAEKEKAADVVDDFDAPPWQPATCPPDGDIAIFLQSLLQLQVNVVCVVVVNHDAYEYEYEEAPVCVVRRLQSQLLPHQAYEYAYEYPDRRDDFDLLLVLLQCLQVCVVVVHQEYEYAQAGVPVRPSPNLVSNCVVNVFDEAHQFQEWQADDQKIWTWHQDPPGIDTDIGGRSYGYHHHSNNDDRDGRDPVSSVVSVVHYYHYHYSVVRDTDRDDPDDRPGDDDDDDDDDDDDDDDPCVVVVPD

Organism: Paracoccus denitrificans (NCBI:txid266)

Secondary structure (DSSP, 8-state):
-EEEE--BSSS-B-HHHHHHHHHHHGGGS-EEEEEEETT-HHHHHHHHTSTTEEEEEEEE-GGGTT--HHHHHHHHHHHHTT-SEEEEESSHHHHHHHHHHHHHTT--EEEEESEE-SSSEEEEEEGGGTEEEEEEE-SSSEEEEE-GGGS----SS-----B---------SEEEEEEEE----S--TTT-SEEEEE-GGG-SSSTTHHHHHHHHHHTPEEEE-HHHHHTTSS-GGGBBSSSSB----SEEEEES----HHHHTTTTT-SEEEEEES-TT-GGGGT-SEEEES-HHHHHHHHHHT-/-EEEEE--EEE-TTS-PPBPTTSS-B--TT--EEE-HHHHHHHHHHHHHHTTTS-SEEEEEEEESGGGHHHHHHHHHHT-SEEEEEE--SSTT-PPPHHHHHHHHHHHHHHHT-SEEEEES--TTT----HHHHHHHHHT-EEEEEEEEEEE-SSEEEEEEEETTEEEEEEEESSEEEEE-TTS-------HHHHHHHTTS-EEEEEGGGGT-----SEEEEEEEPPPPP---EE-SSHHHHHTT-/-EEEE--BSSS-B-HHHHHHHHHHHGGGS-EEEEEEETT-HHHHHHHHTSTTEEEEEEEE-GGGTT--HHHHHHHHHHHGGG-SEEEEESSHHHHHHHHHHHHHTT--EEEEESEE-SSSEEEEEEGGGTEEEEEEE-SSSEEEEE-GGGS----S------EEE------S-EEEEEEE----SSPPGGG-SEEEEE-GGG-STTTTHHHHHHHHHHT-EEEE-HHHHHTTSS-GGGBBSSSSB----SEEEEES----HHHHTTTTT-SEEEEEES-TT-GGGGT-SEEEES-HHHHHHHHHHT-/-EEEEE--EEE-TTS-PPBPTTSS-B--TT--EEE-HHHHHHHHHHHHHHTTTS-SEEEEEEEESTTHHHHHHHHHHHT-SEEEEEE--SSTT-PPPHHHHHHHHHHHHHHTT-SEEEEES--TTT----HHHHHHHHHT-EEEEEEEEEEEETTEEEEEEEETTEEEEEEEESSEEEEE-TTS--PPPPPHHHHHHGGGS-EEEEEGGGGT-----SEEEEEEE--------EE-SSHHHHHT--